Protein AF-A0A928GFN4-F1 (afdb_monomer)

Sequence (982 aa):
MRYLKPFVLGVVLSCSLPLLAKVAYQSANVRFTLIDEGTVRLEYAPDGKFVDNKSFMAVIREYLDVPYTIKDNSKQVVITTAKLKLVYKKGTGPLSADNLTISSTKAISTPFMWKPGTPQKGNLKGTYRTLDGYDGAEYQYANPKHDMPIEDGILATDGWTFIDDSKRLLFDGDKDWEWVTERKSAEGAQDWYFMAYGHDYKSALLSYTKFAGKVPLPPRYAFGYWWSRYWSYSDQDFRNLIAGFRQLDLPLDVLVIDMDWHPISPEAGGGWTGWDWNERLFPDYKKFLKYLDEQGVKATMNLHPADGVRPYEKKYKEFMQRLGKDDGKTYEWLGSDKRYVTALFDTYLHPYMDEGVDFWWLDWQQWEKDRAIKSLDNVFWCNYIWFSDMEHNGQKRPVLYHRWGGLGNHRYQIGFSGDSYITWKSLKFLPYFNATASNVLYGYWSHDIGGHQSLKHGTPVEPQLYTRAMQMGQYLPIIRSHSTKDPSLNKEPWAFDQTTQQRLANVINGRYALVPYIYTMARKTYETGISLCRPLYYDSPEAKEAYEYNEEYMFGDNMLIAPVTDEVDQESGYATVKLWLPAGEWLEYETGEMLHGGKTYERSFTMDEYPVYVKAGSILPYYGKLKNLSGTEQAVTVRVFPGQDKGEFQLYEDNGEDKNYVTEYAVTPLSYVRQDGKLKVTIGSRKGQYKDMPAQRRYSVALPCQKAPLSVTSQGKQLPFTYDGMNLETTIDLGMVNCATGTDIEIEMPQESALTDGLKAQFRHIQTVVHDFKQHEAGMVYTEDFGFLEAAPLRLSYHPEKQDETLSTFREKYQRISQVLIGQMGIADNYKRAVKLLNTKNVLADVDATAFQANGKTGFSIRFFNNKTLAGNAVATAHFEKMDAFWSQNPCDGVTADGWSLIAESEFTAPDTGEFIFHIAGDDGYRLFVDGQQLCADWGDHSETSRIATLKTTKGQKHSIRIEYYDNEYNGNLRLKVMTVK

Foldseek 3Di:
DDDDDDDDPDPPPPPDDDQDQDFPDDDQFWTWGDQELFKIKTWGAPRSDDDQFAFLQFHANGHDDYDWDWDDDPFWIWIHGQFKIWIAGPPPHAFFQVGIWMWTDPNAPQTDIDGPPDDADFFLFAFDFFCACPAQQWRNPDVVIDGHPGHGFQDGQSQKGKDWPQFTWGFPPDPQATATDGDDGDPSITIMMMGGGNLLLLVSLLSSCSGLNAQDQAFLQQLAEEEAEAELAALVNVVVLLVLCVVLLFAAAEYEAEQNQFDQDVVQVNDSADQDGDCVRYVPVLVSLVVCVVLNYAYEYEHDCFQPDALVHPCQVQLCVQLVHDDDGGDGDALNDPSNLVSSCVRGPVVVVVSHHVAYEYEDDDDQAGPPGRSDGPQSSVLSSRQVCCVNPHFWHYEYERTDPDNSSSRRDDYENDAYEQALSNVQNVLLNLQSNLSRLNNHYDYQQSGAYYPDALDARDLLSNLLSLLVLLLGNGHYHYYYPGPRYDNRLVVDDPVSSVSNRCSSQSSQFQSLVSSQLSVVCRNRSRHQWHQQSVVVVVDPQSSVLSSWTHRGDWKIFNGQSDDQDPQLQKGKTKHAFAAAWWQQQQLLAIDGGPDIDIDIDHSSGGGMITGAQDWGKTFDSDNGDAAAATEIETETEHDDQKDKDWRKAENRIGPCSVQAIKIWIWMWGHDDQKIKTWGAAIDGHYPRHDQKYWYKYKYFQWADFPWKDKPRDTFDWFAQLLRRMIITTPGIDRNRGTIMMMTRGDPPGGRNHSVNLQLVLLCVLVVVCVVPDVPFDADPLSVLSNCLSVCCRVCSVCNVVSVVSNVVSVVVVLQRQCVRPNPDPSSVSSCSSSVHPWDWAFDQQQQWADPRDRFKKKFKFQAQPPDDHGQDIDGDNFWWDKFQAAPDPRHHRFHMKMKIKTKGAAQAAAKKKKKKKWAAWKWKDKQNHTQDIDHGGGDIDIDIGMDGDHGGDIIIIMMMDHGHDGMITIHIIMIGTD

Solvent-accessible surface area (backbone atoms only — not comparable to full-atom values): 51450 Å² total; per-residue (Å²): 134,87,86,86,81,83,82,80,81,80,76,84,73,88,72,87,67,87,73,60,57,61,63,75,44,78,59,73,40,38,42,34,32,51,57,42,50,36,29,37,38,43,35,27,20,80,82,46,65,76,84,75,64,35,32,66,37,40,66,41,77,59,36,63,93,61,73,69,48,76,51,77,60,94,58,34,40,36,42,36,35,67,28,31,35,40,41,37,47,57,94,69,76,65,88,31,58,91,36,33,39,41,28,49,32,90,73,28,89,48,74,43,78,44,35,62,89,62,81,83,86,39,61,61,27,16,41,59,51,58,33,61,51,17,53,30,56,36,35,68,88,50,88,77,60,48,70,65,81,61,34,80,27,70,40,27,77,61,12,49,38,79,45,85,50,58,81,52,45,24,40,67,71,47,87,90,64,61,42,86,35,80,68,87,67,56,85,80,38,42,36,32,38,39,39,42,43,18,71,44,50,58,58,44,43,34,56,47,31,63,28,36,44,54,32,68,64,70,38,49,43,65,58,32,43,31,48,39,45,41,51,86,64,30,52,66,51,50,53,51,51,53,48,51,35,56,74,69,71,42,51,42,17,34,42,46,44,31,69,53,54,20,56,72,34,73,91,58,65,57,52,76,38,67,84,47,73,19,50,91,41,32,78,53,54,57,64,46,33,47,48,32,54,77,70,51,30,42,33,29,42,56,42,31,65,71,70,34,50,46,67,85,41,90,59,34,66,59,31,25,58,66,51,70,50,86,76,87,60,66,47,64,54,47,88,85,37,65,56,52,49,51,23,49,36,68,66,45,50,51,57,44,39,79,52,45,42,72,41,46,28,47,61,88,78,88,66,64,51,34,85,86,49,72,87,41,46,39,54,39,48,51,38,48,53,59,28,51,47,33,58,70,76,50,73,45,47,50,51,31,34,28,52,56,43,55,81,41,40,33,57,40,46,33,31,38,40,50,48,20,31,49,45,53,54,24,57,46,37,45,46,35,52,47,20,24,11,24,38,56,45,45,29,48,43,31,48,35,42,48,21,23,39,52,95,50,87,76,50,58,67,55,67,67,61,38,48,39,30,42,54,46,27,47,70,42,62,26,32,28,44,31,30,53,80,45,93,37,60,65,79,56,52,85,74,50,58,72,68,57,23,49,52,49,50,50,31,56,53,52,29,51,16,39,37,52,42,52,52,25,30,39,50,45,15,36,76,39,36,51,37,39,36,23,48,42,33,68,84,35,60,87,44,69,60,34,69,70,51,43,52,32,31,27,46,40,96,49,30,38,38,51,66,67,46,66,72,55,38,84,80,60,49,34,24,77,44,76,48,72,42,68,73,55,50,29,29,32,63,60,33,26,27,63,40,74,32,65,44,75,50,78,48,73,34,40,92,93,47,66,60,37,31,34,38,45,16,38,56,47,45,25,37,61,92,56,60,45,60,80,73,62,65,75,42,38,32,43,31,44,40,50,84,50,53,55,36,68,38,69,46,49,46,50,56,45,43,54,66,53,58,88,79,28,26,30,37,31,45,34,38,38,43,52,56,98,56,29,40,37,40,33,43,39,44,42,43,75,51,36,70,80,64,58,67,51,38,39,36,32,43,30,31,46,32,25,58,57,63,77,44,38,32,39,92,91,37,82,50,72,68,48,45,42,33,61,65,29,25,29,41,34,72,64,49,72,39,46,35,72,70,32,52,56,35,45,31,36,42,51,86,83,32,64,48,41,82,27,56,38,34,54,53,52,29,46,48,52,37,53,52,56,46,60,76,75,41,91,83,76,67,77,42,73,66,50,48,44,56,61,43,42,34,57,46,28,40,76,37,51,93,48,36,69,62,48,52,53,52,42,51,57,50,57,77,41,39,70,59,44,42,35,75,60,53,39,87,50,71,62,32,58,52,38,37,38,55,56,73,52,82,66,49,76,40,78,57,62,51,76,35,22,37,26,98,92,39,60,11,30,39,34,36,29,22,78,30,66,76,67,69,81,74,66,60,37,73,53,76,35,55,60,52,71,49,75,30,86,49,41,86,48,84,77,46,46,58,48,33,18,16,39,42,36,35,25,37,38,36,34,90,51,66,48,53,34,40,41,40,39,35,30,29,26,21,37,36,37,26,50,72,85,41,78,62,42,73,48,80,49,90,48,76,73,47,74,51,68,32,78,46,78,50,47,54,68,45,74,41,45,36,37,37,39,39,23,34,62,72,71,61,40,38,44,33,57,48,46,28,32,74,93

Nearest PDB structures (foldseek):
  7wjc-assembly1_A  TM=8.420E-01  e=6.517E-64  Lactococcus cremoris subsp. cremoris MG1363
  7wj9-assembly1_A  TM=8.429E-01  e=7.237E-64  Lactococcus cremoris subsp. cremoris MG1363
  6qe7-assembly3_C  TM=9.311E-01  e=6.835E-08  Acetivibrio thermocellus
  6qe7-assembly1_A  TM=9.294E-01  e=1.154E-07  Acetivibrio thermocellus
  6qe7-assembly2_B  TM=9.334E-01  e=5.557E-07  Acetivibrio thermocellus

pLDDT: mean 93.22, std 10.52, range [24.97, 98.88]

Mean predicted aligned error: 8.3 Å

Secondary structure (DSSP, 8-state):
----------------------EEEE-SSEEEEESSSSEEEEEE-TTS----SPBSS-----------EEEE-SSEEEEE-SSEEEEEETTSSS--TTTEEEEE-TTSSS--EE-TTPPP--B-----S--TTEETTEETTSSS--B--PPP-S-BTTSEEEEE-TT--EE---SSS--EE-----TT-EEEEEEE-TT-HHHHHHHHHHHH---PPPPGGGGSEEEE-SS---HHHHHHHHHHHHHTT----EEEE-GGGS--SGGGTTSS---S--TTT-TTHHHHHHHHHHTT-EEEEEE-GGG-B-TTSTTHHHHHHHHT---SS-B---TT-HHHHHHHIIIIIHHHHHHT--EEEE---S-SB-SS-TT-BHHHHHHHHHHHHHHHH-SBPP-EEB---STTGGGSPPEE----BSSHHHHHHHHHHHHHHGGGT---EE--BT-SB-SSTTPPPPHHHHHHHHHHHHTSSBEEE---S-TT---SGGGS-HHHHHHHHHHHHHHHHHHHHHHHHHHHHHHH---SEE-GGGT-TT-THHHH-TT-EEETTTEEE----SPPPTTTS-EEEEEEEPSSEEEETTTTEEEE-SEEEEEEE-TT---EEEETT-EEEEE-S-S-S-SS---EEEEE-SS-SEEEEEEEE--SSBGGGGTSEEEEEEEEEEETTEEEEEEPPPEEE-TT--SEEEEEEEEETBPPPSEEEETTEE---EEETTTTEEEEEEEEEETTT-EEEEEEPPTT-B--SSHHHHHHHHHHHHHHHHHH-TT----HHHHHHHHHHHHHHH-GGGHHHHHHHHHHHHHTHHHHHHHHHTTSHHHHHHHHHTT----EEEPPGGGEEETTEESEEEEEESSTT--SS-SEEEEESSSEEEESS-SSTTS-SSSEEEEEEEEEEPSSSEEEEEEEEESSEEEEEETTEEEEEE-SS-S-EEEEEEEEE-TT-EEEEEEEEEE-SS-EEEEEEEEEE-

Structure (mmCIF, N/CA/C/O backbone):
data_AF-A0A928GFN4-F1
#
_entry.id   AF-A0A928GFN4-F1
#
loop_
_atom_site.group_PDB
_atom_site.id
_atom_site.type_symbol
_atom_site.label_atom_id
_atom_site.label_alt_id
_atom_site.label_comp_id
_atom_site.label_asym_id
_atom_site.label_entity_id
_atom_site.label_seq_id
_atom_site.pdbx_PDB_ins_code
_atom_site.Cartn_x
_atom_site.Cartn_y
_atom_site.Cartn_z
_atom_site.occupancy
_atom_site.B_iso_or_equiv
_atom_site.auth_seq_id
_atom_site.auth_comp_id
_atom_site.auth_asym_id
_atom_site.auth_atom_id
_atom_site.pdbx_PDB_model_num
ATOM 1 N N . MET A 1 1 ? -36.824 -23.965 -18.679 1.00 26.52 1 MET A N 1
ATOM 2 C CA . MET A 1 1 ? -36.573 -23.575 -20.084 1.00 26.52 1 MET A CA 1
ATOM 3 C C . MET A 1 1 ? -35.342 -22.670 -20.083 1.00 26.52 1 MET A C 1
ATOM 5 O O . MET A 1 1 ? -35.363 -21.673 -19.384 1.00 26.52 1 MET A O 1
ATOM 9 N N . ARG A 1 2 ? -34.261 -23.145 -20.722 1.00 32.12 2 ARG A N 1
ATOM 10 C CA . ARG A 1 2 ? -32.928 -22.555 -21.005 1.00 32.12 2 ARG A CA 1
ATOM 11 C C . ARG A 1 2 ? -32.550 -21.205 -20.366 1.00 32.12 2 ARG A C 1
ATOM 13 O O . ARG A 1 2 ? -33.110 -20.208 -20.778 1.00 32.12 2 ARG A O 1
ATOM 20 N N . TYR A 1 3 ? -31.492 -21.199 -19.541 1.00 25.14 3 TYR A N 1
ATOM 21 C CA . TYR A 1 3 ? -30.252 -20.411 -19.730 1.00 25.14 3 TYR A CA 1
ATOM 22 C C . TYR A 1 3 ? -29.133 -21.000 -18.838 1.00 25.14 3 TYR A C 1
ATOM 24 O O . TYR A 1 3 ? -29.021 -20.667 -17.665 1.00 25.14 3 TYR A O 1
ATOM 32 N N . LEU A 1 4 ? -28.319 -21.904 -19.397 1.00 25.66 4 LEU A N 1
ATOM 33 C CA . LEU A 1 4 ? -26.996 -22.263 -18.867 1.00 25.66 4 LEU A CA 1
ATOM 34 C C . LEU A 1 4 ? -25.953 -21.400 -19.597 1.00 25.66 4 LEU A C 1
ATOM 36 O O . LEU A 1 4 ? -25.919 -21.412 -20.828 1.00 25.66 4 LEU A O 1
ATOM 40 N N . LYS A 1 5 ? -25.084 -20.703 -18.860 1.00 24.97 5 LYS A N 1
ATOM 41 C CA . LYS A 1 5 ? -23.770 -20.245 -19.346 1.00 24.97 5 LYS A CA 1
ATOM 42 C C . LYS A 1 5 ? -22.707 -21.150 -18.710 1.00 24.97 5 LYS A C 1
ATOM 44 O O . LYS A 1 5 ? -22.736 -21.282 -17.488 1.00 24.97 5 LYS A O 1
ATOM 49 N N . PRO A 1 6 ? -21.785 -21.768 -19.466 1.00 33.97 6 PRO A N 1
ATOM 50 C CA . PRO A 1 6 ? -20.669 -22.481 -18.867 1.00 33.97 6 PRO A CA 1
ATOM 51 C C . PRO A 1 6 ? -19.543 -21.491 -18.540 1.00 33.97 6 PRO A C 1
ATOM 53 O O . PRO A 1 6 ? -19.119 -20.711 -19.392 1.00 33.97 6 PRO A O 1
ATOM 56 N N . PHE A 1 7 ? -19.058 -21.537 -17.300 1.00 27.11 7 PHE A N 1
ATOM 57 C CA . PHE A 1 7 ? -17.740 -21.028 -16.933 1.00 27.11 7 PHE A CA 1
ATOM 58 C C . PHE A 1 7 ? -16.704 -21.942 -17.596 1.00 27.11 7 PHE A C 1
ATOM 60 O O . PHE A 1 7 ? -16.639 -23.135 -17.295 1.00 27.11 7 PHE A O 1
ATOM 67 N N . VAL A 1 8 ? -15.932 -21.409 -18.541 1.00 25.72 8 VAL A N 1
ATOM 68 C CA . VAL A 1 8 ? -14.810 -22.134 -19.141 1.00 25.72 8 VAL A CA 1
ATOM 69 C C . VAL A 1 8 ? -13.655 -22.093 -18.148 1.00 25.72 8 VAL A C 1
ATOM 71 O O . VAL A 1 8 ? -12.994 -21.072 -17.980 1.00 25.72 8 VAL A O 1
ATOM 74 N N . LEU A 1 9 ? -13.440 -23.221 -17.475 1.00 30.73 9 LEU A N 1
ATOM 75 C CA . LEU A 1 9 ? -12.225 -23.522 -16.732 1.00 30.73 9 LEU A CA 1
ATOM 76 C C . LEU A 1 9 ? -11.111 -23.765 -17.766 1.00 30.73 9 LEU A C 1
ATOM 78 O O . LEU A 1 9 ? -11.048 -24.825 -18.389 1.00 30.73 9 LEU A O 1
ATOM 82 N N . GLY A 1 10 ? -10.274 -22.760 -18.012 1.00 25.80 10 GLY A N 1
ATOM 83 C CA . GLY A 1 10 ? -9.096 -22.902 -18.863 1.00 25.80 10 GLY A CA 1
ATOM 84 C C . GLY A 1 10 ? -8.013 -23.701 -18.144 1.00 25.80 10 GLY A C 1
ATOM 85 O O . GLY A 1 10 ? -7.171 -23.125 -17.465 1.00 25.80 10 GLY A O 1
ATOM 86 N N . VAL A 1 11 ? -8.024 -25.026 -18.293 1.00 28.27 11 VAL A N 1
ATOM 87 C CA . VAL A 1 11 ? -6.831 -25.846 -18.060 1.00 28.27 11 VAL A CA 1
ATOM 88 C C . VAL A 1 11 ? -5.870 -25.538 -19.205 1.00 28.27 11 VAL A C 1
ATOM 90 O O . VAL A 1 11 ? -6.097 -25.958 -20.339 1.00 28.27 11 VAL A O 1
ATOM 93 N N . VAL A 1 12 ? -4.815 -24.772 -18.930 1.00 28.91 12 VAL A N 1
ATOM 94 C CA . VAL A 1 12 ? -3.712 -24.576 -19.876 1.00 28.91 12 VAL A CA 1
ATOM 95 C C . VAL A 1 12 ? -2.904 -25.872 -19.911 1.00 28.91 12 VAL A C 1
ATOM 97 O O . VAL A 1 12 ? -1.937 -26.049 -19.179 1.00 28.91 12 VAL A O 1
ATOM 100 N N . LEU A 1 13 ? -3.335 -26.814 -20.750 1.00 28.31 13 LEU A N 1
ATOM 101 C CA . LEU A 1 13 ? -2.437 -27.819 -21.303 1.00 28.31 13 LEU A CA 1
ATOM 102 C C . LEU A 1 13 ? -1.559 -27.102 -22.331 1.00 28.31 13 LEU A C 1
ATOM 104 O O . LEU A 1 13 ? -2.053 -26.596 -23.339 1.00 28.31 13 LEU A O 1
ATOM 108 N N . SER A 1 14 ? -0.259 -27.043 -22.058 1.00 32.59 14 SER A N 1
ATOM 109 C CA . SER A 1 14 ? 0.777 -26.551 -22.962 1.00 32.59 14 SER A CA 1
ATOM 110 C C . SER A 1 14 ? 0.942 -27.492 -24.162 1.00 32.59 14 SER A C 1
ATOM 112 O O . SER A 1 14 ? 1.911 -28.235 -24.281 1.00 32.59 14 SER A O 1
ATOM 114 N N . CYS A 1 15 ? -0.008 -27.453 -25.095 1.00 29.69 15 CYS A N 1
ATOM 115 C CA . CYS A 1 15 ? 0.258 -27.854 -26.470 1.00 29.69 15 CYS A CA 1
ATOM 116 C C . CYS A 1 15 ? 0.873 -26.654 -27.193 1.00 29.69 15 CYS A C 1
ATOM 118 O O . CYS A 1 15 ? 0.186 -25.688 -27.519 1.00 29.69 15 CYS A O 1
ATOM 120 N N . SER A 1 16 ? 2.180 -26.724 -27.425 1.00 37.78 16 SER A N 1
ATOM 121 C CA . SER A 1 16 ? 2.951 -25.812 -28.266 1.00 37.78 16 SER A CA 1
ATOM 122 C C . SER A 1 16 ? 2.498 -25.913 -29.728 1.00 37.78 16 SER A C 1
ATOM 124 O O . SER A 1 16 ? 3.097 -26.600 -30.552 1.00 37.78 16 SER A O 1
ATOM 126 N N . LEU A 1 17 ? 1.412 -25.216 -30.062 1.00 36.91 17 LEU A N 1
ATOM 127 C CA . LEU A 1 17 ? 1.189 -24.750 -31.429 1.00 36.91 17 LEU A CA 1
ATOM 128 C C . LEU A 1 17 ? 2.173 -23.598 -31.694 1.00 36.91 17 LEU A C 1
ATOM 130 O O . LEU A 1 17 ? 2.366 -22.765 -30.806 1.00 36.91 17 LEU A O 1
ATOM 134 N N . PRO A 1 18 ? 2.815 -23.530 -32.872 1.00 33.88 18 PRO A N 1
ATOM 135 C CA . PRO A 1 18 ? 3.774 -22.474 -33.159 1.00 33.88 18 PRO A CA 1
ATOM 136 C C . PRO A 1 18 ? 3.047 -21.122 -33.212 1.00 33.88 18 PRO A C 1
ATOM 138 O O . PRO A 1 18 ? 2.248 -20.873 -34.116 1.00 33.88 18 PRO A O 1
ATOM 141 N N . LEU A 1 19 ? 3.317 -20.263 -32.226 1.00 44.03 19 LEU A N 1
ATOM 142 C CA . LEU A 1 19 ? 2.963 -18.846 -32.238 1.00 44.03 19 LEU A CA 1
ATOM 143 C C . LEU A 1 19 ? 3.789 -18.166 -33.338 1.00 44.03 19 LEU A C 1
ATOM 145 O O . LEU A 1 19 ? 4.959 -17.861 -33.155 1.00 44.03 19 LEU A O 1
ATOM 149 N N . LEU A 1 20 ? 3.201 -17.961 -34.513 1.00 46.72 20 LEU A N 1
ATOM 150 C CA . LEU A 1 20 ? 3.780 -17.095 -35.539 1.00 46.72 20 LEU A CA 1
ATOM 151 C C . LEU A 1 20 ? 3.179 -15.699 -35.376 1.00 46.72 20 LEU A C 1
ATOM 153 O O . LEU A 1 20 ? 1.958 -15.559 -35.354 1.00 46.72 20 LEU A O 1
ATOM 157 N N . ALA A 1 21 ? 4.023 -14.665 -35.295 1.00 56.78 21 ALA A N 1
ATOM 158 C CA . ALA A 1 21 ? 3.579 -13.273 -35.296 1.00 56.78 21 ALA A CA 1
ATOM 159 C C . ALA A 1 21 ? 2.723 -12.999 -36.544 1.00 56.78 21 ALA A C 1
ATOM 161 O O . ALA A 1 21 ? 3.228 -12.949 -37.669 1.00 56.78 21 ALA A O 1
ATOM 162 N N . LYS A 1 22 ? 1.406 -12.852 -36.372 1.00 69.00 22 LYS A N 1
ATOM 163 C CA . LYS A 1 22 ? 0.492 -12.729 -37.509 1.00 69.00 22 LYS A CA 1
ATOM 164 C C . LYS A 1 22 ? 0.347 -11.274 -37.918 1.00 69.00 22 LYS A C 1
ATOM 166 O O . LYS A 1 22 ? -0.546 -10.544 -37.491 1.00 69.00 22 LYS A O 1
ATOM 171 N N . VAL A 1 23 ? 1.274 -10.863 -38.769 1.00 92.00 23 VAL A N 1
ATOM 172 C CA . VAL A 1 23 ? 1.241 -9.593 -39.488 1.00 92.00 23 VAL A CA 1
ATOM 173 C C . VAL A 1 23 ? -0.106 -9.450 -40.207 1.00 92.00 23 VAL A C 1
ATOM 175 O O . VAL A 1 23 ? -0.473 -10.286 -41.031 1.00 92.00 23 VAL A O 1
ATOM 178 N N . ALA A 1 24 ? -0.859 -8.397 -39.886 1.00 94.44 24 ALA A N 1
ATOM 179 C CA . ALA A 1 24 ? -2.182 -8.153 -40.461 1.00 94.44 24 ALA A CA 1
ATOM 180 C C . ALA A 1 24 ? -2.095 -7.553 -41.871 1.00 94.44 24 ALA A C 1
ATOM 182 O O . ALA A 1 24 ? -2.971 -7.775 -42.705 1.00 94.44 24 ALA A O 1
ATOM 183 N N . TYR A 1 25 ? -1.037 -6.789 -42.144 1.00 96.25 25 TYR A N 1
ATOM 184 C CA . TYR A 1 25 ? -0.739 -6.249 -43.466 1.00 96.25 25 TYR A CA 1
ATOM 185 C C . TYR A 1 25 ? 0.762 -6.015 -43.624 1.00 96.25 25 TYR A C 1
ATOM 187 O O . TYR A 1 25 ? 1.403 -5.479 -42.720 1.00 96.25 25 TYR A O 1
ATOM 195 N N . GLN A 1 26 ? 1.304 -6.354 -44.794 1.00 95.25 26 GLN A N 1
ATOM 196 C CA . GLN A 1 26 ? 2.689 -6.066 -45.147 1.00 95.25 26 GLN A CA 1
ATOM 197 C C . GLN A 1 26 ? 2.818 -5.690 -46.621 1.00 95.25 26 GLN A C 1
ATOM 199 O O . GLN A 1 26 ? 2.225 -6.319 -47.497 1.00 95.25 26 GLN A O 1
ATOM 204 N N . SER A 1 27 ? 3.630 -4.672 -46.888 1.00 94.25 27 SER A N 1
ATOM 205 C CA . SER A 1 27 ? 4.166 -4.336 -48.206 1.00 94.25 27 SER A CA 1
ATOM 206 C C . SER A 1 27 ? 5.698 -4.318 -48.151 1.00 94.25 27 SER A C 1
ATOM 208 O O . SER A 1 27 ? 6.290 -4.693 -47.140 1.00 94.25 27 SER A O 1
ATOM 210 N N . ALA A 1 28 ? 6.354 -3.865 -49.224 1.00 93.38 28 ALA A N 1
ATOM 211 C CA . ALA A 1 28 ? 7.811 -3.746 -49.259 1.00 93.38 28 ALA A CA 1
ATOM 212 C C . ALA A 1 28 ? 8.374 -2.863 -48.131 1.00 93.38 28 ALA A C 1
ATOM 214 O O . ALA A 1 28 ? 9.444 -3.158 -47.623 1.00 93.38 28 ALA A O 1
ATOM 215 N N . ASN A 1 29 ? 7.655 -1.810 -47.728 1.00 96.38 29 ASN A N 1
ATOM 216 C CA . ASN A 1 29 ? 8.161 -0.797 -46.799 1.00 96.38 29 ASN A CA 1
ATOM 217 C C . ASN A 1 29 ? 7.287 -0.603 -45.560 1.00 96.38 29 ASN A C 1
ATOM 219 O O . ASN A 1 29 ? 7.662 0.168 -44.691 1.00 96.38 29 ASN A O 1
ATOM 223 N N . VAL A 1 30 ? 6.110 -1.228 -45.478 1.00 97.75 30 VAL A N 1
ATOM 224 C CA . VAL A 1 30 ? 5.148 -1.011 -44.384 1.00 97.75 30 VAL A CA 1
ATOM 225 C C . VAL A 1 30 ? 4.727 -2.345 -43.800 1.00 97.75 30 VAL A C 1
ATOM 227 O O . VAL A 1 30 ? 4.422 -3.266 -44.557 1.00 97.75 30 VAL A O 1
ATOM 230 N N . ARG A 1 31 ? 4.651 -2.432 -42.472 1.00 97.19 31 ARG A N 1
ATOM 231 C CA . ARG A 1 31 ? 4.161 -3.615 -41.760 1.00 97.19 31 ARG A CA 1
ATOM 232 C C . ARG A 1 31 ? 3.256 -3.203 -40.606 1.00 97.19 31 ARG A C 1
ATOM 234 O O . ARG A 1 31 ? 3.615 -2.340 -39.813 1.00 97.19 31 ARG A O 1
ATOM 241 N N . PHE A 1 32 ? 2.073 -3.807 -40.532 1.00 97.94 32 PHE A N 1
ATOM 242 C CA . PHE A 1 32 ? 1.125 -3.627 -39.435 1.00 97.94 32 PHE A CA 1
ATOM 243 C C . PHE A 1 32 ? 0.874 -4.966 -38.755 1.00 97.94 32 PHE A C 1
ATOM 245 O O . PHE A 1 32 ? 0.408 -5.915 -39.392 1.00 97.94 32 PHE A O 1
ATOM 252 N N . THR A 1 33 ? 1.136 -5.021 -37.455 1.00 97.19 33 THR A N 1
ATOM 253 C CA . THR A 1 33 ? 1.001 -6.236 -36.645 1.00 97.19 33 THR A CA 1
ATOM 254 C C . THR A 1 33 ? 0.017 -5.968 -35.518 1.00 97.19 33 THR A C 1
ATOM 256 O O . THR A 1 33 ? 0.200 -5.032 -34.741 1.00 97.19 33 THR A O 1
ATOM 259 N N . LEU A 1 34 ? -1.052 -6.760 -35.442 1.00 96.81 34 LEU A N 1
ATOM 260 C CA . LEU A 1 34 ? -2.021 -6.659 -34.352 1.00 96.81 34 LEU A CA 1
ATOM 261 C C . LEU A 1 34 ? -1.486 -7.412 -33.133 1.00 96.81 34 LEU A C 1
ATOM 263 O O . LEU A 1 34 ? -1.051 -8.553 -33.256 1.00 96.81 34 LEU A O 1
ATOM 267 N N . ILE A 1 35 ? -1.523 -6.758 -31.974 1.00 96.06 35 ILE A N 1
ATOM 268 C CA . ILE A 1 35 ? -1.104 -7.322 -30.681 1.00 96.06 35 ILE A CA 1
ATOM 269 C C . ILE A 1 35 ? -2.340 -7.805 -29.918 1.00 96.06 35 ILE A C 1
ATOM 271 O O . ILE A 1 35 ? -2.347 -8.880 -29.322 1.00 96.06 35 ILE A O 1
ATOM 275 N N . ASP A 1 36 ? -3.409 -7.012 -29.972 1.00 95.69 36 ASP A N 1
ATOM 276 C CA . ASP A 1 36 ? -4.766 -7.395 -29.602 1.00 95.69 36 ASP A CA 1
ATOM 277 C C . ASP A 1 36 ? -5.786 -6.512 -30.333 1.00 95.69 36 ASP A C 1
ATOM 279 O O . ASP A 1 36 ? -5.441 -5.750 -31.237 1.00 95.69 36 ASP A O 1
ATOM 283 N N . GLU A 1 37 ? -7.066 -6.623 -29.976 1.00 95.25 37 GLU A N 1
ATOM 284 C CA . GLU A 1 37 ? -8.129 -5.872 -30.643 1.00 95.25 37 GLU A CA 1
ATOM 285 C C . GLU A 1 37 ? -7.985 -4.349 -30.499 1.00 95.25 37 GLU A C 1
ATOM 287 O O . GLU A 1 37 ? -8.516 -3.620 -31.335 1.00 95.25 37 GLU A O 1
ATOM 292 N N . GLY A 1 38 ? -7.304 -3.854 -29.462 1.00 95.81 38 GLY A N 1
ATOM 293 C CA . GLY A 1 38 ? -7.075 -2.428 -29.223 1.00 95.81 38 GLY A CA 1
ATOM 294 C C . GLY A 1 38 ? -5.674 -1.954 -29.595 1.00 95.81 38 GLY A C 1
ATOM 295 O O . GLY A 1 38 ? -5.457 -0.749 -29.660 1.00 95.81 38 GLY A O 1
ATOM 296 N N . THR A 1 39 ? -4.732 -2.860 -29.852 1.00 97.81 39 THR A N 1
ATOM 297 C CA . THR A 1 39 ? -3.310 -2.521 -29.926 1.00 97.81 39 THR A CA 1
ATOM 298 C C . THR A 1 39 ? -2.685 -2.979 -31.235 1.00 97.81 39 THR A C 1
ATOM 300 O O . THR A 1 39 ? -2.759 -4.151 -31.609 1.00 97.81 39 THR A O 1
ATOM 303 N N . VAL A 1 40 ? -2.017 -2.052 -31.922 1.00 98.06 40 VAL A N 1
ATOM 304 C CA . VAL A 1 40 ? -1.342 -2.299 -33.199 1.00 98.06 40 VAL A CA 1
ATOM 305 C C . VAL A 1 40 ? 0.081 -1.744 -33.180 1.00 98.06 40 VAL A C 1
ATOM 307 O O . VAL A 1 40 ? 0.308 -0.611 -32.754 1.00 98.06 40 VAL A O 1
ATOM 310 N N . ARG A 1 41 ? 1.032 -2.542 -33.672 1.00 98.06 41 ARG A N 1
ATOM 311 C CA . ARG A 1 41 ? 2.384 -2.103 -34.026 1.00 98.06 41 ARG A CA 1
ATOM 312 C C . ARG A 1 41 ? 2.397 -1.646 -35.484 1.00 98.06 41 ARG A C 1
ATOM 314 O O . ARG A 1 41 ? 1.883 -2.350 -36.358 1.00 98.06 41 ARG A O 1
ATOM 321 N N . LEU A 1 42 ? 2.954 -0.468 -35.737 1.00 98.44 42 LEU A N 1
ATOM 322 C CA . LEU A 1 42 ? 2.965 0.213 -37.025 1.00 98.44 42 LEU A CA 1
ATOM 323 C C . LEU A 1 42 ? 4.404 0.481 -37.441 1.00 98.44 42 LEU A C 1
ATOM 325 O O . LEU A 1 42 ? 5.118 1.204 -36.754 1.00 98.44 42 LEU A O 1
ATOM 329 N N . GLU A 1 43 ? 4.821 -0.072 -38.570 1.00 97.88 43 GLU A N 1
ATOM 330 C CA . GLU A 1 43 ? 6.214 -0.003 -38.993 1.00 97.88 43 GLU A CA 1
ATOM 331 C C . GLU A 1 43 ? 6.336 0.537 -40.413 1.00 97.88 43 GLU A C 1
ATOM 333 O O . GLU A 1 43 ? 5.575 0.154 -41.309 1.00 97.88 43 GLU A O 1
ATOM 338 N N . TYR A 1 44 ? 7.337 1.391 -40.616 1.00 98.06 44 TYR A N 1
ATOM 339 C CA . TYR A 1 44 ? 7.804 1.823 -41.925 1.00 98.06 44 TYR A CA 1
ATOM 340 C C . TYR A 1 44 ? 9.321 1.648 -42.019 1.00 98.06 44 TYR A C 1
ATOM 342 O O . TYR A 1 44 ? 10.066 2.193 -41.208 1.00 98.06 44 TYR A O 1
ATOM 350 N N . ALA A 1 45 ? 9.777 0.908 -43.024 1.00 97.00 45 ALA A N 1
ATOM 351 C CA . ALA A 1 45 ? 11.182 0.652 -43.311 1.00 97.00 45 ALA A CA 1
ATOM 352 C C . ALA A 1 45 ? 11.512 1.147 -44.735 1.00 97.00 45 ALA A C 1
ATOM 354 O O . ALA A 1 45 ? 11.084 0.520 -45.709 1.00 97.00 45 ALA A O 1
ATOM 355 N N . PRO A 1 46 ? 12.264 2.254 -44.901 1.00 95.50 46 PRO A N 1
ATOM 356 C CA . PRO A 1 46 ? 12.618 2.807 -46.214 1.00 95.50 46 PRO A CA 1
ATOM 357 C C . PRO A 1 46 ? 13.341 1.822 -47.147 1.00 95.50 46 PRO A C 1
ATOM 359 O O . PRO A 1 46 ? 13.161 1.870 -48.360 1.00 95.50 46 PRO A O 1
ATOM 362 N N . ASP A 1 47 ? 14.133 0.911 -46.587 1.00 95.00 47 ASP A N 1
ATOM 363 C CA . ASP A 1 47 ? 14.906 -0.110 -47.304 1.00 95.00 47 ASP A CA 1
ATOM 364 C C . ASP A 1 47 ? 14.237 -1.499 -47.296 1.00 95.00 47 ASP A C 1
ATOM 366 O O . ASP A 1 47 ? 14.810 -2.470 -47.792 1.00 95.00 47 ASP A O 1
ATOM 370 N N . GLY A 1 48 ? 13.036 -1.596 -46.718 1.00 93.44 48 GLY A N 1
ATOM 371 C CA . GLY A 1 48 ? 12.276 -2.834 -46.556 1.00 93.44 48 GLY A CA 1
ATOM 372 C C . GLY A 1 48 ? 12.814 -3.803 -45.503 1.00 93.44 48 GLY A C 1
ATOM 373 O O . GLY A 1 48 ? 12.350 -4.943 -45.438 1.00 93.44 48 GLY A O 1
ATOM 374 N N . LYS A 1 49 ? 13.769 -3.381 -44.664 1.00 94.38 49 LYS A N 1
ATOM 375 C CA . LYS A 1 49 ? 14.312 -4.196 -43.569 1.00 94.38 49 LYS A CA 1
ATOM 376 C C . LYS A 1 49 ? 13.666 -3.805 -42.242 1.00 94.38 49 LYS A C 1
ATOM 378 O O . LYS A 1 49 ? 14.041 -2.818 -41.614 1.00 94.38 49 LYS A O 1
ATOM 383 N N . PHE A 1 50 ? 12.683 -4.590 -41.814 1.00 94.06 50 PHE A N 1
ATOM 384 C CA . PHE A 1 50 ? 12.022 -4.386 -40.525 1.00 94.06 50 PHE A CA 1
ATOM 385 C C . PHE A 1 50 ? 12.903 -4.832 -39.350 1.00 94.06 50 PHE A C 1
ATOM 387 O O . PHE A 1 50 ? 13.757 -5.707 -39.493 1.00 94.06 50 PHE A O 1
ATOM 394 N N . VAL A 1 51 ? 12.685 -4.227 -38.179 1.00 92.06 51 VAL A N 1
ATOM 395 C CA . VAL A 1 51 ? 13.419 -4.555 -36.948 1.00 92.06 51 VAL A CA 1
ATOM 396 C C . VAL A 1 51 ? 12.594 -5.527 -36.109 1.00 92.06 51 VAL A C 1
ATOM 398 O O . VAL A 1 51 ? 11.583 -5.148 -35.512 1.00 92.06 51 VAL A O 1
ATOM 401 N N . ASP A 1 52 ? 13.047 -6.777 -36.043 1.00 91.44 52 ASP A N 1
ATOM 402 C CA . ASP A 1 52 ? 12.390 -7.841 -35.272 1.00 91.44 52 ASP A CA 1
ATOM 403 C C . ASP A 1 52 ? 13.041 -8.098 -33.905 1.00 91.44 52 ASP A C 1
ATOM 405 O O . ASP A 1 52 ? 12.395 -8.657 -33.021 1.00 91.44 52 ASP A O 1
ATOM 409 N N . ASN A 1 53 ? 14.273 -7.628 -33.682 1.00 93.31 53 ASN A N 1
ATOM 410 C CA . ASN A 1 53 ? 14.934 -7.677 -32.375 1.00 93.31 53 ASN A CA 1
ATOM 411 C C . ASN A 1 53 ? 14.079 -7.023 -31.284 1.00 93.31 53 ASN A C 1
ATOM 413 O O . ASN A 1 53 ? 13.376 -6.037 -31.528 1.00 93.31 53 ASN A O 1
ATOM 417 N N . LYS A 1 54 ? 14.166 -7.529 -30.053 1.00 96.38 54 LYS A N 1
ATOM 418 C CA . LYS A 1 54 ? 13.551 -6.896 -28.879 1.00 96.38 54 LYS A CA 1
ATOM 419 C C . LYS A 1 54 ? 14.117 -5.488 -28.687 1.00 96.38 54 LYS A C 1
ATOM 421 O O . LYS A 1 54 ? 15.318 -5.275 -28.847 1.00 96.38 54 LYS A O 1
ATOM 426 N N . SER A 1 55 ? 13.260 -4.531 -28.347 1.00 97.00 55 SER A N 1
ATOM 427 C CA . SER A 1 55 ? 13.703 -3.215 -27.880 1.00 97.00 55 SER A CA 1
ATOM 428 C C . SER A 1 55 ? 13.682 -3.161 -26.358 1.00 97.00 55 SER A C 1
ATOM 430 O O . SER A 1 55 ? 13.065 -4.002 -25.704 1.00 97.00 55 SER A O 1
ATOM 432 N N . PHE A 1 56 ? 14.326 -2.147 -25.783 1.00 96.56 56 PHE A N 1
ATOM 433 C CA . PHE A 1 56 ? 14.320 -1.921 -24.333 1.00 96.56 56 PHE A CA 1
ATOM 434 C C . PHE A 1 56 ? 12.901 -1.838 -23.752 1.00 96.56 56 PHE A C 1
ATOM 436 O O . PHE A 1 56 ? 12.647 -2.301 -22.640 1.00 96.56 56 PHE A O 1
ATOM 443 N N . MET A 1 57 ? 11.948 -1.322 -24.529 1.00 96.50 57 MET A N 1
ATOM 444 C CA . MET A 1 57 ? 10.544 -1.316 -24.144 1.00 96.50 57 MET A CA 1
ATOM 445 C C . MET A 1 57 ? 9.846 -2.628 -24.527 1.00 96.50 57 MET A C 1
ATOM 447 O O . MET A 1 57 ? 9.263 -3.270 -23.656 1.00 96.50 57 MET A O 1
ATOM 451 N N . ALA A 1 58 ? 9.890 -3.017 -25.807 1.00 96.94 58 ALA A N 1
ATOM 452 C CA . ALA A 1 58 ? 9.114 -4.121 -26.363 1.00 96.94 58 ALA A CA 1
ATOM 453 C C . ALA A 1 58 ? 9.941 -5.414 -26.466 1.00 96.94 58 ALA A C 1
ATOM 455 O O . ALA A 1 58 ? 10.683 -5.626 -27.430 1.00 96.94 58 ALA A O 1
ATOM 456 N N . VAL A 1 59 ? 9.778 -6.287 -25.471 1.00 97.00 59 VAL A N 1
ATOM 457 C CA . VAL A 1 59 ? 10.527 -7.547 -25.316 1.00 97.00 59 VAL A CA 1
ATOM 458 C C . VAL A 1 59 ? 9.766 -8.788 -25.790 1.00 97.00 59 VAL A C 1
ATOM 460 O O . VAL A 1 59 ? 10.368 -9.850 -25.941 1.00 97.00 59 VAL A O 1
ATOM 463 N N . ILE A 1 60 ? 8.466 -8.664 -26.070 1.00 95.81 60 ILE A N 1
ATOM 464 C CA . ILE A 1 60 ? 7.649 -9.723 -26.676 1.00 95.81 60 ILE A CA 1
ATOM 465 C C . ILE A 1 60 ? 7.357 -9.338 -28.129 1.00 95.81 60 ILE A C 1
ATOM 467 O O . ILE A 1 60 ? 6.830 -8.257 -28.407 1.00 95.81 60 ILE A O 1
ATOM 471 N N . ARG A 1 61 ? 7.712 -10.235 -29.054 1.00 92.19 61 ARG A N 1
ATOM 472 C CA . ARG A 1 61 ? 7.575 -10.064 -30.513 1.00 92.19 61 ARG A CA 1
ATOM 473 C C . ARG A 1 61 ? 6.612 -11.066 -31.157 1.00 92.19 61 ARG A C 1
ATOM 475 O O . ARG A 1 61 ? 6.276 -10.923 -32.328 1.00 92.19 61 ARG A O 1
ATOM 482 N N . GLU A 1 62 ? 6.149 -12.040 -30.381 1.00 89.38 62 GLU A N 1
ATOM 483 C CA . GLU A 1 62 ? 5.183 -13.057 -30.787 1.00 89.38 62 GLU A CA 1
ATOM 484 C C . GLU A 1 62 ? 3.863 -12.813 -30.054 1.00 89.38 62 GLU A C 1
ATOM 486 O O . GLU A 1 62 ? 3.834 -12.702 -28.828 1.00 89.38 62 GLU A O 1
ATOM 491 N N . TYR A 1 63 ? 2.770 -12.707 -30.809 1.00 89.81 63 TYR A N 1
ATOM 492 C CA . TYR A 1 63 ? 1.457 -12.331 -30.285 1.00 89.81 63 TYR A CA 1
ATOM 493 C C . TYR A 1 63 ? 0.412 -13.397 -30.612 1.00 89.81 63 TYR A C 1
ATOM 495 O O . TYR A 1 63 ? 0.541 -14.134 -31.589 1.00 89.81 63 TYR A O 1
ATOM 503 N N . LEU A 1 64 ? -0.635 -13.460 -29.788 1.00 87.69 64 LEU A N 1
ATOM 504 C CA . LEU A 1 64 ? -1.788 -14.326 -30.026 1.00 87.69 64 LEU A CA 1
ATOM 505 C C . LEU A 1 64 ? -2.600 -13.851 -31.240 1.00 87.69 64 LEU A C 1
ATOM 507 O O . LEU A 1 64 ? -2.616 -12.665 -31.565 1.00 87.69 64 LEU A O 1
ATOM 511 N N . ASP A 1 65 ? -3.325 -14.777 -31.872 1.00 87.62 65 ASP A N 1
ATOM 512 C CA . ASP A 1 65 ? -4.218 -14.465 -32.991 1.00 87.62 65 ASP A CA 1
ATOM 513 C C . ASP A 1 65 ? -5.325 -13.478 -32.569 1.00 87.62 65 ASP A C 1
ATOM 515 O O . ASP A 1 65 ? -6.032 -13.684 -31.580 1.00 87.62 65 ASP A O 1
ATOM 519 N N . VAL A 1 66 ? -5.500 -12.415 -33.361 1.00 91.81 66 VAL A N 1
ATOM 520 C CA . VAL A 1 66 ? -6.479 -11.343 -33.122 1.00 91.81 66 VAL A CA 1
ATOM 521 C C . VAL A 1 66 ? -7.605 -11.414 -34.160 1.00 91.81 66 VAL A C 1
ATOM 523 O O . VAL A 1 66 ? -7.313 -11.509 -35.354 1.00 91.81 66 VAL A O 1
ATOM 526 N N . PRO A 1 67 ? -8.889 -11.323 -33.772 1.00 93.62 67 PRO A N 1
ATOM 527 C CA . PRO A 1 67 ? -9.987 -11.163 -34.725 1.00 93.62 67 PRO A CA 1
ATOM 528 C C . PRO A 1 67 ? -9.958 -9.792 -35.427 1.00 93.62 67 PRO A C 1
ATOM 530 O O . PRO A 1 67 ? -9.988 -8.742 -34.783 1.00 93.62 67 PRO A O 1
ATOM 533 N N . TYR A 1 68 ? -9.950 -9.781 -36.763 1.00 96.25 68 TYR A N 1
ATOM 534 C CA . TYR A 1 68 ? -10.060 -8.554 -37.562 1.00 96.25 68 TYR A CA 1
ATOM 535 C C . TYR A 1 68 ? -10.659 -8.810 -38.948 1.00 96.25 68 TYR A C 1
ATOM 537 O O . TYR A 1 68 ? -10.717 -9.936 -39.440 1.00 96.25 68 TYR A O 1
ATOM 545 N N . THR A 1 69 ? -11.079 -7.729 -39.604 1.00 97.56 69 THR A N 1
ATOM 546 C CA . THR A 1 69 ? -11.390 -7.707 -41.038 1.00 97.56 69 THR A CA 1
ATOM 547 C C . THR A 1 69 ? -10.412 -6.796 -41.764 1.00 97.56 69 THR A C 1
ATOM 549 O O . THR A 1 69 ? -9.980 -5.777 -41.220 1.00 97.56 69 THR A O 1
ATOM 552 N N . ILE A 1 70 ? -10.069 -7.151 -43.001 1.00 97.19 70 ILE A N 1
ATOM 553 C CA . ILE A 1 70 ? -9.192 -6.356 -43.858 1.00 97.19 70 ILE A CA 1
ATOM 554 C C . ILE A 1 70 ? -9.845 -6.131 -45.222 1.00 97.19 70 ILE A C 1
ATOM 556 O O . ILE A 1 70 ? -10.357 -7.057 -45.849 1.00 97.19 70 ILE A O 1
ATOM 560 N N . LYS A 1 71 ? -9.846 -4.877 -45.680 1.00 97.62 71 LYS A N 1
ATOM 561 C CA . LYS A 1 71 ? -10.179 -4.499 -47.057 1.00 97.62 71 LYS A CA 1
ATOM 562 C C . LYS A 1 71 ? -8.932 -3.928 -47.700 1.00 97.62 71 LYS A C 1
ATOM 564 O O . LYS A 1 71 ? -8.545 -2.801 -47.387 1.00 97.62 71 LYS A O 1
ATOM 569 N N . ASP A 1 72 ? -8.338 -4.705 -48.594 1.00 96.44 72 ASP A N 1
ATOM 570 C CA . ASP A 1 72 ? -7.093 -4.352 -49.253 1.00 96.44 72 ASP A CA 1
ATOM 571 C C . ASP A 1 72 ? -7.292 -4.130 -50.757 1.00 96.44 72 ASP A C 1
ATOM 573 O O . ASP A 1 72 ? -7.786 -5.009 -51.459 1.00 96.44 72 ASP A O 1
ATOM 577 N N . ASN A 1 73 ? -6.952 -2.942 -51.262 1.00 94.38 73 ASN A N 1
ATOM 578 C CA . ASN A 1 73 ? -7.019 -2.625 -52.692 1.00 94.38 73 ASN A CA 1
ATOM 579 C C . ASN A 1 73 ? -5.753 -1.892 -53.166 1.00 94.38 73 ASN A C 1
ATOM 581 O O . ASN A 1 73 ? -4.797 -1.722 -52.411 1.00 94.38 73 ASN A O 1
ATOM 585 N N . SER A 1 74 ? -5.712 -1.467 -54.432 1.00 91.81 74 SER A N 1
ATOM 586 C CA . SER A 1 74 ? -4.524 -0.823 -55.013 1.00 91.81 74 SER A CA 1
ATOM 587 C C . SER A 1 74 ? -4.186 0.547 -54.411 1.00 91.81 74 SER A C 1
ATOM 589 O O . SER A 1 74 ? -3.038 0.969 -54.495 1.00 91.81 74 SER A O 1
ATOM 591 N N . LYS A 1 75 ? -5.153 1.244 -53.798 1.00 94.81 75 LYS A N 1
ATOM 592 C CA . LYS A 1 75 ? -4.987 2.605 -53.260 1.00 94.81 75 LYS A CA 1
ATOM 593 C C . LYS A 1 75 ? -4.810 2.641 -51.744 1.00 94.81 75 LYS A C 1
ATOM 595 O O . LYS A 1 75 ? -4.110 3.510 -51.232 1.00 94.81 75 LYS A O 1
ATOM 600 N N . GLN A 1 76 ? -5.468 1.743 -51.014 1.00 97.12 76 GLN A N 1
ATOM 601 C CA . GLN A 1 76 ? -5.487 1.771 -49.552 1.00 97.12 76 GLN A CA 1
ATOM 602 C C . GLN A 1 76 ? -5.678 0.383 -48.940 1.00 97.12 76 GLN A C 1
ATOM 604 O O . GLN A 1 76 ? -6.247 -0.511 -49.569 1.00 97.12 76 GLN A O 1
ATOM 609 N N . VAL A 1 77 ? -5.280 0.267 -47.677 1.00 97.81 77 VAL A N 1
ATOM 610 C CA . VAL A 1 77 ? -5.634 -0.835 -46.781 1.00 97.81 77 VAL A CA 1
ATOM 611 C C . VAL A 1 77 ? -6.502 -0.300 -45.642 1.00 97.81 77 VAL A C 1
ATOM 613 O O . VAL A 1 77 ? -6.248 0.777 -45.096 1.00 97.81 77 VAL A O 1
ATOM 616 N N . VAL A 1 78 ? -7.555 -1.042 -45.302 1.00 98.50 78 VAL A N 1
ATOM 617 C CA . VAL A 1 78 ? -8.415 -0.765 -44.146 1.00 98.50 78 VAL A CA 1
ATOM 618 C C . VAL A 1 78 ? -8.463 -2.000 -43.265 1.00 98.50 78 VAL A C 1
ATOM 620 O O . VAL A 1 78 ? -8.980 -3.028 -43.698 1.00 98.50 78 VAL A O 1
ATOM 623 N N . ILE A 1 79 ? -7.967 -1.886 -42.037 1.00 98.44 79 ILE A N 1
ATOM 624 C CA . ILE A 1 79 ? -8.022 -2.940 -41.017 1.00 98.44 79 ILE A CA 1
ATOM 625 C C . ILE A 1 79 ? -9.053 -2.519 -39.974 1.00 98.44 79 ILE A C 1
ATOM 627 O O . ILE A 1 79 ? -9.103 -1.357 -39.574 1.00 98.44 79 ILE A O 1
ATOM 631 N N . THR A 1 80 ? -9.931 -3.423 -39.558 1.00 98.31 80 THR A N 1
ATOM 632 C CA . THR A 1 80 ? -10.939 -3.149 -38.525 1.00 98.31 80 THR A CA 1
ATOM 633 C C . THR A 1 80 ? -10.990 -4.300 -37.535 1.00 98.31 80 THR A C 1
ATOM 635 O O . THR A 1 80 ? -11.244 -5.437 -37.929 1.00 98.31 80 THR A O 1
ATOM 638 N N . THR A 1 81 ? -10.759 -3.985 -36.266 1.00 97.31 81 THR A N 1
ATOM 639 C CA . THR A 1 81 ? -10.917 -4.880 -35.114 1.00 97.31 81 THR A CA 1
ATOM 640 C C . THR A 1 81 ? -12.212 -4.533 -34.371 1.00 97.31 81 THR A C 1
ATOM 642 O O . THR A 1 81 ? -12.990 -3.685 -34.819 1.00 97.31 81 THR A O 1
ATOM 645 N N . ALA A 1 82 ? -12.445 -5.147 -33.209 1.00 96.06 82 ALA A N 1
ATOM 646 C CA . ALA A 1 82 ? -13.537 -4.743 -32.333 1.00 96.06 82 ALA A CA 1
ATOM 647 C C . ALA A 1 82 ? -13.392 -3.300 -31.816 1.00 96.06 82 ALA A C 1
ATOM 649 O O . ALA A 1 82 ? -14.410 -2.625 -31.693 1.00 96.06 82 ALA A O 1
ATOM 650 N N . LYS A 1 83 ? -12.171 -2.805 -31.545 1.00 97.06 83 LYS A N 1
ATOM 651 C CA . LYS A 1 83 ? -11.927 -1.501 -30.889 1.00 97.06 83 LYS A CA 1
ATOM 652 C C . LYS A 1 83 ? -11.452 -0.386 -31.827 1.00 97.06 83 LYS A C 1
ATOM 654 O O . LYS A 1 83 ? -11.761 0.779 -31.574 1.00 97.06 83 LYS A O 1
ATOM 659 N N . LEU A 1 84 ? -10.755 -0.702 -32.921 1.00 97.19 84 LEU A N 1
ATOM 660 C CA . LEU A 1 84 ? -10.201 0.311 -33.825 1.00 97.19 84 LEU A CA 1
ATOM 661 C C . LEU A 1 84 ? -10.438 0.019 -35.307 1.00 97.19 84 LEU A C 1
ATOM 663 O O . LEU A 1 84 ? -10.628 -1.117 -35.744 1.00 97.19 84 LEU A O 1
ATOM 667 N N . LYS A 1 85 ? -10.387 1.088 -36.099 1.00 98.44 85 LYS A N 1
ATOM 668 C CA . LYS A 1 85 ? -10.328 1.064 -37.557 1.00 98.44 85 LYS A CA 1
ATOM 669 C C . LYS A 1 85 ? -9.106 1.848 -38.015 1.00 98.44 85 LYS A C 1
ATOM 671 O O . LYS A 1 85 ? -9.038 3.055 -37.805 1.00 98.44 85 LYS A O 1
ATOM 676 N N . LEU A 1 86 ? -8.185 1.164 -38.680 1.00 98.62 86 LEU A N 1
ATOM 677 C CA . LEU A 1 86 ? -6.989 1.729 -39.290 1.00 98.62 86 LEU A CA 1
ATOM 678 C C . LEU A 1 86 ? -7.209 1.891 -40.794 1.00 98.62 86 LEU A C 1
ATOM 680 O O . LEU A 1 86 ? -7.663 0.963 -41.463 1.00 98.62 86 LEU A O 1
ATOM 684 N N . VAL A 1 87 ? -6.869 3.061 -41.329 1.00 98.56 87 VAL A N 1
ATOM 685 C CA . VAL A 1 87 ? -6.875 3.363 -42.765 1.00 98.56 87 VAL A CA 1
ATOM 686 C C . VAL A 1 87 ? -5.492 3.862 -43.164 1.00 98.56 87 VAL A C 1
ATOM 688 O O . VAL A 1 87 ? -5.030 4.867 -42.627 1.00 98.56 87 VAL A O 1
ATOM 691 N N . TYR A 1 88 ? -4.860 3.184 -44.122 1.00 98.44 88 TYR A N 1
ATOM 692 C CA . TYR A 1 88 ? -3.561 3.574 -44.671 1.00 98.44 88 TYR A CA 1
ATOM 693 C C . TYR A 1 88 ? -3.612 3.695 -46.199 1.00 98.44 88 TYR A C 1
ATOM 695 O O . TYR A 1 88 ? -4.078 2.781 -46.886 1.00 98.44 88 TYR A O 1
ATOM 703 N N . LYS A 1 89 ? -3.133 4.821 -46.739 1.00 97.94 89 LYS A N 1
ATOM 704 C CA . LYS A 1 89 ? -2.960 5.041 -48.185 1.00 97.94 89 LYS A CA 1
ATOM 705 C C . LYS A 1 89 ? -1.632 4.435 -48.633 1.00 97.94 89 LYS A C 1
ATOM 707 O O . LYS A 1 89 ? -0.589 4.758 -48.082 1.00 97.94 89 LYS A O 1
ATOM 712 N N . LYS A 1 90 ? -1.660 3.555 -49.633 1.00 95.81 90 LYS A N 1
ATOM 713 C CA . LYS A 1 90 ? -0.470 2.816 -50.079 1.00 95.81 90 LYS A CA 1
ATOM 714 C C . LYS A 1 90 ? 0.455 3.680 -50.934 1.00 95.81 90 LYS A C 1
ATOM 716 O O . LYS A 1 90 ? -0.012 4.501 -51.716 1.00 95.81 90 LYS A O 1
ATOM 721 N N . GLY A 1 91 ? 1.760 3.415 -50.853 1.00 88.12 91 GLY A N 1
ATOM 722 C CA . GLY A 1 91 ? 2.757 3.991 -51.766 1.00 88.12 91 GLY A CA 1
ATOM 723 C C . GLY A 1 91 ? 3.042 5.478 -51.542 1.00 88.12 91 GLY A C 1
ATOM 724 O O . GLY A 1 91 ? 3.550 6.139 -52.439 1.00 88.12 91 GLY A O 1
ATOM 725 N N . THR A 1 92 ? 2.712 6.014 -50.365 1.00 92.25 92 THR A N 1
ATOM 726 C CA . THR A 1 92 ? 2.818 7.448 -50.042 1.00 92.25 92 THR A CA 1
ATOM 727 C C . THR A 1 92 ? 3.966 7.782 -49.081 1.00 92.25 92 THR A C 1
ATOM 729 O O . THR A 1 92 ? 3.900 8.797 -48.394 1.00 92.25 92 THR A O 1
ATOM 732 N N . GLY A 1 93 ? 4.993 6.930 -48.994 1.00 92.44 93 GLY A N 1
ATOM 733 C CA . GLY A 1 93 ? 6.164 7.150 -48.134 1.00 92.44 93 GLY A CA 1
ATOM 734 C C . GLY A 1 93 ? 5.932 6.851 -46.640 1.00 92.44 93 GLY A C 1
ATOM 735 O O . GLY A 1 93 ? 5.056 6.033 -46.328 1.00 92.44 93 GLY A O 1
ATOM 736 N N . PRO A 1 94 ? 6.720 7.484 -45.739 1.00 96.62 94 PRO A N 1
ATOM 737 C CA . PRO A 1 94 ? 6.629 7.303 -44.287 1.00 96.62 94 PRO A CA 1
ATOM 738 C C . PRO A 1 94 ? 5.225 7.561 -43.744 1.00 96.62 94 PRO A C 1
ATOM 740 O O . PRO A 1 94 ? 4.480 8.371 -44.297 1.00 96.62 94 PRO A O 1
ATOM 743 N N . LEU A 1 95 ? 4.865 6.913 -42.637 1.00 98.00 95 LEU A N 1
ATOM 744 C CA . LEU A 1 95 ? 3.578 7.111 -41.972 1.00 98.00 95 LEU A CA 1
ATOM 745 C C . LEU A 1 95 ? 3.447 8.572 -41.516 1.00 98.00 95 LEU A C 1
ATOM 747 O O . LEU A 1 95 ? 4.317 9.104 -40.823 1.00 98.00 95 LEU A O 1
ATOM 751 N N . SER A 1 96 ? 2.359 9.227 -41.918 1.00 97.69 96 SER A N 1
ATOM 752 C CA . SER A 1 96 ? 2.108 10.651 -41.682 1.00 97.69 96 SER A CA 1
ATOM 753 C C . SER A 1 96 ? 0.611 10.949 -41.547 1.00 97.69 96 SER A C 1
ATOM 755 O O . SER A 1 96 ? -0.242 10.100 -41.821 1.00 97.69 96 SER A O 1
ATOM 757 N N . ALA A 1 97 ? 0.271 12.181 -41.154 1.00 97.69 97 ALA A N 1
ATOM 758 C CA . ALA A 1 97 ? -1.119 12.630 -41.054 1.00 97.69 97 ALA A CA 1
ATOM 759 C C . ALA A 1 97 ? -1.897 12.567 -42.384 1.00 97.69 97 ALA A C 1
ATOM 761 O O . ALA A 1 97 ? -3.131 12.489 -42.385 1.00 97.69 97 ALA A O 1
ATOM 762 N N . ASP A 1 98 ? -1.192 12.572 -43.516 1.00 97.62 98 ASP A N 1
ATOM 763 C CA . ASP A 1 98 ? -1.798 12.554 -44.848 1.00 97.62 98 ASP A CA 1
ATOM 764 C C . ASP A 1 98 ? -2.178 11.148 -45.311 1.00 97.62 98 ASP A C 1
ATOM 766 O O . ASP A 1 98 ? -3.059 10.990 -46.172 1.00 97.62 98 ASP A O 1
ATOM 770 N N . ASN A 1 99 ? -1.522 10.125 -44.755 1.00 97.75 99 ASN A N 1
ATOM 771 C CA . ASN A 1 99 ? -1.634 8.754 -45.236 1.00 97.75 99 ASN A CA 1
ATOM 772 C C . ASN A 1 99 ? -2.096 7.731 -44.199 1.00 97.75 99 ASN A C 1
ATOM 774 O O . ASN A 1 99 ? -2.546 6.671 -44.623 1.00 97.75 99 ASN A O 1
ATOM 778 N N . LEU A 1 100 ? -2.067 8.039 -42.901 1.00 98.56 100 LEU A N 1
ATOM 779 C CA . LEU A 1 100 ? -2.506 7.141 -41.839 1.00 98.56 100 LEU A CA 1
ATOM 780 C C . LEU A 1 100 ? -3.594 7.794 -40.982 1.00 98.56 100 LEU A C 1
ATOM 782 O O . LEU A 1 100 ? -3.507 8.956 -40.588 1.00 98.56 100 LEU A O 1
ATOM 786 N N . THR A 1 101 ? -4.642 7.038 -40.670 1.00 98.62 101 THR A N 1
ATOM 787 C CA . THR A 1 101 ? -5.667 7.430 -39.695 1.00 98.62 101 THR A CA 1
ATOM 788 C C . THR A 1 101 ? -6.114 6.208 -38.904 1.00 98.62 101 THR A C 1
ATOM 790 O O . THR A 1 101 ? -6.354 5.152 -39.489 1.00 98.62 101 THR A O 1
ATOM 793 N N . ILE A 1 102 ? -6.261 6.360 -37.589 1.00 98.62 102 ILE A N 1
ATOM 794 C CA . ILE A 1 102 ? -6.842 5.351 -36.700 1.00 98.62 102 ILE A CA 1
ATOM 795 C C . ILE A 1 102 ? -8.034 5.980 -35.988 1.00 98.62 102 ILE A C 1
ATOM 797 O O . ILE A 1 102 ? -7.919 7.057 -35.416 1.00 98.62 102 ILE A O 1
ATOM 801 N N . SER A 1 103 ? -9.190 5.331 -36.023 1.00 98.31 103 SER A N 1
ATOM 802 C CA . SER A 1 103 ? -10.396 5.801 -35.338 1.00 98.31 103 SER A CA 1
ATOM 803 C C . SER A 1 103 ? -10.984 4.711 -34.459 1.00 98.31 103 SER A C 1
ATOM 805 O O . SER A 1 103 ? -10.951 3.537 -34.836 1.00 98.31 103 SER A O 1
ATOM 807 N N . SER A 1 104 ? -11.590 5.101 -33.344 1.00 97.31 104 SER A N 1
ATOM 808 C CA . SER A 1 104 ? -12.402 4.209 -32.516 1.00 97.31 104 SER A CA 1
ATOM 809 C C . SER A 1 104 ? -13.565 3.603 -33.308 1.00 97.31 104 SER A C 1
ATOM 811 O O . SER A 1 104 ? -14.184 4.266 -34.148 1.00 97.31 104 SER A O 1
ATOM 813 N N . THR A 1 105 ? -13.918 2.358 -33.010 1.00 96.44 105 THR A N 1
ATOM 814 C CA . THR A 1 105 ? -15.213 1.788 -33.413 1.00 96.44 105 THR A CA 1
ATOM 815 C C . THR A 1 105 ? -16.309 2.206 -32.423 1.00 96.44 105 THR A C 1
ATOM 817 O O . THR A 1 105 ? -16.055 2.900 -31.444 1.00 96.44 105 THR A O 1
ATOM 820 N N . LYS A 1 106 ? -17.540 1.725 -32.635 1.00 92.75 106 LYS A N 1
ATOM 821 C CA . LYS A 1 106 ? -18.654 1.910 -31.690 1.00 92.75 106 LYS A CA 1
ATOM 822 C C . LYS A 1 106 ? -18.467 1.183 -30.348 1.00 92.75 106 LYS A C 1
ATOM 824 O O . LYS A 1 106 ? -19.264 1.409 -29.449 1.00 92.75 106 LYS A O 1
ATOM 829 N N . ALA A 1 107 ? -17.482 0.286 -30.231 1.00 91.12 107 ALA A N 1
ATOM 830 C CA . ALA A 1 107 ? -17.210 -0.432 -28.984 1.00 91.12 107 ALA A CA 1
ATOM 831 C C . ALA A 1 107 ? -16.476 0.436 -27.950 1.00 91.12 107 ALA A C 1
ATOM 833 O O . ALA A 1 107 ? -16.478 0.107 -26.769 1.00 91.12 107 ALA A O 1
ATOM 834 N N . ILE A 1 108 ? -15.848 1.530 -28.387 1.00 91.56 108 ILE A N 1
ATOM 835 C CA . ILE A 1 108 ? -15.226 2.517 -27.509 1.00 91.56 108 ILE A CA 1
ATOM 836 C C . ILE A 1 108 ? -16.228 3.657 -27.291 1.00 91.56 108 ILE A C 1
ATOM 838 O O . ILE A 1 108 ? -16.689 4.272 -28.253 1.00 91.56 108 ILE A O 1
ATOM 842 N N . SER A 1 109 ? -16.552 3.934 -26.027 1.00 85.06 109 SER A N 1
ATOM 843 C CA . SER A 1 109 ? -17.488 4.991 -25.614 1.00 85.06 109 SER A CA 1
ATOM 844 C C . SER A 1 109 ? -16.961 6.405 -25.866 1.00 85.06 109 SER A C 1
ATOM 846 O O . SER A 1 109 ? -17.759 7.302 -26.125 1.00 85.06 109 SER A O 1
ATOM 848 N N . THR A 1 110 ? -15.640 6.591 -25.835 1.00 89.00 110 THR A N 1
ATOM 849 C CA . THR A 1 110 ? -14.949 7.866 -26.083 1.00 89.00 110 THR A CA 1
ATOM 850 C C . THR A 1 110 ? -14.459 7.914 -27.535 1.00 89.00 110 THR A C 1
ATOM 852 O O . THR A 1 110 ? -13.367 7.417 -27.830 1.00 89.00 110 THR A O 1
ATOM 855 N N . PRO A 1 111 ? -15.255 8.433 -28.491 1.00 93.25 111 PRO A N 1
ATOM 856 C CA . PRO A 1 111 ? -14.883 8.381 -29.892 1.00 93.25 111 PRO A CA 1
ATOM 857 C C . PRO A 1 111 ? -13.666 9.262 -30.174 1.00 93.25 111 PRO A C 1
ATOM 859 O O . PRO A 1 111 ? -13.626 10.428 -29.786 1.00 93.25 111 PRO A O 1
ATOM 862 N N . PHE A 1 112 ? -12.708 8.736 -30.932 1.00 95.62 112 PHE A N 1
ATOM 863 C CA . PHE A 1 112 ? -11.536 9.484 -31.373 1.00 95.62 112 PHE A CA 1
ATOM 864 C C . PHE A 1 112 ? -11.240 9.251 -32.854 1.00 95.62 112 PHE A C 1
ATOM 866 O O . PHE A 1 112 ? -11.573 8.219 -33.448 1.00 95.62 112 PHE A O 1
ATOM 873 N N . MET A 1 113 ? -10.547 10.219 -33.446 1.00 97.00 113 MET A N 1
ATOM 874 C CA . MET A 1 113 ? -9.884 10.082 -34.734 1.00 97.00 113 MET A CA 1
ATOM 875 C C . MET A 1 113 ? -8.460 10.594 -34.581 1.00 97.00 113 MET A C 1
ATOM 877 O O . MET A 1 113 ? -8.237 11.782 -34.368 1.00 97.00 113 MET A O 1
ATOM 881 N N . TRP A 1 114 ? -7.507 9.682 -34.690 1.00 98.19 114 TRP A N 1
ATOM 882 C CA . TRP A 1 114 ? -6.092 9.948 -34.537 1.00 98.19 114 TRP A CA 1
ATOM 883 C C . TRP A 1 114 ? -5.378 9.901 -35.883 1.00 98.19 114 TRP A C 1
ATOM 885 O O . TRP A 1 114 ? -5.650 9.057 -36.744 1.00 98.19 114 TRP A O 1
ATOM 895 N N . LYS A 1 115 ? -4.422 10.809 -36.035 1.00 98.19 115 LYS A N 1
ATOM 896 C CA . LYS A 1 115 ? -3.440 10.853 -37.117 1.00 98.19 115 LYS A CA 1
ATOM 897 C C . LYS A 1 115 ? -2.059 11.135 -36.517 1.00 98.19 115 LYS A C 1
ATOM 899 O O . LYS A 1 115 ? -2.007 11.816 -35.488 1.00 98.19 115 LYS A O 1
ATOM 904 N N . PRO A 1 116 ? -0.951 10.700 -37.142 1.00 98.00 116 PRO A N 1
ATOM 905 C CA . PRO A 1 116 ? 0.388 11.065 -36.682 1.00 98.00 116 PRO A CA 1
ATOM 906 C C . PRO A 1 116 ? 0.521 12.574 -36.423 1.00 98.00 116 PRO A C 1
ATOM 908 O O . PRO A 1 116 ? 0.116 13.381 -37.257 1.00 98.00 116 PRO A O 1
ATOM 911 N N . GLY A 1 117 ? 1.042 12.948 -35.251 1.00 96.00 117 GLY A N 1
ATOM 912 C CA . GLY A 1 117 ? 1.147 14.344 -34.802 1.00 96.00 117 GLY A CA 1
ATOM 913 C C . GLY A 1 117 ? -0.080 14.903 -34.067 1.00 96.00 117 GLY A C 1
ATOM 914 O O . GLY A 1 117 ? -0.043 16.050 -33.630 1.00 96.00 117 GLY A O 1
ATOM 915 N N . THR A 1 118 ? -1.157 14.126 -33.892 1.00 97.06 118 THR A N 1
ATOM 916 C CA . THR A 1 118 ? -2.291 14.539 -33.043 1.00 97.06 118 THR A CA 1
ATOM 917 C C . THR A 1 118 ? -1.832 14.626 -31.580 1.00 97.06 118 THR A C 1
ATOM 919 O O . THR A 1 118 ? -1.371 13.610 -31.056 1.00 97.06 118 THR A O 1
ATOM 922 N N . PRO A 1 119 ? -1.950 15.786 -30.905 1.00 95.25 119 PRO A N 1
ATOM 923 C CA . PRO A 1 119 ? -1.576 15.909 -29.500 1.00 95.25 119 PRO A CA 1
ATOM 924 C C . PRO A 1 119 ? -2.570 15.152 -28.613 1.00 95.25 119 PRO A C 1
ATOM 926 O O . PRO A 1 119 ? -3.782 15.258 -28.809 1.00 95.25 119 PRO A O 1
ATOM 929 N N . GLN A 1 120 ? -2.056 14.424 -27.625 1.00 94.44 120 GLN A N 1
ATOM 930 C CA . GLN A 1 120 ? -2.850 13.831 -26.549 1.00 94.44 120 GLN A CA 1
ATOM 931 C C . GLN A 1 120 ? -3.026 14.891 -25.454 1.00 94.44 120 GLN A C 1
ATOM 933 O O . GLN A 1 120 ? -2.032 15.448 -24.991 1.00 94.44 120 GLN A O 1
ATOM 938 N N . LYS A 1 121 ? -4.263 15.240 -25.085 1.00 94.25 121 LYS A N 1
ATOM 939 C CA . LYS A 1 121 ? -4.522 16.384 -24.184 1.00 94.25 121 LYS A CA 1
ATOM 940 C C . LYS A 1 121 ? -4.816 15.978 -22.744 1.00 94.25 121 LYS A C 1
ATOM 942 O O . LYS A 1 121 ? -4.636 16.789 -21.844 1.00 94.25 121 LYS A O 1
ATOM 947 N N . GLY A 1 122 ? -5.280 14.756 -22.537 1.00 95.81 122 GLY A N 1
ATOM 948 C CA . GLY A 1 122 ? -5.737 14.226 -21.262 1.00 95.81 122 GLY A CA 1
ATOM 949 C C . GLY A 1 122 ? -4.856 13.108 -20.721 1.00 95.81 122 GLY A C 1
ATOM 950 O O . GLY A 1 122 ? -5.387 12.170 -20.134 1.00 95.81 122 GLY A O 1
ATOM 951 N N . ASN A 1 123 ? -3.535 13.161 -20.946 1.00 97.31 123 ASN A N 1
ATOM 952 C CA . ASN A 1 123 ? -2.608 12.181 -20.376 1.00 97.31 123 ASN A CA 1
ATOM 953 C C . ASN A 1 123 ? -2.718 12.173 -18.843 1.00 97.31 123 ASN A C 1
ATOM 955 O O . ASN A 1 123 ? -2.628 13.220 -18.202 1.00 97.31 123 ASN A O 1
ATOM 959 N N . LEU A 1 124 ? -2.891 10.985 -18.264 1.00 97.94 124 LEU A N 1
ATOM 960 C CA . LEU A 1 124 ? -3.098 10.787 -16.826 1.00 97.94 124 LEU A CA 1
ATOM 961 C C . LEU A 1 124 ? -1.789 10.656 -16.036 1.00 97.94 124 LEU A C 1
ATOM 963 O O . LEU A 1 124 ? -1.814 10.308 -14.857 1.00 97.94 124 LEU A O 1
ATOM 967 N N . LYS A 1 125 ? -0.662 10.961 -16.687 1.00 97.62 125 LYS A N 1
ATOM 968 C CA . LYS A 1 125 ? 0.706 10.918 -16.166 1.00 97.62 125 LYS A CA 1
ATOM 969 C C . LYS A 1 125 ? 1.136 9.530 -15.700 1.00 97.62 125 LYS A C 1
ATOM 971 O O . LYS A 1 125 ? 0.352 8.585 -15.682 1.00 97.62 125 LYS A O 1
ATOM 976 N N . GLY A 1 126 ? 2.425 9.384 -15.438 1.00 97.06 126 GLY A N 1
ATOM 977 C CA . GLY A 1 126 ? 3.055 8.178 -14.926 1.00 97.06 126 GLY A CA 1
ATOM 978 C C . GLY A 1 126 ? 3.749 8.479 -13.608 1.00 97.06 126 GLY A C 1
ATOM 979 O O . GLY A 1 126 ? 3.120 8.828 -12.613 1.00 97.06 126 GLY A O 1
ATOM 980 N N . THR A 1 127 ? 5.068 8.360 -13.601 1.00 96.00 127 THR A N 1
ATOM 981 C CA . THR A 1 127 ? 5.895 8.665 -12.434 1.00 96.00 127 THR A CA 1
ATOM 982 C C . THR A 1 127 ? 7.108 9.487 -12.856 1.00 96.00 127 THR A C 1
ATOM 984 O O . THR A 1 127 ? 7.175 9.976 -13.984 1.00 96.00 127 THR A O 1
ATOM 987 N N . TYR A 1 128 ? 8.043 9.687 -11.941 1.00 95.25 128 TYR A N 1
ATOM 988 C CA . TYR A 1 128 ? 9.294 10.369 -12.213 1.00 95.25 128 TYR A CA 1
ATOM 989 C C . TYR A 1 128 ? 10.458 9.577 -11.630 1.00 95.25 128 TYR A C 1
ATOM 991 O O . TYR A 1 128 ? 10.271 8.706 -10.779 1.00 95.25 128 TYR A O 1
ATOM 999 N N . ARG A 1 129 ? 11.674 9.875 -12.097 1.00 93.38 129 ARG A N 1
ATOM 1000 C CA . ARG A 1 129 ? 12.889 9.159 -11.695 1.00 93.38 129 ARG A CA 1
ATOM 1001 C C . ARG A 1 129 ? 13.068 9.104 -10.174 1.00 93.38 129 ARG A C 1
ATOM 1003 O O . ARG A 1 129 ? 13.460 8.057 -9.667 1.00 93.38 129 ARG A O 1
ATOM 1010 N N . THR A 1 130 ? 12.859 10.225 -9.478 1.00 93.50 130 THR A N 1
ATOM 1011 C CA . THR A 1 130 ? 13.125 10.357 -8.037 1.00 93.50 130 THR A CA 1
ATOM 1012 C C . THR A 1 130 ? 12.447 11.586 -7.407 1.00 93.50 130 THR A C 1
ATOM 1014 O O . THR A 1 130 ? 12.123 12.540 -8.113 1.00 93.50 130 THR A O 1
ATOM 1017 N N . LEU A 1 131 ? 12.300 11.580 -6.080 1.00 95.44 131 LEU A N 1
ATOM 1018 C CA . LEU A 1 131 ? 11.868 12.672 -5.198 1.00 95.44 131 LEU A CA 1
ATOM 1019 C C . LEU A 1 131 ? 13.051 13.431 -4.561 1.00 95.44 131 LEU A C 1
ATOM 1021 O O . LEU A 1 131 ? 12.834 14.255 -3.675 1.00 95.44 131 LEU A O 1
ATOM 1025 N N . ASP A 1 132 ? 14.292 13.184 -4.992 1.00 95.31 132 ASP A N 1
ATOM 1026 C CA . ASP A 1 132 ? 15.479 13.883 -4.475 1.00 95.31 132 ASP A CA 1
ATOM 1027 C C . ASP A 1 132 ? 15.311 15.404 -4.534 1.00 95.31 132 ASP A C 1
ATOM 1029 O O . ASP A 1 132 ? 15.125 15.984 -5.607 1.00 95.31 132 ASP A O 1
ATOM 1033 N N . GLY A 1 133 ? 15.416 16.058 -3.378 1.00 94.88 133 GLY A N 1
ATOM 1034 C CA . GLY A 1 133 ? 15.333 17.515 -3.286 1.00 94.88 133 GLY A CA 1
ATOM 1035 C C . GLY A 1 133 ? 13.926 18.093 -3.447 1.00 94.88 133 GLY A C 1
ATOM 1036 O O . GLY A 1 133 ? 13.802 19.309 -3.607 1.00 94.88 133 GLY A O 1
ATOM 1037 N N . TYR A 1 134 ? 12.874 17.270 -3.400 1.00 96.50 134 TYR A N 1
ATOM 1038 C CA . TYR A 1 134 ? 11.482 17.719 -3.472 1.00 96.50 134 TYR A CA 1
ATOM 1039 C C . TYR A 1 134 ? 10.806 17.757 -2.093 1.00 96.50 134 TYR A C 1
ATOM 1041 O O . TYR A 1 134 ? 10.860 16.793 -1.324 1.00 96.50 134 TYR A O 1
ATOM 1049 N N . ASP A 1 135 ? 10.160 18.889 -1.789 1.00 96.94 135 ASP A N 1
ATOM 1050 C CA . ASP A 1 135 ? 9.232 19.067 -0.660 1.00 96.94 135 ASP A CA 1
ATOM 1051 C C . ASP A 1 135 ? 7.804 19.048 -1.223 1.00 96.94 135 ASP A C 1
ATOM 1053 O O . ASP A 1 135 ? 7.354 20.011 -1.853 1.00 96.94 135 ASP A O 1
ATOM 1057 N N . GLY A 1 136 ? 7.114 17.914 -1.088 1.00 95.88 136 GLY A N 1
ATOM 1058 C CA . GLY A 1 136 ? 5.935 17.636 -1.911 1.00 95.88 136 GLY A CA 1
ATOM 1059 C C . GLY A 1 136 ? 6.297 17.595 -3.399 1.00 95.88 136 GLY A C 1
ATOM 1060 O O . GLY A 1 136 ? 7.186 16.853 -3.805 1.00 95.88 136 GLY A O 1
ATOM 1061 N N . ALA A 1 137 ? 5.618 18.403 -4.214 1.00 95.75 137 ALA A N 1
ATOM 1062 C CA . ALA A 1 137 ? 5.891 18.507 -5.648 1.00 95.75 137 ALA A CA 1
ATOM 1063 C C . ALA A 1 137 ? 6.947 19.571 -6.006 1.00 95.75 137 ALA A C 1
ATOM 1065 O O . ALA A 1 137 ? 7.363 19.627 -7.157 1.00 95.75 137 ALA A O 1
ATOM 1066 N N . GLU A 1 138 ? 7.388 20.410 -5.062 1.00 97.00 138 GLU A N 1
ATOM 1067 C CA . GLU A 1 138 ? 8.225 21.585 -5.344 1.00 97.00 138 GLU A CA 1
ATOM 1068 C C . GLU A 1 138 ? 9.722 21.266 -5.189 1.00 97.00 138 GLU A C 1
ATOM 1070 O O . GLU A 1 138 ? 10.176 20.871 -4.109 1.00 97.00 138 GLU A O 1
ATOM 1075 N N . TYR A 1 139 ? 10.515 21.495 -6.240 1.00 96.38 139 TYR A N 1
ATOM 1076 C CA . TYR A 1 139 ? 11.964 21.289 -6.205 1.00 96.38 139 TYR A CA 1
ATOM 1077 C C . TYR A 1 139 ? 12.675 22.398 -5.419 1.00 96.38 139 TYR A C 1
ATOM 1079 O O . TYR A 1 139 ? 12.578 23.582 -5.755 1.00 96.38 139 TYR A O 1
ATOM 1087 N N . GLN A 1 140 ? 13.427 22.023 -4.385 1.00 95.50 140 GLN A N 1
ATOM 1088 C CA . GLN A 1 140 ? 13.992 22.971 -3.421 1.00 95.50 140 GLN A CA 1
ATOM 1089 C C . GLN A 1 140 ? 15.335 23.578 -3.846 1.00 95.50 140 GLN A C 1
ATOM 1091 O O . GLN A 1 140 ? 15.709 24.633 -3.334 1.00 95.50 140 GLN A O 1
ATOM 1096 N N . TYR A 1 141 ? 16.057 22.958 -4.786 1.00 93.00 141 TYR A N 1
ATOM 1097 C CA . TYR A 1 141 ? 17.402 23.403 -5.180 1.00 93.00 141 TYR A CA 1
ATOM 1098 C C . TYR A 1 141 ? 17.438 24.352 -6.393 1.00 93.00 141 TYR A C 1
ATOM 1100 O O . TYR A 1 141 ? 18.519 24.790 -6.787 1.00 93.00 141 TYR A O 1
ATOM 1108 N N . ALA A 1 142 ? 16.291 24.690 -6.993 1.00 92.69 142 ALA A N 1
ATOM 1109 C CA . ALA A 1 142 ? 16.207 25.636 -8.112 1.00 92.69 142 ALA A CA 1
ATOM 1110 C C . ALA A 1 142 ? 15.732 27.032 -7.677 1.00 92.69 142 ALA A C 1
ATOM 1112 O O . ALA A 1 142 ? 14.986 27.187 -6.710 1.00 92.69 142 ALA A O 1
ATOM 1113 N N . ASN A 1 143 ? 16.138 28.060 -8.431 1.00 91.38 143 ASN A N 1
ATOM 1114 C CA . ASN A 1 143 ? 15.634 29.425 -8.285 1.00 91.38 143 ASN A CA 1
ATOM 1115 C C . ASN A 1 143 ? 15.330 30.044 -9.672 1.00 91.38 143 ASN A C 1
ATOM 1117 O O . ASN A 1 143 ? 16.277 30.307 -10.418 1.00 91.38 143 ASN A O 1
ATOM 1121 N N . PRO A 1 144 ? 14.053 30.290 -10.033 1.00 92.19 144 PRO A N 1
ATOM 1122 C CA . PRO A 1 144 ? 12.855 30.012 -9.237 1.00 92.19 144 PRO A CA 1
ATOM 1123 C C . PRO A 1 144 ? 12.635 28.507 -9.041 1.00 92.19 144 PRO A C 1
ATOM 1125 O O . PRO A 1 144 ? 13.079 27.693 -9.853 1.00 92.19 144 PRO A O 1
ATOM 1128 N N . LYS A 1 145 ? 11.946 28.147 -7.956 1.00 93.94 145 LYS A N 1
ATOM 1129 C CA . LYS A 1 145 ? 11.489 26.773 -7.743 1.00 93.94 145 LYS A CA 1
ATOM 1130 C C . LYS A 1 145 ? 10.480 26.386 -8.825 1.00 93.94 145 LYS A C 1
ATOM 1132 O O . LYS A 1 145 ? 9.800 27.249 -9.385 1.00 93.94 145 LYS A O 1
ATOM 1137 N N . HIS A 1 146 ? 10.388 25.097 -9.112 1.00 94.88 146 HIS A N 1
ATOM 1138 C CA . HIS A 1 146 ? 9.445 24.547 -10.079 1.00 94.88 146 HIS A CA 1
ATOM 1139 C C . HIS A 1 146 ? 8.865 23.232 -9.562 1.00 94.88 146 HIS A C 1
ATOM 1141 O O . HIS A 1 146 ? 9.465 22.572 -8.710 1.00 94.88 146 HIS A O 1
ATOM 1147 N N . ASP A 1 147 ? 7.725 22.837 -10.119 1.00 95.38 147 ASP A N 1
ATOM 1148 C CA . ASP A 1 147 ? 7.091 21.569 -9.783 1.00 95.38 147 ASP A CA 1
ATOM 1149 C C . ASP A 1 147 ? 7.801 20.382 -10.444 1.00 95.38 147 ASP A C 1
ATOM 1151 O O . ASP A 1 147 ? 8.541 20.522 -11.428 1.00 95.38 147 ASP A O 1
ATOM 1155 N N . MET A 1 148 ? 7.564 19.195 -9.892 1.00 95.19 148 MET A N 1
ATOM 1156 C CA . MET A 1 148 ? 8.058 17.932 -10.415 1.00 95.19 148 MET A CA 1
ATOM 1157 C C . MET A 1 148 ? 7.525 17.679 -11.832 1.00 95.19 148 MET A C 1
ATOM 1159 O O . MET A 1 148 ? 6.307 17.649 -12.038 1.00 95.19 148 MET A O 1
ATOM 1163 N N . PRO A 1 149 ? 8.403 17.418 -12.814 1.00 94.94 149 PRO A N 1
ATOM 1164 C CA . PRO A 1 149 ? 7.988 17.131 -14.179 1.00 94.94 149 PRO A CA 1
ATOM 1165 C C . PRO A 1 149 ? 7.582 15.656 -14.322 1.00 94.94 149 PRO A C 1
ATOM 1167 O O . PRO A 1 149 ? 8.288 14.874 -14.952 1.00 94.94 149 PRO A O 1
ATOM 1170 N N . ILE A 1 150 ? 6.449 15.263 -13.726 1.00 95.19 150 ILE A N 1
ATOM 1171 C CA . ILE A 1 150 ? 5.936 13.886 -13.837 1.00 95.19 150 ILE A CA 1
ATOM 1172 C C . ILE A 1 150 ? 5.776 13.516 -15.316 1.00 95.19 150 ILE A C 1
ATOM 1174 O O . ILE A 1 150 ? 5.131 14.239 -16.087 1.00 95.19 150 ILE A O 1
ATOM 1178 N N . GLU A 1 151 ? 6.365 12.383 -15.701 1.00 96.00 151 GLU A N 1
ATOM 1179 C CA . GLU A 1 151 ? 6.375 11.907 -17.082 1.00 96.00 151 GLU A CA 1
ATOM 1180 C C . GLU A 1 151 ? 4.970 11.518 -17.546 1.00 96.00 151 GLU A C 1
ATOM 1182 O O . GLU A 1 151 ? 4.078 11.206 -16.751 1.00 96.00 151 GLU A O 1
ATOM 1187 N N . ASP A 1 152 ? 4.765 11.523 -18.860 1.00 96.62 152 ASP A N 1
ATOM 1188 C CA . ASP A 1 152 ? 3.524 11.037 -19.449 1.00 96.62 152 ASP A CA 1
ATOM 1189 C C . ASP A 1 152 ? 3.368 9.525 -19.221 1.00 96.62 152 ASP A C 1
ATOM 1191 O O . ASP A 1 152 ? 4.302 8.740 -19.392 1.00 96.62 152 ASP A O 1
ATOM 1195 N N . GLY A 1 153 ? 2.159 9.117 -18.834 1.00 97.12 153 GLY A N 1
ATOM 1196 C CA . GLY A 1 153 ? 1.798 7.713 -18.657 1.00 97.12 153 GLY A CA 1
ATOM 1197 C C . GLY A 1 153 ? 1.293 7.074 -19.946 1.00 97.12 153 GLY A C 1
ATOM 1198 O O . GLY A 1 153 ? 1.171 7.732 -20.981 1.00 97.12 153 GLY A O 1
ATOM 1199 N N . ILE A 1 154 ? 0.923 5.791 -19.877 1.00 97.88 154 ILE A N 1
ATOM 1200 C CA . ILE A 1 154 ? 0.301 5.092 -21.016 1.00 97.88 154 ILE A CA 1
ATOM 1201 C C . ILE A 1 154 ? -1.232 5.165 -21.017 1.00 97.88 154 ILE A C 1
ATOM 1203 O O . ILE A 1 154 ? -1.869 4.548 -21.873 1.00 97.88 154 ILE A O 1
ATOM 1207 N N . LEU A 1 155 ? -1.824 5.932 -20.097 1.00 98.38 155 LEU A N 1
ATOM 1208 C CA . LEU A 1 155 ? -3.267 6.130 -19.952 1.00 98.38 155 LEU A CA 1
ATOM 1209 C C . LEU A 1 155 ? -3.643 7.599 -20.166 1.00 98.38 155 LEU A C 1
ATOM 1211 O O . LEU A 1 155 ? -2.933 8.501 -19.722 1.00 98.38 155 LEU A O 1
ATOM 1215 N N . ALA A 1 156 ? -4.775 7.837 -20.823 1.00 97.50 156 ALA A N 1
ATOM 1216 C CA . ALA A 1 156 ? -5.288 9.167 -21.113 1.00 97.50 156 ALA A CA 1
ATOM 1217 C C . ALA A 1 156 ? -6.816 9.178 -21.232 1.00 97.50 156 ALA A C 1
ATOM 1219 O O . ALA A 1 156 ? -7.416 8.223 -21.732 1.00 97.50 156 ALA A O 1
ATOM 1220 N N . THR A 1 157 ? -7.451 10.286 -20.848 1.00 97.19 157 THR A N 1
ATOM 1221 C CA . THR A 1 157 ? -8.899 10.496 -21.039 1.00 97.19 157 THR A CA 1
ATOM 1222 C C . THR A 1 157 ? -9.286 10.645 -22.512 1.00 97.19 157 THR A C 1
ATOM 1224 O O . THR A 1 157 ? -10.439 10.427 -22.864 1.00 97.19 157 THR A O 1
ATOM 1227 N N . ASP A 1 158 ? -8.329 10.904 -23.412 1.00 96.00 158 ASP A N 1
ATOM 1228 C CA . ASP A 1 158 ? -8.555 10.859 -24.864 1.00 96.00 158 ASP A CA 1
ATOM 1229 C C . ASP A 1 158 ? -8.921 9.444 -25.367 1.00 96.00 158 ASP A C 1
ATOM 1231 O O . ASP A 1 158 ? -9.447 9.288 -26.471 1.00 96.00 158 ASP A O 1
ATOM 1235 N N . GLY A 1 159 ? -8.630 8.403 -24.578 1.00 96.31 159 GLY A N 1
ATOM 1236 C CA . GLY A 1 159 ? -8.989 7.014 -24.861 1.00 96.31 159 GLY A CA 1
ATOM 1237 C C . GLY A 1 159 ? -8.053 6.260 -25.804 1.00 96.31 159 GLY A C 1
ATOM 1238 O O . GLY A 1 159 ? -8.379 5.164 -26.280 1.00 96.31 159 GLY A O 1
ATOM 1239 N N . TRP A 1 160 ? -6.888 6.830 -26.084 1.00 97.69 160 TRP A N 1
ATOM 1240 C CA . TRP A 1 160 ? -5.844 6.216 -26.889 1.00 97.69 160 TRP A CA 1
ATOM 1241 C C . TRP A 1 160 ? -4.467 6.662 -26.419 1.00 97.69 160 TRP A C 1
ATOM 1243 O O . TRP A 1 160 ? -4.340 7.740 -25.850 1.00 97.69 160 TRP A O 1
ATOM 1253 N N . THR A 1 161 ? -3.438 5.865 -26.710 1.00 98.06 161 THR A N 1
ATOM 1254 C CA . THR A 1 161 ? -2.025 6.190 -26.465 1.00 98.06 161 THR A CA 1
ATOM 1255 C C . THR A 1 161 ? -1.193 5.839 -27.690 1.00 98.06 161 THR A C 1
ATOM 1257 O O . THR A 1 161 ? -1.353 4.769 -28.278 1.00 98.06 161 THR A O 1
ATOM 1260 N N . PHE A 1 162 ? -0.293 6.745 -28.063 1.00 98.19 162 PHE A N 1
ATOM 1261 C CA . PHE A 1 162 ? 0.703 6.547 -29.111 1.00 98.19 162 PHE A CA 1
ATOM 1262 C C . PHE A 1 162 ? 2.097 6.486 -28.483 1.00 98.19 162 PHE A C 1
ATOM 1264 O O . PHE A 1 162 ? 2.440 7.340 -27.670 1.00 98.19 162 PHE A O 1
ATOM 1271 N N . ILE A 1 163 ? 2.900 5.499 -28.876 1.00 98.12 163 ILE A N 1
ATOM 1272 C CA . ILE A 1 163 ? 4.271 5.326 -28.396 1.00 98.12 163 ILE A CA 1
ATOM 1273 C C . ILE A 1 163 ? 5.203 5.177 -29.596 1.00 98.12 163 ILE A C 1
ATOM 1275 O O . ILE A 1 163 ? 5.044 4.262 -30.404 1.00 98.12 163 ILE A O 1
ATOM 1279 N N . ASP A 1 164 ? 6.207 6.047 -29.681 1.00 97.62 164 ASP A N 1
ATOM 1280 C CA . ASP A 1 164 ? 7.273 5.944 -30.675 1.00 97.62 164 ASP A CA 1
ATOM 1281 C C . ASP A 1 164 ? 8.436 5.102 -30.121 1.00 97.62 164 ASP A C 1
ATOM 1283 O O . ASP A 1 164 ? 9.021 5.438 -29.090 1.00 97.62 164 ASP A O 1
ATOM 1287 N N . ASP A 1 165 ? 8.754 3.981 -30.771 1.00 97.06 165 ASP A N 1
ATOM 1288 C CA . ASP A 1 165 ? 9.864 3.075 -30.446 1.00 97.06 165 ASP A CA 1
ATOM 1289 C C . ASP A 1 165 ? 11.032 3.159 -31.442 1.00 97.06 165 ASP A C 1
ATOM 1291 O O . ASP A 1 165 ? 12.045 2.475 -31.283 1.00 97.06 165 ASP A O 1
ATOM 1295 N N . SER A 1 166 ? 10.938 4.045 -32.437 1.00 96.25 166 SER A N 1
ATOM 1296 C CA . SER A 1 166 ? 11.823 4.096 -33.612 1.00 96.25 166 SER A CA 1
ATOM 1297 C C . SER A 1 166 ? 13.285 4.399 -33.288 1.00 96.25 166 SER A C 1
ATOM 1299 O O . SER A 1 166 ? 14.157 4.135 -34.109 1.00 96.25 166 SER A O 1
ATOM 1301 N N . LYS A 1 167 ? 13.567 4.972 -32.111 1.00 94.00 167 LYS A N 1
ATOM 1302 C CA . LYS A 1 167 ? 14.921 5.350 -31.668 1.00 94.00 167 LYS A CA 1
ATOM 1303 C C . LYS A 1 167 ? 15.404 4.583 -30.438 1.00 94.00 167 LYS A C 1
ATOM 1305 O O . LYS A 1 167 ? 16.525 4.819 -29.994 1.00 94.00 167 LYS A O 1
ATOM 1310 N N . ARG A 1 168 ? 14.583 3.696 -29.861 1.00 94.81 168 ARG A N 1
ATOM 1311 C CA . ARG A 1 168 ? 14.993 2.944 -28.668 1.00 94.81 168 ARG A CA 1
ATOM 1312 C C . ARG A 1 168 ? 16.061 1.915 -29.021 1.00 94.81 168 ARG A C 1
ATOM 1314 O O . ARG A 1 168 ? 16.015 1.307 -30.096 1.00 94.81 168 ARG A O 1
ATOM 1321 N N . LEU A 1 169 ? 16.984 1.730 -28.079 1.00 96.81 169 LEU A N 1
ATOM 1322 C CA . LEU A 1 169 ? 18.015 0.700 -28.122 1.00 96.81 169 LEU A CA 1
ATOM 1323 C C . LEU A 1 169 ? 17.398 -0.698 -28.152 1.00 96.81 169 LEU A C 1
ATOM 1325 O O . LEU A 1 169 ? 16.253 -0.914 -27.731 1.00 96.81 169 LEU A O 1
ATOM 1329 N N . LEU A 1 170 ? 18.172 -1.629 -28.695 1.00 97.38 170 LEU A N 1
ATOM 1330 C CA . LEU A 1 170 ? 17.778 -3.012 -28.892 1.00 97.38 170 LEU A CA 1
ATOM 1331 C C . LEU A 1 170 ? 18.581 -3.930 -27.982 1.00 97.38 170 LEU A C 1
ATOM 1333 O O . LEU A 1 170 ? 19.680 -3.591 -27.543 1.00 97.38 170 LEU A O 1
ATOM 1337 N N . PHE A 1 171 ? 18.024 -5.112 -27.765 1.00 97.38 171 PHE A N 1
ATOM 1338 C CA . PHE A 1 171 ? 18.778 -6.263 -27.306 1.00 97.38 171 PHE A CA 1
ATOM 1339 C C . PHE A 1 171 ? 19.375 -6.993 -28.518 1.00 97.38 171 PHE A C 1
ATOM 1341 O O . PHE A 1 171 ? 18.732 -7.129 -29.569 1.00 97.38 171 PHE A O 1
ATOM 1348 N N . ASP A 1 172 ? 20.628 -7.421 -28.395 1.00 95.81 172 ASP A N 1
ATOM 1349 C CA . ASP A 1 172 ? 21.393 -8.061 -29.471 1.00 95.81 172 ASP A CA 1
ATOM 1350 C C . ASP A 1 172 ? 20.965 -9.506 -29.784 1.00 95.81 172 ASP A C 1
ATOM 1352 O O . ASP A 1 172 ? 21.297 -10.018 -30.855 1.00 95.81 172 ASP A O 1
ATOM 1356 N N . GLY A 1 173 ? 20.175 -10.131 -28.905 1.00 93.88 173 GLY A N 1
ATOM 1357 C CA . GLY A 1 173 ? 19.698 -11.505 -29.052 1.00 93.88 173 GLY A CA 1
ATOM 1358 C C . GLY A 1 173 ? 20.726 -12.571 -28.664 1.00 93.88 173 GLY A C 1
ATOM 1359 O O . GLY A 1 173 ? 20.561 -13.730 -29.054 1.00 93.88 173 GLY A O 1
ATOM 1360 N N . ASP A 1 174 ? 21.787 -12.201 -27.936 1.00 93.94 174 ASP A N 1
ATOM 1361 C CA . ASP A 1 174 ? 22.711 -13.161 -27.330 1.00 93.94 174 ASP A CA 1
ATOM 1362 C C . ASP A 1 174 ? 21.931 -14.147 -26.435 1.00 93.94 174 ASP A C 1
ATOM 1364 O O . ASP A 1 174 ? 21.094 -13.756 -25.620 1.00 93.94 174 ASP A O 1
ATOM 1368 N N . LYS A 1 175 ? 22.176 -15.448 -26.633 1.00 90.50 175 LYS A N 1
ATOM 1369 C CA . LYS A 1 175 ? 21.443 -16.529 -25.960 1.00 90.50 175 LYS A CA 1
ATOM 1370 C C . LYS A 1 175 ? 21.870 -16.732 -24.512 1.00 90.50 175 LYS A C 1
ATOM 1372 O O . LYS A 1 175 ? 21.076 -17.274 -23.748 1.00 90.50 175 LYS A O 1
ATOM 1377 N N . ASP A 1 176 ? 23.093 -16.342 -24.166 1.00 90.62 176 ASP A N 1
ATOM 1378 C CA . ASP A 1 176 ? 23.625 -16.504 -22.815 1.00 90.62 176 ASP A CA 1
ATOM 1379 C C . ASP A 1 176 ? 23.176 -15.331 -21.939 1.00 90.62 176 ASP A C 1
ATOM 1381 O O . ASP A 1 176 ? 22.680 -15.516 -20.831 1.00 90.62 176 ASP A O 1
ATOM 1385 N N . TRP A 1 177 ? 23.317 -14.107 -22.456 1.00 95.19 177 TRP A N 1
ATOM 1386 C CA . TRP A 1 177 ? 22.818 -12.898 -21.802 1.00 95.19 177 TRP A CA 1
ATOM 1387 C C . TRP A 1 177 ? 22.680 -11.770 -22.820 1.00 95.19 177 TRP A C 1
ATOM 1389 O O . TRP A 1 177 ? 23.691 -11.245 -23.291 1.00 95.19 177 TRP A O 1
ATOM 1399 N N . GLU A 1 178 ? 21.446 -11.400 -23.166 1.00 95.94 178 GLU A N 1
ATOM 1400 C CA . GLU A 1 178 ? 21.190 -10.317 -24.118 1.00 95.94 178 GLU A CA 1
ATOM 1401 C C . GLU A 1 178 ? 21.881 -9.017 -23.675 1.00 95.94 178 GLU A C 1
ATOM 1403 O O . GLU A 1 178 ? 21.853 -8.641 -22.500 1.00 95.94 178 GLU A O 1
ATOM 1408 N N . TRP A 1 179 ? 22.487 -8.305 -24.620 1.00 97.06 179 TRP A N 1
ATOM 1409 C CA . TRP A 1 179 ? 23.201 -7.063 -24.347 1.00 97.06 179 TRP A CA 1
ATOM 1410 C C . TRP A 1 179 ? 22.686 -5.896 -25.185 1.00 97.06 179 TRP A C 1
ATOM 1412 O O . TRP A 1 179 ? 21.917 -6.064 -26.133 1.00 97.06 179 TRP A O 1
ATOM 1422 N N . VAL A 1 180 ? 23.087 -4.683 -24.808 1.00 97.56 180 VAL A N 1
ATOM 1423 C CA . VAL A 1 180 ? 22.690 -3.457 -25.501 1.00 97.56 180 VAL A CA 1
ATOM 1424 C C . VAL A 1 180 ? 23.305 -3.399 -26.896 1.00 97.56 180 VAL A C 1
ATOM 1426 O O . VAL A 1 180 ? 24.506 -3.593 -27.083 1.00 97.56 180 VAL A O 1
ATOM 1429 N N . THR A 1 181 ? 22.490 -3.043 -27.887 1.00 96.06 181 THR A N 1
ATOM 1430 C CA . THR A 1 181 ? 22.965 -2.693 -29.224 1.00 96.06 181 THR A CA 1
ATOM 1431 C C . THR A 1 181 ? 22.190 -1.513 -29.800 1.00 96.06 181 THR A C 1
ATOM 1433 O O . THR A 1 181 ? 21.001 -1.309 -29.526 1.00 96.06 181 THR A O 1
ATOM 1436 N N . GLU A 1 182 ? 22.870 -0.696 -30.602 1.00 93.31 182 GLU A N 1
ATOM 1437 C CA . GLU A 1 182 ? 22.232 0.423 -31.288 1.00 93.31 182 GLU A CA 1
ATOM 1438 C C . GLU A 1 182 ? 21.304 -0.074 -32.399 1.00 93.31 182 GLU A C 1
ATOM 1440 O O . GLU A 1 182 ? 21.619 -0.997 -33.157 1.00 93.31 182 GLU A O 1
ATOM 1445 N N . ARG A 1 183 ? 20.147 0.579 -32.533 1.00 92.69 183 ARG A N 1
ATOM 1446 C CA . ARG A 1 183 ? 19.184 0.278 -33.591 1.00 92.69 183 ARG A CA 1
ATOM 1447 C C . ARG A 1 183 ? 19.745 0.710 -34.948 1.00 92.69 183 ARG A C 1
ATOM 1449 O O . ARG A 1 183 ? 19.807 1.897 -35.257 1.00 92.69 183 ARG A O 1
ATOM 1456 N N . LYS A 1 184 ? 20.109 -0.262 -35.785 1.00 88.06 184 LYS A N 1
ATOM 1457 C CA . LYS A 1 184 ? 20.544 -0.029 -37.170 1.00 88.06 184 LYS A CA 1
ATOM 1458 C C . LYS A 1 184 ? 19.333 -0.024 -38.100 1.00 88.06 184 LYS A C 1
ATOM 1460 O O . LYS A 1 184 ? 18.891 -1.078 -38.549 1.00 88.06 184 LYS A O 1
ATOM 1465 N N . SER A 1 185 ? 18.799 1.159 -38.385 1.00 89.44 185 SER A N 1
ATOM 1466 C CA . SER A 1 185 ? 17.678 1.345 -39.315 1.00 89.44 185 SER A CA 1
ATOM 1467 C C . SER A 1 185 ? 17.991 2.434 -40.338 1.00 89.44 185 SER A C 1
ATOM 1469 O O . SER A 1 185 ? 18.760 3.352 -40.052 1.00 89.44 185 SER A O 1
ATOM 1471 N N . ALA A 1 186 ? 17.403 2.332 -41.532 1.00 90.62 186 ALA A N 1
ATOM 1472 C CA . ALA A 1 186 ? 17.499 3.387 -42.536 1.00 90.62 186 ALA A CA 1
ATOM 1473 C C . ALA A 1 186 ? 16.899 4.706 -42.010 1.00 90.62 186 ALA A C 1
ATOM 1475 O O . ALA A 1 186 ? 15.957 4.700 -41.214 1.00 90.62 186 ALA A O 1
ATOM 1476 N N . GLU A 1 187 ? 17.434 5.842 -42.462 1.00 91.94 187 GLU A N 1
ATOM 1477 C CA . GLU A 1 187 ? 16.935 7.163 -42.072 1.00 91.94 187 GLU A CA 1
ATOM 1478 C C . GLU A 1 187 ? 15.437 7.306 -42.391 1.00 91.94 187 GLU A C 1
ATOM 1480 O O . GLU A 1 187 ? 14.984 6.979 -43.488 1.00 91.94 187 GLU A O 1
ATOM 1485 N N . GLY A 1 188 ? 14.655 7.775 -41.416 1.00 91.94 188 GLY A N 1
ATOM 1486 C CA . GLY A 1 188 ? 13.199 7.886 -41.541 1.00 91.94 188 GLY A CA 1
ATOM 1487 C C . GLY A 1 188 ? 12.425 6.589 -41.278 1.00 91.94 188 GLY A C 1
ATOM 1488 O O . GLY A 1 188 ? 11.212 6.576 -41.487 1.00 91.94 188 GLY A O 1
ATOM 1489 N N . ALA A 1 189 ? 13.079 5.514 -40.819 1.00 96.62 189 ALA A N 1
ATOM 1490 C CA . ALA A 1 189 ? 12.386 4.330 -40.313 1.00 96.62 189 ALA A CA 1
ATOM 1491 C C . ALA A 1 189 ? 11.502 4.660 -39.098 1.00 96.62 189 ALA A C 1
ATOM 1493 O O . ALA A 1 189 ? 11.860 5.489 -38.259 1.00 96.62 189 ALA A O 1
ATOM 1494 N N . GLN A 1 190 ? 10.349 3.996 -39.012 1.00 97.94 190 GLN A N 1
ATOM 1495 C CA . GLN A 1 190 ? 9.357 4.170 -37.952 1.00 97.94 190 GLN A CA 1
ATOM 1496 C C . GLN A 1 190 ? 8.979 2.810 -37.362 1.00 97.94 190 GLN A C 1
ATOM 1498 O O . GLN A 1 190 ? 8.767 1.850 -38.103 1.00 97.94 190 GLN A O 1
ATOM 1503 N N . ASP A 1 191 ? 8.872 2.746 -36.040 1.00 97.62 191 ASP A N 1
ATOM 1504 C CA . ASP A 1 191 ? 8.423 1.592 -35.262 1.00 97.62 191 ASP A CA 1
ATOM 1505 C C . ASP A 1 191 ? 7.551 2.119 -34.121 1.00 97.62 191 ASP A C 1
ATOM 1507 O O . ASP A 1 191 ? 8.049 2.645 -33.126 1.00 97.62 191 ASP A O 1
ATOM 1511 N N . TRP A 1 192 ? 6.239 2.091 -34.315 1.00 98.38 192 TRP A N 1
ATOM 1512 C CA . TRP A 1 192 ? 5.269 2.738 -33.438 1.00 98.38 192 TRP A CA 1
ATOM 1513 C C . TRP A 1 192 ? 4.297 1.733 -32.842 1.00 98.38 192 TRP A C 1
ATOM 1515 O O . TRP A 1 192 ? 3.977 0.716 -33.452 1.00 98.38 192 TRP A O 1
ATOM 1525 N N . TYR A 1 193 ? 3.747 2.073 -31.683 1.00 98.38 193 TYR A N 1
ATOM 1526 C CA . TYR A 1 193 ? 2.641 1.359 -31.060 1.00 98.38 193 TYR A CA 1
ATOM 1527 C C . TYR A 1 193 ? 1.477 2.316 -30.874 1.00 98.38 193 TYR A C 1
ATOM 1529 O O . TYR A 1 193 ? 1.650 3.454 -30.435 1.00 98.38 193 TYR A O 1
ATOM 1537 N N . PHE A 1 194 ? 0.282 1.843 -31.197 1.00 98.62 194 PHE A N 1
ATOM 1538 C CA . PHE A 1 194 ? -0.952 2.564 -30.944 1.00 98.62 194 PHE A CA 1
ATOM 1539 C C . PHE A 1 194 ? -1.901 1.683 -30.142 1.00 98.62 194 PHE A C 1
ATOM 1541 O O . PHE A 1 194 ? -2.168 0.547 -30.534 1.00 98.62 194 PHE A O 1
ATOM 1548 N N . MET A 1 195 ? -2.410 2.221 -29.039 1.00 98.31 195 MET A N 1
ATOM 1549 C CA . MET A 1 195 ? -3.343 1.562 -28.131 1.00 98.31 195 MET A CA 1
ATOM 1550 C C . MET A 1 195 ? -4.657 2.339 -28.110 1.00 98.31 195 MET A C 1
ATOM 1552 O O . MET A 1 195 ? -4.660 3.532 -27.832 1.00 98.31 195 MET A O 1
ATOM 1556 N N . ALA A 1 196 ? -5.767 1.660 -28.374 1.00 97.81 196 ALA A N 1
ATOM 1557 C CA . ALA A 1 196 ? -7.128 2.179 -28.366 1.00 97.81 196 ALA A CA 1
ATOM 1558 C C . ALA A 1 196 ? -7.940 1.470 -27.278 1.00 97.81 196 ALA A C 1
ATOM 1560 O O . ALA A 1 196 ? -8.211 0.270 -27.378 1.00 97.81 196 ALA A O 1
ATOM 1561 N N . TYR A 1 197 ? -8.340 2.204 -26.243 1.00 96.50 197 TYR A N 1
ATOM 1562 C CA . TYR A 1 197 ? -8.949 1.611 -25.049 1.00 96.50 197 TYR A CA 1
ATOM 1563 C C . TYR A 1 197 ? -10.135 2.402 -24.485 1.00 96.50 197 TYR A C 1
ATOM 1565 O O . TYR A 1 197 ? -10.885 1.853 -23.682 1.00 96.50 197 TYR A O 1
ATOM 1573 N N . GLY A 1 198 ? -10.372 3.642 -24.924 1.00 96.31 198 GLY A N 1
ATOM 1574 C CA . GLY A 1 198 ? -11.404 4.486 -24.322 1.00 96.31 198 GLY A CA 1
ATOM 1575 C C . GLY A 1 198 ? -11.105 4.727 -22.848 1.00 96.31 198 GLY A C 1
ATOM 1576 O O . GLY A 1 198 ? -9.994 5.078 -22.477 1.00 96.31 198 GLY A O 1
ATOM 1577 N N . HIS A 1 199 ? -12.081 4.474 -21.992 1.00 96.38 199 HIS A N 1
ATOM 1578 C CA . HIS A 1 199 ? -11.916 4.570 -20.544 1.00 96.38 199 HIS A CA 1
ATOM 1579 C C . HIS A 1 199 ? -11.644 3.213 -19.865 1.00 96.38 199 HIS A C 1
ATOM 1581 O O . HIS A 1 199 ? -11.603 3.114 -18.642 1.00 96.38 199 HIS A O 1
ATOM 1587 N N . ASP A 1 200 ? -11.415 2.149 -20.645 1.00 96.38 200 ASP A N 1
ATOM 1588 C CA . ASP A 1 200 ? -11.023 0.831 -20.134 1.00 96.38 200 ASP A CA 1
ATOM 1589 C C . ASP A 1 200 ? -9.508 0.779 -19.863 1.00 96.38 200 ASP A C 1
ATOM 1591 O O . ASP A 1 200 ? -8.726 0.106 -20.546 1.00 96.38 200 ASP A O 1
ATOM 1595 N N . TYR A 1 201 ? -9.086 1.557 -18.864 1.00 97.94 201 TYR A N 1
ATOM 1596 C CA . TYR A 1 201 ? -7.683 1.737 -18.490 1.00 97.94 201 TYR A CA 1
ATOM 1597 C C . TYR A 1 201 ? -7.007 0.436 -18.058 1.00 97.94 201 TYR A C 1
ATOM 1599 O O . TYR A 1 201 ? -5.856 0.180 -18.411 1.00 97.94 201 TYR A O 1
ATOM 1607 N N . LYS A 1 202 ? -7.736 -0.435 -17.354 1.00 97.94 202 LYS A N 1
ATOM 1608 C CA . LYS A 1 202 ? -7.230 -1.744 -16.923 1.00 97.94 202 LYS A CA 1
ATOM 1609 C C . LYS A 1 202 ? -6.860 -2.622 -18.118 1.00 97.94 202 LYS A C 1
ATOM 1611 O O . LYS A 1 202 ? -5.786 -3.221 -18.125 1.00 97.94 202 LYS A O 1
ATOM 1616 N N . SER A 1 203 ? -7.694 -2.653 -19.160 1.00 95.44 203 SER A N 1
ATOM 1617 C CA . SER A 1 203 ? -7.349 -3.373 -20.388 1.00 95.44 203 SER A CA 1
ATOM 1618 C C . SER A 1 203 ? -6.163 -2.752 -21.121 1.00 95.44 203 SER A C 1
ATOM 1620 O O . SER A 1 203 ? -5.389 -3.491 -21.726 1.00 95.44 203 SER A O 1
ATOM 1622 N N . ALA A 1 204 ? -5.988 -1.428 -21.083 1.00 97.50 204 ALA A N 1
ATOM 1623 C CA . ALA A 1 204 ? -4.831 -0.768 -21.690 1.00 97.50 204 ALA A CA 1
ATOM 1624 C C . ALA A 1 204 ? -3.517 -1.215 -21.029 1.00 97.50 204 ALA A C 1
ATOM 1626 O O . ALA A 1 204 ? -2.591 -1.629 -21.724 1.00 97.50 204 ALA A O 1
ATOM 1627 N N . LEU A 1 205 ? -3.470 -1.229 -19.694 1.00 98.56 205 LEU A N 1
ATOM 1628 C CA . LEU A 1 205 ? -2.332 -1.746 -18.927 1.00 98.56 205 LEU A CA 1
ATOM 1629 C C . LEU A 1 205 ? -2.019 -3.205 -19.281 1.00 98.56 205 LEU A C 1
ATOM 1631 O O . LEU A 1 205 ? -0.879 -3.530 -19.614 1.00 98.56 205 LEU A O 1
ATOM 1635 N N . LEU A 1 206 ? -3.038 -4.071 -19.309 1.00 97.94 206 LEU A N 1
ATOM 1636 C CA . LEU A 1 206 ? -2.876 -5.463 -19.732 1.00 97.94 206 LEU A CA 1
ATOM 1637 C C . LEU A 1 206 ? -2.338 -5.558 -21.168 1.00 97.94 206 LEU A C 1
ATOM 1639 O O . LEU A 1 206 ? -1.443 -6.354 -21.444 1.00 97.94 206 LEU A O 1
ATOM 1643 N N . SER A 1 207 ? -2.846 -4.735 -22.085 1.00 97.31 207 SER A N 1
ATOM 1644 C CA . SER A 1 207 ? -2.400 -4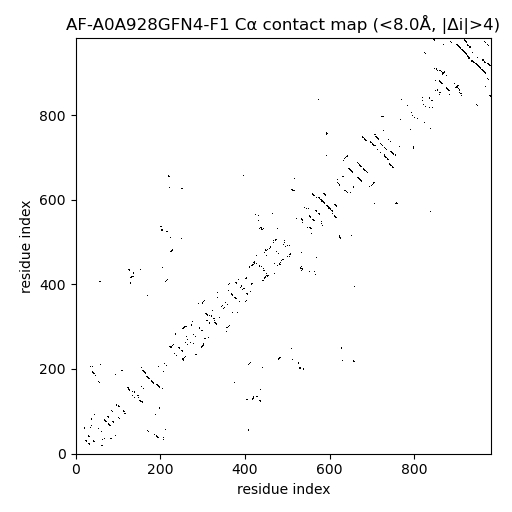.711 -23.486 1.00 97.31 207 SER A CA 1
ATOM 1645 C C . SER A 1 207 ? -0.927 -4.318 -23.605 1.00 97.31 207 SER A C 1
ATOM 1647 O O . SER A 1 207 ? -0.188 -4.928 -24.376 1.00 97.31 207 SER A O 1
ATOM 1649 N N . TYR A 1 208 ? -0.468 -3.368 -22.784 1.00 98.62 208 TYR A N 1
ATOM 1650 C CA . TYR A 1 208 ? 0.940 -2.983 -22.720 1.00 98.62 208 TYR A CA 1
ATOM 1651 C C . TYR A 1 208 ? 1.838 -4.156 -22.303 1.00 98.62 208 TYR A C 1
ATOM 1653 O O . TYR A 1 208 ? 2.869 -4.395 -22.935 1.00 98.62 208 TYR A O 1
ATOM 1661 N N . THR A 1 209 ? 1.413 -4.977 -21.331 1.00 98.12 209 THR A N 1
ATOM 1662 C CA . THR A 1 209 ? 2.199 -6.157 -20.913 1.00 98.12 209 THR A CA 1
ATOM 1663 C C . THR A 1 209 ? 2.406 -7.189 -22.027 1.00 98.12 209 THR A C 1
ATOM 1665 O O . THR A 1 209 ? 3.396 -7.918 -22.003 1.00 98.12 209 THR A O 1
ATOM 1668 N N . LYS A 1 210 ? 1.521 -7.239 -23.036 1.00 97.06 210 LYS A N 1
ATOM 1669 C CA . LYS A 1 210 ? 1.604 -8.208 -24.146 1.00 97.06 210 LYS A CA 1
ATOM 1670 C C . LYS A 1 210 ? 2.771 -7.960 -25.095 1.00 97.06 210 LYS A C 1
ATOM 1672 O O . LYS A 1 210 ? 3.157 -8.882 -25.803 1.00 97.06 210 LYS A O 1
ATOM 1677 N N . PHE A 1 211 ? 3.330 -6.750 -25.122 1.00 97.19 211 PHE A N 1
ATOM 1678 C CA . PHE A 1 211 ? 4.547 -6.454 -25.886 1.00 97.19 211 PHE A CA 1
ATOM 1679 C C . PHE A 1 211 ? 5.702 -5.982 -25.003 1.00 97.19 211 PHE A C 1
ATOM 1681 O O . PHE A 1 211 ? 6.857 -6.272 -25.311 1.00 97.19 211 PHE A O 1
ATOM 1688 N N . ALA A 1 212 ? 5.411 -5.307 -23.889 1.00 98.12 212 ALA A N 1
ATOM 1689 C CA . ALA A 1 212 ? 6.413 -4.771 -22.975 1.00 98.12 212 ALA A CA 1
ATOM 1690 C C . ALA A 1 212 ? 6.761 -5.704 -21.799 1.00 98.12 212 ALA A C 1
ATOM 1692 O O . ALA A 1 212 ? 7.607 -5.357 -20.980 1.00 98.12 212 ALA A O 1
ATOM 1693 N N . GLY A 1 213 ? 6.151 -6.888 -21.704 1.00 97.38 213 GLY A N 1
ATOM 1694 C CA . GLY A 1 213 ? 6.386 -7.850 -20.625 1.00 97.38 213 GLY A CA 1
ATOM 1695 C C . GLY A 1 213 ? 5.575 -7.564 -19.357 1.00 97.38 213 GLY A C 1
ATOM 1696 O O . GLY A 1 213 ? 5.033 -6.475 -19.168 1.00 97.38 213 GLY A O 1
ATOM 1697 N N . LYS A 1 214 ? 5.473 -8.573 -18.489 1.00 97.31 214 LYS A N 1
ATOM 1698 C CA . LYS A 1 214 ? 4.726 -8.510 -17.221 1.00 97.31 214 LYS A CA 1
ATOM 1699 C C . LYS A 1 214 ? 5.521 -7.789 -16.131 1.00 97.31 214 LYS A C 1
ATOM 1701 O O . LYS A 1 214 ? 6.741 -7.715 -16.219 1.00 97.31 214 LYS A O 1
ATOM 1706 N N . VAL A 1 215 ? 4.828 -7.329 -15.091 1.00 97.69 215 VAL A N 1
ATOM 1707 C CA . VAL A 1 215 ? 5.445 -6.919 -13.817 1.00 97.69 215 VAL A CA 1
ATOM 1708 C C . VAL A 1 215 ? 5.766 -8.191 -13.021 1.00 97.69 215 VAL A C 1
ATOM 1710 O O . VAL A 1 215 ? 4.823 -8.910 -12.688 1.00 97.69 215 VAL A O 1
ATOM 1713 N N . PRO A 1 216 ? 7.035 -8.532 -12.737 1.00 96.56 216 PRO A N 1
ATOM 1714 C CA . PRO A 1 216 ? 7.370 -9.719 -11.952 1.00 96.56 216 PRO A CA 1
ATOM 1715 C C . PRO A 1 216 ? 6.790 -9.648 -10.540 1.00 96.56 216 PRO A C 1
ATOM 1717 O O . PRO A 1 216 ? 6.685 -8.568 -9.966 1.00 96.56 216 PRO A O 1
ATOM 1720 N N . LEU A 1 217 ? 6.428 -10.801 -9.972 1.00 97.44 217 LEU A N 1
ATOM 1721 C CA . LEU A 1 217 ? 5.955 -10.893 -8.588 1.00 97.44 217 LEU A CA 1
ATOM 1722 C C . LEU A 1 217 ? 7.154 -10.824 -7.624 1.00 97.44 217 LEU A C 1
ATOM 1724 O O . LEU A 1 217 ? 7.960 -11.761 -7.635 1.00 97.44 217 LEU A O 1
ATOM 1728 N N . PRO A 1 218 ? 7.266 -9.794 -6.758 1.00 97.12 218 PRO A N 1
ATOM 1729 C CA . PRO A 1 218 ? 8.303 -9.765 -5.732 1.00 97.12 218 PRO A CA 1
ATOM 1730 C C . PRO A 1 218 ? 8.184 -10.959 -4.768 1.00 97.12 218 PRO A C 1
ATOM 1732 O O . PRO A 1 218 ? 7.078 -11.478 -4.556 1.00 97.12 218 PRO A O 1
ATOM 1735 N N . PRO A 1 219 ? 9.289 -11.405 -4.148 1.00 97.38 219 PRO A N 1
ATOM 1736 C CA . PRO A 1 219 ? 9.235 -12.408 -3.095 1.00 97.38 219 PRO A CA 1
ATOM 1737 C C . PRO A 1 219 ? 8.443 -11.877 -1.896 1.00 97.38 219 PRO A C 1
ATOM 1739 O O . PRO A 1 219 ? 8.392 -10.674 -1.637 1.00 97.38 219 PRO A O 1
ATOM 1742 N N . ARG A 1 220 ? 7.814 -12.775 -1.136 1.00 97.94 220 ARG A N 1
ATOM 1743 C CA . ARG A 1 220 ? 6.863 -12.401 -0.082 1.00 97.94 220 ARG A CA 1
ATOM 1744 C C . ARG A 1 220 ? 7.488 -11.514 0.999 1.00 97.94 220 ARG A C 1
ATOM 1746 O O . ARG A 1 220 ? 6.815 -10.598 1.464 1.00 97.94 220 ARG A O 1
ATOM 1753 N N . TYR A 1 221 ? 8.761 -11.734 1.345 1.00 97.88 221 TYR A N 1
ATOM 1754 C CA . TYR A 1 221 ? 9.487 -10.922 2.334 1.00 97.88 221 TYR A CA 1
ATOM 1755 C C . TYR A 1 221 ? 9.546 -9.435 1.953 1.00 97.88 221 TYR A C 1
ATOM 1757 O O . TYR A 1 221 ? 9.592 -8.577 2.831 1.00 97.88 221 TYR A O 1
ATOM 1765 N N . ALA A 1 222 ? 9.487 -9.102 0.656 1.00 97.94 222 ALA A N 1
ATOM 1766 C CA . ALA A 1 222 ? 9.520 -7.718 0.199 1.00 97.94 222 ALA A CA 1
ATOM 1767 C C . ALA A 1 222 ? 8.313 -6.913 0.704 1.00 97.94 222 ALA A C 1
ATOM 1769 O O . ALA A 1 222 ? 8.408 -5.703 0.879 1.00 97.94 222 ALA A O 1
ATOM 1770 N N . PHE A 1 223 ? 7.194 -7.580 0.994 1.00 98.50 223 PHE A N 1
ATOM 1771 C CA . PHE A 1 223 ? 6.001 -6.945 1.543 1.00 98.50 223 PHE A CA 1
ATOM 1772 C C . PHE A 1 223 ? 6.026 -6.819 3.073 1.00 98.50 223 PHE A C 1
ATOM 1774 O O . PHE A 1 223 ? 5.086 -6.249 3.629 1.00 98.50 223 PHE A O 1
ATOM 1781 N N . GLY A 1 224 ? 7.065 -7.322 3.743 1.00 98.12 224 GLY A N 1
ATOM 1782 C CA . GLY A 1 224 ? 7.296 -7.151 5.176 1.00 98.12 224 GLY A CA 1
ATOM 1783 C C . GLY A 1 224 ? 7.838 -5.767 5.521 1.00 98.12 224 GLY A C 1
ATOM 1784 O O . GLY A 1 224 ? 7.843 -4.855 4.695 1.00 98.12 224 GLY A O 1
ATOM 1785 N N . TYR A 1 225 ? 8.290 -5.609 6.764 1.00 98.56 225 TYR A N 1
ATOM 1786 C CA . TYR A 1 225 ? 8.916 -4.369 7.222 1.00 98.56 225 TYR A CA 1
ATOM 1787 C C . TYR A 1 225 ? 10.414 -4.367 6.933 1.00 98.56 225 TYR A C 1
ATOM 1789 O O . TYR A 1 225 ? 11.109 -5.346 7.225 1.00 98.56 225 TYR A O 1
ATOM 1797 N N . TRP A 1 226 ? 10.884 -3.258 6.362 1.00 98.31 226 TRP A N 1
ATOM 1798 C CA . TRP A 1 226 ? 12.280 -3.023 6.028 1.00 98.31 226 TRP A CA 1
ATOM 1799 C C . TRP A 1 226 ? 12.843 -1.964 6.971 1.00 98.31 226 TRP A C 1
ATOM 1801 O O . TRP A 1 226 ? 12.292 -0.865 7.079 1.00 98.31 226 TRP A O 1
ATOM 1811 N N . TRP A 1 227 ? 13.966 -2.268 7.612 1.00 98.00 227 TRP A N 1
ATOM 1812 C CA . TRP A 1 227 ? 14.721 -1.274 8.361 1.00 98.00 227 TRP A CA 1
ATOM 1813 C C . TRP A 1 227 ? 15.894 -0.757 7.536 1.00 98.00 227 TRP A C 1
ATOM 1815 O O . TRP A 1 227 ? 16.696 -1.537 7.019 1.00 98.00 227 TRP A O 1
ATOM 1825 N N . SER A 1 228 ? 16.018 0.564 7.449 1.00 96.38 228 SER A N 1
ATOM 1826 C CA . SER A 1 228 ? 17.144 1.244 6.821 1.00 96.38 228 SER A CA 1
ATOM 1827 C C . SER A 1 228 ? 17.435 2.565 7.530 1.00 96.38 228 SER A C 1
ATOM 1829 O O . SER A 1 228 ? 16.545 3.188 8.103 1.00 96.38 228 SER A O 1
ATOM 1831 N N . ARG A 1 229 ? 18.688 3.014 7.460 1.00 95.06 229 ARG A N 1
ATOM 1832 C CA . ARG A 1 229 ? 19.134 4.375 7.787 1.00 95.06 229 ARG A CA 1
ATOM 1833 C C . ARG A 1 229 ? 20.548 4.540 7.244 1.00 95.06 229 ARG A C 1
ATOM 1835 O O . ARG A 1 229 ? 21.362 3.635 7.434 1.00 95.06 229 ARG A O 1
ATOM 1842 N N . TYR A 1 230 ? 20.853 5.687 6.641 1.00 94.12 230 TYR A N 1
ATOM 1843 C CA . TYR A 1 230 ? 22.231 6.012 6.304 1.00 94.12 230 TYR A CA 1
ATOM 1844 C C . TYR A 1 230 ? 22.998 6.319 7.595 1.00 94.12 230 TYR A C 1
ATOM 1846 O O . TYR A 1 230 ? 22.906 7.410 8.161 1.00 94.12 230 TYR A O 1
ATOM 1854 N N . TRP A 1 231 ? 23.716 5.321 8.112 1.00 93.62 231 TRP A N 1
ATOM 1855 C CA . TRP A 1 231 ? 24.439 5.410 9.377 1.00 93.62 231 TRP A CA 1
ATOM 1856 C C . TRP A 1 231 ? 25.630 4.451 9.428 1.00 93.62 231 TRP A C 1
ATOM 1858 O O . TRP A 1 231 ? 25.627 3.407 8.777 1.00 93.62 231 TRP A O 1
ATOM 1868 N N . SER A 1 232 ? 26.617 4.771 10.270 1.00 91.94 232 SER A N 1
ATOM 1869 C CA . SER A 1 232 ? 27.802 3.932 10.497 1.00 91.94 232 SER A CA 1
ATOM 1870 C C . SER A 1 232 ? 27.515 2.804 11.482 1.00 91.94 232 SER A C 1
ATOM 1872 O O . SER A 1 232 ? 28.090 2.760 12.567 1.00 91.94 232 SER A O 1
ATOM 1874 N N . TYR A 1 233 ? 26.593 1.917 11.118 1.00 95.50 233 TYR A N 1
ATOM 1875 C CA . TYR A 1 233 ? 26.274 0.737 11.913 1.00 95.50 233 TYR A CA 1
ATOM 1876 C C . TYR A 1 233 ? 27.393 -0.308 11.840 1.00 95.50 233 TYR A C 1
ATOM 1878 O O . TYR A 1 233 ? 27.865 -0.665 10.761 1.00 95.50 233 TYR A O 1
ATOM 1886 N N . SER A 1 234 ? 27.784 -0.828 13.001 1.00 97.06 234 SER A N 1
ATOM 1887 C CA . SER A 1 234 ? 28.593 -2.042 13.121 1.00 97.06 234 SER A CA 1
ATOM 1888 C C . SER A 1 234 ? 27.729 -3.309 13.131 1.00 97.06 234 SER A C 1
ATOM 1890 O O . SER A 1 234 ? 26.514 -3.247 13.336 1.00 97.06 234 SER A O 1
ATOM 1892 N N . ASP A 1 235 ? 28.367 -4.479 12.995 1.00 97.56 235 ASP A N 1
ATOM 1893 C CA . ASP A 1 235 ? 27.746 -5.791 13.257 1.00 97.56 235 ASP A CA 1
ATOM 1894 C C . ASP A 1 235 ? 26.975 -5.778 14.598 1.00 97.56 235 ASP A C 1
ATOM 1896 O O . ASP A 1 235 ? 25.792 -6.119 14.662 1.00 97.56 235 ASP A O 1
ATOM 1900 N N . GLN A 1 236 ? 27.604 -5.282 15.670 1.00 98.25 236 GLN A N 1
ATOM 1901 C CA . GLN A 1 236 ? 26.981 -5.243 16.994 1.00 98.25 236 GLN A CA 1
ATOM 1902 C C . GLN A 1 236 ? 25.777 -4.294 17.064 1.00 98.25 236 GLN A C 1
ATOM 1904 O O . GLN A 1 236 ? 24.791 -4.621 17.729 1.00 98.25 236 GLN A O 1
ATOM 1909 N N . ASP A 1 237 ? 25.818 -3.148 16.382 1.00 97.75 237 ASP A N 1
ATOM 1910 C CA . ASP A 1 237 ? 24.680 -2.224 16.367 1.00 97.75 237 ASP A CA 1
ATOM 1911 C C . ASP A 1 237 ? 23.465 -2.853 15.684 1.00 97.75 237 ASP A C 1
ATOM 1913 O O . ASP A 1 237 ? 22.349 -2.758 16.198 1.00 97.75 237 ASP A O 1
ATOM 1917 N N . PHE A 1 238 ? 23.671 -3.574 14.579 1.00 98.12 238 PHE A N 1
ATOM 1918 C CA . PHE A 1 238 ? 22.589 -4.297 13.915 1.00 98.12 238 PHE A CA 1
ATOM 1919 C C . PHE A 1 238 ? 22.041 -5.455 14.755 1.00 98.12 238 PHE A C 1
ATOM 1921 O O . PHE A 1 238 ? 20.826 -5.661 14.786 1.00 98.12 238 PHE A O 1
ATOM 1928 N N . ARG A 1 239 ? 22.891 -6.174 15.501 1.00 98.31 239 ARG A N 1
ATOM 1929 C CA . ARG A 1 239 ? 22.425 -7.168 16.487 1.00 98.31 239 ARG A CA 1
ATOM 1930 C C . ARG A 1 239 ? 21.542 -6.528 17.559 1.00 98.31 239 ARG A C 1
ATOM 1932 O O . ARG A 1 239 ? 20.490 -7.076 17.882 1.00 98.31 239 ARG A O 1
ATOM 1939 N N . ASN A 1 240 ? 21.939 -5.368 18.084 1.00 98.38 240 ASN A N 1
ATOM 1940 C CA . ASN A 1 240 ? 21.167 -4.633 19.090 1.00 98.38 240 ASN A CA 1
ATOM 1941 C C . ASN A 1 240 ? 19.827 -4.141 18.527 1.00 98.38 240 ASN A C 1
ATOM 1943 O O . ASN A 1 240 ? 18.795 -4.281 19.180 1.00 98.38 240 ASN A O 1
ATOM 1947 N N . LEU A 1 241 ? 19.830 -3.620 17.299 1.00 98.25 241 LEU A N 1
ATOM 1948 C CA . LEU A 1 241 ? 18.625 -3.209 16.587 1.00 98.25 241 LEU A CA 1
ATOM 1949 C C . LEU A 1 241 ? 17.644 -4.383 16.439 1.00 98.25 241 LEU A C 1
ATOM 1951 O O . LEU A 1 241 ? 16.479 -4.267 16.818 1.00 98.25 241 LEU A O 1
ATOM 1955 N N . ILE A 1 242 ? 18.108 -5.529 15.930 1.00 98.38 242 ILE A N 1
ATOM 1956 C CA . ILE A 1 242 ? 17.265 -6.723 15.774 1.00 98.38 242 ILE A CA 1
ATOM 1957 C C . ILE A 1 242 ? 16.746 -7.186 17.140 1.00 98.38 242 ILE A C 1
ATOM 1959 O O . ILE A 1 242 ? 15.559 -7.487 17.265 1.00 98.38 242 ILE A O 1
ATOM 1963 N N . ALA A 1 243 ? 17.586 -7.181 18.180 1.00 98.31 243 ALA A N 1
ATOM 1964 C CA . ALA A 1 243 ? 17.161 -7.499 19.541 1.00 98.31 243 ALA A CA 1
ATOM 1965 C C . ALA A 1 243 ? 16.047 -6.561 20.043 1.00 98.31 243 ALA A C 1
ATOM 1967 O O . ALA A 1 243 ? 15.097 -7.046 20.654 1.00 98.31 243 ALA A O 1
ATOM 1968 N N . GLY A 1 244 ? 16.101 -5.263 19.724 1.00 98.00 244 GLY A N 1
ATOM 1969 C CA . GLY A 1 244 ? 15.037 -4.300 20.029 1.00 98.00 244 GLY A CA 1
ATOM 1970 C C . GLY A 1 244 ? 13.701 -4.661 19.371 1.00 98.00 244 GLY A C 1
ATOM 1971 O O . GLY A 1 244 ? 12.671 -4.705 20.047 1.00 98.00 244 GLY A O 1
ATOM 1972 N N . PHE A 1 245 ? 13.711 -5.034 18.083 1.00 98.19 245 PHE A N 1
ATOM 1973 C CA . PHE A 1 245 ? 12.508 -5.553 17.415 1.00 98.19 245 PHE A CA 1
ATOM 1974 C C . PHE A 1 245 ? 11.977 -6.813 18.106 1.00 98.19 245 PHE A C 1
ATOM 1976 O O . PHE A 1 245 ? 10.777 -6.925 18.342 1.00 98.19 245 PHE A O 1
ATOM 1983 N N . ARG A 1 246 ? 12.853 -7.751 18.490 1.00 96.81 246 ARG A N 1
ATOM 1984 C CA . ARG A 1 246 ? 12.437 -8.976 19.194 1.00 96.81 246 ARG A CA 1
ATOM 1985 C C . ARG A 1 246 ? 11.887 -8.695 20.594 1.00 96.81 246 ARG A C 1
ATOM 1987 O O . ARG A 1 246 ? 10.919 -9.339 20.984 1.00 96.81 246 ARG A O 1
ATOM 1994 N N . GLN A 1 247 ? 12.447 -7.733 21.325 1.00 96.94 247 GLN A N 1
ATOM 1995 C CA . GLN A 1 247 ? 11.978 -7.349 22.660 1.00 96.94 247 GLN A CA 1
ATOM 1996 C C . GLN A 1 247 ? 10.568 -6.751 22.626 1.00 96.94 247 GLN A C 1
ATOM 1998 O O . GLN A 1 247 ? 9.769 -7.014 23.522 1.00 96.94 247 GLN A O 1
ATOM 2003 N N . LEU A 1 248 ? 10.251 -5.983 21.582 1.00 96.19 248 LEU A N 1
ATOM 2004 C CA . LEU A 1 248 ? 8.911 -5.438 21.353 1.00 96.19 248 LEU A CA 1
ATOM 2005 C C . LEU A 1 248 ? 7.968 -6.426 20.640 1.00 96.19 248 LEU A C 1
ATOM 2007 O O . LEU A 1 248 ? 6.835 -6.068 20.319 1.00 96.19 248 LEU A O 1
ATOM 2011 N N . ASP A 1 249 ? 8.427 -7.659 20.390 1.00 96.44 249 ASP A N 1
ATOM 2012 C CA . ASP A 1 249 ? 7.719 -8.690 19.627 1.00 96.44 249 ASP A CA 1
ATOM 2013 C C . ASP A 1 249 ? 7.199 -8.138 18.287 1.00 96.44 249 ASP A C 1
ATOM 2015 O O . ASP A 1 249 ? 6.018 -8.243 17.944 1.00 96.44 249 ASP A O 1
ATOM 2019 N N . LEU A 1 250 ? 8.104 -7.463 17.571 1.00 97.81 250 LEU A N 1
ATOM 2020 C CA . LEU A 1 250 ? 7.887 -6.870 16.261 1.00 97.81 250 LEU A CA 1
ATOM 2021 C C . LEU A 1 250 ? 8.585 -7.688 15.172 1.00 97.81 250 LEU A C 1
ATOM 2023 O O . LEU A 1 250 ? 9.741 -8.111 15.339 1.00 97.81 250 LEU A O 1
ATOM 2027 N N . PRO A 1 251 ? 7.916 -7.884 14.029 1.00 98.12 251 PRO A N 1
ATOM 2028 C CA . PRO A 1 251 ? 8.527 -8.557 12.906 1.00 98.12 251 PRO A CA 1
ATOM 2029 C C . PRO A 1 251 ? 9.469 -7.653 12.100 1.00 98.12 251 PRO A C 1
ATOM 2031 O O . PRO A 1 251 ? 9.305 -6.434 12.042 1.00 98.12 251 PRO A O 1
ATOM 2034 N N . LEU A 1 252 ? 10.444 -8.279 11.441 1.00 98.62 252 LEU A N 1
ATOM 2035 C CA . LEU A 1 252 ? 11.412 -7.631 10.552 1.00 98.62 252 LEU A CA 1
ATOM 2036 C C . LEU A 1 252 ? 11.814 -8.628 9.458 1.00 98.62 252 LEU A C 1
ATOM 2038 O O . LEU A 1 252 ? 12.231 -9.735 9.800 1.00 98.62 252 LEU A O 1
ATOM 2042 N N . ASP A 1 253 ? 11.710 -8.231 8.187 1.00 98.56 253 ASP A N 1
ATOM 2043 C CA . ASP A 1 253 ? 12.058 -9.080 7.037 1.00 98.56 253 ASP A CA 1
ATOM 2044 C C . ASP A 1 253 ? 13.333 -8.626 6.334 1.00 98.56 253 ASP A C 1
ATOM 2046 O O . ASP A 1 253 ? 14.081 -9.477 5.868 1.00 98.56 253 ASP A O 1
ATOM 2050 N N . VAL A 1 254 ? 13.594 -7.319 6.237 1.00 98.56 254 VAL A N 1
ATOM 2051 C CA . VAL A 1 254 ? 14.728 -6.794 5.461 1.00 98.56 254 VAL A CA 1
ATOM 2052 C C . VAL A 1 254 ? 15.539 -5.806 6.282 1.00 98.56 254 VAL A C 1
ATOM 2054 O O . VAL A 1 254 ? 14.994 -4.865 6.863 1.00 98.56 254 VAL A O 1
ATOM 2057 N N . LEU A 1 255 ? 16.855 -5.995 6.268 1.00 98.19 255 LEU A N 1
ATOM 2058 C CA . LEU A 1 255 ? 17.832 -5.043 6.762 1.00 98.19 255 LEU A CA 1
ATOM 2059 C C . LEU A 1 255 ? 18.610 -4.456 5.582 1.00 98.19 255 LEU A C 1
ATOM 2061 O O . LEU A 1 255 ? 19.312 -5.164 4.859 1.00 98.19 255 LEU A O 1
ATOM 2065 N N . VAL A 1 256 ? 18.479 -3.146 5.398 1.00 97.25 256 VAL A N 1
ATOM 2066 C CA . VAL A 1 256 ? 19.197 -2.399 4.366 1.00 97.25 256 VAL A CA 1
ATOM 2067 C C . VAL A 1 256 ? 20.451 -1.794 4.982 1.00 97.25 256 VAL A C 1
ATOM 2069 O O . VAL A 1 256 ? 20.365 -0.899 5.826 1.00 97.25 256 VAL A O 1
ATOM 2072 N N . ILE A 1 257 ? 21.608 -2.283 4.547 1.00 96.12 257 ILE A N 1
ATOM 2073 C CA . ILE A 1 257 ? 22.919 -1.840 5.009 1.00 96.12 257 ILE A CA 1
ATOM 2074 C C . ILE A 1 257 ? 23.426 -0.768 4.046 1.00 96.12 257 ILE A C 1
ATOM 2076 O O . ILE A 1 257 ? 23.670 -1.030 2.867 1.00 96.12 257 ILE A O 1
ATOM 2080 N N . ASP A 1 258 ? 23.553 0.450 4.553 1.00 93.94 258 ASP A N 1
ATOM 2081 C CA . ASP A 1 258 ? 23.981 1.603 3.765 1.00 93.94 258 ASP A CA 1
ATOM 2082 C C . ASP A 1 258 ? 25.516 1.697 3.628 1.00 93.94 258 ASP A C 1
ATOM 2084 O O . ASP A 1 258 ? 26.241 0.845 4.143 1.00 93.94 258 ASP A O 1
ATOM 2088 N N . MET A 1 259 ? 25.998 2.744 2.954 1.00 90.88 259 MET A N 1
ATOM 2089 C CA . MET A 1 259 ? 27.372 3.031 2.504 1.00 90.88 259 MET A CA 1
ATOM 2090 C C . MET A 1 259 ? 28.530 2.498 3.360 1.00 90.88 259 MET A C 1
ATOM 2092 O O . MET A 1 259 ? 29.549 2.062 2.836 1.00 90.88 259 MET A O 1
ATOM 2096 N N . ASP A 1 260 ? 28.415 2.554 4.687 1.00 90.31 260 ASP A N 1
ATOM 2097 C CA . ASP A 1 260 ? 29.520 2.258 5.602 1.00 90.31 260 ASP A CA 1
ATOM 2098 C C . ASP A 1 260 ? 29.895 0.757 5.662 1.00 90.31 260 ASP A C 1
ATOM 2100 O O . ASP A 1 260 ? 30.890 0.392 6.305 1.00 90.31 260 ASP A O 1
ATOM 2104 N N . TRP A 1 261 ? 29.146 -0.118 4.972 1.00 93.44 261 TRP A N 1
ATOM 2105 C CA . TRP A 1 261 ? 29.510 -1.527 4.789 1.00 93.44 261 TRP A CA 1
ATOM 2106 C C . TRP A 1 261 ? 30.849 -1.716 4.080 1.00 93.44 261 TRP A C 1
ATOM 2108 O O . TRP A 1 261 ? 31.527 -2.706 4.359 1.00 93.44 261 TRP A O 1
ATOM 2118 N N . HIS A 1 262 ? 31.252 -0.771 3.224 1.00 92.94 262 HIS A N 1
ATOM 2119 C CA . HIS A 1 262 ? 32.584 -0.706 2.629 1.00 92.94 262 HIS A CA 1
ATOM 2120 C C . HIS A 1 262 ? 33.404 0.439 3.248 1.00 92.94 262 HIS A C 1
ATOM 2122 O O . HIS A 1 262 ? 32.853 1.368 3.844 1.00 92.94 262 HIS A O 1
ATOM 2128 N N . PRO A 1 263 ? 34.747 0.400 3.185 1.00 88.75 263 PRO A N 1
ATOM 2129 C CA . PRO A 1 263 ? 35.565 1.489 3.695 1.00 88.75 263 PRO A CA 1
ATOM 2130 C C . PRO A 1 263 ? 35.263 2.813 2.982 1.00 88.75 263 PRO A C 1
ATOM 2132 O O . PRO A 1 263 ? 35.405 2.922 1.767 1.00 88.75 263 PRO A O 1
ATOM 2135 N N . ILE A 1 264 ? 34.926 3.838 3.766 1.00 80.19 264 ILE A N 1
ATOM 2136 C CA . ILE A 1 264 ? 34.861 5.236 3.330 1.00 80.19 264 ILE A CA 1
ATOM 2137 C C . ILE A 1 264 ? 36.023 5.966 4.010 1.00 80.19 264 ILE A C 1
ATOM 2139 O O . ILE A 1 264 ? 35.910 6.448 5.137 1.00 80.19 264 ILE A O 1
ATOM 2143 N N . SER A 1 265 ? 37.202 5.960 3.387 1.00 68.19 265 SER A N 1
ATOM 2144 C CA . SER A 1 265 ? 38.381 6.681 3.890 1.00 68.19 265 SER A CA 1
ATOM 2145 C C . SER A 1 265 ? 39.103 7.402 2.754 1.00 68.19 265 SER A C 1
ATOM 2147 O O . SER A 1 265 ? 39.006 6.950 1.612 1.00 68.19 265 SER A O 1
ATOM 2149 N N . PRO A 1 266 ? 39.841 8.495 3.023 1.00 66.06 266 PRO A N 1
ATOM 2150 C CA . PRO A 1 266 ? 40.636 9.180 2.002 1.00 66.06 266 PRO A CA 1
ATOM 2151 C C . PRO A 1 266 ? 41.583 8.240 1.238 1.00 66.06 266 PRO A C 1
ATOM 2153 O O . PRO A 1 266 ? 41.744 8.371 0.028 1.00 66.06 266 PRO A O 1
ATOM 2156 N N . GLU A 1 267 ? 42.159 7.251 1.925 1.00 59.91 267 GLU A N 1
ATOM 2157 C CA . GLU A 1 267 ? 43.063 6.236 1.364 1.00 59.91 267 GLU A CA 1
ATOM 2158 C C . GLU A 1 267 ? 42.328 5.221 0.471 1.00 59.91 267 GLU A C 1
ATOM 2160 O O . GLU A 1 267 ? 42.908 4.715 -0.487 1.00 59.91 267 GLU A O 1
ATOM 2165 N N . ALA A 1 268 ? 41.041 4.984 0.739 1.00 59.56 268 ALA A N 1
ATOM 2166 C CA . ALA A 1 268 ? 40.105 4.265 -0.127 1.00 59.56 268 ALA A CA 1
ATOM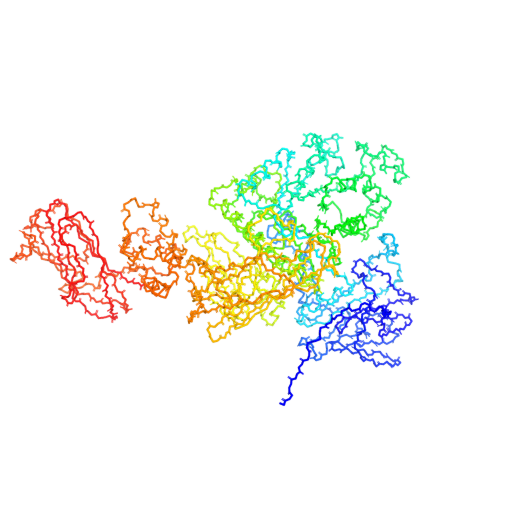 2167 C C . ALA A 1 268 ? 39.390 5.212 -1.119 1.00 59.56 268 ALA A C 1
ATOM 2169 O O . ALA A 1 268 ? 38.303 4.923 -1.609 1.00 59.56 268 ALA A O 1
ATOM 2170 N N . GLY A 1 269 ? 39.957 6.389 -1.404 1.00 59.56 269 GLY A N 1
ATOM 2171 C CA . GLY A 1 269 ? 39.417 7.356 -2.365 1.00 59.56 269 GLY A CA 1
ATOM 2172 C C . GLY A 1 269 ? 38.169 8.124 -1.910 1.00 59.56 269 GLY A C 1
ATOM 2173 O O . GLY A 1 269 ? 37.542 8.772 -2.743 1.00 59.56 269 GLY A O 1
ATOM 2174 N N . GLY A 1 270 ? 37.808 8.059 -0.622 1.00 60.75 270 GLY A N 1
ATOM 2175 C CA . GLY A 1 270 ? 36.855 8.942 0.072 1.00 60.75 270 GLY A CA 1
ATOM 2176 C C . GLY A 1 270 ? 35.444 9.034 -0.519 1.00 60.75 270 GLY A C 1
ATOM 2177 O O . GLY A 1 270 ? 34.744 10.000 -0.229 1.00 60.75 270 GLY A O 1
ATOM 2178 N N . GLY A 1 271 ? 35.062 8.091 -1.383 1.00 74.94 271 GLY A N 1
ATOM 2179 C CA . GLY A 1 271 ? 33.924 8.222 -2.295 1.00 74.94 271 GLY A CA 1
ATOM 2180 C C . GLY A 1 271 ? 32.779 7.245 -2.033 1.00 74.94 271 GLY A C 1
ATOM 2181 O O . GLY A 1 271 ? 32.774 6.517 -1.045 1.00 74.94 271 GLY A O 1
ATOM 2182 N N . TRP A 1 272 ? 31.822 7.241 -2.963 1.00 85.88 272 TRP A N 1
ATOM 2183 C CA . TRP A 1 272 ? 30.591 6.445 -2.909 1.00 85.88 272 TRP A CA 1
ATOM 2184 C C . TRP A 1 272 ? 30.784 4.981 -3.338 1.00 85.88 272 TRP A C 1
ATOM 2186 O O . TRP A 1 272 ? 29.976 4.126 -3.008 1.00 85.88 272 TRP A O 1
ATOM 2196 N N . THR A 1 273 ? 31.835 4.678 -4.101 1.00 90.81 273 THR A N 1
ATOM 2197 C CA . THR A 1 273 ? 32.085 3.326 -4.617 1.00 90.81 273 THR A CA 1
ATOM 2198 C C . THR A 1 273 ? 33.109 2.582 -3.765 1.00 90.81 273 THR A C 1
ATOM 2200 O O . THR A 1 273 ? 34.225 3.075 -3.576 1.00 90.81 273 THR A O 1
ATOM 2203 N N . GLY A 1 274 ? 32.766 1.366 -3.342 1.00 91.00 274 GLY A N 1
ATOM 2204 C CA . GLY A 1 274 ? 33.686 0.400 -2.746 1.00 91.00 274 GLY A CA 1
ATOM 2205 C C . GLY A 1 274 ? 33.198 -1.033 -2.947 1.00 91.00 274 GLY A C 1
ATOM 2206 O O . GLY A 1 274 ? 31.998 -1.262 -3.107 1.00 91.00 274 GLY A O 1
ATOM 2207 N N . TRP A 1 275 ? 34.133 -1.986 -2.972 1.00 93.81 275 TRP A N 1
ATOM 2208 C CA . TRP A 1 275 ? 33.833 -3.396 -3.257 1.00 93.81 275 TRP A CA 1
ATOM 2209 C C . TRP A 1 275 ? 34.277 -4.360 -2.153 1.00 93.81 275 TRP A C 1
ATOM 2211 O O . TRP A 1 275 ? 33.804 -5.496 -2.112 1.00 93.81 275 TRP A O 1
ATOM 2221 N N . ASP A 1 276 ? 35.146 -3.925 -1.243 1.00 93.31 276 ASP A N 1
ATOM 2222 C CA . ASP A 1 276 ? 35.548 -4.679 -0.057 1.00 93.31 276 ASP A CA 1
ATOM 2223 C C . ASP A 1 276 ? 34.710 -4.333 1.183 1.00 93.31 276 ASP A C 1
ATOM 2225 O O . ASP A 1 276 ? 34.377 -3.176 1.426 1.00 93.31 276 ASP A O 1
ATOM 2229 N N . TRP A 1 277 ? 34.462 -5.323 2.044 1.00 94.31 277 TRP A N 1
ATOM 2230 C CA . TRP A 1 277 ? 33.835 -5.098 3.350 1.00 94.31 277 TRP A CA 1
ATOM 2231 C C . TRP A 1 277 ? 34.725 -4.293 4.310 1.00 94.31 277 TRP A C 1
ATOM 2233 O O . TRP A 1 277 ? 35.937 -4.506 4.427 1.00 94.31 277 TRP A O 1
ATOM 2243 N N . ASN A 1 278 ? 34.097 -3.401 5.073 1.00 93.81 278 ASN A N 1
ATOM 2244 C CA . ASN A 1 278 ? 34.715 -2.603 6.121 1.00 93.81 278 ASN A CA 1
ATOM 2245 C C . ASN A 1 278 ? 34.920 -3.433 7.393 1.00 93.81 278 ASN A C 1
ATOM 2247 O O . ASN A 1 278 ? 34.094 -3.429 8.305 1.00 93.81 278 ASN A O 1
ATOM 2251 N N . GLU A 1 279 ? 36.069 -4.099 7.488 1.00 94.00 279 GLU A N 1
ATOM 2252 C CA . GLU A 1 279 ? 36.422 -4.982 8.613 1.00 94.00 279 GLU A CA 1
ATOM 2253 C C . GLU A 1 279 ? 36.491 -4.272 9.982 1.00 94.00 279 GLU A C 1
ATOM 2255 O O . GLU A 1 279 ? 36.503 -4.932 11.018 1.00 94.00 279 GLU A O 1
ATOM 2260 N N . ARG A 1 280 ? 36.490 -2.930 10.023 1.00 93.06 280 ARG A N 1
ATOM 2261 C CA . ARG A 1 280 ? 36.393 -2.167 11.283 1.00 93.06 280 ARG A CA 1
ATOM 2262 C C . ARG A 1 280 ? 34.988 -2.207 11.887 1.00 93.06 280 ARG A C 1
ATOM 2264 O O . ARG A 1 280 ? 34.859 -2.175 13.105 1.00 93.06 280 ARG A O 1
ATOM 2271 N N . LEU A 1 281 ? 33.959 -2.241 11.040 1.00 95.44 281 LEU A N 1
ATOM 2272 C CA . LEU A 1 281 ? 32.549 -2.305 11.440 1.00 95.44 281 LEU A CA 1
ATOM 2273 C C . LEU A 1 281 ? 32.015 -3.745 11.394 1.00 95.44 281 LEU A C 1
ATOM 2275 O O . LEU A 1 281 ? 31.190 -4.123 12.226 1.00 95.44 281 LEU A O 1
ATOM 2279 N N . PHE A 1 282 ? 32.533 -4.552 10.464 1.00 97.50 282 PHE A N 1
ATOM 2280 C CA . PHE A 1 282 ? 32.164 -5.949 10.233 1.00 97.50 282 PHE A CA 1
ATOM 2281 C C . PHE A 1 282 ? 33.410 -6.840 10.295 1.00 97.50 282 PHE A C 1
ATOM 2283 O O . PHE A 1 282 ? 33.916 -7.260 9.253 1.00 97.50 282 PHE A O 1
ATOM 2290 N N . PRO A 1 283 ? 33.934 -7.142 11.497 1.00 97.19 283 PRO A N 1
ATOM 2291 C CA . PRO A 1 283 ? 35.178 -7.905 11.647 1.00 97.19 283 PRO A CA 1
ATOM 2292 C C . PRO A 1 283 ? 35.112 -9.307 11.022 1.00 97.19 283 PRO A C 1
ATOM 2294 O O . PRO A 1 283 ? 36.139 -9.864 10.646 1.00 97.19 283 PRO A O 1
ATOM 2297 N N . ASP A 1 284 ? 33.909 -9.874 10.901 1.00 97.81 284 ASP A N 1
ATOM 2298 C CA . ASP A 1 284 ? 33.633 -11.106 10.162 1.00 97.81 284 ASP A CA 1
ATOM 2299 C C . ASP A 1 284 ? 32.233 -11.009 9.536 1.00 97.81 284 ASP A C 1
ATOM 2301 O O . ASP A 1 284 ? 31.236 -11.454 10.112 1.00 97.81 284 ASP A O 1
ATOM 2305 N N . TYR A 1 285 ? 32.142 -10.374 8.363 1.00 97.25 285 TYR A N 1
ATOM 2306 C CA . TYR A 1 285 ? 30.855 -10.153 7.696 1.00 97.25 285 TYR A CA 1
ATOM 2307 C C . TYR A 1 285 ? 30.118 -11.461 7.375 1.00 97.25 285 TYR A C 1
ATOM 2309 O O . TYR A 1 285 ? 28.894 -11.481 7.375 1.00 97.25 285 TYR A O 1
ATOM 2317 N N . LYS A 1 286 ? 30.829 -12.579 7.175 1.00 98.12 286 LYS A N 1
ATOM 2318 C CA . LYS A 1 286 ? 30.206 -13.885 6.910 1.00 98.12 286 LYS A CA 1
ATOM 2319 C C . LYS A 1 286 ? 29.444 -14.390 8.128 1.00 98.12 286 LYS A C 1
ATOM 2321 O O . LYS A 1 286 ? 28.323 -14.877 8.002 1.00 98.12 286 LYS A O 1
ATOM 2326 N N . LYS A 1 287 ? 30.015 -14.243 9.331 1.00 98.38 287 LYS A N 1
ATOM 2327 C CA . LYS A 1 287 ? 29.288 -14.533 10.580 1.00 98.38 287 LYS A CA 1
ATOM 2328 C C . LYS A 1 287 ? 28.121 -13.579 10.808 1.00 98.38 287 LYS A C 1
ATOM 2330 O O . LYS A 1 287 ? 27.121 -13.992 11.392 1.00 98.38 287 LYS A O 1
ATOM 2335 N N . PHE A 1 288 ? 28.242 -12.327 10.379 1.00 98.44 288 PHE A N 1
ATOM 2336 C CA . PHE A 1 288 ? 27.143 -11.368 10.439 1.00 98.44 288 PHE A CA 1
ATOM 2337 C C . PHE A 1 288 ? 25.991 -11.753 9.496 1.00 98.44 288 PHE A C 1
ATOM 2339 O O . PHE A 1 288 ? 24.868 -11.900 9.967 1.00 98.44 288 PHE A O 1
ATOM 2346 N N . LEU A 1 289 ? 26.261 -12.017 8.214 1.00 98.50 289 LEU A N 1
ATOM 2347 C CA . LEU A 1 289 ? 25.250 -12.459 7.243 1.00 98.50 289 LEU A CA 1
ATOM 2348 C C . LEU A 1 289 ? 24.583 -13.769 7.678 1.00 98.50 289 LEU A C 1
ATOM 2350 O O . LEU A 1 289 ? 23.359 -13.870 7.678 1.00 98.50 289 LEU A O 1
ATOM 2354 N N . LYS A 1 290 ? 25.367 -14.739 8.166 1.00 98.44 290 LYS A N 1
ATOM 2355 C CA . LYS A 1 290 ? 24.821 -15.971 8.748 1.00 98.44 290 LYS A CA 1
ATOM 2356 C C . LYS A 1 290 ? 23.902 -15.695 9.943 1.00 98.44 290 LYS A C 1
ATOM 2358 O O . LYS A 1 290 ? 22.867 -16.336 10.078 1.00 98.44 290 LYS A O 1
ATOM 2363 N N . TYR A 1 291 ? 24.263 -14.751 10.812 1.00 98.44 291 TYR A N 1
ATOM 2364 C CA . TYR A 1 291 ? 23.392 -14.355 11.915 1.00 98.44 291 TYR A CA 1
ATOM 2365 C C . TYR A 1 291 ? 22.073 -13.753 11.412 1.00 98.44 291 TYR A C 1
ATOM 2367 O O . TYR A 1 291 ? 21.028 -14.075 11.970 1.00 98.44 291 TYR A O 1
ATOM 2375 N N . LEU A 1 292 ? 22.092 -12.917 10.367 1.00 98.25 292 LEU A N 1
ATOM 2376 C CA . LEU A 1 292 ? 20.863 -12.377 9.775 1.00 98.25 292 LEU A CA 1
ATOM 2377 C C . LEU A 1 292 ? 19.952 -13.495 9.247 1.00 98.25 292 LEU A C 1
ATOM 2379 O O . LEU A 1 292 ? 18.764 -13.503 9.575 1.00 98.25 292 LEU A O 1
ATOM 2383 N N . ASP A 1 293 ? 20.515 -14.481 8.542 1.00 97.00 293 ASP A N 1
ATOM 2384 C CA . ASP A 1 293 ? 19.785 -15.670 8.077 1.00 97.00 293 ASP A CA 1
ATOM 2385 C C . ASP A 1 293 ? 19.176 -16.468 9.248 1.00 97.00 293 ASP A C 1
ATOM 2387 O O . ASP A 1 293 ? 17.981 -16.765 9.245 1.00 97.00 293 ASP A O 1
ATOM 2391 N N . GLU A 1 294 ? 19.937 -16.705 10.325 1.00 97.19 294 GLU A N 1
ATOM 2392 C CA . GLU A 1 294 ? 19.441 -17.354 11.553 1.00 97.19 294 GLU A CA 1
ATOM 2393 C C . GLU A 1 294 ? 18.319 -16.554 12.245 1.00 97.19 294 GLU A C 1
ATOM 2395 O O . GLU A 1 294 ? 17.449 -17.132 12.902 1.00 97.19 294 GLU A O 1
ATOM 2400 N N . GLN A 1 295 ? 18.315 -15.223 12.107 1.00 97.12 295 GLN A N 1
ATOM 2401 C CA . GLN A 1 295 ? 17.227 -14.355 12.574 1.00 97.12 295 GLN A CA 1
ATOM 2402 C C . GLN A 1 295 ? 16.053 -14.264 11.585 1.00 97.12 295 GLN A C 1
ATOM 2404 O O . GLN A 1 295 ? 15.031 -13.645 11.918 1.00 97.12 295 GLN A O 1
ATOM 2409 N N . GLY A 1 296 ? 16.184 -14.871 10.402 1.00 96.56 296 GLY A N 1
ATOM 2410 C CA . GLY A 1 296 ? 15.237 -14.803 9.296 1.00 96.56 296 GLY A CA 1
ATOM 2411 C C . GLY A 1 296 ? 15.069 -13.387 8.749 1.00 96.56 296 GLY A C 1
ATOM 2412 O O . GLY A 1 296 ? 13.939 -12.974 8.496 1.00 96.56 296 GLY A O 1
ATOM 2413 N N . VAL A 1 297 ? 16.169 -12.637 8.644 1.00 98.38 297 VAL A N 1
ATOM 2414 C CA . VAL A 1 297 ? 16.228 -11.264 8.126 1.00 98.38 297 VAL A CA 1
ATOM 2415 C C . VAL A 1 297 ? 17.089 -11.252 6.867 1.00 98.38 297 VAL A C 1
ATOM 2417 O O . VAL A 1 297 ? 18.223 -11.719 6.883 1.00 98.38 297 VAL A O 1
ATOM 2420 N N . LYS A 1 298 ? 16.551 -10.700 5.783 1.00 98.12 298 LYS A N 1
ATOM 2421 C CA . LYS A 1 298 ? 17.219 -10.576 4.488 1.00 98.12 298 LYS A CA 1
ATOM 2422 C C . LYS A 1 298 ? 18.180 -9.397 4.478 1.00 98.12 298 LYS A C 1
ATOM 2424 O O . LYS A 1 298 ? 17.865 -8.344 5.038 1.00 98.12 298 LYS A O 1
ATOM 2429 N N . ALA A 1 299 ? 19.312 -9.552 3.804 1.00 97.69 299 ALA A N 1
ATOM 2430 C CA . ALA A 1 299 ? 20.340 -8.524 3.708 1.00 97.69 299 ALA A CA 1
ATOM 2431 C C . ALA A 1 299 ? 20.390 -7.906 2.307 1.00 97.69 299 ALA A C 1
ATOM 2433 O O . ALA A 1 299 ? 20.460 -8.616 1.304 1.00 97.69 299 ALA A O 1
ATOM 2434 N N . THR A 1 300 ? 20.419 -6.576 2.243 1.00 97.31 300 THR A N 1
ATOM 2435 C CA . THR A 1 300 ? 20.753 -5.833 1.020 1.00 97.31 300 THR A CA 1
ATOM 2436 C C . THR A 1 300 ? 21.760 -4.741 1.326 1.00 97.31 300 THR A C 1
ATOM 2438 O O . THR A 1 300 ? 21.768 -4.183 2.425 1.00 97.31 300 THR A O 1
ATOM 2441 N N . MET A 1 301 ? 22.587 -4.414 0.337 1.00 95.50 301 MET A N 1
ATOM 2442 C CA . MET A 1 301 ? 23.657 -3.427 0.463 1.00 95.50 301 MET A CA 1
ATOM 2443 C C . MET A 1 301 ? 23.450 -2.283 -0.523 1.00 95.50 301 MET A C 1
ATOM 2445 O O . MET A 1 301 ? 23.073 -2.537 -1.671 1.00 95.50 301 MET A O 1
ATOM 2449 N N . ASN A 1 302 ? 23.697 -1.050 -0.079 1.00 95.06 302 ASN A N 1
ATOM 2450 C CA . ASN A 1 302 ? 23.743 0.114 -0.960 1.00 95.06 302 ASN A CA 1
ATOM 2451 C C . ASN A 1 302 ? 24.993 0.058 -1.858 1.00 95.06 302 ASN A C 1
ATOM 2453 O O . ASN A 1 302 ? 26.109 -0.106 -1.366 1.00 95.06 302 ASN A O 1
ATOM 2457 N N . LEU A 1 303 ? 24.805 0.190 -3.168 1.00 94.81 303 LEU A N 1
ATOM 2458 C CA . LEU A 1 303 ? 25.853 0.193 -4.178 1.00 94.81 303 LEU A CA 1
ATOM 2459 C C . LEU A 1 303 ? 25.797 1.466 -5.028 1.00 94.81 303 LEU A C 1
ATOM 2461 O O . LEU A 1 303 ? 24.792 1.764 -5.685 1.00 94.81 303 LEU A O 1
ATOM 2465 N N . HIS A 1 304 ? 26.954 2.113 -5.163 1.00 93.56 304 HIS A N 1
ATOM 2466 C CA . HIS A 1 304 ? 27.206 3.136 -6.174 1.00 93.56 304 HIS A CA 1
ATOM 2467 C C . HIS A 1 304 ? 28.361 2.699 -7.079 1.00 93.56 304 HIS A C 1
ATOM 2469 O O . HIS A 1 304 ? 29.517 2.931 -6.742 1.00 93.56 304 HIS A O 1
ATOM 2475 N N . PRO A 1 305 ? 28.104 2.102 -8.252 1.00 93.50 305 PRO A N 1
ATOM 2476 C CA . PRO A 1 305 ? 29.171 1.572 -9.104 1.00 93.50 305 PRO A CA 1
ATOM 2477 C C . PRO A 1 305 ? 29.985 2.636 -9.865 1.00 93.50 305 PRO A C 1
ATOM 2479 O O . PRO A 1 305 ? 30.953 2.296 -10.540 1.00 93.50 305 PRO A O 1
ATOM 2482 N N . ALA A 1 306 ? 29.593 3.912 -9.794 1.00 92.50 306 ALA A N 1
ATOM 2483 C CA . ALA A 1 306 ? 30.028 4.969 -10.707 1.00 92.50 306 ALA A CA 1
ATOM 2484 C C . ALA A 1 306 ? 31.555 5.162 -10.812 1.00 92.50 306 ALA A C 1
ATOM 2486 O O . ALA A 1 306 ? 32.062 5.338 -11.922 1.00 92.50 306 ALA A O 1
ATOM 2487 N N . ASP A 1 307 ? 32.307 5.082 -9.710 1.00 91.06 307 ASP A N 1
ATOM 2488 C CA . ASP A 1 307 ? 33.761 5.311 -9.747 1.00 91.06 307 ASP A CA 1
ATOM 2489 C C . ASP A 1 307 ? 34.562 4.085 -10.230 1.00 91.06 307 ASP A C 1
ATOM 2491 O O . ASP A 1 307 ? 35.791 4.145 -10.341 1.00 91.06 307 ASP A O 1
ATOM 2495 N N . GLY A 1 308 ? 33.883 2.982 -10.556 1.00 93.06 308 GLY A N 1
ATOM 2496 C CA . GLY A 1 308 ? 34.486 1.754 -11.059 1.00 93.06 308 GLY A CA 1
ATOM 2497 C C . GLY A 1 308 ? 35.259 0.967 -9.998 1.00 93.06 308 GLY A C 1
ATOM 2498 O O . GLY A 1 308 ? 34.901 0.969 -8.822 1.00 93.06 308 GLY A O 1
ATOM 2499 N N . VAL A 1 309 ? 36.312 0.254 -10.408 1.00 94.12 309 VAL A N 1
ATOM 2500 C CA . VAL A 1 309 ? 37.114 -0.602 -9.513 1.00 94.12 309 VAL A CA 1
ATOM 2501 C C . VAL A 1 309 ? 38.527 -0.038 -9.395 1.00 94.12 309 VAL A C 1
ATOM 2503 O O . VAL A 1 309 ? 39.163 0.300 -10.401 1.00 94.12 309 VAL A O 1
ATOM 2506 N N . ARG A 1 310 ? 39.023 0.093 -8.161 1.00 91.50 310 ARG A N 1
ATOM 2507 C CA . ARG A 1 310 ? 40.269 0.806 -7.850 1.00 91.50 310 ARG A CA 1
ATOM 2508 C C . ARG A 1 310 ? 41.386 -0.147 -7.399 1.00 91.50 310 ARG A C 1
ATOM 2510 O O . ARG A 1 310 ? 41.092 -1.176 -6.795 1.00 91.50 310 ARG A O 1
ATOM 2517 N N . PRO A 1 311 ? 42.674 0.202 -7.606 1.00 91.88 311 PRO A N 1
ATOM 2518 C CA . PRO A 1 311 ? 43.796 -0.686 -7.286 1.00 91.88 311 PRO A CA 1
ATOM 2519 C C . PRO A 1 311 ? 43.966 -1.088 -5.819 1.00 91.88 311 PRO A C 1
ATOM 2521 O O . PRO A 1 311 ? 44.676 -2.054 -5.553 1.00 91.88 311 PRO A O 1
ATOM 2524 N N . TYR A 1 312 ? 43.373 -0.348 -4.879 1.00 88.06 312 TYR A N 1
ATOM 2525 C CA . TYR A 1 312 ? 43.457 -0.678 -3.455 1.00 88.06 312 TYR A CA 1
ATOM 2526 C C . TYR A 1 312 ? 42.504 -1.813 -3.047 1.00 88.06 312 TYR A C 1
ATOM 2528 O O . TYR A 1 312 ? 42.688 -2.371 -1.968 1.00 88.06 312 TYR A O 1
ATOM 2536 N N . GLU A 1 313 ? 41.497 -2.139 -3.868 1.00 92.12 313 GLU A N 1
ATOM 2537 C CA . GLU A 1 313 ? 40.540 -3.209 -3.570 1.00 92.12 313 GLU A CA 1
ATOM 2538 C C . GLU A 1 313 ? 41.281 -4.557 -3.538 1.00 92.12 313 GLU A C 1
ATOM 2540 O O . GLU A 1 313 ? 42.070 -4.875 -4.437 1.00 92.12 313 GLU A O 1
ATOM 2545 N N . LYS A 1 314 ? 41.014 -5.389 -2.529 1.00 93.31 314 LYS A N 1
ATOM 2546 C CA . LYS A 1 314 ? 41.737 -6.640 -2.243 1.00 93.31 314 LYS A CA 1
ATOM 2547 C C . LYS A 1 314 ? 41.771 -7.580 -3.447 1.00 93.31 314 LYS A C 1
ATOM 2549 O O . LYS A 1 314 ? 42.788 -8.229 -3.692 1.00 93.31 314 LYS A O 1
ATOM 2554 N N . LYS A 1 315 ? 40.680 -7.634 -4.219 1.00 95.81 315 LYS A N 1
ATOM 2555 C CA . LYS A 1 315 ? 40.551 -8.478 -5.421 1.00 95.81 315 LYS A CA 1
ATOM 2556 C C . LYS A 1 315 ? 40.803 -7.753 -6.750 1.00 95.81 315 LYS A C 1
ATOM 2558 O O . LYS A 1 315 ? 40.529 -8.319 -7.806 1.00 95.81 315 LYS A O 1
ATOM 2563 N N . TYR A 1 316 ? 41.384 -6.548 -6.748 1.00 95.69 316 TYR A N 1
ATOM 2564 C CA . TYR A 1 316 ? 41.574 -5.766 -7.978 1.00 95.69 316 TYR A CA 1
ATOM 2565 C C . TYR A 1 316 ? 42.344 -6.522 -9.072 1.00 95.69 316 TYR A C 1
ATOM 2567 O O . TYR A 1 316 ? 41.974 -6.498 -10.245 1.00 95.69 316 TYR A O 1
ATOM 2575 N N . LYS A 1 317 ? 43.407 -7.242 -8.693 1.00 96.50 317 LYS A N 1
ATOM 2576 C CA . LYS A 1 317 ? 44.203 -8.032 -9.645 1.00 96.50 317 LYS A CA 1
ATOM 2577 C C . LYS A 1 317 ? 43.396 -9.153 -10.294 1.00 96.50 317 LYS A C 1
ATOM 2579 O O . LYS A 1 317 ? 43.557 -9.395 -11.485 1.00 96.50 317 LYS A O 1
ATOM 2584 N N . GLU A 1 318 ? 42.530 -9.816 -9.529 1.00 97.50 318 GLU A N 1
ATOM 2585 C CA . GLU A 1 318 ? 41.635 -10.851 -10.054 1.00 97.50 318 GLU A CA 1
ATOM 2586 C C . GLU A 1 318 ? 40.631 -10.242 -11.040 1.00 97.50 318 GLU A C 1
ATOM 2588 O O . GLU A 1 318 ? 40.483 -10.736 -12.159 1.00 97.50 318 GLU A O 1
ATOM 2593 N N . PHE A 1 319 ? 40.017 -9.117 -10.664 1.00 97.81 319 PHE A N 1
ATOM 2594 C CA . PHE A 1 319 ? 39.107 -8.367 -11.525 1.00 97.81 319 PHE A CA 1
ATOM 2595 C C . PHE A 1 319 ? 39.765 -7.997 -12.868 1.00 97.81 319 PHE A C 1
ATOM 2597 O O . PHE A 1 319 ? 39.212 -8.279 -13.933 1.00 97.81 319 PHE A O 1
ATOM 2604 N N . MET A 1 320 ? 40.986 -7.451 -12.841 1.00 97.38 320 MET A N 1
ATOM 2605 C CA . MET A 1 320 ? 41.716 -7.068 -14.056 1.00 97.38 320 MET A CA 1
ATOM 2606 C C . MET A 1 320 ? 42.131 -8.265 -14.918 1.00 97.38 320 MET A C 1
ATOM 2608 O O . MET A 1 320 ? 42.075 -8.185 -16.149 1.00 97.38 320 MET A O 1
ATOM 2612 N N . GLN A 1 321 ? 42.467 -9.401 -14.299 1.00 96.56 321 GLN A N 1
ATOM 2613 C CA . GLN A 1 321 ? 42.726 -10.654 -15.016 1.00 96.56 321 GLN A CA 1
ATOM 2614 C C . GLN A 1 321 ? 41.478 -11.148 -15.758 1.00 96.56 321 GLN A C 1
ATOM 2616 O O . GLN A 1 321 ? 41.569 -11.465 -16.947 1.00 96.56 321 GLN A O 1
ATOM 2621 N N . ARG A 1 322 ? 40.302 -11.150 -15.112 1.00 96.56 322 ARG A N 1
ATOM 2622 C CA . ARG A 1 322 ? 39.022 -11.505 -15.761 1.00 96.56 322 ARG A CA 1
ATOM 2623 C C . ARG A 1 322 ? 38.686 -10.540 -16.900 1.00 96.56 322 ARG A C 1
ATOM 2625 O O . ARG A 1 322 ? 38.344 -10.959 -18.014 1.00 96.56 322 ARG A O 1
ATOM 2632 N N . LEU A 1 323 ? 38.886 -9.244 -16.662 1.00 95.31 323 LEU A N 1
ATOM 2633 C CA . LEU A 1 323 ? 38.702 -8.193 -17.660 1.00 95.31 323 LEU A CA 1
ATOM 2634 C C . LEU A 1 323 ? 39.694 -8.294 -18.835 1.00 95.31 323 LEU A C 1
ATOM 2636 O O . LEU A 1 323 ? 39.409 -7.814 -19.933 1.00 95.31 323 LEU A O 1
ATOM 2640 N N . GLY A 1 324 ? 40.838 -8.958 -18.639 1.00 95.50 324 GLY A N 1
ATOM 2641 C CA . GLY A 1 324 ? 41.896 -9.098 -19.641 1.00 95.50 324 GLY A CA 1
ATOM 2642 C C . GLY A 1 324 ? 42.594 -7.775 -19.943 1.00 95.50 324 GLY A C 1
ATOM 2643 O O . GLY A 1 324 ? 42.835 -7.460 -21.111 1.00 95.50 324 GLY A O 1
ATOM 2644 N N . LYS A 1 325 ? 42.850 -6.976 -18.904 1.00 93.69 325 LYS A N 1
ATOM 2645 C CA . LYS A 1 325 ? 43.499 -5.660 -18.978 1.00 93.69 325 LYS A CA 1
ATOM 2646 C C . LYS A 1 325 ? 44.641 -5.586 -17.963 1.00 93.69 325 LYS A C 1
ATOM 2648 O O . LYS A 1 325 ? 44.626 -6.301 -16.965 1.00 93.69 325 LYS A O 1
ATOM 2653 N N . ASP A 1 326 ? 45.602 -4.703 -18.212 1.00 91.06 326 ASP A N 1
ATOM 2654 C CA . ASP A 1 326 ? 46.722 -4.469 -17.295 1.00 91.06 326 ASP A CA 1
ATOM 2655 C C . ASP A 1 326 ? 46.255 -3.786 -16.001 1.00 91.06 326 ASP A C 1
ATOM 2657 O O . ASP A 1 326 ? 45.396 -2.900 -16.040 1.00 91.06 326 ASP A O 1
ATOM 2661 N N . ASP A 1 327 ? 46.832 -4.180 -14.863 1.00 88.69 327 ASP A N 1
ATOM 2662 C CA . ASP A 1 327 ? 46.543 -3.586 -13.555 1.00 88.69 327 ASP A CA 1
ATOM 2663 C C . ASP A 1 327 ? 47.306 -2.256 -13.322 1.00 88.69 327 ASP A C 1
ATOM 2665 O O . ASP A 1 327 ? 48.037 -1.761 -14.181 1.00 88.69 327 ASP A O 1
ATOM 2669 N N . GLY A 1 328 ? 47.085 -1.613 -12.167 1.00 85.44 328 GLY A N 1
ATOM 2670 C CA . GLY A 1 328 ? 47.876 -0.453 -11.719 1.00 85.44 328 GLY A CA 1
ATOM 2671 C C . GLY A 1 328 ? 47.205 0.927 -11.784 1.00 85.44 328 GLY A C 1
ATOM 2672 O O . GLY A 1 328 ? 47.757 1.887 -11.252 1.00 85.44 328 GLY A O 1
ATOM 2673 N N . LYS A 1 329 ? 46.004 1.056 -12.360 1.00 90.31 329 LYS A N 1
ATOM 2674 C CA . LYS A 1 329 ? 45.181 2.288 -12.313 1.00 90.31 329 LYS A CA 1
ATOM 2675 C C . LYS A 1 329 ? 43.706 1.953 -12.156 1.00 90.31 329 LYS A C 1
ATOM 2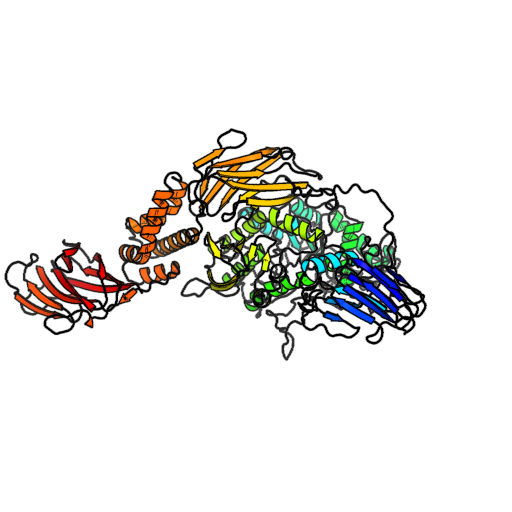677 O O . LYS A 1 329 ? 43.341 0.840 -12.485 1.00 90.31 329 LYS A O 1
ATOM 2682 N N . THR A 1 330 ? 42.861 2.882 -11.719 1.00 91.56 330 THR A N 1
ATOM 2683 C CA . THR A 1 330 ? 41.400 2.678 -11.666 1.00 91.56 330 THR A CA 1
ATOM 2684 C C . THR A 1 330 ? 40.826 2.330 -13.039 1.00 91.56 330 THR A C 1
ATOM 2686 O O . THR A 1 330 ? 41.173 2.976 -14.032 1.00 91.56 330 THR A O 1
ATOM 2689 N N . TYR A 1 331 ? 39.928 1.343 -13.086 1.00 92.88 331 TYR A N 1
ATOM 2690 C CA . TYR A 1 331 ? 39.092 1.082 -14.255 1.00 92.88 331 TYR A CA 1
ATOM 2691 C C . TYR A 1 331 ? 37.682 1.605 -13.983 1.00 92.88 331 TYR A C 1
ATOM 2693 O O . TYR A 1 331 ? 36.941 1.041 -13.176 1.00 92.88 331 TYR A O 1
ATOM 2701 N N . GLU A 1 332 ? 37.349 2.720 -14.627 1.00 93.12 332 GLU A N 1
ATOM 2702 C CA . GLU A 1 332 ? 36.090 3.441 -14.437 1.00 93.12 332 GLU A CA 1
ATOM 2703 C C . GLU A 1 332 ? 34.881 2.622 -14.908 1.00 93.12 332 GLU A C 1
ATOM 2705 O O . GLU A 1 332 ? 35.004 1.755 -15.775 1.00 93.12 332 GLU A O 1
ATOM 2710 N N . TRP A 1 333 ? 33.702 2.933 -14.366 1.00 94.25 333 TRP A N 1
ATOM 2711 C CA . TRP A 1 333 ? 32.456 2.288 -14.769 1.00 94.25 333 TRP A CA 1
ATOM 2712 C C . TRP A 1 333 ? 32.199 2.399 -16.275 1.00 94.25 333 TRP A C 1
ATOM 2714 O O . TRP A 1 333 ? 32.161 3.500 -16.840 1.00 94.25 333 TRP A O 1
ATOM 2724 N N . LEU A 1 334 ? 31.940 1.251 -16.902 1.00 95.69 334 LEU A N 1
ATOM 2725 C CA . LEU A 1 334 ? 31.468 1.154 -18.276 1.00 95.69 334 LEU A CA 1
ATOM 2726 C C . LEU A 1 334 ? 30.380 0.081 -18.371 1.00 95.69 334 LEU A C 1
ATOM 2728 O O . LEU A 1 334 ? 30.650 -1.082 -18.665 1.00 95.69 334 LEU A O 1
ATOM 2732 N N . GLY A 1 335 ? 29.137 0.488 -18.112 1.00 95.69 335 GLY A N 1
ATOM 2733 C CA . GLY A 1 335 ? 27.990 -0.416 -18.071 1.00 95.69 335 GLY A CA 1
ATOM 2734 C C . GLY A 1 335 ? 27.658 -1.043 -19.423 1.00 95.69 335 GLY A C 1
ATOM 2735 O O . GLY A 1 335 ? 27.035 -2.093 -19.453 1.00 95.69 335 GLY A O 1
ATOM 2736 N N . SER A 1 336 ? 28.076 -0.443 -20.541 1.00 96.94 336 SER A N 1
ATOM 2737 C CA . SER A 1 336 ? 27.918 -1.021 -21.884 1.00 96.94 336 SER A CA 1
ATOM 2738 C C . SER A 1 336 ? 28.971 -2.075 -22.257 1.00 96.94 336 SER A C 1
ATOM 2740 O O . SER A 1 336 ? 28.828 -2.720 -23.295 1.00 96.94 336 SER A O 1
ATOM 2742 N N . ASP A 1 337 ? 30.007 -2.302 -21.443 1.00 96.81 337 ASP A N 1
ATOM 2743 C CA . ASP A 1 337 ? 31.001 -3.357 -21.675 1.00 96.81 337 ASP A CA 1
ATOM 2744 C C . ASP A 1 337 ? 30.608 -4.628 -20.907 1.00 96.81 337 ASP A C 1
ATOM 2746 O O . ASP A 1 337 ? 30.800 -4.742 -19.695 1.00 96.81 337 ASP A O 1
ATOM 2750 N N . LYS A 1 338 ? 30.067 -5.614 -21.635 1.00 96.00 338 LYS A N 1
ATOM 2751 C CA . LYS A 1 338 ? 29.618 -6.897 -21.071 1.00 96.00 338 LYS A CA 1
ATOM 2752 C C . LYS A 1 338 ? 30.727 -7.615 -20.300 1.00 96.00 338 LYS A C 1
ATOM 2754 O O . LYS A 1 338 ? 30.456 -8.235 -19.272 1.00 96.00 338 LYS A O 1
ATOM 2759 N N . ARG A 1 339 ? 31.982 -7.522 -20.757 1.00 96.19 339 ARG A N 1
ATOM 2760 C CA . ARG A 1 339 ? 33.116 -8.181 -20.094 1.00 96.19 339 ARG A CA 1
ATOM 2761 C C . ARG A 1 339 ? 33.482 -7.476 -18.793 1.00 96.19 339 ARG A C 1
ATOM 2763 O O . ARG A 1 339 ? 33.791 -8.156 -17.820 1.00 96.19 339 ARG A O 1
ATOM 2770 N N . TYR A 1 340 ? 33.422 -6.145 -18.772 1.00 97.19 340 TYR A N 1
ATOM 2771 C CA . TYR A 1 340 ? 33.586 -5.355 -17.549 1.00 97.19 340 TYR A CA 1
ATOM 2772 C C . TYR A 1 340 ? 32.549 -5.733 -16.493 1.00 97.19 340 TYR A C 1
ATOM 2774 O O . TYR A 1 340 ? 32.920 -6.072 -15.370 1.00 97.19 340 TYR A O 1
ATOM 2782 N N . VAL A 1 341 ? 31.270 -5.743 -16.871 1.00 97.56 341 VAL A N 1
ATOM 2783 C CA . VAL A 1 341 ? 30.177 -6.082 -15.954 1.00 97.56 341 VAL A CA 1
ATOM 2784 C C . VAL A 1 341 ? 30.311 -7.522 -15.455 1.00 97.56 341 VAL A C 1
ATOM 2786 O O . VAL A 1 341 ? 30.305 -7.741 -14.250 1.00 97.56 341 VAL A O 1
ATOM 2789 N N . THR A 1 342 ? 30.544 -8.491 -16.342 1.00 97.00 342 THR A N 1
ATOM 2790 C CA . THR A 1 342 ? 30.736 -9.897 -15.937 1.00 97.00 342 THR A CA 1
ATOM 2791 C C . THR A 1 342 ? 31.917 -10.046 -14.970 1.00 97.00 342 THR A C 1
ATOM 2793 O O . THR A 1 342 ? 31.791 -10.679 -13.927 1.00 97.00 342 THR A O 1
ATOM 2796 N N . ALA A 1 343 ? 33.056 -9.401 -15.256 1.00 98.00 343 ALA A N 1
ATOM 2797 C CA . ALA A 1 343 ? 34.218 -9.446 -14.369 1.00 98.00 343 ALA A CA 1
ATOM 2798 C C . ALA A 1 343 ? 33.922 -8.847 -12.984 1.00 98.00 343 ALA A C 1
ATOM 2800 O O . ALA A 1 343 ? 34.409 -9.372 -11.981 1.00 98.00 343 ALA A O 1
ATOM 2801 N N . LEU A 1 344 ? 33.131 -7.772 -12.913 1.00 97.81 344 LEU A N 1
ATOM 2802 C CA . LEU A 1 344 ? 32.737 -7.144 -11.652 1.00 97.81 344 LEU A CA 1
ATOM 2803 C C . LEU A 1 344 ? 31.870 -8.090 -10.809 1.00 97.81 344 LEU A C 1
ATOM 2805 O O . LEU A 1 344 ? 32.161 -8.303 -9.630 1.00 97.81 344 LEU A O 1
ATOM 2809 N N . PHE A 1 345 ? 30.840 -8.671 -11.426 1.00 97.62 345 PHE A N 1
ATOM 2810 C CA . PHE A 1 345 ? 29.904 -9.573 -10.761 1.00 97.62 345 PHE A CA 1
ATOM 2811 C C . PHE A 1 345 ? 30.604 -10.831 -10.240 1.00 97.62 345 PHE A C 1
ATOM 2813 O O . PHE A 1 345 ? 30.553 -11.090 -9.038 1.00 97.62 345 PHE A O 1
ATOM 2820 N N . ASP A 1 346 ? 31.358 -11.525 -11.095 1.00 97.62 346 ASP A N 1
ATOM 2821 C CA . ASP A 1 346 ? 32.073 -12.749 -10.725 1.00 97.62 346 ASP A CA 1
ATOM 2822 C C . ASP A 1 346 ? 33.112 -12.530 -9.612 1.00 97.62 346 ASP A C 1
ATOM 2824 O O . ASP A 1 346 ? 33.376 -13.426 -8.808 1.00 97.62 346 ASP A O 1
ATOM 2828 N N . THR A 1 347 ? 33.770 -11.365 -9.587 1.00 98.19 347 THR A N 1
ATOM 2829 C CA . THR A 1 347 ? 34.846 -11.108 -8.613 1.00 98.19 347 THR A CA 1
ATOM 2830 C C . THR A 1 347 ? 34.288 -10.746 -7.236 1.00 98.19 347 THR A C 1
ATOM 2832 O O . THR A 1 347 ? 34.836 -11.175 -6.210 1.00 98.19 347 THR A O 1
ATOM 2835 N N . TYR A 1 348 ? 33.220 -9.943 -7.207 1.00 97.06 348 TYR A N 1
ATOM 2836 C CA . TYR A 1 348 ? 32.729 -9.303 -5.987 1.00 97.06 348 TYR A CA 1
ATOM 2837 C C . TYR A 1 348 ? 31.299 -9.710 -5.631 1.00 97.06 348 TYR A C 1
ATOM 2839 O O . TYR A 1 348 ? 31.075 -10.218 -4.537 1.00 97.06 348 TYR A O 1
ATOM 2847 N N . LEU A 1 349 ? 30.337 -9.518 -6.536 1.00 97.12 349 LEU A N 1
ATOM 2848 C CA . LEU A 1 349 ? 28.916 -9.601 -6.189 1.00 97.12 349 LEU A CA 1
ATOM 2849 C C . LEU A 1 349 ? 28.406 -11.036 -6.031 1.00 97.12 349 LEU A C 1
ATOM 2851 O O . LEU A 1 349 ? 27.757 -11.319 -5.026 1.00 97.12 349 LEU A O 1
ATOM 2855 N N . HIS A 1 350 ? 28.714 -11.952 -6.957 1.00 97.31 350 HIS A N 1
ATOM 2856 C CA . HIS A 1 350 ? 28.282 -13.352 -6.828 1.00 97.31 350 HIS A CA 1
ATOM 2857 C C . HIS A 1 350 ? 28.829 -14.010 -5.553 1.00 97.31 350 HIS A C 1
ATOM 2859 O O . HIS A 1 350 ? 28.020 -14.573 -4.818 1.00 97.31 350 HIS A O 1
ATOM 2865 N N . PRO A 1 351 ? 30.125 -13.861 -5.192 1.00 97.00 351 PRO A N 1
ATOM 2866 C CA . PRO A 1 351 ? 30.619 -14.363 -3.911 1.00 97.00 351 PRO A CA 1
ATOM 2867 C C . PRO A 1 351 ? 29.846 -13.835 -2.697 1.00 97.00 351 PRO A C 1
ATOM 2869 O O . PRO A 1 351 ? 29.549 -14.603 -1.788 1.00 97.00 351 PRO A O 1
ATOM 2872 N N . TYR A 1 352 ? 29.484 -12.549 -2.672 1.00 97.25 352 TYR A N 1
ATOM 2873 C CA . TYR A 1 352 ? 28.715 -11.989 -1.556 1.00 97.25 352 TYR A CA 1
ATOM 2874 C C . TYR A 1 352 ? 27.279 -12.513 -1.508 1.00 97.25 352 TYR A C 1
ATOM 2876 O O . TYR A 1 352 ? 26.742 -12.710 -0.417 1.00 97.25 352 TYR A O 1
ATOM 2884 N N . MET A 1 353 ? 26.667 -12.789 -2.661 1.00 96.50 353 MET A N 1
ATOM 2885 C CA . MET A 1 353 ? 25.358 -13.442 -2.708 1.00 96.50 353 MET A CA 1
ATOM 2886 C C . MET A 1 353 ? 25.422 -14.891 -2.213 1.00 96.50 353 MET A C 1
ATOM 2888 O O . MET A 1 353 ? 24.587 -15.291 -1.403 1.00 96.50 353 MET A O 1
ATOM 2892 N N . ASP A 1 354 ? 26.448 -15.647 -2.614 1.00 96.00 354 ASP A N 1
ATOM 2893 C CA . ASP A 1 354 ? 26.693 -17.013 -2.126 1.00 96.00 354 ASP A CA 1
ATOM 2894 C C . ASP A 1 354 ? 26.921 -17.060 -0.603 1.00 96.00 354 ASP A C 1
ATOM 2896 O O . ASP A 1 354 ? 26.653 -18.068 0.053 1.00 96.00 354 ASP A O 1
ATOM 2900 N N . GLU A 1 355 ? 27.415 -15.962 -0.028 1.00 96.06 355 GLU A N 1
ATOM 2901 C CA . GLU A 1 355 ? 27.725 -15.824 1.396 1.00 96.06 355 GLU A CA 1
ATOM 2902 C C . GLU A 1 355 ? 26.574 -15.248 2.238 1.00 96.06 355 GLU A C 1
ATOM 2904 O O . GLU A 1 355 ? 26.665 -15.276 3.469 1.00 96.06 355 GLU A O 1
ATOM 2909 N N . GLY A 1 356 ? 25.487 -14.779 1.610 1.00 96.00 356 GLY A N 1
ATOM 2910 C CA . GLY A 1 356 ? 24.247 -14.403 2.301 1.00 96.00 356 GLY A CA 1
ATOM 2911 C C . GLY A 1 356 ? 23.682 -13.011 1.999 1.00 96.00 356 GLY A C 1
ATOM 2912 O O . GLY A 1 356 ? 22.748 -12.599 2.680 1.00 96.00 356 GLY A O 1
ATOM 2913 N N . VAL A 1 357 ? 24.207 -12.268 1.018 1.00 97.50 357 VAL A N 1
ATOM 2914 C CA . VAL A 1 357 ? 23.509 -11.079 0.492 1.00 97.50 357 VAL A CA 1
ATOM 2915 C C . VAL A 1 357 ? 22.338 -11.535 -0.383 1.00 97.50 357 VAL A C 1
ATOM 2917 O O . VAL A 1 357 ? 22.528 -12.265 -1.352 1.00 97.50 357 VAL A O 1
ATOM 2920 N N . ASP A 1 358 ? 21.115 -11.112 -0.066 1.00 96.75 358 ASP A N 1
ATOM 2921 C CA . ASP A 1 358 ? 19.921 -11.596 -0.769 1.00 96.75 358 ASP A CA 1
ATOM 2922 C C . ASP A 1 358 ? 19.636 -10.825 -2.060 1.00 96.75 358 ASP A C 1
ATOM 2924 O O . ASP A 1 358 ? 19.167 -11.411 -3.036 1.00 96.75 358 ASP A O 1
ATOM 2928 N N . PHE A 1 359 ? 19.881 -9.513 -2.058 1.00 97.00 359 PHE A N 1
ATOM 2929 C CA . PHE A 1 359 ? 19.668 -8.639 -3.210 1.00 97.00 359 PHE A CA 1
ATOM 2930 C C . PHE A 1 359 ? 20.434 -7.313 -3.075 1.00 97.00 359 PHE A C 1
ATOM 2932 O O . PHE A 1 359 ? 21.138 -7.089 -2.090 1.00 97.00 359 PHE A O 1
ATOM 2939 N N . TRP A 1 360 ? 20.303 -6.432 -4.073 1.00 96.94 360 TRP A N 1
ATOM 2940 C CA . TRP A 1 360 ? 21.077 -5.192 -4.163 1.00 96.94 360 TRP A CA 1
ATOM 2941 C C . TRP A 1 360 ? 20.202 -3.937 -4.152 1.00 96.94 360 TRP A C 1
ATOM 2943 O O . TRP A 1 360 ? 19.207 -3.846 -4.879 1.00 96.94 360 TRP A O 1
ATOM 2953 N N . TRP A 1 361 ? 20.633 -2.937 -3.376 1.00 97.06 361 TRP A N 1
ATOM 2954 C CA . TRP A 1 361 ? 20.168 -1.562 -3.490 1.00 97.06 361 TRP A CA 1
ATOM 2955 C C . TRP A 1 361 ? 21.159 -0.809 -4.360 1.00 97.06 361 TRP A C 1
ATOM 2957 O O . TRP A 1 361 ? 22.278 -0.537 -3.949 1.00 97.06 361 TRP A O 1
ATOM 2967 N N . LEU A 1 362 ? 20.756 -0.471 -5.574 1.00 94.81 362 LEU A N 1
ATOM 2968 C CA . LEU A 1 362 ? 21.522 0.448 -6.393 1.00 94.81 362 LEU A CA 1
ATOM 2969 C C . LEU A 1 362 ? 21.060 1.879 -6.075 1.00 94.81 362 LEU A C 1
ATOM 2971 O O . LEU A 1 362 ? 19.861 2.134 -5.941 1.00 94.81 362 LEU A O 1
ATOM 2975 N N . ASP A 1 363 ? 21.975 2.843 -6.066 1.00 91.62 363 ASP A N 1
ATOM 2976 C CA . ASP A 1 363 ? 21.595 4.254 -5.959 1.00 91.62 363 ASP A CA 1
ATOM 2977 C C . ASP A 1 363 ? 22.334 5.122 -6.987 1.00 91.62 363 ASP A C 1
ATOM 2979 O O . ASP A 1 363 ? 23.320 5.815 -6.734 1.00 91.62 363 ASP A O 1
ATOM 2983 N N . TRP A 1 364 ? 21.878 5.034 -8.237 1.00 92.44 364 TRP A N 1
ATOM 2984 C CA . TRP A 1 364 ? 22.528 5.729 -9.348 1.00 92.44 364 TRP A CA 1
ATOM 2985 C C . TRP A 1 364 ? 22.012 7.163 -9.508 1.00 92.44 364 TRP A C 1
ATOM 2987 O O . TRP A 1 364 ? 20.879 7.393 -9.953 1.00 92.44 364 TRP A O 1
ATOM 2997 N N . GLN A 1 365 ? 22.890 8.134 -9.260 1.00 85.94 365 GLN A N 1
ATOM 2998 C CA . GLN A 1 365 ? 22.590 9.570 -9.350 1.00 85.94 365 GLN A CA 1
ATOM 2999 C C . GLN A 1 365 ? 23.642 10.388 -10.120 1.00 85.94 365 GLN A C 1
ATOM 3001 O O . GLN A 1 365 ? 23.435 11.568 -10.377 1.00 85.94 365 GLN A O 1
ATOM 3006 N N . GLN A 1 366 ? 24.741 9.769 -10.559 1.00 90.38 366 GLN A N 1
ATOM 3007 C CA . GLN A 1 366 ? 25.935 10.495 -11.002 1.00 90.38 366 GLN A CA 1
ATOM 3008 C C . GLN A 1 366 ? 25.802 11.105 -12.406 1.00 90.38 366 GLN A C 1
ATOM 3010 O O . GLN A 1 366 ? 26.042 12.297 -12.586 1.00 90.38 366 GLN A O 1
ATOM 3015 N N . TRP A 1 367 ? 25.422 10.318 -13.417 1.00 92.94 367 TRP A N 1
ATOM 3016 C CA . TRP A 1 367 ? 25.196 10.829 -14.776 1.00 92.94 367 TRP A CA 1
ATOM 3017 C C . TRP A 1 367 ? 24.196 9.977 -15.560 1.00 92.94 367 TRP A C 1
ATOM 3019 O O . TRP A 1 367 ? 24.082 8.768 -15.362 1.00 92.94 367 TRP A O 1
ATOM 3029 N N . GLU A 1 368 ? 23.461 10.611 -16.473 1.00 93.12 368 GLU A N 1
ATOM 3030 C CA . GLU A 1 368 ? 22.339 9.979 -17.174 1.00 93.12 368 GLU A CA 1
ATOM 3031 C C . GLU A 1 368 ? 22.787 8.928 -18.200 1.00 93.12 368 GLU A C 1
ATOM 3033 O O . GLU A 1 368 ? 22.204 7.852 -18.252 1.00 93.12 368 GLU A O 1
ATOM 3038 N N . LYS A 1 369 ? 23.830 9.205 -18.997 1.00 96.12 369 LYS A N 1
ATOM 3039 C CA . LYS A 1 369 ? 24.183 8.380 -20.169 1.00 96.12 369 LYS A CA 1
ATOM 3040 C C . LYS A 1 369 ? 25.481 7.597 -20.021 1.00 96.12 369 LYS A C 1
ATOM 3042 O O . LYS A 1 369 ? 26.446 8.095 -19.446 1.00 96.12 369 LYS A O 1
ATOM 3047 N N . ASP A 1 370 ? 25.529 6.386 -20.563 1.00 96.06 370 ASP A N 1
ATOM 3048 C CA . ASP A 1 370 ? 26.749 5.578 -20.605 1.00 96.06 370 ASP A CA 1
ATOM 3049 C C . ASP A 1 370 ? 27.891 6.303 -21.346 1.00 96.06 370 ASP A C 1
ATOM 3051 O O . ASP A 1 370 ? 27.693 7.154 -22.226 1.00 96.06 370 ASP A O 1
ATOM 3055 N N . ARG A 1 371 ? 29.134 5.985 -20.967 1.00 93.88 371 ARG A N 1
ATOM 3056 C CA . ARG A 1 371 ? 30.317 6.668 -21.497 1.00 93.88 371 ARG A CA 1
ATOM 3057 C C . ARG A 1 371 ? 30.630 6.279 -22.941 1.00 93.88 371 ARG A C 1
ATOM 3059 O O . ARG A 1 371 ? 31.085 7.162 -23.672 1.00 93.88 371 ARG A O 1
ATOM 3066 N N . ALA A 1 372 ? 30.380 5.041 -23.362 1.00 95.06 372 ALA A N 1
ATOM 3067 C CA . ALA A 1 372 ? 30.617 4.600 -24.736 1.00 95.06 372 ALA A CA 1
ATOM 3068 C C . ALA A 1 372 ? 29.365 4.741 -25.612 1.00 95.06 372 ALA A C 1
ATOM 3070 O O . ALA A 1 372 ? 29.459 5.286 -26.710 1.00 95.06 372 ALA A O 1
ATOM 3071 N N . ILE A 1 373 ? 28.193 4.331 -25.119 1.00 95.50 373 ILE A N 1
ATOM 3072 C CA . ILE A 1 373 ? 26.927 4.427 -25.861 1.00 95.50 373 ILE A CA 1
ATOM 3073 C C . ILE A 1 373 ? 26.127 5.625 -25.339 1.00 95.50 373 ILE A C 1
ATOM 3075 O O . ILE A 1 373 ? 25.388 5.529 -24.367 1.00 95.50 373 ILE A O 1
ATOM 3079 N N . LYS A 1 374 ? 26.244 6.785 -25.997 1.00 94.19 374 LYS A N 1
ATOM 3080 C CA . LYS A 1 374 ? 25.665 8.058 -25.507 1.00 94.19 374 LYS A CA 1
ATOM 3081 C C . LYS A 1 374 ? 24.133 8.097 -25.443 1.00 94.19 374 LYS A C 1
ATOM 3083 O O . LYS A 1 374 ? 23.574 8.985 -24.807 1.00 94.19 374 LYS A O 1
ATOM 3088 N N . SER A 1 375 ? 23.457 7.167 -26.108 1.00 94.31 375 SER A N 1
ATOM 3089 C CA . SER A 1 375 ? 22.000 7.001 -26.081 1.00 94.31 375 SER A CA 1
ATOM 3090 C C . SER A 1 375 ? 21.515 6.060 -24.969 1.00 94.31 375 SER A C 1
ATOM 30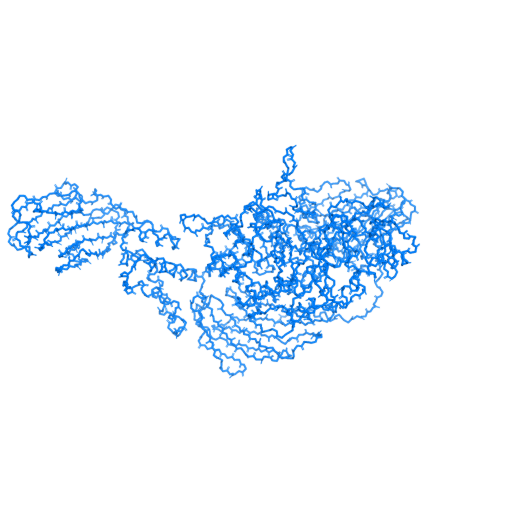92 O O . SER A 1 375 ? 20.313 6.008 -24.709 1.00 94.31 375 SER A O 1
ATOM 3094 N N . LEU A 1 376 ? 22.421 5.333 -24.306 1.00 96.94 376 LEU A N 1
ATOM 3095 C CA . LEU A 1 376 ? 22.099 4.367 -23.260 1.00 96.94 376 LEU A CA 1
ATOM 3096 C C . LEU A 1 376 ? 21.927 5.067 -21.919 1.00 96.94 376 LEU A C 1
ATOM 3098 O O . LEU A 1 376 ? 22.858 5.687 -21.414 1.00 96.94 376 LEU A O 1
ATOM 3102 N N . ASP A 1 377 ? 20.734 4.955 -21.350 1.00 96.12 377 ASP A N 1
ATOM 3103 C CA . ASP A 1 377 ? 20.423 5.477 -20.027 1.00 96.12 377 ASP A CA 1
ATOM 3104 C C . ASP A 1 377 ? 20.954 4.551 -18.923 1.00 96.12 377 ASP A C 1
ATOM 3106 O O . ASP A 1 377 ? 20.614 3.368 -18.896 1.00 96.12 377 ASP A O 1
ATOM 3110 N N . ASN A 1 378 ? 21.775 5.075 -18.010 1.00 96.44 378 ASN A N 1
ATOM 3111 C CA . ASN A 1 378 ? 22.377 4.277 -16.942 1.00 96.44 378 ASN A CA 1
ATOM 3112 C C . ASN A 1 378 ? 21.347 3.778 -15.931 1.00 96.44 378 ASN A C 1
ATOM 3114 O O . ASN A 1 378 ? 21.532 2.693 -15.397 1.00 96.44 378 ASN A O 1
ATOM 3118 N N . VAL A 1 379 ? 20.272 4.524 -15.656 1.00 95.88 379 VAL A N 1
ATOM 3119 C CA . VAL A 1 379 ? 19.254 4.064 -14.701 1.00 95.88 379 VAL A CA 1
ATOM 3120 C C . VAL A 1 379 ? 18.524 2.871 -15.290 1.00 95.88 379 VAL A C 1
ATOM 3122 O O . VAL A 1 379 ? 18.472 1.811 -14.669 1.00 95.88 379 VAL A O 1
ATOM 3125 N N . PHE A 1 380 ? 18.044 3.002 -16.529 1.00 96.56 380 PHE A N 1
ATOM 3126 C CA . PHE A 1 380 ? 17.419 1.878 -17.217 1.00 96.56 380 PHE A CA 1
ATOM 3127 C C . PHE A 1 380 ? 18.364 0.671 -17.295 1.00 96.56 380 PHE A C 1
ATOM 3129 O O . PHE A 1 380 ? 17.956 -0.461 -17.023 1.00 96.56 380 PHE A O 1
ATOM 3136 N N . TRP A 1 381 ? 19.617 0.908 -17.687 1.00 97.44 381 TRP A N 1
ATOM 3137 C CA . TRP A 1 381 ? 20.568 -0.157 -17.979 1.00 97.44 381 TRP A CA 1
ATOM 3138 C C . TRP A 1 381 ? 21.082 -0.873 -16.736 1.00 97.44 381 TRP A C 1
ATOM 3140 O O . TRP A 1 381 ? 21.128 -2.099 -16.731 1.00 97.44 381 TRP A O 1
ATOM 3150 N N . CYS A 1 382 ? 21.390 -0.147 -15.660 1.00 97.31 382 CYS A N 1
ATOM 3151 C CA . CYS A 1 382 ? 21.730 -0.759 -14.377 1.00 97.31 382 CYS A CA 1
ATOM 3152 C C . CYS A 1 382 ? 20.576 -1.629 -13.863 1.00 97.31 382 CYS A C 1
ATOM 3154 O O . CYS A 1 382 ? 20.817 -2.737 -13.388 1.00 97.31 382 CYS A O 1
ATOM 3156 N N . ASN A 1 383 ? 19.325 -1.192 -14.049 1.00 97.62 383 ASN A N 1
ATOM 3157 C CA . ASN A 1 383 ? 18.173 -1.995 -13.644 1.00 97.62 383 ASN A CA 1
ATOM 3158 C C . ASN A 1 383 ? 18.084 -3.312 -14.392 1.00 97.62 383 ASN A C 1
ATOM 3160 O O . ASN A 1 383 ? 17.875 -4.356 -13.780 1.00 97.62 383 ASN A O 1
ATOM 3164 N N . TYR A 1 384 ? 18.312 -3.271 -15.702 1.00 98.00 384 TYR A N 1
ATOM 3165 C CA . TYR A 1 384 ? 18.408 -4.482 -16.496 1.00 98.00 384 TYR A CA 1
ATOM 3166 C C . TYR A 1 384 ? 19.566 -5.376 -16.037 1.00 98.00 384 TYR A C 1
ATOM 3168 O O . TYR A 1 384 ? 19.334 -6.553 -15.776 1.00 98.00 384 TYR A O 1
ATOM 3176 N N . ILE A 1 385 ? 20.785 -4.834 -15.917 1.00 97.81 385 ILE A N 1
ATOM 3177 C CA . ILE A 1 385 ? 21.993 -5.607 -15.593 1.00 97.81 385 ILE A CA 1
ATOM 3178 C C . ILE A 1 385 ? 21.808 -6.390 -14.293 1.00 97.81 385 ILE A C 1
ATOM 3180 O O . ILE A 1 385 ? 21.910 -7.611 -14.304 1.00 97.81 385 ILE A O 1
ATOM 3184 N N . TRP A 1 386 ? 21.512 -5.709 -13.182 1.00 97.62 386 TRP A N 1
ATOM 3185 C CA . TRP A 1 386 ? 21.449 -6.378 -11.880 1.00 97.62 386 TRP A CA 1
ATOM 3186 C C . TRP A 1 386 ? 20.271 -7.341 -11.790 1.00 97.62 386 TRP A C 1
ATOM 3188 O O . TRP A 1 386 ? 20.415 -8.443 -11.264 1.00 97.62 386 TRP A O 1
ATOM 3198 N N . PHE A 1 387 ? 19.106 -6.950 -12.308 1.00 97.69 387 PHE A N 1
ATOM 3199 C CA . PHE A 1 387 ? 17.927 -7.805 -12.240 1.00 97.69 387 PHE A CA 1
ATOM 3200 C C . PHE A 1 387 ? 18.096 -9.074 -13.086 1.00 97.69 387 PHE A C 1
ATOM 3202 O O . PHE A 1 387 ? 17.828 -10.170 -12.595 1.00 97.69 387 PHE A O 1
ATOM 3209 N N . SER A 1 388 ? 18.562 -8.937 -14.333 1.00 96.94 388 SER A N 1
ATOM 3210 C CA . SER A 1 388 ? 18.764 -10.083 -15.232 1.00 96.94 388 SER A CA 1
ATOM 3211 C C . SER A 1 388 ? 19.925 -10.977 -14.794 1.00 96.94 388 SER A C 1
ATOM 3213 O O . SER A 1 388 ? 19.812 -12.192 -14.912 1.00 96.94 388 SER A O 1
ATOM 3215 N N . ASP A 1 389 ? 20.986 -10.426 -14.195 1.00 96.75 389 ASP A N 1
ATOM 3216 C CA . ASP A 1 389 ? 22.048 -11.238 -13.591 1.00 96.75 389 ASP A CA 1
ATOM 3217 C C . ASP A 1 389 ? 21.499 -12.148 -12.478 1.00 96.75 389 ASP A C 1
ATOM 3219 O O . ASP A 1 389 ? 21.689 -13.364 -12.523 1.00 96.75 389 ASP A O 1
ATOM 3223 N N . MET A 1 390 ? 20.726 -11.597 -11.533 1.00 95.88 390 MET A N 1
ATOM 3224 C CA . MET A 1 390 ? 20.076 -12.397 -10.487 1.00 95.88 390 MET A CA 1
ATOM 3225 C C . MET A 1 390 ? 19.074 -13.405 -11.075 1.00 95.88 390 MET A C 1
ATOM 3227 O O . MET A 1 390 ? 18.941 -14.532 -10.579 1.00 95.88 390 MET A O 1
ATOM 3231 N N . GLU A 1 391 ? 18.374 -13.038 -12.152 1.00 94.06 391 GLU A N 1
ATOM 3232 C CA . GLU A 1 391 ? 17.477 -13.933 -12.889 1.00 94.06 391 GLU A CA 1
ATOM 3233 C C . GLU A 1 391 ? 18.221 -15.093 -13.570 1.00 94.06 391 GLU A C 1
ATOM 3235 O O . GLU A 1 391 ? 17.688 -16.201 -13.622 1.00 94.06 391 GLU A O 1
ATOM 3240 N N . HIS A 1 392 ? 19.454 -14.894 -14.020 1.00 92.31 392 HIS A N 1
ATOM 3241 C CA . HIS A 1 392 ? 20.232 -15.931 -14.695 1.00 92.31 392 HIS A CA 1
ATOM 3242 C C . HIS A 1 392 ? 21.016 -16.807 -13.711 1.00 92.31 392 HIS A C 1
ATOM 3244 O O . HIS A 1 392 ? 20.988 -18.031 -13.820 1.00 92.31 392 HIS A O 1
ATOM 3250 N N . ASN A 1 393 ? 21.668 -16.192 -12.723 1.00 92.38 393 ASN A N 1
ATOM 3251 C CA . ASN A 1 393 ? 22.644 -16.859 -11.860 1.00 92.38 393 ASN A CA 1
ATOM 3252 C C . ASN A 1 393 ? 22.056 -17.355 -10.523 1.00 92.38 393 ASN A C 1
ATOM 3254 O O . ASN A 1 393 ? 22.585 -18.284 -9.918 1.00 92.38 393 ASN A O 1
ATOM 3258 N N . GLY A 1 394 ? 20.933 -16.792 -10.059 1.00 89.88 394 GLY A N 1
ATOM 3259 C CA . GLY A 1 394 ? 20.300 -17.177 -8.789 1.00 89.88 394 GLY A CA 1
ATOM 3260 C C . GLY A 1 394 ? 19.280 -18.325 -8.885 1.00 89.88 394 GLY A C 1
ATOM 3261 O O . GLY A 1 394 ? 18.850 -18.721 -9.965 1.00 89.88 394 GLY A O 1
ATOM 3262 N N . GLN A 1 395 ? 18.796 -18.814 -7.738 1.00 87.56 395 GLN A N 1
ATOM 3263 C CA . GLN A 1 395 ? 17.649 -19.750 -7.648 1.00 87.56 395 GLN A CA 1
ATOM 3264 C C . GLN A 1 395 ? 16.369 -19.092 -7.089 1.00 87.56 395 GLN A C 1
ATOM 3266 O O . GLN A 1 395 ? 15.272 -19.646 -7.184 1.00 87.56 395 GLN A O 1
ATOM 3271 N N . LYS A 1 396 ? 16.506 -17.891 -6.519 1.00 93.06 396 LYS A N 1
ATOM 3272 C CA . LYS A 1 396 ? 15.435 -17.080 -5.921 1.00 93.06 396 LYS A CA 1
ATOM 3273 C C . LYS A 1 396 ? 14.947 -16.016 -6.903 1.00 93.06 396 LYS A C 1
ATOM 3275 O O . LYS A 1 396 ? 15.698 -15.627 -7.794 1.00 93.06 396 LYS A O 1
ATOM 3280 N N . ARG A 1 397 ? 13.713 -15.526 -6.761 1.00 94.31 397 ARG A N 1
ATOM 3281 C CA . ARG A 1 397 ? 13.199 -14.419 -7.587 1.00 94.31 397 ARG A CA 1
ATOM 3282 C C . ARG A 1 397 ? 14.122 -13.206 -7.444 1.00 94.31 397 ARG A C 1
ATOM 3284 O O . ARG A 1 397 ? 14.440 -12.846 -6.311 1.00 94.31 397 ARG A O 1
ATOM 3291 N N . PRO A 1 398 ? 14.530 -12.576 -8.555 1.00 95.00 398 PRO A N 1
ATOM 3292 C CA . PRO A 1 398 ? 15.316 -11.353 -8.498 1.00 95.00 398 PRO A CA 1
ATOM 3293 C C . PRO A 1 398 ? 14.521 -10.240 -7.806 1.00 95.00 398 PRO A C 1
ATOM 3295 O O . PRO A 1 398 ? 13.324 -10.062 -8.044 1.00 95.00 398 PRO A O 1
ATOM 3298 N N . VAL A 1 399 ? 15.211 -9.478 -6.962 1.00 95.75 399 VAL A N 1
ATOM 3299 C CA . VAL A 1 399 ? 14.727 -8.212 -6.410 1.00 95.75 399 VAL A CA 1
ATOM 3300 C C . VAL A 1 399 ? 15.794 -7.187 -6.685 1.00 95.75 399 VAL A C 1
ATOM 3302 O O . VAL A 1 399 ? 16.941 -7.380 -6.311 1.00 95.75 399 VAL A O 1
ATOM 3305 N N . LEU A 1 400 ? 15.424 -6.087 -7.315 1.00 95.62 400 LEU A N 1
ATOM 3306 C CA . LEU A 1 400 ? 16.281 -4.917 -7.354 1.00 95.62 400 LEU A CA 1
ATOM 3307 C C . LEU A 1 400 ? 15.659 -3.843 -6.478 1.00 95.62 400 LEU A C 1
ATOM 3309 O O . LEU A 1 400 ? 14.446 -3.787 -6.345 1.00 95.62 400 LEU A O 1
ATOM 3313 N N . TYR A 1 401 ? 16.465 -2.987 -5.875 1.00 95.50 401 TYR A N 1
ATOM 3314 C CA . TYR A 1 401 ? 15.967 -1.771 -5.259 1.00 95.50 401 TYR A CA 1
ATOM 3315 C C . TYR A 1 401 ? 16.682 -0.588 -5.919 1.00 95.50 401 TYR A C 1
ATOM 3317 O O . TYR A 1 401 ? 17.881 -0.420 -5.730 1.00 95.50 401 TYR A O 1
ATOM 3325 N N . HIS A 1 402 ? 15.990 0.154 -6.796 1.00 95.81 402 HIS A N 1
ATOM 3326 C CA . HIS A 1 402 ? 16.558 1.258 -7.600 1.00 95.81 402 HIS A CA 1
ATOM 3327 C C . HIS A 1 402 ? 15.475 2.232 -8.088 1.00 95.81 402 HIS A C 1
ATOM 3329 O O . HIS A 1 402 ? 14.326 2.140 -7.699 1.00 95.81 402 HIS A O 1
ATOM 3335 N N . ARG A 1 403 ? 15.802 3.190 -8.949 1.00 95.12 403 ARG A N 1
ATOM 3336 C CA . ARG A 1 403 ? 14.949 4.292 -9.400 1.00 95.12 403 ARG A CA 1
ATOM 3337 C C . ARG A 1 403 ? 14.237 3.975 -10.719 1.00 95.12 403 ARG A C 1
ATOM 3339 O O . ARG A 1 403 ? 14.619 3.064 -11.448 1.00 95.12 403 ARG A O 1
ATOM 3346 N N . TRP A 1 404 ? 13.211 4.762 -11.051 1.00 95.25 404 TRP A N 1
ATOM 3347 C CA . TRP A 1 404 ? 12.475 4.628 -12.314 1.00 95.25 404 TRP A CA 1
ATOM 3348 C C . TRP A 1 404 ? 13.356 4.985 -13.522 1.00 95.25 404 TRP A C 1
ATOM 3350 O O . TRP A 1 404 ? 13.864 6.102 -13.612 1.00 95.25 404 TRP A O 1
ATOM 3360 N N . GLY A 1 405 ? 13.512 4.036 -14.454 1.00 94.38 405 GLY A N 1
ATOM 3361 C CA . GLY A 1 405 ? 14.307 4.188 -15.682 1.00 94.38 405 GLY A CA 1
ATOM 3362 C C . GLY A 1 405 ? 13.505 4.436 -16.966 1.00 94.38 405 GLY A C 1
ATOM 3363 O O . GLY A 1 405 ? 14.075 4.379 -18.053 1.00 94.38 405 GLY A O 1
ATOM 3364 N N . GLY A 1 406 ? 12.190 4.655 -16.879 1.00 95.62 406 GLY A N 1
ATOM 3365 C CA . GLY A 1 406 ? 11.318 4.836 -18.044 1.00 95.62 406 GLY A CA 1
ATOM 3366 C C . GLY A 1 406 ? 10.585 3.566 -18.501 1.00 95.62 406 GLY A C 1
ATOM 3367 O O . GLY A 1 406 ? 10.712 2.479 -17.935 1.00 95.62 406 GLY A O 1
ATOM 3368 N N . LEU A 1 407 ? 9.786 3.700 -19.563 1.00 97.38 407 LEU A N 1
ATOM 3369 C CA . LEU A 1 407 ? 8.939 2.626 -20.098 1.00 97.38 407 LEU A CA 1
ATOM 3370 C C . LEU A 1 407 ? 9.718 1.330 -20.406 1.00 97.38 407 LEU A C 1
ATOM 3372 O O . LEU A 1 407 ? 10.713 1.341 -21.130 1.00 97.38 407 LEU A O 1
ATOM 3376 N N . GLY A 1 408 ? 9.218 0.203 -19.888 1.00 96.75 408 GLY A N 1
ATOM 3377 C CA . GLY A 1 408 ? 9.871 -1.113 -19.914 1.00 96.75 408 GLY A CA 1
ATOM 3378 C C . GLY A 1 408 ? 10.552 -1.494 -18.594 1.00 96.75 408 GLY A C 1
ATOM 3379 O O . GLY A 1 408 ? 10.798 -2.672 -18.349 1.00 96.75 408 GLY A O 1
ATOM 3380 N N . ASN A 1 409 ? 10.819 -0.523 -17.718 1.00 95.88 409 ASN A N 1
ATOM 3381 C CA . ASN A 1 409 ? 11.523 -0.749 -16.457 1.00 95.88 409 ASN A CA 1
ATOM 3382 C C . ASN A 1 409 ? 10.627 -1.315 -15.335 1.00 95.88 409 ASN A C 1
ATOM 3384 O O . ASN A 1 409 ? 11.129 -1.806 -14.331 1.00 95.88 409 ASN A O 1
ATOM 3388 N N . HIS A 1 410 ? 9.303 -1.378 -15.541 1.00 97.44 410 HIS A N 1
ATOM 3389 C CA . HIS A 1 410 ? 8.365 -2.129 -14.685 1.00 97.44 410 HIS A CA 1
ATOM 3390 C C . HIS A 1 410 ? 8.704 -3.619 -14.557 1.00 97.44 410 HIS A C 1
ATOM 3392 O O . HIS A 1 410 ? 8.170 -4.303 -13.689 1.00 97.44 410 HIS A O 1
ATOM 3398 N N . ARG A 1 411 ? 9.600 -4.128 -15.408 1.00 97.31 411 ARG A N 1
ATOM 3399 C CA . ARG A 1 411 ? 10.141 -5.482 -15.313 1.00 97.31 411 ARG A CA 1
ATOM 3400 C C . ARG A 1 411 ? 11.222 -5.651 -14.242 1.00 97.31 411 ARG A C 1
ATOM 3402 O O . ARG A 1 411 ? 11.554 -6.786 -13.944 1.00 97.31 411 ARG A O 1
ATOM 3409 N N . TYR A 1 412 ? 11.764 -4.571 -13.676 1.00 96.88 412 TYR A N 1
ATOM 3410 C CA . TYR A 1 412 ? 12.947 -4.608 -12.803 1.00 96.88 412 TYR A CA 1
ATOM 3411 C C . TYR A 1 412 ? 12.704 -3.887 -11.464 1.00 96.88 412 TYR A C 1
ATOM 3413 O O . TYR A 1 412 ? 13.538 -3.120 -10.993 1.00 96.88 412 TYR A O 1
ATOM 3421 N N . GLN A 1 413 ? 11.520 -4.084 -10.876 1.00 91.38 413 GLN A N 1
ATOM 3422 C CA . GLN A 1 413 ? 11.123 -3.470 -9.600 1.00 91.38 413 GLN A CA 1
ATOM 3423 C C . GLN A 1 413 ? 11.833 -4.134 -8.412 1.00 91.38 413 GLN A C 1
ATOM 3425 O O . GLN A 1 413 ? 12.285 -5.278 -8.509 1.00 91.38 413 GLN A O 1
ATOM 3430 N N . ILE A 1 414 ? 11.981 -3.484 -7.259 1.00 96.12 414 ILE A N 1
ATOM 3431 C CA . ILE A 1 414 ? 11.269 -2.395 -6.560 1.00 96.12 414 ILE A CA 1
ATOM 3432 C C . ILE A 1 414 ? 11.881 -0.995 -6.775 1.00 96.12 414 ILE A C 1
ATOM 3434 O O . ILE A 1 414 ? 13.094 -0.826 -6.875 1.00 96.12 414 ILE A O 1
ATOM 3438 N N . GLY A 1 415 ? 11.023 0.031 -6.770 1.00 95.06 415 GLY A N 1
ATOM 3439 C CA . GLY A 1 415 ? 11.393 1.445 -6.836 1.00 95.06 415 GLY A CA 1
ATOM 3440 C C . GLY A 1 415 ? 11.869 2.059 -5.508 1.00 95.06 415 GLY A C 1
ATOM 3441 O O . GLY A 1 415 ? 11.178 1.927 -4.507 1.00 95.06 415 GLY A O 1
ATOM 3442 N N . PHE A 1 416 ? 12.970 2.811 -5.506 1.00 94.06 416 PHE A N 1
ATOM 3443 C CA . PHE A 1 416 ? 13.434 3.741 -4.473 1.00 94.06 416 PHE A CA 1
ATOM 3444 C C . PHE A 1 416 ? 13.059 5.160 -4.872 1.00 94.06 416 PHE A C 1
ATOM 3446 O O . PHE A 1 416 ? 13.601 5.693 -5.842 1.00 94.06 416 PHE A O 1
ATOM 3453 N N . SER A 1 417 ? 12.134 5.778 -4.139 1.00 92.75 417 SER A N 1
ATOM 3454 C CA . SER A 1 417 ? 11.649 7.103 -4.522 1.00 92.75 417 SER A CA 1
ATOM 3455 C C . SER A 1 417 ? 12.615 8.242 -4.215 1.00 92.75 417 SER A C 1
ATOM 3457 O O . SER A 1 417 ? 12.287 9.355 -4.583 1.00 92.75 417 SER A O 1
ATOM 3459 N N . GLY A 1 418 ? 13.741 8.019 -3.538 1.00 92.81 418 GLY A N 1
ATOM 3460 C CA . GLY A 1 418 ? 14.739 9.060 -3.292 1.00 92.81 418 GLY A CA 1
ATOM 3461 C C . GLY A 1 418 ? 14.514 9.970 -2.086 1.00 92.81 418 GLY A C 1
ATOM 3462 O O . GLY A 1 418 ? 13.643 9.742 -1.236 1.00 92.81 418 GLY A O 1
ATOM 3463 N N . ASP A 1 419 ? 15.303 11.043 -2.065 1.00 95.00 419 ASP A N 1
ATOM 3464 C CA . ASP A 1 419 ? 15.629 11.836 -0.875 1.00 95.00 419 ASP A CA 1
ATOM 3465 C C . ASP A 1 419 ? 14.616 12.964 -0.602 1.00 95.00 419 ASP A C 1
ATOM 3467 O O . ASP A 1 419 ? 14.935 14.161 -0.634 1.00 95.00 419 ASP A O 1
ATOM 3471 N N . SER A 1 420 ? 13.370 12.568 -0.338 1.00 94.94 420 SER A N 1
ATOM 3472 C CA . SER A 1 420 ? 12.259 13.478 -0.011 1.00 94.94 420 SER A CA 1
ATOM 3473 C C . SER A 1 420 ? 12.422 14.191 1.342 1.00 94.94 420 SER A C 1
ATOM 3475 O O . SER A 1 420 ? 13.045 13.673 2.273 1.00 94.94 420 SER A O 1
ATOM 3477 N N . TYR A 1 421 ? 11.814 15.372 1.493 1.00 97.31 421 TYR A N 1
ATOM 3478 C CA . TYR A 1 421 ? 11.829 16.091 2.773 1.00 97.31 421 TYR A CA 1
ATOM 3479 C C . TYR A 1 421 ? 10.820 15.545 3.795 1.00 97.31 421 TYR A C 1
ATOM 3481 O O . TYR A 1 421 ? 9.712 15.140 3.440 1.00 97.31 421 TYR A O 1
ATOM 3489 N N . ILE A 1 422 ? 11.184 15.605 5.080 1.00 97.19 422 ILE A N 1
ATOM 3490 C CA . ILE A 1 422 ? 10.325 15.279 6.232 1.00 97.19 422 ILE A CA 1
ATOM 3491 C C . ILE A 1 422 ? 9.322 16.423 6.461 1.00 97.19 422 ILE A C 1
ATOM 3493 O O . ILE A 1 422 ? 9.572 17.333 7.252 1.00 97.19 422 ILE A O 1
ATOM 3497 N N . THR A 1 423 ? 8.205 16.415 5.728 1.00 97.50 423 THR A N 1
ATOM 3498 C CA . THR A 1 423 ? 7.150 17.441 5.812 1.00 97.50 423 THR A CA 1
ATOM 3499 C C . THR A 1 423 ? 5.760 16.859 5.535 1.00 97.50 423 THR A C 1
ATOM 3501 O O . THR A 1 423 ? 5.609 15.837 4.859 1.00 97.50 423 THR A O 1
ATOM 3504 N N . TRP A 1 424 ? 4.720 17.556 6.000 1.00 97.69 424 TRP A N 1
ATOM 3505 C CA . TRP A 1 424 ? 3.327 17.248 5.656 1.00 97.69 424 TRP A CA 1
ATOM 3506 C C . TRP A 1 424 ? 3.044 17.384 4.154 1.00 97.69 424 TRP A C 1
ATOM 3508 O O . TRP A 1 424 ? 2.283 16.596 3.601 1.00 97.69 424 TRP A O 1
ATOM 3518 N N . LYS A 1 425 ? 3.716 18.314 3.457 1.00 97.12 425 LYS A N 1
ATOM 3519 C CA . LYS A 1 425 ? 3.600 18.465 1.995 1.00 97.12 425 LYS A CA 1
ATOM 3520 C C . LYS A 1 425 ? 4.093 17.228 1.249 1.00 97.12 425 LYS A C 1
ATOM 3522 O O . LYS A 1 425 ? 3.423 16.776 0.324 1.00 97.12 425 LYS A O 1
ATOM 3527 N N . SER A 1 426 ? 5.234 16.669 1.657 1.00 97.38 426 SER A N 1
ATOM 3528 C CA . SER A 1 426 ? 5.726 15.403 1.111 1.00 97.38 426 SER A CA 1
ATOM 3529 C C . SER A 1 426 ? 4.737 14.281 1.391 1.00 97.38 426 SER A C 1
ATOM 3531 O O . SER A 1 426 ? 4.337 13.591 0.458 1.00 97.38 426 SER A O 1
ATOM 3533 N N . LEU A 1 427 ? 4.270 14.145 2.639 1.00 97.56 427 LEU A N 1
ATOM 3534 C CA . LEU A 1 427 ? 3.297 13.113 3.009 1.00 97.56 427 LEU A CA 1
ATOM 3535 C C . LEU A 1 427 ? 2.014 13.189 2.161 1.00 97.56 427 LEU A C 1
ATOM 3537 O O . LEU A 1 427 ? 1.549 12.162 1.676 1.00 97.56 427 LEU A O 1
ATOM 3541 N N . LYS A 1 428 ? 1.500 14.400 1.923 1.00 97.38 428 LYS A N 1
ATOM 3542 C CA . LYS A 1 428 ? 0.325 14.684 1.086 1.00 97.38 428 LYS A CA 1
ATOM 3543 C C . LYS A 1 428 ? 0.518 14.362 -0.398 1.00 97.38 428 LYS A C 1
ATOM 3545 O O . LYS A 1 428 ? -0.427 13.968 -1.070 1.00 97.38 428 LYS A O 1
ATOM 3550 N N . PHE A 1 429 ? 1.737 14.490 -0.918 1.00 97.31 429 PHE A N 1
ATOM 3551 C CA . PHE A 1 429 ? 2.041 14.231 -2.330 1.00 97.31 429 PHE A CA 1
ATOM 3552 C C . PHE A 1 429 ? 2.220 12.738 -2.662 1.00 97.31 429 PHE A C 1
ATOM 3554 O O . PHE A 1 429 ? 1.945 12.311 -3.787 1.00 97.31 429 PHE A O 1
ATOM 3561 N N . LEU A 1 430 ? 2.669 11.929 -1.695 1.00 96.62 430 LEU A N 1
ATOM 3562 C CA . LEU A 1 430 ? 2.987 10.511 -1.906 1.00 96.62 430 LEU A CA 1
ATOM 3563 C C . LEU A 1 430 ? 1.828 9.660 -2.470 1.00 96.62 430 LEU A C 1
ATOM 3565 O O . LEU A 1 430 ? 2.103 8.854 -3.364 1.00 96.62 430 LEU A O 1
ATOM 3569 N N . PRO A 1 431 ? 0.559 9.812 -2.032 1.00 96.81 431 PRO A N 1
ATOM 3570 C CA . PRO A 1 431 ? -0.562 9.063 -2.601 1.00 96.81 431 PRO A CA 1
ATOM 3571 C C . PRO A 1 431 ? -0.707 9.273 -4.110 1.00 96.81 431 PRO A C 1
ATOM 3573 O O . PRO A 1 431 ? -0.782 8.294 -4.854 1.00 96.81 431 PRO A O 1
ATOM 3576 N N . TYR A 1 432 ? -0.645 10.528 -4.566 1.00 97.06 432 TYR A N 1
ATOM 3577 C CA . TYR A 1 432 ? -0.705 10.873 -5.984 1.00 97.06 432 TYR A CA 1
ATOM 3578 C C . TYR A 1 432 ? 0.480 10.274 -6.750 1.00 97.06 432 TYR A C 1
ATOM 3580 O O . TYR A 1 432 ? 0.268 9.545 -7.718 1.00 97.06 432 TYR A O 1
ATOM 3588 N N . PHE A 1 433 ? 1.713 10.500 -6.278 1.00 97.00 433 PHE A N 1
ATOM 3589 C CA . PHE A 1 433 ? 2.934 10.012 -6.932 1.00 97.00 433 PHE A CA 1
ATOM 3590 C C . PHE A 1 433 ? 2.956 8.482 -7.092 1.00 97.00 433 PHE A C 1
ATOM 3592 O O . PHE A 1 433 ? 3.328 7.959 -8.147 1.00 97.00 433 PHE A O 1
ATOM 3599 N N . ASN A 1 434 ? 2.545 7.753 -6.052 1.00 95.81 434 ASN A N 1
ATOM 3600 C CA . ASN A 1 434 ? 2.504 6.296 -6.073 1.00 95.81 434 ASN A CA 1
ATOM 3601 C C . ASN A 1 434 ? 1.345 5.769 -6.937 1.00 95.81 434 ASN A C 1
ATOM 3603 O O . ASN A 1 434 ? 1.532 4.838 -7.720 1.00 95.81 434 ASN A O 1
ATOM 3607 N N . ALA A 1 435 ? 0.154 6.370 -6.840 1.00 96.38 435 ALA A N 1
ATOM 3608 C CA . ALA A 1 435 ? -1.001 5.942 -7.621 1.00 96.38 435 ALA A CA 1
ATOM 3609 C C . ALA A 1 435 ? -0.789 6.170 -9.127 1.00 96.38 435 ALA A C 1
ATOM 3611 O O . ALA A 1 435 ? -1.088 5.275 -9.919 1.00 96.38 435 ALA A O 1
ATOM 3612 N N . THR A 1 436 ? -0.227 7.307 -9.550 1.00 96.50 436 THR A N 1
ATOM 3613 C CA . THR A 1 436 ? 0.031 7.559 -10.977 1.00 96.50 436 THR A CA 1
ATOM 3614 C C . THR A 1 436 ? 1.142 6.678 -11.545 1.00 96.50 436 THR A C 1
ATOM 3616 O O . THR A 1 436 ? 1.103 6.350 -12.730 1.00 96.50 436 THR A O 1
ATOM 3619 N N . ALA A 1 437 ? 2.080 6.185 -10.728 1.00 97.69 437 ALA A N 1
ATOM 3620 C CA . ALA A 1 437 ? 3.086 5.219 -11.180 1.00 97.69 437 ALA A CA 1
ATOM 3621 C C . ALA A 1 437 ? 2.476 3.910 -11.714 1.00 97.69 437 ALA A C 1
ATOM 3623 O O . ALA A 1 437 ? 3.031 3.266 -12.610 1.00 97.69 437 ALA A O 1
ATOM 3624 N N . SER A 1 438 ? 1.279 3.549 -11.248 1.00 97.69 438 SER A N 1
ATOM 3625 C CA . SER A 1 438 ? 0.519 2.411 -11.771 1.00 97.69 438 SER A CA 1
ATOM 3626 C C . SER A 1 438 ? 0.083 2.593 -13.228 1.00 97.69 438 SER A C 1
ATOM 3628 O O . SER A 1 438 ? -0.064 1.602 -13.942 1.00 97.69 438 SER A O 1
ATOM 3630 N N . ASN A 1 439 ? 0.001 3.834 -13.724 1.00 98.56 439 ASN A N 1
ATOM 3631 C CA . ASN A 1 439 ? -0.280 4.130 -15.133 1.00 98.56 439 ASN A CA 1
ATOM 3632 C C . ASN A 1 439 ? 0.873 3.782 -16.072 1.00 98.56 439 ASN A C 1
ATOM 3634 O O . ASN A 1 439 ? 0.724 3.942 -17.278 1.00 98.56 439 ASN A O 1
ATOM 3638 N N . VAL A 1 440 ? 2.018 3.359 -15.539 1.00 98.12 440 VAL A N 1
ATOM 3639 C CA . VAL A 1 440 ? 3.168 2.835 -16.290 1.00 98.12 440 VAL A CA 1
ATOM 3640 C C . VAL A 1 440 ? 3.636 1.493 -15.726 1.00 98.12 440 VAL A C 1
ATOM 3642 O O . VAL A 1 440 ? 4.778 1.094 -15.937 1.00 98.12 440 VAL A O 1
ATOM 3645 N N . LEU A 1 441 ? 2.746 0.788 -15.013 1.00 98.38 441 LEU A N 1
ATOM 3646 C CA . LEU A 1 441 ? 2.996 -0.504 -14.365 1.00 98.38 441 LEU A CA 1
ATOM 3647 C C . LEU A 1 441 ? 4.090 -0.495 -13.284 1.00 98.38 441 LEU A C 1
ATOM 3649 O O . LEU A 1 441 ? 4.480 -1.557 -12.806 1.00 98.38 441 LEU A O 1
ATOM 3653 N N . TYR A 1 442 ? 4.581 0.673 -12.864 1.00 97.12 442 TYR A N 1
ATOM 3654 C CA . TYR A 1 442 ? 5.653 0.788 -11.877 1.00 97.12 442 TYR A CA 1
ATOM 3655 C C . TYR A 1 442 ? 5.083 0.916 -10.458 1.00 97.12 442 TYR A C 1
ATOM 3657 O O . TYR A 1 442 ? 5.350 1.870 -9.736 1.00 97.12 442 TYR A O 1
ATOM 3665 N N . GLY A 1 443 ? 4.253 -0.053 -10.063 1.00 94.44 443 GLY A N 1
ATOM 3666 C CA . GLY A 1 443 ? 3.427 0.031 -8.854 1.00 94.44 443 GLY A CA 1
ATOM 3667 C C . GLY A 1 443 ? 4.134 -0.277 -7.531 1.00 94.44 443 GLY A C 1
ATOM 3668 O O . GLY A 1 443 ? 3.588 0.051 -6.484 1.00 94.44 443 GLY A O 1
ATOM 3669 N N . TYR A 1 444 ? 5.308 -0.920 -7.533 1.00 97.25 444 TYR A N 1
ATOM 3670 C CA . TYR A 1 444 ? 6.058 -1.222 -6.306 1.00 97.25 444 TYR A CA 1
ATOM 3671 C C . TYR A 1 444 ? 7.082 -0.134 -5.954 1.00 97.25 444 TYR A C 1
ATOM 3673 O O . TYR A 1 444 ? 8.277 -0.318 -6.179 1.00 97.25 444 TYR A O 1
ATOM 3681 N N . TRP A 1 445 ? 6.630 0.978 -5.371 1.00 96.06 445 TRP A N 1
ATOM 3682 C CA . TRP A 1 445 ? 7.517 1.956 -4.732 1.00 96.06 445 TRP A CA 1
ATOM 3683 C C . TRP A 1 445 ? 7.763 1.631 -3.254 1.00 96.06 445 TRP A C 1
ATOM 3685 O O . TRP A 1 445 ? 6.842 1.312 -2.501 1.00 96.06 445 TRP A O 1
ATOM 3695 N N . SER A 1 446 ? 9.017 1.780 -2.835 1.00 95.94 446 SER A N 1
ATOM 3696 C CA . SER A 1 446 ? 9.427 2.002 -1.456 1.00 95.94 446 SER A CA 1
ATOM 3697 C C . SER A 1 446 ? 9.813 3.468 -1.301 1.00 95.94 446 SER A C 1
ATOM 3699 O O . SER A 1 446 ? 10.791 3.949 -1.877 1.00 95.94 446 SER A O 1
ATOM 3701 N N . HIS A 1 447 ? 9.049 4.159 -0.466 1.00 96.25 447 HIS A N 1
ATOM 3702 C CA . HIS A 1 447 ? 9.374 5.501 -0.003 1.00 96.25 447 HIS A CA 1
ATOM 3703 C C . HIS A 1 447 ? 10.244 5.438 1.253 1.00 96.25 447 HIS A C 1
ATOM 3705 O O . HIS A 1 447 ? 10.257 4.425 1.956 1.00 96.25 447 HIS A O 1
ATOM 3711 N N . ASP A 1 448 ? 10.956 6.522 1.547 1.00 96.69 448 ASP A N 1
ATOM 3712 C CA . ASP A 1 448 ? 11.463 6.786 2.892 1.00 96.69 448 ASP A CA 1
ATOM 3713 C C . ASP A 1 448 ? 10.267 7.126 3.776 1.00 96.69 448 ASP A C 1
ATOM 3715 O O . ASP A 1 448 ? 9.767 8.252 3.746 1.00 96.69 448 ASP A O 1
ATOM 3719 N N . ILE A 1 449 ? 9.748 6.162 4.538 1.00 96.31 449 ILE A N 1
ATOM 3720 C CA . ILE A 1 449 ? 8.581 6.436 5.376 1.00 96.31 449 ILE A CA 1
ATOM 3721 C C . ILE A 1 449 ? 8.953 7.481 6.434 1.00 96.31 449 ILE A C 1
ATOM 3723 O O . ILE A 1 449 ? 9.919 7.336 7.192 1.00 96.31 449 ILE A O 1
ATOM 3727 N N . GLY A 1 450 ? 8.198 8.579 6.431 1.00 93.94 450 GLY A N 1
ATOM 3728 C CA . GLY A 1 450 ? 8.477 9.770 7.227 1.00 93.94 450 GLY A CA 1
ATOM 3729 C C . GLY A 1 450 ? 9.566 10.679 6.658 1.00 93.94 450 GLY A C 1
ATOM 3730 O O . GLY A 1 450 ? 10.065 11.489 7.421 1.00 93.94 450 GLY A O 1
ATOM 3731 N N . GLY A 1 451 ? 9.956 10.533 5.386 1.00 95.44 451 GLY A N 1
ATOM 3732 C CA . GLY A 1 451 ? 10.915 11.381 4.661 1.00 95.44 451 GLY A CA 1
ATOM 3733 C C . GLY A 1 451 ? 12.394 11.055 4.915 1.00 95.44 451 GLY A C 1
ATOM 3734 O O . GLY A 1 451 ? 12.740 10.445 5.926 1.00 95.44 451 GLY A O 1
ATOM 3735 N N . HIS A 1 452 ? 13.268 11.478 4.001 1.00 96.81 452 HIS A N 1
ATOM 3736 C CA . HIS A 1 452 ? 14.712 11.221 4.045 1.00 96.81 452 HIS A CA 1
ATOM 3737 C C . HIS A 1 452 ? 15.467 12.217 4.929 1.00 96.81 452 HIS A C 1
ATOM 3739 O O . HIS A 1 452 ? 16.308 11.837 5.747 1.00 96.81 452 HIS A O 1
ATOM 3745 N N . GLN A 1 453 ? 15.176 13.507 4.746 1.00 96.56 453 GLN A N 1
ATOM 3746 C CA . GLN A 1 453 ? 15.951 14.613 5.310 1.00 96.56 453 GLN A CA 1
ATOM 3747 C C . GLN A 1 453 ? 15.064 15.753 5.818 1.00 96.56 453 GLN A C 1
ATOM 3749 O O . GLN A 1 453 ? 14.040 16.094 5.225 1.00 96.56 453 GLN A O 1
ATOM 3754 N N . SER A 1 454 ? 15.475 16.383 6.914 1.00 95.50 454 SER A N 1
ATOM 3755 C CA . SER A 1 454 ? 14.822 17.589 7.428 1.00 95.50 454 SER A CA 1
ATOM 3756 C C . SER A 1 454 ? 15.165 18.808 6.567 1.00 95.50 454 SER A C 1
ATOM 3758 O O . SER A 1 454 ? 16.283 18.930 6.072 1.00 95.50 454 SER A O 1
ATOM 3760 N N . LEU A 1 455 ? 14.242 19.773 6.456 1.00 93.00 455 LEU A N 1
ATOM 3761 C CA . LEU A 1 455 ? 14.517 21.072 5.810 1.00 93.00 455 LEU A CA 1
ATOM 3762 C C . LEU A 1 455 ? 15.693 21.811 6.470 1.00 93.00 455 LEU A C 1
ATOM 3764 O O . LEU A 1 455 ? 16.427 22.554 5.821 1.00 93.00 455 LEU A O 1
ATOM 3768 N N . LYS A 1 456 ? 15.868 21.597 7.777 1.00 94.69 456 LYS A N 1
ATOM 3769 C CA . LYS A 1 456 ? 16.986 22.097 8.569 1.00 94.69 456 LYS A CA 1
ATOM 3770 C C . LYS A 1 456 ? 17.665 20.927 9.275 1.00 94.69 456 LYS A C 1
ATOM 3772 O O . LYS A 1 456 ? 17.021 20.231 10.060 1.00 94.69 456 LYS A O 1
ATOM 3777 N N . HIS A 1 457 ? 18.959 20.748 9.023 1.00 94.06 457 HIS A N 1
ATOM 3778 C CA . HIS A 1 457 ? 19.780 19.726 9.678 1.00 94.06 457 HIS A CA 1
ATOM 3779 C C . HIS A 1 457 ? 19.706 19.828 11.210 1.00 94.06 457 HIS A C 1
ATOM 3781 O O . HIS A 1 457 ? 19.669 20.935 11.760 1.00 94.06 457 HIS A O 1
ATOM 3787 N N . GLY A 1 458 ? 19.682 18.681 11.890 1.00 94.81 458 GLY A N 1
ATOM 3788 C CA . GLY A 1 458 ? 19.545 18.586 13.343 1.00 94.81 458 GLY A CA 1
ATOM 3789 C C . GLY A 1 458 ? 18.113 18.750 13.865 1.00 94.81 458 GLY A C 1
ATOM 3790 O O . GLY A 1 458 ? 17.930 18.856 15.076 1.00 94.81 458 GLY A O 1
ATOM 3791 N N . THR A 1 459 ? 17.106 18.804 12.985 1.00 96.69 459 THR A N 1
ATOM 3792 C CA . THR A 1 459 ? 15.690 18.820 13.389 1.00 96.69 459 THR A CA 1
ATOM 3793 C C . THR A 1 459 ? 15.214 17.386 13.634 1.00 96.69 459 THR A C 1
ATOM 3795 O O . THR A 1 459 ? 15.204 16.614 12.670 1.00 96.69 459 THR A O 1
ATOM 3798 N N . PRO A 1 460 ? 14.799 17.032 14.869 1.00 95.12 460 PRO A N 1
ATOM 3799 C CA . PRO A 1 460 ? 14.327 15.689 15.190 1.00 95.12 460 PRO A CA 1
ATOM 3800 C C . PRO A 1 460 ? 13.070 15.287 14.419 1.00 95.12 460 PRO A C 1
ATOM 3802 O O . PRO A 1 460 ? 12.305 16.138 13.963 1.00 95.12 460 PRO A O 1
ATOM 3805 N N . VAL A 1 461 ? 12.833 13.977 14.334 1.00 95.31 461 VAL A N 1
ATOM 3806 C CA . VAL A 1 461 ? 11.594 13.419 13.778 1.00 95.31 461 VAL A CA 1
ATOM 3807 C C . VAL A 1 461 ? 10.406 13.849 14.637 1.00 95.31 461 VAL A C 1
ATOM 3809 O O . VAL A 1 461 ? 10.362 13.561 15.832 1.00 95.31 461 VAL A O 1
ATOM 3812 N N . GLU A 1 462 ? 9.432 14.519 14.024 1.00 95.75 462 GLU A N 1
ATOM 3813 C CA . GLU A 1 462 ? 8.191 14.902 14.697 1.00 95.75 462 GLU A CA 1
ATOM 3814 C C . GLU A 1 462 ? 7.266 13.665 14.839 1.00 95.75 462 GLU A C 1
ATOM 3816 O O . GLU A 1 462 ? 6.987 12.994 13.834 1.00 95.75 462 GLU A O 1
ATOM 3821 N N . PRO A 1 463 ? 6.824 13.308 16.065 1.00 96.44 463 PRO A N 1
ATOM 3822 C CA . PRO A 1 463 ? 6.070 12.077 16.315 1.00 96.44 463 PRO A CA 1
ATOM 3823 C C . PRO A 1 463 ? 4.739 11.935 15.564 1.00 96.44 463 PRO A C 1
ATOM 3825 O O . PRO A 1 463 ? 4.421 10.822 15.129 1.00 96.44 463 PRO A O 1
ATOM 3828 N N . GLN A 1 464 ? 3.944 13.002 15.402 1.00 96.62 464 GLN A N 1
ATOM 3829 C CA . GLN A 1 464 ? 2.648 12.909 14.714 1.00 96.62 464 GLN A CA 1
ATOM 3830 C C . GLN A 1 464 ? 2.830 12.611 13.226 1.00 96.62 464 GLN A C 1
ATOM 3832 O O . GLN A 1 464 ? 2.234 11.661 12.712 1.00 96.62 464 GLN A O 1
ATOM 3837 N N . LEU A 1 465 ? 3.695 13.367 12.552 1.00 97.88 465 LEU A N 1
ATOM 3838 C CA . LEU A 1 465 ? 4.040 13.202 11.147 1.00 97.88 465 LEU A CA 1
ATOM 3839 C C . LEU A 1 465 ? 4.594 11.805 10.901 1.00 97.88 465 LEU A C 1
ATOM 3841 O O . LEU A 1 465 ? 4.150 11.123 9.975 1.00 97.88 465 LEU A O 1
ATOM 3845 N N . TYR A 1 466 ? 5.522 11.337 11.741 1.00 98.31 466 TYR A N 1
ATOM 3846 C CA . TYR A 1 466 ? 6.081 9.997 11.581 1.00 98.31 466 TYR A CA 1
ATOM 3847 C C . TYR A 1 466 ? 5.035 8.903 11.801 1.00 98.31 466 TYR A C 1
ATOM 3849 O O . TYR A 1 466 ? 4.976 7.949 11.025 1.00 98.31 466 TYR A O 1
ATOM 3857 N N . THR A 1 467 ? 4.152 9.067 12.790 1.00 98.38 467 THR A N 1
ATOM 3858 C CA . THR A 1 467 ? 3.034 8.141 13.011 1.00 98.38 467 THR A CA 1
ATOM 3859 C C . THR A 1 467 ? 2.101 8.097 11.800 1.00 98.38 467 THR A C 1
ATOM 3861 O O . THR A 1 467 ? 1.782 7.005 11.329 1.00 98.38 467 THR A O 1
ATOM 3864 N N . ARG A 1 468 ? 1.700 9.251 11.242 1.00 98.31 468 ARG A N 1
ATOM 3865 C CA . ARG A 1 468 ? 0.849 9.313 10.039 1.00 98.31 468 ARG A CA 1
ATOM 3866 C C . ARG A 1 468 ? 1.530 8.711 8.814 1.00 98.31 468 ARG A C 1
ATOM 3868 O O . ARG A 1 468 ? 0.899 7.957 8.071 1.00 98.31 468 ARG A O 1
ATOM 3875 N N . ALA A 1 469 ? 2.822 8.968 8.633 1.00 98.25 469 ALA A N 1
ATOM 3876 C CA . ALA A 1 469 ? 3.598 8.369 7.555 1.00 98.25 469 ALA A CA 1
ATOM 3877 C C . ALA A 1 469 ? 3.688 6.841 7.694 1.00 98.25 469 ALA A C 1
ATOM 3879 O O . ALA A 1 469 ? 3.540 6.124 6.706 1.00 98.25 469 ALA A O 1
ATOM 3880 N N . MET A 1 470 ? 3.873 6.330 8.913 1.00 98.50 470 MET A N 1
ATOM 3881 C CA . MET A 1 470 ? 3.897 4.894 9.199 1.00 98.50 470 MET A CA 1
ATOM 3882 C C . MET A 1 470 ? 2.529 4.243 8.969 1.00 98.50 470 MET A C 1
ATOM 3884 O O . MET A 1 470 ? 2.461 3.215 8.294 1.00 98.50 470 MET A O 1
ATOM 3888 N N . GLN A 1 471 ? 1.438 4.862 9.430 1.00 98.50 471 GLN A N 1
ATOM 3889 C CA . GLN A 1 471 ? 0.073 4.406 9.139 1.00 98.50 471 GLN A CA 1
ATOM 3890 C C . GLN A 1 471 ? -0.197 4.338 7.628 1.00 98.50 471 GLN A C 1
ATOM 3892 O O . GLN A 1 471 ? -0.738 3.343 7.152 1.00 98.50 471 GLN A O 1
ATOM 3897 N N . MET A 1 472 ? 0.256 5.330 6.853 1.00 98.31 472 MET A N 1
ATOM 3898 C CA . MET A 1 472 ? 0.200 5.263 5.390 1.00 98.31 472 MET A CA 1
ATOM 3899 C C . MET A 1 472 ? 1.061 4.126 4.833 1.00 98.31 472 MET A C 1
ATOM 3901 O O . MET A 1 472 ? 0.611 3.388 3.961 1.00 98.31 472 MET A O 1
ATOM 3905 N N . GLY A 1 473 ? 2.271 3.939 5.368 1.00 97.94 473 GLY A N 1
ATOM 3906 C CA . GLY A 1 473 ? 3.189 2.860 5.003 1.00 97.94 473 GLY A CA 1
ATOM 3907 C C . GLY A 1 473 ? 2.562 1.466 5.082 1.00 97.94 473 GLY A C 1
ATOM 3908 O O . GLY A 1 473 ? 2.822 0.635 4.213 1.00 97.94 473 GLY A O 1
ATOM 3909 N N . GLN A 1 474 ? 1.673 1.214 6.051 1.00 98.12 474 GLN A N 1
ATOM 3910 C CA . GLN A 1 474 ? 0.924 -0.049 6.146 1.00 98.12 474 GLN A CA 1
ATOM 3911 C C . GLN A 1 474 ? 0.154 -0.374 4.854 1.00 98.12 474 GLN A C 1
ATOM 3913 O O . GLN A 1 474 ? 0.093 -1.543 4.454 1.00 98.12 474 GLN A O 1
ATOM 3918 N N . TYR A 1 475 ? -0.367 0.659 4.186 1.00 98.38 475 TYR A N 1
ATOM 3919 C CA . TYR A 1 475 ? -1.189 0.591 2.977 1.00 98.38 475 TYR A CA 1
ATOM 3920 C C . TYR A 1 475 ? -0.459 1.065 1.707 1.00 98.38 475 TYR A C 1
ATOM 3922 O O . TYR A 1 475 ? -1.081 1.282 0.668 1.00 98.38 475 TYR A O 1
ATOM 3930 N N . LEU A 1 476 ? 0.871 1.166 1.751 1.00 97.44 476 LEU A N 1
ATOM 3931 C CA . LEU A 1 476 ? 1.716 1.350 0.570 1.00 97.44 476 LEU A CA 1
ATOM 3932 C C . LEU A 1 476 ? 2.246 0.007 0.041 1.00 97.44 476 LEU A C 1
ATOM 3934 O O . LEU A 1 476 ? 2.150 -1.014 0.728 1.00 97.44 476 LEU A O 1
ATOM 3938 N N . PRO A 1 477 ? 2.811 -0.051 -1.179 1.00 95.75 477 PRO A N 1
ATOM 3939 C CA . PRO A 1 477 ? 3.327 -1.297 -1.735 1.00 95.75 477 PRO A CA 1
ATOM 3940 C C . PRO A 1 477 ? 4.451 -1.895 -0.886 1.00 95.75 477 PRO A C 1
ATOM 3942 O O . PRO A 1 477 ? 4.401 -3.088 -0.591 1.00 95.75 477 PRO A O 1
ATOM 3945 N N . ILE A 1 478 ? 5.402 -1.070 -0.434 1.00 97.62 478 ILE A N 1
ATOM 3946 C CA . ILE A 1 478 ? 6.539 -1.450 0.416 1.00 97.62 478 ILE A CA 1
ATOM 3947 C C . ILE A 1 478 ? 6.628 -0.479 1.599 1.00 97.62 478 ILE A C 1
ATOM 3949 O O . ILE A 1 478 ? 6.470 0.729 1.419 1.00 97.62 478 ILE A O 1
ATOM 3953 N N . ILE A 1 479 ? 6.891 -0.997 2.803 1.00 97.81 479 ILE A N 1
ATOM 3954 C CA . ILE A 1 479 ? 7.057 -0.195 4.022 1.00 97.81 479 ILE A CA 1
ATOM 3955 C C . ILE A 1 479 ? 8.504 -0.272 4.510 1.00 97.81 479 ILE A C 1
ATOM 3957 O O . ILE A 1 479 ? 8.988 -1.325 4.930 1.00 97.81 479 ILE A O 1
ATOM 3961 N N . ARG A 1 480 ? 9.191 0.870 4.460 1.00 97.56 480 ARG A N 1
ATOM 3962 C CA . ARG A 1 480 ? 10.594 0.988 4.852 1.00 97.56 480 ARG A CA 1
ATOM 3963 C C . ARG A 1 480 ? 10.851 2.288 5.596 1.00 97.56 480 ARG A C 1
ATOM 3965 O O . ARG A 1 480 ? 10.590 3.364 5.062 1.00 97.56 480 ARG A O 1
ATOM 3972 N N . SER A 1 481 ? 11.411 2.198 6.797 1.00 96.69 481 SER A N 1
ATOM 3973 C CA . SER A 1 481 ? 12.017 3.365 7.440 1.00 96.69 481 SER A CA 1
ATOM 3974 C C . SER A 1 481 ? 13.388 3.630 6.821 1.00 96.69 481 SER A C 1
ATOM 3976 O O . SER A 1 481 ? 14.132 2.691 6.549 1.00 96.69 481 SER A O 1
ATOM 3978 N N . HIS A 1 482 ? 13.709 4.899 6.574 1.00 96.69 482 HIS A N 1
ATOM 3979 C CA . HIS A 1 482 ? 15.027 5.349 6.120 1.00 96.69 482 HIS A CA 1
ATOM 3980 C C . HIS A 1 482 ? 15.213 6.835 6.384 1.00 96.69 482 HIS A C 1
ATOM 3982 O O . HIS A 1 482 ? 14.224 7.557 6.491 1.00 96.69 482 HIS A O 1
ATOM 3988 N N . SER A 1 483 ? 16.456 7.281 6.513 1.00 96.31 483 SER A N 1
ATOM 3989 C CA . SER A 1 483 ? 16.806 8.695 6.591 1.00 96.31 483 SER A CA 1
ATOM 3990 C C . SER A 1 483 ? 18.289 8.900 6.317 1.00 96.31 483 SER A C 1
ATOM 3992 O O . SER A 1 483 ? 19.090 7.971 6.463 1.00 96.31 483 SER A O 1
ATOM 3994 N N . THR A 1 484 ? 18.645 10.145 6.016 1.00 95.19 484 THR A N 1
ATOM 3995 C CA . THR A 1 484 ? 20.030 10.593 5.877 1.00 95.19 484 THR A CA 1
ATOM 3996 C C . THR A 1 484 ? 20.830 10.472 7.182 1.00 95.19 484 THR A C 1
ATOM 3998 O O . THR A 1 484 ? 20.279 10.255 8.271 1.00 95.19 484 THR A O 1
ATOM 4001 N N . LYS A 1 485 ? 22.150 10.664 7.078 1.00 93.19 485 LYS A N 1
ATOM 4002 C CA . LYS A 1 485 ? 23.113 10.607 8.185 1.00 93.19 485 LYS A CA 1
ATOM 4003 C C . LYS A 1 485 ? 23.037 11.857 9.063 1.00 93.19 485 LYS A C 1
ATOM 4005 O O . LYS A 1 485 ? 23.891 12.738 9.015 1.00 93.19 485 LYS A O 1
ATOM 4010 N N . ASP A 1 486 ? 21.992 11.916 9.881 1.00 95.12 486 ASP A N 1
ATOM 4011 C CA . ASP A 1 486 ? 21.736 12.966 10.870 1.00 95.12 486 ASP A CA 1
ATOM 4012 C C . ASP A 1 486 ? 21.433 12.319 12.241 1.00 95.12 486 ASP A C 1
ATOM 4014 O O . ASP A 1 486 ? 20.547 11.458 12.330 1.00 95.12 486 ASP A O 1
ATOM 4018 N N . PRO A 1 487 ? 22.153 12.685 13.323 1.00 94.25 487 PRO A N 1
ATOM 4019 C CA . PRO A 1 487 ? 21.944 12.106 14.655 1.00 94.25 487 PRO A CA 1
ATOM 4020 C C . PRO A 1 487 ? 20.557 12.395 15.249 1.00 94.25 487 PRO A C 1
ATOM 4022 O O . PRO A 1 487 ? 20.116 11.661 16.134 1.00 94.25 487 PRO A O 1
ATOM 4025 N N . SER A 1 488 ? 19.861 13.435 14.780 1.00 95.50 488 SER A N 1
ATOM 4026 C CA . SER A 1 488 ? 18.511 13.788 15.238 1.00 95.50 488 SER A CA 1
ATOM 4027 C C . SER A 1 488 ? 17.409 12.912 14.624 1.00 95.50 488 SER A C 1
ATOM 4029 O O . SER A 1 488 ? 16.301 12.855 15.159 1.00 95.50 488 SER A O 1
ATOM 4031 N N . LEU A 1 489 ? 17.711 12.180 13.545 1.00 96.25 489 LEU A N 1
ATOM 4032 C CA . LEU A 1 489 ? 16.743 11.376 12.795 1.00 96.25 489 LEU A CA 1
ATOM 4033 C C . LEU A 1 489 ? 16.692 9.917 13.267 1.00 96.25 489 LEU A C 1
ATOM 4035 O O . LEU A 1 489 ? 17.032 8.995 12.529 1.00 96.25 489 LEU A O 1
ATOM 4039 N N . ASN A 1 490 ? 16.275 9.706 14.516 1.00 94.62 490 ASN A N 1
ATOM 4040 C CA . ASN A 1 490 ? 16.037 8.365 15.059 1.00 94.62 490 ASN A CA 1
ATOM 4041 C C . ASN A 1 490 ? 14.598 7.932 14.746 1.00 94.62 490 ASN A C 1
ATOM 4043 O O . ASN A 1 490 ? 13.653 8.686 14.971 1.00 94.62 490 ASN A O 1
ATOM 4047 N N . LYS A 1 491 ? 14.444 6.732 14.183 1.00 96.12 491 LYS A N 1
ATOM 4048 C CA . LYS A 1 491 ? 13.173 6.210 13.639 1.00 96.12 491 LYS A CA 1
ATOM 4049 C C . LYS A 1 491 ? 12.760 4.880 14.270 1.00 96.12 491 LYS A C 1
ATOM 4051 O O . LYS A 1 491 ? 11.729 4.307 13.910 1.00 96.12 491 LYS A O 1
ATOM 4056 N N . GLU A 1 492 ? 13.583 4.374 15.183 1.00 96.44 492 GLU A N 1
ATOM 4057 C CA . GLU A 1 492 ? 13.381 3.133 15.905 1.00 96.44 492 GLU A CA 1
ATOM 4058 C C . GLU A 1 492 ? 12.128 3.292 16.776 1.00 96.44 492 GLU A C 1
ATOM 4060 O O . GLU A 1 492 ? 11.975 4.341 17.404 1.00 96.44 492 GLU A O 1
ATOM 4065 N N . PRO A 1 493 ? 11.233 2.293 16.883 1.00 97.00 493 PRO A N 1
ATOM 4066 C CA . PRO A 1 493 ? 10.028 2.446 17.698 1.00 97.00 493 PRO A CA 1
ATOM 4067 C C . PRO A 1 493 ? 10.311 2.857 19.152 1.00 97.00 493 PRO A C 1
ATOM 4069 O O . PRO A 1 493 ? 9.572 3.658 19.713 1.00 97.00 493 PRO A O 1
ATOM 4072 N N . TRP A 1 494 ? 11.408 2.363 19.735 1.00 96.81 494 TRP A N 1
ATOM 4073 C CA . TRP A 1 494 ? 11.844 2.670 21.105 1.00 96.81 494 TRP A CA 1
ATOM 4074 C C . TRP A 1 494 ? 12.580 4.010 21.260 1.00 96.81 494 TRP A C 1
ATOM 4076 O O . TRP A 1 494 ? 13.039 4.329 22.355 1.00 96.81 494 TRP A O 1
ATOM 4086 N N . ALA A 1 495 ? 12.722 4.796 20.189 1.00 96.06 495 ALA A N 1
ATOM 4087 C CA . ALA A 1 495 ? 13.223 6.168 20.272 1.00 96.06 495 ALA A CA 1
ATOM 4088 C C . ALA A 1 495 ? 12.131 7.173 20.693 1.00 96.06 495 ALA A C 1
ATOM 4090 O O . ALA A 1 495 ? 12.444 8.328 20.982 1.00 96.06 495 ALA A O 1
ATOM 4091 N N . PHE A 1 496 ? 10.864 6.746 20.723 1.00 97.31 496 PHE A N 1
ATOM 4092 C CA . PHE A 1 496 ? 9.703 7.587 21.013 1.00 97.31 496 PHE A CA 1
ATOM 4093 C C . PHE A 1 496 ? 9.089 7.276 22.386 1.00 97.31 496 PHE A C 1
ATOM 4095 O O . PHE A 1 496 ? 9.446 6.298 23.044 1.00 97.31 496 PHE A O 1
ATOM 4102 N N . ASP A 1 497 ? 8.138 8.110 22.818 1.00 96.94 497 ASP A N 1
ATOM 4103 C CA . ASP A 1 497 ? 7.322 7.834 24.002 1.00 96.94 497 ASP A CA 1
ATOM 4104 C C . ASP A 1 497 ? 6.508 6.531 23.849 1.00 96.94 497 ASP A C 1
ATOM 4106 O O . ASP A 1 497 ? 6.293 6.030 22.743 1.00 96.94 497 ASP A O 1
ATOM 4110 N N . GLN A 1 498 ? 6.023 5.981 24.966 1.00 95.81 498 GLN A N 1
ATOM 4111 C CA . GLN A 1 498 ? 5.323 4.692 24.984 1.00 95.81 498 GLN A CA 1
ATOM 4112 C C . GLN A 1 498 ? 4.067 4.665 24.092 1.00 95.81 498 GLN A C 1
ATOM 4114 O O . GLN A 1 498 ? 3.773 3.634 23.483 1.00 95.81 498 GLN A O 1
ATOM 4119 N N . THR A 1 499 ? 3.338 5.778 23.992 1.00 93.81 499 THR A N 1
ATOM 4120 C CA . THR A 1 499 ? 2.120 5.882 23.179 1.00 93.81 499 THR A CA 1
ATOM 4121 C C . THR A 1 499 ? 2.471 5.825 21.695 1.00 93.81 499 THR A C 1
ATOM 4123 O O . THR A 1 499 ? 1.911 5.022 20.947 1.00 93.81 499 THR A O 1
ATOM 4126 N N . THR A 1 500 ? 3.450 6.620 21.268 1.00 97.12 500 THR A N 1
ATOM 4127 C CA . THR A 1 500 ? 3.965 6.615 19.897 1.00 97.12 500 THR A CA 1
ATOM 4128 C C . THR A 1 500 ? 4.587 5.259 19.553 1.00 97.12 500 THR A C 1
ATOM 4130 O O . THR A 1 500 ? 4.262 4.685 18.514 1.00 97.12 500 THR A O 1
ATOM 4133 N N . GLN A 1 501 ? 5.388 4.672 20.448 1.00 98.00 501 GLN A N 1
ATOM 4134 C CA . GLN A 1 501 ? 5.954 3.330 20.276 1.00 98.00 501 GLN A CA 1
ATOM 4135 C C . GLN A 1 501 ? 4.858 2.281 20.030 1.00 98.00 501 GLN A C 1
ATOM 4137 O O . GLN A 1 501 ? 4.986 1.455 19.123 1.00 98.00 501 GLN A O 1
ATOM 4142 N N . GLN A 1 502 ? 3.766 2.312 20.802 1.00 97.31 502 GLN A N 1
ATOM 4143 C CA . GLN A 1 502 ? 2.654 1.375 20.632 1.00 97.31 502 GLN A CA 1
ATOM 4144 C C . GLN A 1 502 ? 1.933 1.571 19.291 1.00 97.31 502 GLN A C 1
ATOM 4146 O O . GLN A 1 502 ? 1.582 0.589 18.636 1.00 97.31 502 GLN A O 1
ATOM 4151 N N . ARG A 1 503 ? 1.750 2.817 18.838 1.00 97.44 503 ARG A N 1
ATOM 4152 C CA . ARG A 1 503 ? 1.168 3.113 17.517 1.00 97.44 503 ARG A CA 1
ATOM 4153 C C . ARG A 1 503 ? 2.025 2.543 16.391 1.00 97.44 503 ARG A C 1
ATOM 4155 O O . ARG A 1 503 ? 1.506 1.853 15.515 1.00 97.44 503 ARG A O 1
ATOM 4162 N N . LEU A 1 504 ? 3.340 2.748 16.453 1.00 98.31 504 LEU A N 1
ATOM 4163 C CA . LEU A 1 504 ? 4.290 2.185 15.489 1.00 98.31 504 LEU A CA 1
ATOM 4164 C C . LEU A 1 504 ? 4.269 0.648 15.502 1.00 98.31 504 LEU A C 1
ATOM 4166 O O . LEU A 1 504 ? 4.245 0.016 14.444 1.00 98.31 504 LEU A O 1
ATOM 4170 N N . ALA A 1 505 ? 4.202 0.038 16.687 1.00 98.00 505 ALA A N 1
ATOM 4171 C CA . ALA A 1 505 ? 4.068 -1.408 16.844 1.00 98.00 505 ALA A CA 1
ATOM 4172 C C . ALA A 1 505 ? 2.779 -1.957 16.205 1.00 98.00 505 ALA A C 1
ATOM 4174 O O . ALA A 1 505 ? 2.811 -3.001 15.545 1.00 98.00 505 ALA A O 1
ATOM 4175 N N . ASN A 1 506 ? 1.654 -1.257 16.370 1.00 97.25 506 ASN A N 1
ATOM 4176 C CA . ASN A 1 506 ? 0.369 -1.640 15.783 1.00 97.25 506 ASN A CA 1
ATOM 4177 C C . ASN A 1 506 ? 0.412 -1.587 14.251 1.00 97.25 506 ASN A C 1
ATOM 4179 O O . ASN A 1 506 ? -0.042 -2.526 13.601 1.00 97.25 506 ASN A O 1
ATOM 4183 N N . VAL A 1 507 ? 1.014 -0.539 13.681 1.00 98.31 507 VAL A N 1
ATOM 4184 C CA . VAL A 1 507 ? 1.212 -0.394 12.230 1.00 98.31 507 VAL A CA 1
ATOM 4185 C C . VAL A 1 507 ? 2.047 -1.548 11.672 1.00 98.31 507 VAL A C 1
ATOM 4187 O O . VAL A 1 507 ? 1.637 -2.202 10.710 1.00 98.31 507 VAL A O 1
ATOM 4190 N N . ILE A 1 508 ? 3.204 -1.831 12.283 1.00 98.50 508 ILE A N 1
ATOM 4191 C CA . ILE A 1 508 ? 4.106 -2.891 11.813 1.00 98.50 508 ILE A CA 1
ATOM 4192 C C . ILE A 1 508 ? 3.396 -4.248 11.880 1.00 98.50 508 ILE A C 1
ATOM 4194 O O . ILE A 1 508 ? 3.378 -4.970 10.891 1.00 98.50 508 ILE A O 1
ATOM 4198 N N . ASN A 1 509 ? 2.738 -4.596 12.988 1.00 98.38 509 ASN A N 1
ATOM 4199 C CA . ASN A 1 509 ? 1.999 -5.861 13.069 1.00 98.38 509 ASN A CA 1
ATOM 4200 C C . ASN A 1 509 ? 0.807 -5.913 12.095 1.00 98.38 509 ASN A C 1
ATOM 4202 O O . ASN A 1 509 ? 0.579 -6.938 11.449 1.00 98.38 509 ASN A O 1
ATOM 4206 N N . GLY A 1 510 ? 0.076 -4.805 11.944 1.00 97.94 510 GLY A N 1
ATOM 4207 C CA . GLY A 1 510 ? -1.053 -4.684 11.024 1.00 97.94 510 GLY A CA 1
ATOM 4208 C C . GLY A 1 510 ? -0.652 -4.889 9.564 1.00 97.94 510 GLY A C 1
ATOM 4209 O O . GLY A 1 510 ? -1.390 -5.523 8.805 1.00 97.94 510 GLY A O 1
ATOM 4210 N N . ARG A 1 511 ? 0.551 -4.442 9.179 1.00 98.44 511 ARG A N 1
ATOM 4211 C CA . ARG A 1 511 ? 1.127 -4.732 7.863 1.00 98.44 511 ARG A CA 1
ATOM 4212 C C . ARG A 1 511 ? 1.252 -6.233 7.623 1.00 98.44 511 ARG A C 1
ATOM 4214 O O . ARG A 1 511 ? 0.789 -6.715 6.594 1.00 98.44 511 ARG A O 1
ATOM 4221 N N . TYR A 1 512 ? 1.863 -6.963 8.553 1.00 98.69 512 TYR A N 1
ATOM 4222 C CA . TYR A 1 512 ? 2.106 -8.403 8.409 1.00 98.69 512 TYR A CA 1
ATOM 4223 C C . TYR A 1 512 ? 0.809 -9.192 8.380 1.00 98.69 512 TYR A C 1
ATOM 4225 O O . TYR A 1 512 ? 0.666 -10.120 7.583 1.00 98.69 512 TYR A O 1
ATOM 4233 N N . ALA A 1 513 ? -0.156 -8.772 9.197 1.00 98.38 513 ALA A N 1
ATOM 4234 C CA . ALA A 1 513 ? -1.482 -9.350 9.193 1.00 98.38 513 ALA A CA 1
ATOM 4235 C C . ALA A 1 513 ? -2.132 -9.229 7.800 1.00 98.38 513 ALA A C 1
ATOM 4237 O O . ALA A 1 513 ? -2.750 -10.183 7.356 1.00 98.38 513 ALA A O 1
ATOM 4238 N N . LEU A 1 514 ? -1.928 -8.133 7.060 1.00 98.44 514 LEU A N 1
ATOM 4239 C CA . LEU A 1 514 ? -2.487 -7.920 5.713 1.00 98.44 514 LEU A CA 1
ATOM 4240 C C . LEU A 1 514 ? -1.743 -8.624 4.564 1.00 98.44 514 LEU A C 1
ATOM 4242 O O . LEU A 1 514 ? -2.240 -8.636 3.433 1.00 98.44 514 LEU A O 1
ATOM 4246 N N . VAL A 1 515 ? -0.572 -9.225 4.801 1.00 98.75 515 VAL A N 1
ATOM 4247 C CA . VAL A 1 515 ? 0.250 -9.786 3.714 1.00 98.75 515 VAL A CA 1
ATOM 4248 C C . VAL A 1 515 ? -0.446 -10.842 2.845 1.00 98.75 515 VAL A C 1
ATOM 4250 O O . VAL A 1 515 ? -0.233 -10.778 1.637 1.00 98.75 515 VAL A O 1
ATOM 4253 N N . PRO A 1 516 ? -1.293 -11.776 3.324 1.00 98.69 516 PRO A N 1
ATOM 4254 C CA . PRO A 1 516 ? -1.918 -12.737 2.411 1.00 98.69 516 PRO A CA 1
ATOM 4255 C C . PRO A 1 516 ? -2.869 -12.058 1.408 1.00 98.69 516 PRO A C 1
ATOM 4257 O O . PRO A 1 516 ? -2.973 -12.504 0.262 1.00 98.69 516 PRO A O 1
ATOM 4260 N N . TYR A 1 517 ? -3.495 -10.933 1.778 1.00 98.88 517 TYR A N 1
ATOM 4261 C CA . TYR A 1 517 ? -4.237 -10.089 0.837 1.00 98.88 517 TYR A CA 1
ATOM 4262 C C . TYR A 1 517 ? -3.293 -9.372 -0.136 1.00 98.88 517 TYR A C 1
ATOM 4264 O O . TYR A 1 517 ? -3.466 -9.476 -1.351 1.00 98.88 517 TYR A O 1
ATOM 4272 N N . ILE A 1 518 ? -2.262 -8.696 0.383 1.00 98.88 518 ILE A N 1
ATOM 4273 C CA . ILE A 1 518 ? -1.276 -7.951 -0.420 1.00 98.88 518 ILE A CA 1
ATOM 4274 C C . ILE A 1 518 ? -0.605 -8.863 -1.449 1.00 98.88 518 ILE A C 1
ATOM 4276 O O . ILE A 1 518 ? -0.486 -8.500 -2.616 1.00 98.88 518 ILE A O 1
ATOM 4280 N N . TYR A 1 519 ? -0.214 -10.065 -1.037 1.00 98.75 519 TYR A N 1
ATOM 4281 C CA . TYR A 1 519 ? 0.475 -11.036 -1.877 1.00 98.75 519 TYR A CA 1
ATOM 4282 C C . TYR A 1 519 ? -0.437 -11.610 -2.964 1.00 98.75 519 TYR A C 1
ATOM 4284 O O . TYR A 1 519 ? -0.019 -11.772 -4.110 1.00 98.75 519 TYR A O 1
ATOM 4292 N N . THR A 1 520 ? -1.719 -11.811 -2.647 1.00 98.88 520 THR A N 1
ATOM 4293 C CA . THR A 1 520 ? -2.734 -12.156 -3.651 1.00 98.88 520 THR A CA 1
ATOM 4294 C C . THR A 1 520 ? -2.911 -11.033 -4.673 1.00 98.88 520 THR A C 1
ATOM 4296 O O . THR A 1 520 ? -2.947 -11.281 -5.879 1.00 98.88 520 THR A O 1
ATOM 4299 N N . MET A 1 521 ? -2.968 -9.779 -4.221 1.00 98.81 521 MET A N 1
ATOM 4300 C CA . MET A 1 521 ? -3.043 -8.628 -5.123 1.00 98.81 521 MET A CA 1
ATOM 4301 C C . MET A 1 521 ? -1.763 -8.470 -5.953 1.00 98.81 521 MET A C 1
ATOM 4303 O O . MET A 1 521 ? -1.841 -8.114 -7.123 1.00 98.81 521 MET A O 1
ATOM 4307 N N . ALA A 1 522 ? -0.594 -8.807 -5.407 1.00 98.50 522 ALA A N 1
ATOM 4308 C CA . ALA A 1 522 ? 0.658 -8.811 -6.152 1.00 98.50 522 ALA A CA 1
ATOM 4309 C C . ALA A 1 522 ? 0.675 -9.884 -7.255 1.00 98.50 522 ALA A C 1
ATOM 4311 O O . ALA A 1 522 ? 1.116 -9.609 -8.373 1.00 98.50 522 ALA A O 1
ATOM 4312 N N . ARG A 1 523 ? 0.115 -11.077 -7.000 1.00 98.19 523 ARG A N 1
ATOM 4313 C CA . ARG A 1 523 ? -0.116 -12.068 -8.062 1.00 98.19 523 ARG A CA 1
ATOM 4314 C C . ARG A 1 523 ? -1.029 -11.511 -9.153 1.00 98.19 523 ARG A C 1
ATOM 4316 O O . ARG A 1 523 ? -0.741 -11.682 -10.338 1.00 98.19 523 ARG A O 1
ATOM 4323 N N . LYS A 1 524 ? -2.097 -10.808 -8.773 1.00 98.19 524 LYS A N 1
ATOM 4324 C CA . LYS A 1 524 ? -2.980 -10.142 -9.736 1.00 98.19 524 LYS A CA 1
ATOM 4325 C C . LYS A 1 524 ? -2.229 -9.095 -10.566 1.00 98.19 524 LYS A C 1
ATOM 4327 O O . LYS A 1 524 ? -2.457 -9.034 -11.776 1.00 98.19 524 LYS A O 1
ATOM 4332 N N . THR A 1 525 ? -1.312 -8.324 -9.976 1.00 98.50 525 THR A N 1
ATOM 4333 C CA . THR A 1 525 ? -0.435 -7.405 -10.724 1.00 98.50 525 THR A CA 1
ATOM 4334 C C . THR A 1 525 ? 0.364 -8.155 -11.788 1.00 98.50 525 THR A C 1
ATOM 4336 O O . THR A 1 525 ? 0.364 -7.744 -12.945 1.00 98.50 525 THR A O 1
ATOM 4339 N N . TYR A 1 526 ? 0.980 -9.289 -11.440 1.00 98.00 526 TYR A N 1
ATOM 4340 C CA . TYR A 1 526 ? 1.723 -10.114 -12.399 1.00 98.00 526 TYR A CA 1
ATOM 4341 C C . TYR A 1 526 ? 0.848 -10.610 -13.563 1.00 98.00 526 TYR A C 1
ATOM 4343 O O . TYR A 1 526 ? 1.277 -10.623 -14.719 1.00 98.00 526 TYR A O 1
ATOM 4351 N N . GLU A 1 527 ? -0.391 -11.014 -13.283 1.00 97.69 527 GLU A N 1
ATOM 4352 C CA . GLU A 1 527 ? -1.302 -11.557 -14.297 1.00 97.69 527 GLU A CA 1
ATOM 4353 C C . GLU A 1 527 ? -1.950 -10.487 -15.179 1.00 97.69 527 GLU A C 1
ATOM 4355 O O . GLU A 1 527 ? -2.202 -10.740 -16.358 1.00 97.69 527 GLU A O 1
ATOM 4360 N N . THR A 1 528 ? -2.236 -9.311 -14.617 1.00 97.69 528 THR A N 1
ATOM 4361 C CA . THR A 1 528 ? -3.122 -8.314 -15.244 1.00 97.69 528 THR A CA 1
ATOM 4362 C C . THR A 1 528 ? -2.472 -6.956 -15.503 1.00 97.69 528 THR A C 1
ATOM 4364 O O . THR A 1 528 ? -3.028 -6.153 -16.247 1.00 97.69 528 THR A O 1
ATOM 4367 N N . GLY A 1 529 ? -1.325 -6.671 -14.883 1.00 97.75 529 GLY A N 1
ATOM 4368 C CA . GLY A 1 529 ? -0.709 -5.342 -14.847 1.00 97.75 529 GLY A CA 1
ATOM 4369 C C . GLY A 1 529 ? -1.384 -4.356 -13.884 1.00 97.75 529 GLY A C 1
ATOM 4370 O O . GLY A 1 529 ? -0.946 -3.218 -13.767 1.00 97.75 529 GLY A O 1
ATOM 4371 N N . ILE A 1 530 ? -2.450 -4.748 -13.181 1.00 98.25 530 ILE A N 1
ATOM 4372 C CA . ILE A 1 530 ? -3.165 -3.848 -12.270 1.00 98.25 530 ILE A CA 1
ATOM 4373 C C . ILE A 1 530 ? -2.462 -3.837 -10.914 1.00 98.25 530 ILE A C 1
ATOM 4375 O O . ILE A 1 530 ? -2.538 -4.816 -10.175 1.00 98.25 530 ILE A O 1
ATOM 4379 N N . SER A 1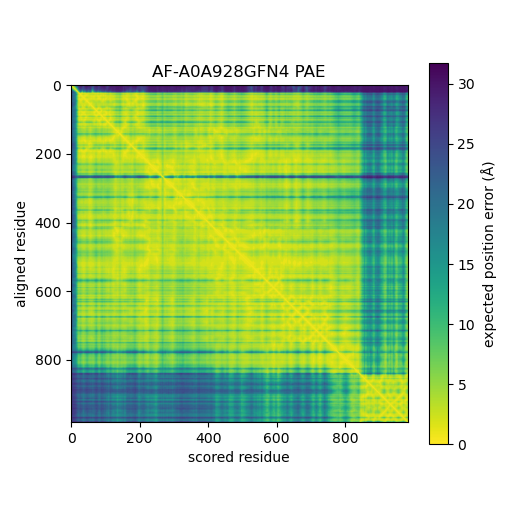 531 ? -1.830 -2.717 -10.575 1.00 97.69 531 SER A N 1
ATOM 4380 C CA . SER A 1 531 ? -1.132 -2.531 -9.302 1.00 97.69 531 SER A CA 1
ATOM 4381 C C . SER A 1 531 ? -2.039 -2.615 -8.069 1.00 97.69 531 SER A C 1
ATOM 4383 O O . SER A 1 531 ? -3.242 -2.320 -8.111 1.00 97.69 531 SER A O 1
ATOM 4385 N N . LEU A 1 532 ? -1.405 -2.936 -6.937 1.00 97.06 532 LEU A N 1
ATOM 4386 C CA . LEU A 1 532 ? -1.996 -2.893 -5.600 1.00 97.06 532 LEU A CA 1
ATOM 4387 C C . LEU A 1 532 ? -2.516 -1.488 -5.267 1.00 97.06 532 LEU A C 1
ATOM 4389 O O . LEU A 1 532 ? -3.712 -1.338 -5.054 1.00 97.06 532 LEU A O 1
ATOM 4393 N N . CYS A 1 533 ? -1.648 -0.475 -5.259 1.00 97.69 533 CYS A N 1
ATOM 4394 C CA . CYS A 1 533 ? -2.039 0.921 -5.064 1.00 97.69 533 CYS A CA 1
ATOM 4395 C C . CYS A 1 533 ? -2.351 1.552 -6.419 1.00 97.69 533 CYS A C 1
ATOM 4397 O O . CYS A 1 533 ? -1.492 1.565 -7.303 1.00 97.69 533 CYS A O 1
ATOM 4399 N N . ARG A 1 534 ? -3.569 2.056 -6.614 1.00 97.94 534 ARG A N 1
ATOM 4400 C CA . ARG A 1 534 ? -3.971 2.597 -7.916 1.00 97.94 534 ARG A CA 1
ATOM 4401 C C . ARG A 1 534 ? -5.023 3.703 -7.819 1.00 97.94 534 ARG A C 1
ATOM 4403 O O . ARG A 1 534 ? -5.798 3.715 -6.861 1.00 97.94 534 ARG A O 1
ATOM 4410 N N . PRO A 1 535 ? -5.100 4.583 -8.828 1.00 98.38 535 PRO A N 1
ATOM 4411 C CA . PRO A 1 535 ? -6.045 5.691 -8.843 1.00 98.38 535 PRO A CA 1
ATOM 4412 C C . PRO A 1 535 ? -7.501 5.220 -8.933 1.00 98.38 535 PRO A C 1
ATOM 4414 O O . PRO A 1 535 ? -7.798 4.174 -9.520 1.00 98.38 535 PRO A O 1
ATOM 4417 N N . LEU A 1 536 ? -8.425 6.030 -8.412 1.00 98.38 536 LEU A N 1
ATOM 4418 C CA . LEU A 1 536 ? -9.855 5.699 -8.372 1.00 98.38 536 LEU A CA 1
ATOM 4419 C C . LEU A 1 536 ? -10.493 5.624 -9.769 1.00 98.38 536 LEU A C 1
ATOM 4421 O O . LEU A 1 536 ? -11.409 4.828 -9.999 1.00 98.38 536 LEU A O 1
ATOM 4425 N N . TYR A 1 537 ? -9.975 6.381 -10.742 1.00 98.00 537 TYR A N 1
ATOM 4426 C CA . TYR A 1 537 ? -10.496 6.386 -12.113 1.00 98.00 537 TYR A CA 1
ATOM 4427 C C . TYR A 1 537 ? -10.323 5.050 -12.852 1.00 98.00 537 TYR A C 1
ATOM 4429 O O . TYR A 1 537 ? -10.923 4.855 -13.902 1.00 98.00 537 TYR A O 1
ATOM 4437 N N . TYR A 1 538 ? -9.569 4.085 -12.313 1.00 97.81 538 TYR A N 1
ATOM 4438 C CA . TYR A 1 538 ? -9.515 2.729 -12.880 1.00 97.81 538 TYR A CA 1
ATOM 4439 C C . TYR A 1 538 ? -10.848 1.990 -12.743 1.00 97.81 538 TYR A C 1
ATOM 4441 O O . TYR A 1 538 ? -11.155 1.110 -13.546 1.00 97.81 538 TYR A O 1
ATOM 4449 N N . ASP A 1 539 ? -11.595 2.297 -11.685 1.00 96.69 539 ASP A N 1
ATOM 4450 C CA . ASP A 1 539 ? -12.864 1.663 -11.332 1.00 96.69 539 ASP A CA 1
ATOM 4451 C C . ASP A 1 539 ? -14.057 2.608 -11.545 1.00 96.69 539 ASP A C 1
ATOM 4453 O O . ASP A 1 539 ? -15.201 2.162 -11.606 1.00 96.69 539 ASP A O 1
ATOM 4457 N N . SER A 1 540 ? -13.818 3.916 -11.670 1.00 97.31 540 SER A N 1
ATOM 4458 C CA . SER A 1 540 ? -14.858 4.931 -11.880 1.00 97.31 540 SER A CA 1
ATOM 4459 C C . SER A 1 540 ? -14.438 5.998 -12.898 1.00 97.31 540 SER A C 1
ATOM 4461 O O . SER A 1 540 ? -14.413 7.180 -12.568 1.00 97.31 540 SER A O 1
ATOM 4463 N N . PRO A 1 541 ? -14.113 5.617 -14.147 1.00 96.88 541 PRO A N 1
ATOM 4464 C CA . PRO A 1 541 ? -13.542 6.548 -15.117 1.00 96.88 541 PRO A CA 1
ATOM 4465 C C . PRO A 1 541 ? -14.520 7.621 -15.619 1.00 96.88 541 PRO A C 1
ATOM 4467 O O . PRO A 1 541 ? -14.083 8.609 -16.200 1.00 96.88 541 PRO A O 1
ATOM 4470 N N . GLU A 1 542 ? -15.826 7.442 -15.412 1.00 96.12 542 GLU A N 1
ATOM 4471 C CA . GLU A 1 542 ? -16.854 8.424 -15.791 1.00 96.12 542 GLU A CA 1
ATOM 4472 C C . GLU A 1 542 ? -17.175 9.420 -14.663 1.00 96.12 542 GLU A C 1
ATOM 4474 O O . GLU A 1 542 ? -17.885 10.398 -14.888 1.00 96.12 542 GLU A O 1
ATOM 4479 N N . ALA A 1 543 ? -16.680 9.176 -13.444 1.00 97.06 543 ALA A N 1
ATOM 4480 C CA . ALA A 1 543 ? -16.852 10.086 -12.319 1.00 97.06 543 ALA A CA 1
ATOM 4481 C C . ALA A 1 543 ? -15.713 11.108 -12.318 1.00 97.06 543 ALA A C 1
ATOM 4483 O O . ALA A 1 543 ? -14.540 10.738 -12.276 1.00 97.06 543 ALA A O 1
ATOM 4484 N N . LYS A 1 544 ? -16.050 12.399 -12.348 1.00 97.06 544 LYS A N 1
ATOM 4485 C CA . LYS A 1 544 ? -15.062 13.488 -12.346 1.00 97.06 544 LYS A CA 1
ATOM 4486 C C . LYS A 1 544 ? -14.235 13.472 -11.059 1.00 97.06 544 LYS A C 1
ATOM 4488 O O . LYS A 1 544 ? -13.023 13.662 -11.094 1.00 97.06 544 LYS A O 1
ATOM 4493 N N . GLU A 1 545 ? -14.890 13.173 -9.946 1.00 98.19 545 GLU A N 1
ATOM 4494 C CA . GLU A 1 545 ? -14.321 13.116 -8.606 1.00 98.19 545 GLU A CA 1
ATOM 4495 C C . GLU A 1 545 ? -13.172 12.104 -8.515 1.00 98.19 545 GLU A C 1
ATOM 4497 O O . GLU A 1 545 ? -12.184 12.364 -7.836 1.00 98.19 545 GLU A O 1
ATOM 4502 N N . ALA A 1 546 ? -13.228 11.008 -9.282 1.00 97.81 546 ALA A N 1
ATOM 4503 C CA . ALA A 1 546 ? -12.171 9.998 -9.328 1.00 97.81 546 ALA A CA 1
ATOM 4504 C C . ALA A 1 546 ? -10.824 10.534 -9.856 1.00 97.81 546 ALA A C 1
ATOM 4506 O O . ALA A 1 546 ? -9.791 9.893 -9.651 1.00 97.81 546 ALA A O 1
ATOM 4507 N N . TYR A 1 547 ? -10.838 11.677 -10.552 1.00 97.38 547 TYR A N 1
ATOM 4508 C CA . TYR A 1 547 ? -9.651 12.389 -11.036 1.00 97.38 547 TYR A CA 1
ATOM 4509 C C . TYR A 1 547 ? -9.281 13.590 -10.152 1.00 97.38 547 TYR A C 1
ATOM 4511 O O . TYR A 1 547 ? -8.122 13.996 -10.147 1.00 97.38 547 TYR A O 1
ATOM 4519 N N . GLU A 1 548 ? -10.248 14.170 -9.433 1.00 97.00 548 GLU A N 1
ATOM 4520 C CA . GLU A 1 548 ? -10.042 15.337 -8.561 1.00 97.00 548 GLU A CA 1
ATOM 4521 C C . GLU A 1 548 ? -9.489 14.946 -7.186 1.00 97.00 548 GLU A C 1
ATOM 4523 O O . GLU A 1 548 ? -8.624 15.640 -6.658 1.00 97.00 548 GLU A O 1
ATOM 4528 N N . TYR A 1 549 ? -9.942 13.820 -6.629 1.00 96.75 549 TYR A N 1
ATOM 4529 C CA . TYR A 1 549 ? -9.480 13.281 -5.348 1.00 96.75 549 TYR A CA 1
ATOM 4530 C C . TYR A 1 549 ? -8.247 12.395 -5.551 1.00 96.75 549 TYR A C 1
ATOM 4532 O O . TYR A 1 549 ? -8.275 11.173 -5.416 1.00 96.75 549 TYR A O 1
ATOM 4540 N N . ASN A 1 550 ? -7.148 13.036 -5.943 1.00 94.06 550 ASN A N 1
ATOM 4541 C CA . ASN A 1 550 ? -5.893 12.383 -6.316 1.00 94.06 550 ASN A CA 1
ATOM 4542 C C . ASN A 1 550 ? -4.987 12.019 -5.122 1.00 94.06 550 ASN A C 1
ATOM 4544 O O . ASN A 1 550 ? -3.946 11.389 -5.313 1.00 94.06 550 ASN A O 1
ATOM 4548 N N . GLU A 1 551 ? -5.396 12.387 -3.908 1.00 95.31 551 GLU A N 1
ATOM 4549 C CA . GLU A 1 551 ? -4.745 12.028 -2.644 1.00 95.31 551 GLU A CA 1
ATOM 4550 C C . GLU A 1 551 ? -5.302 10.718 -2.051 1.00 95.31 551 GLU A C 1
ATOM 4552 O O . GLU A 1 551 ? -4.814 10.234 -1.034 1.00 95.31 551 GLU A O 1
ATOM 4557 N N . GLU A 1 552 ? -6.284 10.101 -2.714 1.00 97.00 552 GLU A N 1
ATOM 4558 C CA . GLU A 1 552 ? -6.887 8.820 -2.345 1.00 97.00 552 GLU A CA 1
ATOM 4559 C C . GLU A 1 552 ? -6.557 7.738 -3.373 1.00 97.00 552 GLU A C 1
ATOM 4561 O O . GLU A 1 552 ? -6.356 8.003 -4.562 1.00 97.00 552 GLU A O 1
ATOM 4566 N N . TYR A 1 553 ? -6.534 6.480 -2.938 1.00 98.56 553 TYR A N 1
ATOM 4567 C CA . TYR A 1 553 ? -6.267 5.362 -3.839 1.00 98.56 553 TYR A CA 1
ATOM 4568 C C . TYR A 1 553 ? -6.972 4.081 -3.411 1.00 98.56 553 TYR A C 1
ATOM 4570 O O . TYR A 1 553 ? -7.243 3.830 -2.236 1.00 98.56 553 TYR A O 1
ATOM 4578 N N . MET A 1 554 ? -7.220 3.219 -4.396 1.00 98.75 554 MET A N 1
ATOM 4579 C CA . MET A 1 554 ? -7.583 1.832 -4.143 1.00 98.75 554 MET A CA 1
ATOM 4580 C C . MET A 1 554 ? -6.341 1.062 -3.686 1.00 98.75 554 MET A C 1
ATOM 4582 O O . MET A 1 554 ? -5.298 1.132 -4.339 1.00 98.75 554 MET A O 1
ATOM 4586 N N . PHE A 1 555 ? -6.473 0.292 -2.607 1.00 98.75 555 PHE A N 1
ATOM 4587 C CA . PHE A 1 555 ? -5.491 -0.670 -2.115 1.00 98.75 555 PHE A CA 1
ATOM 4588 C C . PHE A 1 555 ? -5.990 -2.097 -2.370 1.00 98.75 555 PHE A C 1
ATOM 4590 O O . PHE A 1 555 ? -6.736 -2.702 -1.593 1.00 98.75 555 PHE A O 1
ATOM 4597 N N . GLY A 1 556 ? -5.600 -2.633 -3.522 1.00 98.00 556 GLY A N 1
ATOM 4598 C CA . GLY A 1 556 ? -6.175 -3.837 -4.104 1.00 98.00 556 GLY A CA 1
ATOM 4599 C C . GLY A 1 556 ? -7.632 -3.613 -4.510 1.00 98.00 556 GLY A C 1
ATOM 4600 O O . GLY A 1 556 ? -8.040 -2.500 -4.830 1.00 98.00 556 GLY A O 1
ATOM 4601 N N . ASP A 1 557 ? -8.428 -4.675 -4.559 1.00 97.62 557 ASP A N 1
ATOM 4602 C CA . ASP A 1 557 ? -9.807 -4.598 -5.057 1.00 97.62 557 ASP A CA 1
ATOM 4603 C C . ASP A 1 557 ? -10.831 -4.155 -4.011 1.00 97.62 557 ASP A C 1
ATOM 4605 O O . ASP A 1 557 ? -11.919 -3.696 -4.379 1.00 97.62 557 ASP A O 1
ATOM 4609 N N . ASN A 1 558 ? -10.491 -4.292 -2.730 1.00 98.50 558 ASN A N 1
ATOM 4610 C CA . ASN A 1 558 ? -11.458 -4.299 -1.636 1.00 98.50 558 ASN A CA 1
ATOM 4611 C C . ASN A 1 558 ? -11.345 -3.110 -0.679 1.00 98.50 558 ASN A C 1
ATOM 4613 O O . ASN A 1 558 ? -12.269 -2.907 0.104 1.00 98.50 558 ASN A O 1
ATOM 4617 N N . MET A 1 559 ? -10.257 -2.338 -0.726 1.00 98.81 559 MET A N 1
ATOM 4618 C CA . MET A 1 559 ? -10.017 -1.225 0.196 1.00 98.81 559 MET A CA 1
ATOM 4619 C C . MET A 1 559 ? -9.755 0.076 -0.560 1.00 98.81 559 MET A C 1
ATOM 4621 O O . MET A 1 559 ? -9.032 0.068 -1.553 1.00 98.81 559 MET A O 1
ATOM 4625 N N . LEU A 1 560 ? -10.314 1.178 -0.070 1.00 98.81 560 LEU A N 1
ATOM 4626 C CA . LEU A 1 560 ? -9.951 2.546 -0.433 1.00 98.81 560 LEU A CA 1
ATOM 4627 C C . LEU A 1 560 ? -9.277 3.198 0.773 1.00 98.81 560 LEU A C 1
ATOM 4629 O O . LEU A 1 560 ? -9.738 3.041 1.905 1.00 98.81 560 LEU A O 1
ATOM 4633 N N . ILE A 1 561 ? -8.183 3.908 0.519 1.00 98.69 561 ILE A N 1
ATOM 4634 C CA . ILE A 1 561 ? -7.378 4.587 1.533 1.00 98.69 561 ILE A CA 1
ATOM 4635 C C . ILE A 1 561 ? -7.408 6.085 1.242 1.00 98.69 561 ILE A C 1
ATOM 4637 O O . ILE A 1 561 ? -7.128 6.489 0.112 1.00 98.69 561 ILE A O 1
ATOM 4641 N N . ALA A 1 562 ? -7.715 6.889 2.261 1.00 97.88 562 ALA A N 1
ATOM 4642 C CA . ALA A 1 562 ? -7.737 8.351 2.173 1.00 97.88 562 ALA A CA 1
ATOM 4643 C C . ALA A 1 562 ? -6.805 8.963 3.233 1.00 97.88 562 ALA A C 1
ATOM 4645 O O . ALA A 1 562 ? -7.292 9.421 4.259 1.00 97.88 562 ALA A O 1
ATOM 4646 N N . PRO A 1 563 ? -5.473 8.903 3.054 1.00 97.19 563 PRO A N 1
ATOM 4647 C CA . PRO A 1 563 ? -4.484 9.207 4.088 1.00 97.19 563 PRO A CA 1
ATOM 4648 C C . PRO A 1 563 ? -4.720 10.504 4.873 1.00 97.19 563 PRO A C 1
ATOM 4650 O O . PRO A 1 563 ? -5.012 11.547 4.299 1.00 97.19 563 PRO A O 1
ATOM 4653 N N . VAL A 1 564 ? -4.497 10.464 6.192 1.00 97.62 564 VAL A N 1
ATOM 4654 C CA . VAL A 1 564 ? -4.400 11.686 7.006 1.00 97.62 564 VAL A CA 1
ATOM 4655 C C . VAL A 1 564 ? -3.023 12.308 6.792 1.00 97.62 564 VAL A C 1
ATOM 4657 O O . VAL A 1 564 ? -2.014 11.733 7.208 1.00 97.62 564 VAL A O 1
ATOM 4660 N N . THR A 1 565 ? -2.981 13.475 6.154 1.00 95.88 565 THR A N 1
ATOM 4661 C CA . THR A 1 565 ? -1.735 14.163 5.774 1.00 95.88 565 THR A CA 1
ATOM 4662 C C . THR A 1 565 ? -1.612 15.558 6.380 1.00 95.88 565 THR A C 1
ATOM 4664 O O . THR A 1 565 ? -0.905 16.402 5.837 1.00 95.88 565 THR A O 1
ATOM 4667 N N . ASP A 1 566 ? -2.290 15.785 7.499 1.00 94.19 566 ASP A N 1
ATOM 4668 C CA . ASP A 1 566 ? -2.261 17.023 8.270 1.00 94.19 566 ASP A CA 1
ATOM 4669 C C . ASP A 1 566 ? -2.173 16.693 9.773 1.00 94.19 566 ASP A C 1
ATOM 4671 O O . ASP A 1 566 ? -2.499 15.578 10.204 1.00 94.19 566 ASP A O 1
ATOM 4675 N N . GLU A 1 567 ? -1.718 17.666 10.565 1.00 94.00 567 GLU A N 1
ATOM 4676 C CA . GLU A 1 567 ? -1.637 17.557 12.027 1.00 94.00 567 GLU A CA 1
ATOM 4677 C C . GLU A 1 567 ? -3.022 17.356 12.643 1.00 94.00 567 GLU A C 1
ATOM 4679 O O . GLU A 1 567 ? -4.031 17.837 12.114 1.00 94.00 567 GLU A O 1
ATOM 4684 N N . VAL A 1 568 ? -3.080 16.676 13.794 1.00 92.25 568 VAL A N 1
ATOM 4685 C CA . VAL A 1 568 ? -4.297 16.771 14.601 1.00 92.25 568 VAL A CA 1
ATOM 4686 C C . VAL A 1 568 ? -4.373 18.172 15.191 1.00 92.25 568 VAL A C 1
ATOM 4688 O O . VAL A 1 568 ? -3.381 18.717 15.678 1.00 92.25 568 VAL A O 1
ATOM 4691 N N . ASP A 1 569 ? -5.559 18.763 15.155 1.00 88.38 569 ASP A N 1
ATOM 4692 C CA . ASP A 1 569 ? -5.796 20.032 15.821 1.00 88.38 569 ASP A CA 1
ATOM 4693 C C . ASP A 1 569 ? -5.569 19.852 17.330 1.00 88.38 569 ASP A C 1
ATOM 4695 O O . ASP A 1 569 ? -6.153 18.968 17.957 1.00 88.38 569 ASP A O 1
ATOM 4699 N N . GLN A 1 570 ? -4.686 20.669 17.914 1.00 83.94 570 GLN A N 1
ATOM 4700 C CA . GLN A 1 570 ? -4.302 20.551 19.326 1.00 83.94 570 GLN A CA 1
ATOM 4701 C C . GLN A 1 570 ? -5.481 20.786 20.258 1.00 83.94 570 GLN A C 1
ATOM 4703 O O . GLN A 1 570 ? -5.500 20.279 21.381 1.00 83.94 570 GLN A O 1
ATOM 4708 N N . GLU A 1 571 ? -6.454 21.580 19.803 1.00 74.56 571 GLU A N 1
ATOM 4709 C CA . GLU A 1 571 ? -7.689 21.721 20.527 1.00 74.56 571 GLU A CA 1
ATOM 4710 C C . GLU A 1 571 ? -8.443 20.389 20.411 1.00 74.56 571 GLU A C 1
ATOM 4712 O O . GLU A 1 571 ? -8.373 19.588 21.335 1.00 74.56 571 GLU A O 1
ATOM 4717 N N . SER A 1 572 ? -9.134 20.096 19.322 1.00 77.81 572 SER A N 1
ATOM 4718 C CA . SER A 1 572 ? -10.029 18.938 19.201 1.00 77.81 572 SER A CA 1
ATOM 4719 C C . SER A 1 572 ? -9.387 17.557 19.404 1.00 77.81 572 SER A C 1
ATOM 4721 O O . SER A 1 572 ? -10.065 16.653 19.885 1.00 77.81 572 SER A O 1
ATOM 4723 N N . GLY A 1 573 ? -8.107 17.379 19.078 1.00 86.12 573 GLY A N 1
ATOM 4724 C CA . GLY A 1 573 ? -7.427 16.079 19.041 1.00 86.12 573 GLY A CA 1
ATOM 4725 C C . GLY A 1 573 ? -7.678 15.283 17.753 1.00 86.12 573 GLY A C 1
ATOM 4726 O O . GLY A 1 573 ? -7.318 14.106 17.680 1.00 86.12 573 GLY A O 1
ATOM 4727 N N . TYR A 1 574 ? -8.282 15.913 16.739 1.00 90.19 574 TYR A N 1
ATOM 4728 C CA . TYR A 1 574 ? -8.668 15.286 15.477 1.00 90.19 574 TYR A CA 1
ATOM 4729 C C . TYR A 1 574 ? -8.007 15.963 14.275 1.00 90.19 574 TYR A C 1
ATOM 4731 O O . TYR A 1 574 ? -7.825 17.177 14.242 1.00 90.19 574 TYR A O 1
ATOM 4739 N N . ALA A 1 575 ? -7.709 15.172 13.248 1.00 94.25 575 ALA A N 1
ATOM 4740 C CA . ALA A 1 575 ? -7.400 15.657 11.906 1.00 94.25 575 ALA A CA 1
ATOM 4741 C C . ALA A 1 575 ? -8.606 15.402 10.995 1.00 94.25 575 ALA A C 1
ATOM 4743 O O . ALA A 1 575 ? -9.226 14.340 11.076 1.00 94.25 575 ALA A O 1
ATOM 4744 N N . THR A 1 576 ? -8.942 16.363 10.134 1.00 93.94 576 THR A N 1
ATOM 4745 C CA . THR A 1 576 ? -10.102 16.263 9.236 1.00 93.94 576 THR A CA 1
ATOM 4746 C C . THR A 1 576 ? -9.664 15.931 7.816 1.00 93.94 576 THR A C 1
ATOM 4748 O O . THR A 1 576 ? -8.822 16.619 7.248 1.00 93.94 576 THR A O 1
ATOM 4751 N N . VAL A 1 577 ? -10.271 14.903 7.229 1.00 95.81 577 VAL A N 1
ATOM 4752 C CA . VAL A 1 577 ? -10.029 14.443 5.861 1.00 95.81 577 VAL A CA 1
ATOM 4753 C C . VAL A 1 577 ? -11.291 14.648 5.035 1.00 95.81 577 VAL A C 1
ATOM 4755 O O . VAL A 1 577 ? -12.379 14.198 5.403 1.00 95.81 577 VAL A O 1
ATOM 4758 N N . LYS A 1 578 ? -11.135 15.319 3.894 1.00 96.81 578 LYS A N 1
ATOM 4759 C CA . LYS A 1 578 ? -12.159 15.386 2.851 1.00 96.81 578 LYS A CA 1
ATOM 4760 C C . LYS A 1 578 ? -11.892 14.281 1.855 1.00 96.81 578 LYS A C 1
ATOM 4762 O O . LYS A 1 578 ? -10.769 14.178 1.377 1.00 96.81 578 LYS A O 1
ATOM 4767 N N . LEU A 1 579 ? -12.919 13.508 1.533 1.00 97.69 579 LEU A N 1
ATOM 4768 C CA . LEU A 1 579 ? -12.767 12.397 0.610 1.00 97.69 579 LEU A CA 1
ATOM 4769 C C . LEU A 1 579 ? -13.973 12.173 -0.297 1.00 97.69 579 LEU A C 1
ATOM 4771 O O . LEU A 1 579 ? -15.065 12.682 -0.025 1.00 97.69 579 LEU A O 1
ATOM 4775 N N . TRP A 1 580 ? -13.792 11.367 -1.339 1.00 98.44 580 TRP A N 1
ATOM 4776 C CA . TRP A 1 580 ? -14.865 10.884 -2.200 1.00 98.44 580 TRP A CA 1
ATOM 4777 C C . TRP A 1 580 ? -14.908 9.358 -2.254 1.00 98.44 580 TRP A C 1
ATOM 4779 O O . TRP A 1 580 ? -13.967 8.697 -2.678 1.00 98.44 580 TRP A O 1
ATOM 4789 N N . LEU A 1 581 ? -16.060 8.785 -1.900 1.00 98.56 581 LEU A N 1
ATOM 4790 C CA . LEU A 1 581 ? -16.271 7.347 -2.024 1.00 98.56 581 LEU A CA 1
ATOM 4791 C C . LEU A 1 581 ? -16.925 7.029 -3.377 1.00 98.56 581 LEU A C 1
ATOM 4793 O O . LEU A 1 581 ? -18.008 7.555 -3.650 1.00 98.56 581 LEU A O 1
ATOM 4797 N N . PRO A 1 582 ? -16.348 6.137 -4.207 1.00 98.25 582 PRO A N 1
ATOM 4798 C CA . PRO A 1 582 ? -16.983 5.661 -5.435 1.00 98.25 582 PRO A CA 1
ATOM 4799 C C . PRO A 1 582 ? -18.326 4.981 -5.167 1.00 98.25 582 PRO A C 1
ATOM 4801 O O . PRO A 1 582 ? -18.552 4.467 -4.075 1.00 98.25 582 PRO A O 1
ATOM 4804 N N . ALA A 1 583 ? -19.215 4.927 -6.163 1.00 97.62 583 ALA A N 1
ATOM 4805 C CA . ALA A 1 583 ? -20.529 4.292 -6.019 1.00 97.62 583 ALA A CA 1
ATOM 4806 C C . ALA A 1 583 ? -20.437 2.862 -5.441 1.00 97.62 583 ALA A C 1
ATOM 4808 O O . ALA A 1 583 ? -19.609 2.057 -5.869 1.00 97.62 583 ALA A O 1
ATOM 4809 N N . GLY A 1 584 ? -21.302 2.555 -4.473 1.00 96.88 584 GLY A N 1
ATOM 4810 C CA . GLY A 1 584 ? -21.288 1.302 -3.715 1.00 96.88 584 GLY A CA 1
ATOM 4811 C C . GLY A 1 584 ? -21.488 1.541 -2.221 1.00 96.88 584 GLY A C 1
ATOM 4812 O O . GLY A 1 584 ? -21.797 2.654 -1.800 1.00 96.88 584 GLY A O 1
ATOM 4813 N N . GLU A 1 585 ? -21.309 0.496 -1.423 1.00 98.00 585 GLU A N 1
ATOM 4814 C CA . GLU A 1 585 ? -21.342 0.569 0.039 1.00 98.00 585 GLU A CA 1
ATOM 4815 C C . GLU A 1 585 ? -19.951 0.286 0.603 1.00 98.00 585 GLU A C 1
ATOM 4817 O O . GLU A 1 585 ? -19.255 -0.635 0.158 1.00 98.00 585 GLU A O 1
ATOM 4822 N N . TRP A 1 586 ? -19.549 1.092 1.578 1.00 98.56 586 TRP A N 1
ATOM 4823 C CA . TRP A 1 586 ? -18.205 1.114 2.131 1.00 98.56 586 TRP A CA 1
ATOM 4824 C C . TRP A 1 586 ? -18.273 1.150 3.648 1.00 98.56 586 TRP A C 1
ATOM 4826 O O . TRP A 1 586 ? -18.788 2.099 4.226 1.00 98.56 586 TRP A O 1
ATOM 4836 N N . LEU A 1 587 ? -17.717 0.138 4.297 1.00 98.44 587 LEU A N 1
ATOM 4837 C CA . LEU A 1 587 ? -17.522 0.150 5.735 1.00 98.44 587 LEU A CA 1
ATOM 4838 C C . LEU A 1 587 ? -16.265 0.964 6.053 1.00 98.44 587 LEU A C 1
ATOM 4840 O O . LEU A 1 587 ? -15.164 0.548 5.684 1.00 98.44 587 LEU A O 1
ATOM 4844 N N . GLU A 1 588 ? -16.396 2.085 6.755 1.00 98.06 588 GLU A N 1
ATOM 4845 C CA . GLU A 1 588 ? -15.237 2.747 7.351 1.00 98.06 588 GLU A CA 1
ATOM 4846 C C . GLU A 1 588 ? -14.748 1.889 8.523 1.00 98.06 588 GLU A C 1
ATOM 4848 O O . GLU A 1 588 ? -15.382 1.812 9.573 1.00 98.06 588 GLU A O 1
ATOM 4853 N N . TYR A 1 589 ? -13.629 1.193 8.331 1.00 95.44 589 TYR A N 1
ATOM 4854 C CA . TYR A 1 589 ? -13.179 0.133 9.232 1.00 95.44 589 TYR A CA 1
ATOM 4855 C C . TYR A 1 589 ? -12.921 0.623 10.660 1.00 95.44 589 TYR A C 1
ATOM 4857 O O . TYR A 1 589 ? -13.112 -0.128 11.621 1.00 95.44 589 TYR A O 1
ATOM 4865 N N . GLU A 1 590 ? -12.493 1.875 10.810 1.00 92.31 590 GLU A N 1
ATOM 4866 C CA . GLU A 1 590 ? -12.190 2.446 12.115 1.00 92.31 590 GLU A CA 1
ATOM 4867 C C . GLU A 1 590 ? -13.441 2.666 12.952 1.00 92.31 590 GLU A C 1
ATOM 4869 O O . GLU A 1 590 ? -13.537 2.108 14.044 1.00 92.31 590 GLU A O 1
ATOM 4874 N N . THR A 1 591 ? -14.417 3.414 12.439 1.00 93.19 591 THR A N 1
ATOM 4875 C CA . THR A 1 591 ? -15.662 3.673 13.173 1.00 93.19 591 THR A CA 1
ATOM 4876 C C . THR A 1 591 ? -16.627 2.497 13.141 1.00 93.19 591 THR A C 1
ATOM 4878 O O . THR A 1 591 ? -17.490 2.388 14.011 1.00 93.19 591 THR A O 1
ATOM 4881 N N . GLY A 1 592 ? -16.481 1.611 12.155 1.00 95.50 592 GLY A N 1
ATOM 4882 C CA . GLY A 1 592 ? -17.449 0.572 11.841 1.00 95.50 592 GLY A CA 1
ATOM 4883 C C . GLY A 1 592 ? -18.690 1.111 11.132 1.00 95.50 592 GLY A C 1
ATOM 4884 O O . GLY A 1 592 ? -19.656 0.378 11.010 1.00 95.50 592 GLY A O 1
ATOM 4885 N N . GLU A 1 593 ? -18.725 2.363 10.678 1.00 97.00 593 GLU A N 1
ATOM 4886 C CA . GLU A 1 593 ? -19.901 2.930 10.008 1.00 97.00 593 GLU A CA 1
ATOM 4887 C C . GLU A 1 593 ? -20.014 2.465 8.544 1.00 97.00 593 GLU A C 1
ATOM 4889 O O . GLU A 1 593 ? -19.029 2.478 7.805 1.00 97.00 593 GLU A O 1
ATOM 4894 N N . MET A 1 594 ? -21.216 2.075 8.100 1.00 98.00 594 MET A N 1
ATOM 4895 C CA . MET A 1 594 ? -21.495 1.823 6.681 1.00 98.00 594 MET A CA 1
ATOM 4896 C C . MET A 1 594 ? -21.853 3.129 5.968 1.00 98.00 594 MET A C 1
ATOM 4898 O O . MET A 1 594 ? -22.824 3.802 6.308 1.00 98.00 594 MET A O 1
ATOM 4902 N N . LEU A 1 595 ? -21.090 3.457 4.932 1.00 98.19 595 LEU A N 1
ATOM 4903 C CA . LEU A 1 595 ? -21.216 4.663 4.128 1.00 98.19 595 LEU A CA 1
ATOM 4904 C C . LEU A 1 595 ? -21.666 4.323 2.706 1.00 98.19 595 LEU A C 1
ATOM 4906 O O . LEU A 1 595 ? -21.211 3.355 2.096 1.00 98.19 595 LEU A O 1
ATOM 4910 N N . HIS A 1 596 ? -22.537 5.160 2.148 1.00 97.94 596 HIS A N 1
ATOM 4911 C CA . HIS A 1 596 ? -22.972 5.056 0.758 1.00 97.94 596 HIS A CA 1
ATOM 4912 C C . HIS A 1 596 ? -22.105 5.945 -0.131 1.00 97.94 596 HIS A C 1
ATOM 4914 O O . HIS A 1 596 ? -22.020 7.155 0.080 1.00 97.94 596 HIS A O 1
ATOM 4920 N N . GLY A 1 597 ? -21.481 5.347 -1.136 1.00 97.75 597 GLY A N 1
ATOM 4921 C CA . GLY A 1 597 ? -20.644 6.045 -2.097 1.00 97.75 597 GLY A CA 1
ATOM 4922 C C . GLY A 1 597 ? -21.420 6.787 -3.187 1.00 97.75 597 GLY A C 1
ATOM 4923 O O . GLY A 1 597 ? -22.645 6.890 -3.164 1.00 97.75 597 GLY A O 1
ATOM 4924 N N . GLY A 1 598 ? -20.683 7.314 -4.162 1.00 97.19 598 GLY A N 1
ATOM 4925 C CA . GLY A 1 598 ? -21.173 8.264 -5.162 1.00 97.19 598 GLY A CA 1
ATOM 4926 C C . GLY A 1 598 ? -21.263 9.697 -4.631 1.00 97.19 598 GLY A C 1
ATOM 4927 O O . GLY A 1 598 ? -21.953 10.520 -5.227 1.00 97.19 598 GLY A O 1
ATOM 4928 N N . LYS A 1 599 ? -20.607 9.995 -3.502 1.00 97.31 599 LYS A N 1
ATOM 4929 C CA . LYS A 1 599 ? -20.631 11.314 -2.861 1.00 97.31 599 LYS A CA 1
ATOM 4930 C C . LYS A 1 599 ? -19.374 11.575 -2.038 1.00 97.31 599 LYS A C 1
ATOM 4932 O O . LYS A 1 599 ? -18.595 10.667 -1.745 1.00 97.31 599 LYS A O 1
ATOM 4937 N N . THR A 1 600 ? -19.207 12.836 -1.670 1.00 98.19 600 THR A N 1
ATOM 4938 C CA . THR A 1 600 ? -18.096 13.322 -0.859 1.00 98.19 600 THR A CA 1
ATOM 4939 C C . THR A 1 600 ? -18.443 13.313 0.627 1.00 98.19 600 THR A C 1
ATOM 4941 O O . THR A 1 600 ? -19.609 13.409 1.018 1.00 98.19 600 THR A O 1
ATOM 4944 N N . TYR A 1 601 ? -17.410 13.194 1.452 1.00 97.50 601 TYR A N 1
ATOM 4945 C CA . TYR A 1 601 ? -17.488 13.177 2.903 1.00 97.50 601 TYR A CA 1
ATOM 4946 C C . TYR A 1 601 ? -16.416 14.079 3.510 1.00 97.50 601 TYR A C 1
ATOM 4948 O O . TYR A 1 601 ? -15.356 14.297 2.925 1.00 97.50 601 TYR A O 1
ATOM 4956 N N . GLU A 1 602 ? -16.695 14.563 4.715 1.00 96.31 602 GLU A N 1
ATOM 4957 C CA . GLU A 1 602 ? -15.711 15.148 5.620 1.00 96.31 602 GLU A CA 1
ATOM 4958 C C . GLU A 1 602 ? -15.720 14.302 6.896 1.00 96.31 602 GLU A C 1
ATOM 4960 O O . GLU A 1 602 ? -16.784 14.065 7.476 1.00 96.31 602 GLU A O 1
ATOM 4965 N N . ARG A 1 603 ? -14.558 13.764 7.269 1.00 94.69 603 ARG A N 1
ATOM 4966 C CA . ARG A 1 603 ? -14.393 12.789 8.355 1.00 94.69 603 ARG A CA 1
ATOM 4967 C C . ARG A 1 603 ? -13.249 13.211 9.259 1.00 94.69 603 ARG A C 1
ATOM 4969 O O . ARG A 1 603 ? -12.292 13.813 8.786 1.00 94.69 603 ARG A O 1
ATOM 4976 N N . SER A 1 604 ? -13.328 12.876 10.539 1.00 92.25 604 SER A N 1
ATOM 4977 C CA . SER A 1 604 ? -12.342 13.290 11.539 1.00 92.25 604 SER A CA 1
ATOM 4978 C C . SER A 1 604 ? -11.731 12.074 12.221 1.00 92.25 604 SER A C 1
ATOM 4980 O O . SER A 1 604 ? -12.460 11.165 12.611 1.00 92.25 604 SER A O 1
ATOM 4982 N N . PHE A 1 605 ? -10.409 12.078 12.391 1.00 93.25 605 PHE A N 1
ATOM 4983 C CA . PHE A 1 605 ? -9.654 10.943 12.923 1.00 93.25 605 PHE A CA 1
ATOM 4984 C C . PHE A 1 605 ? -8.681 11.378 14.016 1.00 93.25 605 PHE A C 1
ATOM 4986 O O . PHE A 1 605 ? -7.908 12.323 13.833 1.00 93.25 605 PHE A O 1
ATOM 4993 N N . THR A 1 606 ? -8.678 10.653 15.133 1.00 92.00 606 THR A N 1
ATOM 4994 C CA . THR A 1 606 ? -7.634 10.771 16.165 1.00 92.00 606 THR A CA 1
ATOM 4995 C C . THR A 1 606 ? -6.301 10.201 15.668 1.00 92.00 606 THR A C 1
ATOM 4997 O O . THR A 1 606 ? -6.228 9.606 14.588 1.00 92.00 606 THR A O 1
ATOM 5000 N N . MET A 1 607 ? -5.219 10.334 16.446 1.00 92.75 607 MET A N 1
ATOM 5001 C CA . MET A 1 607 ? -3.936 9.711 16.082 1.00 92.75 607 MET A CA 1
ATOM 5002 C C . MET A 1 607 ? -3.953 8.178 16.060 1.00 92.75 607 MET A C 1
ATOM 5004 O O . MET A 1 607 ? -3.097 7.579 15.410 1.00 92.75 607 MET A O 1
ATOM 5008 N N . ASP A 1 608 ? -4.909 7.544 16.734 1.00 91.00 608 ASP A N 1
ATOM 5009 C CA . ASP A 1 608 ? -5.042 6.084 16.781 1.00 91.00 608 ASP A CA 1
ATOM 5010 C C . ASP A 1 608 ? -5.930 5.528 15.656 1.00 91.00 608 ASP A C 1
ATOM 5012 O O . ASP A 1 608 ? -6.035 4.315 15.492 1.00 91.00 608 ASP A O 1
ATOM 5016 N N . GLU A 1 609 ? -6.534 6.408 14.855 1.00 92.31 609 GLU A N 1
ATOM 5017 C CA . GLU A 1 609 ? -7.458 6.056 13.780 1.00 92.31 609 GLU A CA 1
ATOM 5018 C C . GLU A 1 609 ? -6.862 6.397 12.417 1.00 92.31 609 GLU A C 1
ATOM 5020 O O . GLU A 1 609 ? -6.237 7.448 12.239 1.00 92.31 609 GLU A O 1
ATOM 5025 N N . TYR A 1 610 ? -7.080 5.516 11.438 1.00 96.12 610 TYR A N 1
ATOM 5026 C CA . TYR A 1 610 ? -6.646 5.726 10.064 1.00 96.12 610 TYR A CA 1
ATOM 5027 C C . TYR A 1 610 ? -7.766 5.417 9.048 1.00 96.12 610 TYR A C 1
ATOM 5029 O O . TYR A 1 610 ? -8.345 4.334 9.088 1.00 96.12 610 TYR A O 1
ATOM 5037 N N . PRO A 1 611 ? -8.083 6.336 8.122 1.00 97.00 611 PRO A N 1
ATOM 5038 C CA . PRO A 1 611 ? -9.181 6.216 7.157 1.00 97.00 611 PRO A CA 1
ATOM 5039 C C . PRO A 1 611 ? -8.980 5.067 6.161 1.00 97.00 611 PRO A C 1
ATOM 5041 O O . PRO A 1 611 ? -8.300 5.198 5.139 1.00 97.00 611 PRO A O 1
ATOM 5044 N N . VAL A 1 612 ? -9.630 3.942 6.457 1.00 98.38 612 VAL A N 1
ATOM 5045 C CA . VAL A 1 612 ? -9.680 2.744 5.614 1.00 98.38 612 VAL A CA 1
ATOM 5046 C C . VAL A 1 612 ? -11.134 2.390 5.354 1.00 98.38 612 VAL A C 1
ATOM 5048 O O . VAL A 1 612 ? -11.894 2.118 6.284 1.00 98.38 612 VAL A O 1
ATOM 5051 N N . TYR A 1 613 ? -11.510 2.341 4.082 1.00 98.81 613 TYR A N 1
ATOM 5052 C CA . TYR A 1 613 ? -12.868 2.038 3.649 1.00 98.81 613 TYR A CA 1
ATOM 5053 C C . TYR A 1 613 ? -12.879 0.686 2.946 1.00 98.81 613 TYR A C 1
ATOM 5055 O O . TYR A 1 613 ? -12.306 0.522 1.869 1.00 98.81 613 TYR A O 1
ATOM 5063 N N . VAL A 1 614 ? -13.521 -0.304 3.559 1.00 98.75 614 VAL A N 1
ATOM 5064 C CA . VAL A 1 614 ? -13.626 -1.668 3.035 1.00 98.75 614 VAL A CA 1
ATOM 5065 C C . VAL A 1 614 ? -14.938 -1.799 2.273 1.00 98.75 614 VAL A C 1
ATOM 5067 O O . VAL A 1 614 ? -16.001 -1.510 2.818 1.00 98.75 614 VAL A O 1
ATOM 5070 N N . LYS A 1 615 ? -14.901 -2.270 1.023 1.00 98.62 615 LYS A N 1
ATOM 5071 C CA . LYS A 1 615 ? -16.128 -2.544 0.258 1.00 98.62 615 LYS A CA 1
ATOM 5072 C C . LYS A 1 615 ? -17.018 -3.522 1.021 1.00 98.62 615 LYS A C 1
ATOM 5074 O O . LYS A 1 615 ? -16.535 -4.572 1.463 1.00 98.62 615 LYS A O 1
ATOM 5079 N N . ALA A 1 616 ? -18.305 -3.201 1.127 1.00 98.12 616 ALA A N 1
ATOM 5080 C CA . ALA A 1 616 ? -19.297 -4.051 1.770 1.00 98.12 616 ALA A CA 1
ATOM 5081 C C . ALA A 1 616 ? -19.230 -5.489 1.234 1.00 98.12 616 ALA A C 1
ATOM 5083 O O . ALA A 1 616 ? -19.103 -5.726 0.031 1.00 98.12 616 ALA A O 1
ATOM 5084 N N . GLY A 1 617 ? -19.284 -6.459 2.144 1.00 97.19 617 GLY A N 1
ATOM 5085 C CA . GLY A 1 617 ? -19.257 -7.875 1.807 1.00 97.19 617 GLY A CA 1
ATOM 5086 C C . GLY A 1 617 ? -17.900 -8.445 1.390 1.00 97.19 617 GLY A C 1
ATOM 5087 O O . GLY A 1 617 ? -17.860 -9.579 0.909 1.00 97.19 617 GLY A O 1
ATOM 5088 N N . SER A 1 618 ? -16.801 -7.705 1.555 1.00 98.62 618 SER A N 1
ATOM 5089 C CA . SER A 1 618 ? -15.457 -8.209 1.250 1.00 98.62 618 SER A CA 1
ATOM 5090 C C . SER A 1 618 ? -15.065 -9.409 2.120 1.00 98.62 618 SER A C 1
ATOM 5092 O O . SER A 1 618 ? -15.442 -9.509 3.289 1.00 98.62 618 SER A O 1
ATOM 5094 N N . ILE A 1 619 ? -14.247 -10.297 1.551 1.00 98.75 619 ILE A N 1
ATOM 5095 C CA . ILE A 1 619 ? -13.503 -11.321 2.289 1.00 98.75 619 ILE A CA 1
ATOM 5096 C C . ILE A 1 619 ? -12.033 -10.936 2.234 1.00 98.75 619 ILE A C 1
ATOM 5098 O O . ILE A 1 619 ? -11.477 -10.816 1.144 1.00 98.75 619 ILE A O 1
ATOM 5102 N N . LEU A 1 620 ? -11.407 -10.764 3.393 1.00 98.75 620 LEU A N 1
ATOM 5103 C CA . LEU A 1 620 ? -9.993 -10.419 3.484 1.00 98.75 620 LEU A CA 1
ATOM 5104 C C . LEU A 1 620 ? -9.258 -11.486 4.309 1.00 98.75 620 LEU A C 1
ATOM 5106 O O . LEU A 1 620 ? -9.621 -11.709 5.469 1.00 98.75 620 LEU A O 1
ATOM 5110 N N . PRO A 1 621 ? -8.248 -12.172 3.748 1.00 98.69 621 PRO A N 1
ATOM 5111 C CA . PRO A 1 621 ? -7.394 -13.061 4.520 1.00 98.69 621 PRO A CA 1
ATOM 5112 C C . PRO A 1 621 ? -6.380 -12.246 5.327 1.00 98.69 621 PRO A C 1
ATOM 5114 O O . PRO A 1 621 ? -5.819 -11.272 4.825 1.00 98.69 621 PRO A O 1
ATOM 5117 N N . TYR A 1 622 ? -6.119 -12.684 6.556 1.00 98.62 622 TYR A N 1
ATOM 5118 C CA . TYR A 1 622 ? -5.113 -12.113 7.442 1.00 98.62 622 TYR A CA 1
ATOM 5119 C C . TYR A 1 622 ? -4.196 -13.197 8.003 1.00 98.62 622 TYR A C 1
ATOM 5121 O O . TYR A 1 622 ? -4.645 -14.311 8.265 1.00 98.62 622 TYR A O 1
ATOM 5129 N N . TYR A 1 623 ? -2.928 -12.872 8.236 1.00 98.06 623 TYR A N 1
ATOM 5130 C CA . TYR A 1 623 ? -2.075 -13.657 9.125 1.00 98.06 623 TYR A CA 1
ATOM 5131 C C . TYR A 1 623 ? -2.292 -13.265 10.588 1.00 98.06 623 TYR A C 1
ATOM 5133 O O . TYR A 1 623 ? -2.771 -12.174 10.900 1.00 98.06 623 TYR A O 1
ATOM 5141 N N . GLY A 1 624 ? -1.916 -14.174 11.489 1.00 91.38 624 GLY A N 1
ATOM 5142 C CA . GLY A 1 624 ? -1.715 -13.849 12.900 1.00 91.38 624 GLY A CA 1
ATOM 5143 C C . GLY A 1 624 ? -0.419 -13.066 13.132 1.00 91.38 624 GLY A C 1
ATOM 5144 O O . GLY A 1 624 ? 0.209 -12.565 12.201 1.00 91.38 624 GLY A O 1
ATOM 5145 N N . LYS A 1 625 ? 0.012 -12.991 14.393 1.00 91.62 625 LYS A N 1
ATOM 5146 C CA . LYS A 1 625 ? 1.303 -12.392 14.738 1.00 91.62 625 LYS A CA 1
ATOM 5147 C C . LYS A 1 625 ? 2.451 -13.246 14.193 1.00 91.62 625 LYS A C 1
ATOM 5149 O O . LYS A 1 625 ? 2.449 -14.465 14.359 1.00 91.62 625 LYS A O 1
ATOM 5154 N N . LEU A 1 626 ? 3.422 -12.603 13.549 1.00 95.50 626 LEU A N 1
ATOM 5155 C CA . LEU A 1 626 ? 4.570 -13.245 12.907 1.00 95.50 626 LEU A CA 1
ATOM 5156 C C . LEU A 1 626 ? 5.875 -12.596 13.377 1.00 95.50 626 LEU A C 1
ATOM 5158 O O . LEU A 1 626 ? 5.860 -11.489 13.903 1.00 95.50 626 LEU A O 1
ATOM 5162 N N . LYS A 1 627 ? 7.003 -13.279 13.152 1.00 94.62 627 LYS A N 1
ATOM 5163 C CA . LYS A 1 627 ? 8.357 -12.717 13.333 1.00 94.62 627 LYS A CA 1
ATOM 5164 C C . LYS A 1 627 ? 8.964 -12.185 12.028 1.00 94.62 627 LYS A C 1
ATOM 5166 O O . LYS A 1 627 ? 9.794 -11.281 12.065 1.00 94.62 627 LYS A O 1
ATOM 5171 N N . ASN A 1 628 ? 8.570 -12.775 10.903 1.00 96.75 628 ASN A N 1
ATOM 5172 C CA . ASN A 1 628 ? 8.920 -12.420 9.527 1.00 96.75 628 ASN A CA 1
ATOM 5173 C C . ASN A 1 628 ? 7.932 -13.141 8.578 1.00 96.75 628 ASN A C 1
ATOM 5175 O O . ASN A 1 628 ? 7.040 -13.860 9.047 1.00 96.75 628 ASN A O 1
ATOM 5179 N N . LEU A 1 629 ? 8.084 -12.982 7.263 1.00 97.25 629 LEU A N 1
ATOM 5180 C CA . LEU A 1 629 ? 7.222 -13.607 6.251 1.00 97.25 629 LEU A CA 1
ATOM 5181 C C . LEU A 1 629 ? 7.799 -14.893 5.635 1.00 97.25 629 LEU A C 1
ATOM 5183 O O . LEU A 1 629 ? 7.291 -15.371 4.611 1.00 97.25 629 LEU A O 1
ATOM 5187 N N . SER A 1 630 ? 8.841 -15.472 6.232 1.00 92.12 630 SER A N 1
ATOM 5188 C CA . SER A 1 630 ? 9.418 -16.750 5.792 1.00 92.12 630 SER A CA 1
ATOM 5189 C C . SER A 1 630 ? 8.523 -17.945 6.165 1.00 92.12 630 SER A C 1
ATOM 5191 O O . SER A 1 630 ? 7.796 -17.895 7.155 1.00 92.12 630 SER A O 1
ATOM 5193 N N . GLY A 1 631 ? 8.564 -19.025 5.371 1.00 90.94 631 GLY A N 1
ATOM 5194 C CA . GLY A 1 631 ? 7.793 -20.265 5.593 1.00 90.94 631 GLY A CA 1
ATOM 5195 C C . GLY A 1 631 ? 6.408 -20.290 4.928 1.00 90.94 631 GLY A C 1
ATOM 5196 O O . GLY A 1 631 ? 5.961 -19.286 4.394 1.00 90.94 631 GLY A O 1
ATOM 5197 N N . THR A 1 632 ? 5.709 -21.422 4.934 1.00 93.50 632 THR A N 1
ATOM 5198 C CA . THR A 1 632 ? 4.458 -21.626 4.161 1.00 93.50 632 THR A CA 1
ATOM 5199 C C . THR A 1 632 ? 3.260 -22.030 5.026 1.00 93.50 632 THR A C 1
ATOM 5201 O O . THR A 1 632 ? 2.169 -22.279 4.507 1.00 93.50 632 THR A O 1
ATOM 5204 N N . GLU A 1 633 ? 3.446 -22.111 6.344 1.00 93.81 633 GLU A N 1
ATOM 5205 C CA . GLU A 1 633 ? 2.500 -22.711 7.294 1.00 93.81 633 GLU A CA 1
ATOM 5206 C C . GLU A 1 633 ? 1.733 -21.684 8.139 1.00 93.81 633 GLU A C 1
ATOM 5208 O O . GLU A 1 633 ? 1.038 -22.058 9.084 1.00 93.81 633 GLU A O 1
ATOM 5213 N N . GLN A 1 634 ? 1.851 -20.388 7.827 1.00 95.69 634 GLN A N 1
ATOM 5214 C CA . GLN A 1 634 ? 1.233 -19.331 8.627 1.00 95.69 634 GLN A CA 1
ATOM 5215 C C . GLN A 1 634 ? -0.279 -19.548 8.740 1.00 95.69 634 GLN A C 1
ATOM 5217 O O . GLN A 1 634 ? -0.971 -19.820 7.752 1.00 95.69 634 GLN A O 1
ATOM 5222 N N . ALA A 1 635 ? -0.791 -19.406 9.963 1.00 97.31 635 ALA A N 1
ATOM 5223 C CA . ALA A 1 635 ? -2.221 -19.463 10.222 1.00 97.31 635 ALA A CA 1
ATOM 5224 C C . ALA A 1 635 ? -2.940 -18.328 9.484 1.00 97.31 635 ALA A C 1
ATOM 5226 O O . ALA A 1 635 ? -2.440 -17.201 9.445 1.00 97.31 635 ALA A O 1
ATOM 5227 N N . VAL A 1 636 ? -4.114 -18.625 8.924 1.00 98.38 636 VAL A N 1
ATOM 5228 C CA . VAL A 1 636 ? -4.905 -17.658 8.154 1.00 98.38 636 VAL A CA 1
ATOM 5229 C C . VAL A 1 636 ? -6.254 -17.423 8.819 1.00 98.38 636 VAL A C 1
ATOM 5231 O O . VAL A 1 636 ? -7.047 -18.345 8.996 1.00 98.38 636 VAL A O 1
ATOM 5234 N N . THR A 1 637 ? -6.543 -16.164 9.119 1.00 98.69 637 THR A N 1
ATOM 5235 C CA . THR A 1 637 ? -7.866 -15.699 9.528 1.00 98.69 637 THR A CA 1
ATOM 5236 C C . THR A 1 637 ? -8.613 -15.176 8.308 1.00 98.69 637 THR A C 1
ATOM 5238 O O . THR A 1 637 ? -8.170 -14.237 7.653 1.00 98.69 637 THR A O 1
ATOM 5241 N N . VAL A 1 638 ? -9.764 -15.763 7.997 1.00 98.75 638 VAL A N 1
ATOM 5242 C CA . VAL A 1 638 ? -10.667 -15.305 6.939 1.00 98.75 638 VAL A CA 1
ATOM 5243 C C . VAL A 1 638 ? -11.653 -14.309 7.545 1.00 98.75 638 VAL A C 1
ATOM 5245 O O . VAL A 1 638 ? -12.574 -14.706 8.258 1.00 98.75 638 VAL A O 1
ATOM 5248 N N . ARG A 1 639 ? -11.463 -13.011 7.291 1.00 98.69 639 ARG A N 1
ATOM 5249 C CA . ARG A 1 639 ? -12.376 -11.964 7.770 1.00 98.69 639 ARG A CA 1
ATOM 5250 C C . ARG A 1 639 ? -13.501 -11.731 6.768 1.00 98.69 639 ARG A C 1
ATOM 5252 O O . ARG A 1 639 ? -13.225 -11.404 5.616 1.00 98.69 639 ARG A O 1
ATOM 5259 N N . VAL A 1 640 ? -14.750 -11.876 7.207 1.00 98.62 640 VAL A N 1
ATOM 5260 C CA . VAL A 1 640 ? -15.952 -11.706 6.376 1.00 98.62 640 VAL A CA 1
ATOM 5261 C C . VAL A 1 640 ? -16.713 -10.457 6.812 1.00 98.62 640 VAL A C 1
ATOM 5263 O O . VAL A 1 640 ? -17.359 -10.440 7.861 1.00 98.62 640 VAL A O 1
ATOM 5266 N N . PHE A 1 641 ? -16.652 -9.415 5.987 1.00 98.06 641 PHE A N 1
ATOM 5267 C CA . PHE A 1 641 ? -17.266 -8.120 6.271 1.00 98.06 641 PHE A CA 1
ATOM 5268 C C . PHE A 1 641 ? -18.786 -8.128 5.999 1.00 98.06 641 PHE A C 1
ATOM 5270 O O . PHE A 1 641 ? -19.270 -8.910 5.170 1.00 98.06 641 PHE A O 1
ATOM 5277 N N . PRO A 1 642 ? -19.574 -7.294 6.704 1.00 96.25 642 PRO A N 1
ATOM 5278 C CA . PRO A 1 642 ? -21.021 -7.202 6.512 1.00 96.25 642 PRO A CA 1
ATOM 5279 C C . PRO A 1 642 ? -21.393 -6.444 5.227 1.00 96.25 642 PRO A C 1
ATOM 5281 O O . PRO A 1 642 ? -20.550 -5.812 4.591 1.00 96.25 642 PRO A O 1
ATOM 5284 N N . GLY A 1 643 ? -22.681 -6.489 4.871 1.00 94.00 643 GLY A N 1
ATOM 5285 C CA . GLY A 1 643 ? -23.297 -5.603 3.873 1.00 94.00 643 GLY A CA 1
ATOM 5286 C C . GLY A 1 643 ? -23.679 -6.244 2.536 1.00 94.00 643 GLY A C 1
ATOM 5287 O O . GLY A 1 643 ? -24.370 -5.607 1.760 1.00 94.00 643 GLY A O 1
ATOM 5288 N N . GLN A 1 644 ? -23.290 -7.491 2.253 1.00 95.75 644 GLN A N 1
ATOM 5289 C CA . GLN A 1 644 ? -23.756 -8.221 1.064 1.00 95.75 644 GLN A CA 1
ATOM 5290 C C . GLN A 1 644 ? -24.164 -9.654 1.417 1.00 95.75 644 GLN A C 1
ATOM 5292 O O . GLN A 1 644 ? -23.671 -10.228 2.392 1.00 95.75 644 GLN A O 1
ATOM 5297 N N . ASP A 1 645 ? -25.036 -10.239 0.592 1.00 96.25 645 ASP A N 1
ATOM 5298 C CA . ASP A 1 645 ? -25.554 -11.599 0.791 1.00 96.25 645 ASP A CA 1
ATOM 5299 C C . ASP A 1 645 ? -24.584 -12.690 0.335 1.00 96.25 645 ASP A C 1
ATOM 5301 O O . ASP A 1 645 ? -24.728 -13.853 0.698 1.00 96.25 645 ASP A O 1
ATOM 5305 N N . LYS A 1 646 ? -23.585 -12.345 -0.476 1.00 97.88 646 LYS A N 1
ATOM 5306 C CA . LYS A 1 646 ? -22.552 -13.277 -0.925 1.00 97.88 646 LYS A CA 1
ATOM 5307 C C . LYS A 1 646 ? -21.259 -12.545 -1.238 1.00 97.88 646 LYS A C 1
ATOM 5309 O O . LYS A 1 646 ? -21.283 -11.395 -1.672 1.00 97.88 646 LYS A O 1
ATOM 5314 N N . GLY A 1 647 ? -20.146 -13.250 -1.103 1.00 97.94 647 GLY A N 1
ATOM 5315 C CA . GLY A 1 647 ? -18.830 -12.747 -1.477 1.00 97.94 647 GLY A CA 1
ATOM 5316 C C . GLY A 1 647 ? -17.869 -13.880 -1.802 1.00 97.94 647 GLY A C 1
ATOM 5317 O O . GLY A 1 647 ? -18.090 -15.028 -1.412 1.00 97.94 647 GLY A O 1
ATOM 5318 N N . GLU A 1 648 ? -16.806 -13.545 -2.526 1.00 98.38 648 GLU A N 1
ATOM 5319 C CA . GLU A 1 648 ? -15.761 -14.480 -2.934 1.00 98.38 648 GLU A CA 1
ATOM 5320 C C . GLU A 1 648 ? -14.381 -13.817 -2.922 1.00 98.38 648 GLU A C 1
ATOM 5322 O O . GLU A 1 648 ? -14.248 -12.612 -3.135 1.00 98.38 648 GLU A O 1
ATOM 5327 N N . PHE A 1 649 ? -13.350 -14.620 -2.673 1.00 98.75 649 PHE A N 1
ATOM 5328 C CA . PHE A 1 649 ? -11.949 -14.227 -2.745 1.00 98.75 649 PHE A CA 1
ATOM 5329 C C . PHE A 1 649 ? -11.090 -15.441 -3.108 1.00 98.75 649 PHE A C 1
ATOM 5331 O O . PHE A 1 649 ? -11.364 -16.554 -2.669 1.00 98.75 649 PHE A O 1
ATOM 5338 N N . GLN A 1 650 ? -10.040 -15.247 -3.902 1.00 98.44 650 GLN A N 1
ATOM 5339 C CA . GLN A 1 650 ? -9.131 -16.319 -4.316 1.00 98.44 650 GLN A CA 1
ATOM 5340 C C . GLN A 1 650 ? -7.786 -16.133 -3.619 1.00 98.44 650 GLN A C 1
ATOM 5342 O O . GLN A 1 650 ? -6.971 -15.338 -4.073 1.00 98.44 650 GLN A O 1
ATOM 5347 N N . LEU A 1 651 ? -7.550 -16.837 -2.508 1.00 98.75 651 LEU A N 1
ATOM 5348 C CA . LEU A 1 651 ? -6.290 -16.729 -1.770 1.00 98.75 651 LEU A CA 1
ATOM 5349 C C . LEU A 1 651 ? -5.165 -17.402 -2.559 1.00 98.75 651 LEU A C 1
ATOM 5351 O O . LEU A 1 651 ? -5.178 -18.623 -2.706 1.00 98.75 651 LEU A O 1
ATOM 5355 N N . TYR A 1 652 ? -4.210 -16.609 -3.040 1.00 98.69 652 TYR A N 1
ATOM 5356 C CA . TYR A 1 652 ? -3.020 -17.089 -3.740 1.00 98.69 652 TYR A CA 1
ATOM 5357 C C . TYR A 1 652 ? -1.895 -17.429 -2.766 1.00 98.69 652 TYR A C 1
ATOM 5359 O O . TYR A 1 652 ? -1.607 -16.667 -1.841 1.00 98.69 652 TYR A O 1
ATOM 5367 N N . GLU A 1 653 ? -1.214 -18.539 -3.035 1.00 98.12 653 GLU A N 1
ATOM 5368 C CA . GLU A 1 653 ? -0.075 -19.015 -2.263 1.00 98.12 653 GLU A CA 1
ATOM 5369 C C . GLU A 1 653 ? 0.979 -19.646 -3.174 1.00 98.12 653 GLU A C 1
ATOM 5371 O O . GLU A 1 653 ? 0.652 -20.355 -4.123 1.00 98.12 653 GLU A O 1
ATOM 5376 N N . ASP A 1 654 ? 2.249 -19.447 -2.850 1.00 97.94 654 ASP A N 1
ATOM 5377 C CA . ASP A 1 654 ? 3.377 -20.154 -3.451 1.00 97.94 654 ASP A CA 1
ATOM 5378 C C . ASP A 1 654 ? 4.473 -20.364 -2.382 1.00 97.94 654 ASP A C 1
ATOM 5380 O O . ASP A 1 654 ? 4.247 -20.124 -1.187 1.00 97.94 654 ASP A O 1
ATOM 5384 N N . ASN A 1 655 ? 5.660 -20.822 -2.787 1.00 96.31 655 ASN A N 1
ATOM 5385 C CA . ASN A 1 655 ? 6.785 -21.033 -1.871 1.00 96.31 655 ASN A CA 1
ATOM 5386 C C . ASN A 1 655 ? 7.268 -19.732 -1.187 1.00 96.31 655 ASN A C 1
ATOM 5388 O O . ASN A 1 655 ? 7.783 -19.766 -0.071 1.00 96.31 655 ASN A O 1
ATOM 5392 N N . GLY A 1 656 ? 7.049 -18.577 -1.818 1.00 96.19 656 GLY A N 1
ATOM 5393 C CA . GLY A 1 656 ? 7.325 -17.238 -1.306 1.00 96.19 656 GLY A CA 1
ATOM 5394 C C . GLY A 1 656 ? 8.573 -16.574 -1.890 1.00 96.19 656 GLY A C 1
ATOM 5395 O O . GLY A 1 656 ? 8.643 -15.347 -1.879 1.00 96.19 656 GLY A O 1
ATOM 5396 N N . GLU A 1 657 ? 9.546 -17.336 -2.402 1.00 94.44 657 GLU A N 1
ATOM 5397 C CA . GLU A 1 657 ? 10.861 -16.792 -2.799 1.00 94.44 657 GLU A CA 1
ATOM 5398 C C . GLU A 1 657 ? 11.449 -17.411 -4.084 1.00 94.44 657 GLU A C 1
ATOM 5400 O O . GLU A 1 657 ? 12.279 -16.780 -4.731 1.00 94.44 657 GLU A O 1
ATOM 5405 N N . ASP A 1 658 ? 11.024 -18.606 -4.504 1.00 93.31 658 ASP A N 1
ATOM 5406 C CA . ASP A 1 658 ? 11.585 -19.331 -5.660 1.00 93.31 658 ASP A CA 1
ATOM 5407 C C . ASP A 1 658 ? 11.160 -18.793 -7.039 1.00 93.31 658 ASP A C 1
ATOM 5409 O O . ASP A 1 658 ? 10.137 -18.139 -7.191 1.00 93.31 658 ASP A O 1
ATOM 5413 N N . LYS A 1 659 ? 11.892 -19.096 -8.113 1.00 92.38 659 LYS A N 1
ATOM 5414 C CA . LYS A 1 659 ? 11.526 -18.615 -9.465 1.00 92.38 659 LYS A CA 1
ATOM 5415 C C . LYS A 1 659 ? 10.313 -19.322 -10.095 1.00 92.38 659 LYS A C 1
ATOM 5417 O O . LYS A 1 659 ? 9.819 -18.876 -11.128 1.00 92.38 659 LYS A O 1
ATOM 5422 N N . ASN A 1 660 ? 9.794 -20.384 -9.477 1.00 94.50 660 ASN A N 1
ATOM 5423 C CA . ASN A 1 660 ? 8.808 -21.278 -10.095 1.00 94.50 660 ASN A CA 1
ATOM 5424 C C . ASN A 1 660 ? 7.353 -20.785 -10.018 1.00 94.50 660 ASN A C 1
ATOM 5426 O O . ASN A 1 660 ? 6.469 -21.393 -10.620 1.00 94.50 660 ASN A O 1
ATOM 5430 N N . TYR A 1 661 ? 7.094 -19.666 -9.342 1.00 94.88 661 TYR A N 1
ATOM 5431 C CA . TYR A 1 661 ? 5.761 -19.089 -9.088 1.00 94.88 661 TYR A CA 1
ATOM 5432 C C . TYR A 1 661 ? 4.863 -18.878 -10.307 1.00 94.88 661 TYR A C 1
ATOM 5434 O O . TYR A 1 661 ? 3.646 -18.713 -10.190 1.00 94.88 661 TYR A O 1
ATOM 5442 N N . VAL A 1 662 ? 5.450 -18.843 -11.501 1.00 93.69 662 VAL A N 1
ATOM 5443 C CA . VAL A 1 662 ? 4.698 -18.755 -12.751 1.00 93.69 662 VAL A CA 1
ATOM 5444 C C . VAL A 1 662 ? 3.784 -19.973 -12.915 1.00 93.69 662 VAL A C 1
ATOM 5446 O O . VAL A 1 662 ? 2.639 -19.810 -13.339 1.00 93.69 662 VAL A O 1
ATOM 5449 N N . THR A 1 663 ? 4.259 -21.164 -12.539 1.00 96.00 663 THR A N 1
ATOM 5450 C CA . THR A 1 663 ? 3.567 -22.452 -12.722 1.00 96.00 663 THR A CA 1
ATOM 5451 C C . THR A 1 663 ? 3.354 -23.237 -11.427 1.00 96.00 663 THR A C 1
ATOM 5453 O O . THR A 1 663 ? 2.436 -24.050 -11.364 1.00 96.00 663 THR A O 1
ATOM 5456 N N . GLU A 1 664 ? 4.174 -23.008 -10.402 1.00 97.50 664 GLU A N 1
ATOM 5457 C CA . GLU A 1 664 ? 4.107 -23.673 -9.098 1.00 97.50 664 GLU A CA 1
ATOM 5458 C C . GLU A 1 664 ? 3.495 -22.733 -8.061 1.00 97.50 664 GLU A C 1
ATOM 5460 O O . GLU A 1 664 ? 4.174 -21.939 -7.413 1.00 97.50 664 GLU A O 1
ATOM 5465 N N . TYR A 1 665 ? 2.177 -22.810 -7.927 1.00 98.50 665 TYR A N 1
ATOM 5466 C CA . TYR A 1 665 ? 1.405 -22.069 -6.941 1.00 98.50 665 TYR A CA 1
ATOM 5467 C C . TYR A 1 665 ? 0.112 -22.818 -6.632 1.00 98.50 665 TYR A C 1
ATOM 5469 O O . TYR A 1 665 ? -0.270 -23.772 -7.321 1.00 98.50 665 TYR A O 1
ATOM 5477 N N . ALA A 1 666 ? -0.580 -22.374 -5.592 1.00 98.44 666 ALA A N 1
ATOM 5478 C CA . ALA A 1 666 ? -1.895 -22.860 -5.246 1.00 98.44 666 ALA A CA 1
ATOM 5479 C C . ALA A 1 666 ? -2.868 -21.715 -4.950 1.00 98.44 666 ALA A C 1
ATOM 5481 O O . ALA A 1 666 ? -2.479 -20.620 -4.552 1.00 98.44 666 ALA A O 1
ATOM 5482 N N . VAL A 1 667 ? -4.154 -21.981 -5.159 1.00 98.69 667 VAL A N 1
ATOM 5483 C CA . VAL A 1 667 ? -5.246 -21.043 -4.907 1.00 98.69 667 VAL A CA 1
ATOM 5484 C C . VAL A 1 667 ? -6.298 -21.714 -4.038 1.00 98.69 667 VAL A C 1
ATOM 5486 O O . VAL A 1 667 ? -6.755 -22.819 -4.347 1.00 98.69 667 VAL A O 1
ATOM 5489 N N . THR A 1 668 ? -6.695 -21.039 -2.964 1.00 98.81 668 THR A N 1
ATOM 5490 C CA . THR A 1 668 ? -7.775 -21.466 -2.071 1.00 98.81 668 THR A CA 1
ATOM 5491 C C . THR A 1 668 ? -8.985 -20.549 -2.258 1.00 98.81 668 THR A C 1
ATOM 5493 O O . THR A 1 668 ? -8.920 -19.381 -1.865 1.00 98.81 668 THR A O 1
ATOM 5496 N N . PRO A 1 669 ? -10.093 -21.038 -2.845 1.00 98.75 669 PRO A N 1
ATOM 5497 C CA . PRO A 1 669 ? -11.321 -20.260 -2.952 1.00 98.75 669 PRO A CA 1
ATOM 5498 C C . PRO A 1 669 ? -11.925 -20.029 -1.567 1.00 98.75 669 PRO A C 1
ATOM 5500 O O . PRO A 1 669 ? -12.195 -20.980 -0.839 1.00 98.75 669 PRO A O 1
ATOM 5503 N N . LEU A 1 670 ? -12.164 -18.775 -1.212 1.00 98.88 670 LEU A N 1
ATOM 5504 C CA . LEU A 1 670 ? -12.886 -18.359 -0.017 1.00 98.88 670 LEU A CA 1
ATOM 5505 C C . LEU A 1 670 ? -14.220 -17.774 -0.464 1.00 98.88 670 LEU A C 1
ATOM 5507 O O . LEU A 1 670 ? -14.260 -16.976 -1.399 1.00 98.88 670 LEU A O 1
ATOM 5511 N N . SER A 1 671 ? -15.316 -18.157 0.176 1.00 98.81 671 SER A N 1
ATOM 5512 C CA . SER A 1 671 ? -16.628 -17.590 -0.146 1.00 98.81 671 SER A CA 1
ATOM 5513 C C . SER A 1 671 ? -17.550 -17.573 1.059 1.00 98.81 671 SER A C 1
ATOM 5515 O O . SER A 1 671 ? -17.287 -18.237 2.063 1.00 98.81 671 SER A O 1
ATOM 5517 N N . TYR A 1 672 ? -18.636 -16.814 0.961 1.00 98.75 672 TYR A N 1
ATOM 5518 C CA . TYR A 1 672 ? -19.753 -16.949 1.882 1.00 98.75 672 TYR A CA 1
ATOM 5519 C C . TYR A 1 672 ? -21.093 -16.699 1.194 1.00 98.75 672 TYR A C 1
ATOM 5521 O O . TYR A 1 672 ? -21.160 -16.047 0.148 1.00 98.75 672 TYR A O 1
ATOM 5529 N N . VAL A 1 673 ? -22.159 -17.186 1.826 1.00 98.44 673 VAL A N 1
ATOM 5530 C CA . VAL A 1 673 ? -23.554 -16.889 1.491 1.00 98.44 673 VAL A CA 1
ATOM 5531 C C . VAL A 1 673 ? -24.328 -16.604 2.778 1.00 98.44 673 VAL A C 1
ATOM 5533 O O . VAL A 1 673 ? -24.173 -17.322 3.765 1.00 98.44 673 VAL A O 1
ATOM 5536 N N . ARG A 1 674 ? -25.165 -15.567 2.769 1.00 96.56 674 ARG A N 1
ATOM 5537 C CA . ARG A 1 674 ? -26.118 -15.218 3.824 1.00 96.56 674 ARG A CA 1
ATOM 5538 C C . ARG A 1 674 ? -27.522 -15.502 3.322 1.00 96.56 674 ARG A C 1
ATOM 5540 O O . ARG A 1 674 ? -27.910 -15.021 2.263 1.00 96.56 674 ARG A O 1
ATOM 5547 N N . GLN A 1 675 ? -28.273 -16.295 4.071 1.00 94.19 675 GLN A N 1
ATOM 5548 C CA . GLN A 1 675 ? -29.652 -16.619 3.740 1.00 94.19 675 GLN A CA 1
ATOM 5549 C C . GLN A 1 675 ? -30.401 -17.056 5.002 1.00 94.19 675 GLN A C 1
ATOM 5551 O O . GLN A 1 675 ? -29.870 -17.833 5.791 1.00 94.19 675 GLN A O 1
ATOM 5556 N N . ASP A 1 676 ? -31.633 -16.573 5.184 1.00 90.19 676 ASP A N 1
ATOM 5557 C CA . ASP A 1 676 ? -32.557 -17.020 6.239 1.00 90.19 676 ASP A CA 1
ATOM 5558 C C . ASP A 1 676 ? -31.941 -16.996 7.659 1.00 90.19 676 ASP A C 1
ATOM 5560 O O . ASP A 1 676 ? -32.090 -17.934 8.439 1.00 90.19 676 ASP A O 1
ATOM 5564 N N . GLY A 1 677 ? -31.195 -15.929 7.986 1.00 89.94 677 GLY A N 1
ATOM 5565 C CA . GLY A 1 677 ? -30.517 -15.770 9.285 1.00 89.94 677 GLY A CA 1
ATOM 5566 C C . GLY A 1 677 ? -29.254 -16.625 9.461 1.00 89.94 677 GLY A C 1
ATOM 5567 O O . GLY A 1 677 ? -28.656 -16.631 10.534 1.00 89.94 677 GLY A O 1
ATOM 5568 N N . LYS A 1 678 ? -28.816 -17.333 8.416 1.00 95.56 678 LYS A N 1
ATOM 5569 C CA . LYS A 1 678 ? -27.598 -18.148 8.418 1.00 95.56 678 LYS A CA 1
ATOM 5570 C C . LYS A 1 678 ? -26.526 -17.520 7.544 1.00 95.56 678 LYS A C 1
ATOM 5572 O O . LYS A 1 678 ? -26.799 -17.085 6.428 1.00 95.56 678 LYS A O 1
ATOM 5577 N N . LEU A 1 679 ? -25.296 -17.512 8.039 1.00 97.81 679 LEU A N 1
ATOM 5578 C CA . LEU A 1 679 ? -24.088 -17.208 7.286 1.00 97.81 679 LEU A CA 1
ATOM 5579 C C . LEU A 1 679 ? -23.318 -18.517 7.091 1.00 97.81 679 LEU A C 1
ATOM 5581 O O . LEU A 1 679 ? -22.824 -19.107 8.048 1.00 97.81 679 LEU A O 1
ATOM 5585 N N . LYS A 1 680 ? -23.197 -18.965 5.845 1.00 98.12 680 LYS A N 1
ATOM 5586 C CA . LYS A 1 680 ? -22.327 -20.079 5.478 1.00 98.12 680 LYS A CA 1
ATOM 5587 C C . LYS A 1 680 ? -21.021 -19.525 4.931 1.00 98.12 680 LYS A C 1
ATOM 5589 O O . LYS A 1 680 ? -21.042 -18.887 3.884 1.00 98.12 680 LYS A O 1
ATOM 5594 N N . VAL A 1 681 ? -19.908 -19.772 5.614 1.00 98.75 681 VAL A N 1
ATOM 5595 C CA . VAL A 1 681 ? -18.554 -19.454 5.135 1.00 98.75 681 VAL A CA 1
ATOM 5596 C C . VAL A 1 681 ? -17.900 -20.733 4.628 1.00 98.75 681 VAL A C 1
ATOM 5598 O O . VAL A 1 681 ? -18.001 -21.781 5.260 1.00 98.75 681 VAL A O 1
ATOM 5601 N N . THR A 1 682 ? -17.201 -20.647 3.505 1.00 98.75 682 THR A N 1
ATOM 5602 C CA . THR A 1 682 ? -16.561 -21.790 2.856 1.00 98.75 682 THR A CA 1
ATOM 5603 C C . THR A 1 682 ? -15.094 -21.484 2.606 1.00 98.75 682 THR A C 1
ATOM 5605 O O . THR A 1 682 ? -14.754 -20.552 1.873 1.00 98.75 682 THR A O 1
ATOM 5608 N N . ILE A 1 683 ? -14.229 -22.313 3.187 1.00 98.75 683 ILE A N 1
ATOM 5609 C CA . ILE A 1 683 ? -12.815 -22.417 2.828 1.00 98.75 683 ILE A CA 1
ATOM 5610 C C . ILE A 1 683 ? -12.725 -23.597 1.867 1.00 98.75 683 ILE A C 1
ATOM 5612 O O . ILE A 1 683 ? -12.793 -24.752 2.282 1.00 98.75 683 ILE A O 1
ATOM 5616 N N . GLY A 1 684 ? -12.662 -23.315 0.571 1.00 98.50 684 GLY A N 1
ATOM 5617 C CA . GLY A 1 684 ? -12.724 -24.324 -0.478 1.00 98.50 684 GLY A CA 1
ATOM 5618 C C . GLY A 1 684 ? -11.485 -25.217 -0.541 1.00 98.50 684 GLY A C 1
ATOM 5619 O O . GLY A 1 684 ? -10.438 -24.931 0.034 1.00 98.50 684 GLY A O 1
ATOM 5620 N N . SER A 1 685 ? -11.590 -26.307 -1.302 1.00 98.31 685 SER A N 1
ATOM 5621 C CA . SER A 1 685 ? -10.441 -27.161 -1.615 1.00 98.31 685 SER A CA 1
ATOM 5622 C C . SER A 1 685 ? -9.372 -26.368 -2.373 1.00 98.31 685 SER A C 1
ATOM 5624 O O . SER A 1 685 ? -9.654 -25.856 -3.464 1.00 98.31 685 SER A O 1
ATOM 5626 N N . ARG A 1 686 ? -8.151 -26.325 -1.843 1.00 98.44 686 ARG A N 1
ATOM 5627 C CA . ARG A 1 686 ? -7.004 -25.680 -2.480 1.00 98.44 686 ARG A CA 1
ATOM 5628 C C . ARG A 1 686 ? -6.641 -26.386 -3.788 1.00 98.44 686 ARG A C 1
ATOM 5630 O O . ARG A 1 686 ? -6.633 -27.617 -3.862 1.00 98.44 686 ARG A O 1
ATOM 5637 N N . LYS A 1 687 ? -6.371 -25.606 -4.836 1.00 98.38 687 LYS A N 1
ATOM 5638 C CA . LYS A 1 687 ? -6.037 -26.078 -6.190 1.00 98.38 687 LYS A CA 1
ATOM 5639 C C . LYS A 1 687 ? -4.633 -25.647 -6.572 1.00 98.38 687 LYS A C 1
ATOM 5641 O O . LYS A 1 687 ? -4.290 -24.499 -6.343 1.00 98.38 687 LYS A O 1
ATOM 5646 N N . GLY A 1 688 ? -3.870 -26.533 -7.204 1.00 98.00 688 GLY A N 1
ATOM 5647 C CA . GLY A 1 688 ? -2.467 -26.290 -7.540 1.00 98.00 688 GLY A CA 1
ATOM 5648 C C . GLY A 1 688 ? -1.511 -26.874 -6.502 1.00 98.00 688 GLY A C 1
ATOM 5649 O O . GLY A 1 688 ? -1.933 -27.543 -5.557 1.00 98.00 688 GLY A O 1
ATOM 5650 N N . GLN A 1 689 ? -0.220 -26.669 -6.728 1.00 97.81 689 GLN A N 1
ATOM 5651 C CA . GLN A 1 689 ? 0.857 -27.220 -5.918 1.00 97.81 689 GLN A CA 1
ATOM 5652 C C . GLN A 1 689 ? 2.106 -26.355 -6.043 1.00 97.81 689 GLN A C 1
ATOM 5654 O O . GLN A 1 689 ? 2.365 -25.777 -7.097 1.00 97.81 689 GLN A O 1
ATOM 5659 N N . TYR A 1 690 ? 2.886 -26.307 -4.972 1.00 97.44 690 TYR A N 1
ATOM 5660 C CA . TYR A 1 690 ? 4.187 -25.655 -4.935 1.00 97.44 690 TYR A CA 1
ATOM 5661 C C . TYR A 1 690 ? 5.080 -26.352 -3.904 1.00 97.44 690 TYR A C 1
ATOM 5663 O O . TYR A 1 690 ? 4.602 -27.136 -3.073 1.00 97.44 690 TYR A O 1
ATOM 5671 N N . LYS A 1 691 ? 6.384 -26.085 -3.969 1.00 95.38 691 LYS A N 1
ATOM 5672 C CA . LYS A 1 691 ? 7.372 -26.646 -3.046 1.00 95.38 691 LYS A CA 1
ATOM 5673 C C . LYS A 1 691 ? 7.077 -26.250 -1.591 1.00 95.38 691 LYS A C 1
ATOM 5675 O O . LYS A 1 691 ? 6.832 -25.083 -1.302 1.00 95.38 691 LYS A O 1
ATOM 5680 N N . ASP A 1 692 ? 7.146 -27.215 -0.674 1.00 95.81 692 ASP A N 1
ATOM 5681 C CA . ASP A 1 692 ? 6.889 -27.027 0.765 1.00 95.81 692 ASP A CA 1
ATOM 5682 C C . ASP A 1 692 ? 5.446 -26.576 1.089 1.00 95.81 692 ASP A C 1
ATOM 5684 O O . ASP A 1 692 ? 5.180 -25.966 2.124 1.00 95.81 692 ASP A O 1
ATOM 5688 N N . MET A 1 693 ? 4.481 -26.868 0.209 1.00 97.19 693 MET A N 1
ATOM 5689 C CA . MET A 1 693 ? 3.062 -26.597 0.451 1.00 97.19 693 MET A CA 1
ATOM 5690 C C . MET A 1 693 ? 2.507 -27.497 1.577 1.00 97.19 693 MET A C 1
ATOM 5692 O O . MET A 1 693 ? 2.493 -28.722 1.423 1.00 97.19 693 MET A O 1
ATOM 5696 N N . PRO A 1 694 ? 1.962 -26.943 2.679 1.00 97.00 694 PRO A N 1
ATOM 5697 C CA . PRO A 1 694 ? 1.540 -27.755 3.819 1.00 97.00 694 PRO A CA 1
ATOM 5698 C C . PRO A 1 694 ? 0.208 -28.454 3.553 1.00 97.00 694 PRO A C 1
ATOM 5700 O O . PRO A 1 694 ? -0.752 -27.809 3.145 1.00 97.00 694 PRO A O 1
ATOM 5703 N N . ALA A 1 695 ? 0.089 -29.757 3.817 1.00 97.81 695 ALA A N 1
ATOM 5704 C CA . ALA A 1 695 ? -1.155 -30.503 3.570 1.00 97.81 695 ALA A CA 1
ATOM 5705 C C . ALA A 1 695 ? -2.347 -30.024 4.429 1.00 97.81 695 ALA A C 1
ATOM 5707 O O . ALA A 1 695 ? -3.505 -30.139 4.017 1.00 97.81 695 ALA A O 1
ATOM 5708 N N . GLN A 1 696 ? -2.063 -29.477 5.612 1.00 98.12 696 GLN A N 1
ATOM 5709 C CA . GLN A 1 696 ? -3.039 -28.900 6.532 1.00 98.12 696 GLN A CA 1
ATOM 5710 C C . GLN A 1 696 ? -2.603 -27.502 6.959 1.00 98.12 696 GLN A C 1
ATOM 5712 O O . GLN A 1 696 ? -1.412 -27.203 6.984 1.00 98.12 696 GLN A O 1
ATOM 5717 N N . ARG A 1 697 ? -3.560 -26.654 7.332 1.00 97.00 697 ARG A N 1
ATOM 5718 C CA . ARG A 1 697 ? -3.279 -25.313 7.849 1.00 97.00 697 ARG A CA 1
ATOM 5719 C C . ARG A 1 697 ? -4.243 -24.935 8.955 1.00 97.00 697 ARG A C 1
ATOM 5721 O O . ARG A 1 697 ? -5.421 -25.283 8.890 1.00 97.00 697 ARG A O 1
ATOM 5728 N N . ARG A 1 698 ? -3.753 -24.170 9.934 1.00 97.56 698 ARG A N 1
ATOM 5729 C CA . ARG A 1 698 ? -4.621 -23.552 10.932 1.00 97.56 698 ARG A CA 1
ATOM 5730 C C . ARG A 1 698 ? -5.422 -22.408 10.313 1.00 97.56 698 ARG A C 1
ATOM 5732 O O . ARG A 1 698 ? -4.827 -21.451 9.817 1.00 97.56 698 ARG A O 1
ATOM 5739 N N . TYR A 1 699 ? -6.746 -22.498 10.378 1.00 98.00 699 TYR A N 1
ATOM 5740 C CA . TYR A 1 699 ? -7.641 -21.428 9.944 1.00 98.00 699 TYR A CA 1
ATOM 5741 C C . TYR A 1 699 ? -8.508 -20.915 11.087 1.00 98.00 699 TYR A C 1
ATOM 5743 O O . TYR A 1 699 ? -8.919 -21.680 11.957 1.00 98.00 699 TYR A O 1
ATOM 5751 N N . SER A 1 700 ? -8.858 -19.637 11.000 1.00 98.38 700 SER A N 1
ATOM 5752 C CA . SER A 1 700 ? -9.940 -19.030 11.772 1.00 98.38 700 SER A CA 1
ATOM 5753 C C . SER A 1 700 ? -10.863 -18.241 10.845 1.00 98.38 700 SER A C 1
ATOM 5755 O O . SER A 1 700 ? -10.452 -17.820 9.763 1.00 98.38 700 SER A O 1
ATOM 5757 N N . VAL A 1 701 ? -12.102 -18.007 11.263 1.00 98.75 701 VAL A N 1
ATOM 5758 C CA . VAL A 1 701 ? -13.031 -17.067 10.616 1.00 98.75 701 VAL A CA 1
ATOM 5759 C C . VAL A 1 701 ? -13.293 -15.922 11.581 1.00 98.75 701 VAL A C 1
ATOM 5761 O O . VAL A 1 701 ? -13.542 -16.177 12.758 1.00 98.75 701 VAL A O 1
ATOM 5764 N N . ALA A 1 702 ? -13.255 -14.680 11.096 1.00 98.56 702 ALA A N 1
ATOM 5765 C CA . ALA A 1 702 ? -13.659 -13.528 11.894 1.00 98.56 702 ALA A CA 1
ATOM 5766 C C . ALA A 1 702 ? -14.781 -12.725 11.232 1.00 98.56 702 ALA A C 1
ATOM 5768 O O . ALA A 1 702 ? -14.831 -12.599 10.006 1.00 98.56 702 ALA A O 1
ATOM 5769 N N . LEU A 1 703 ? -15.671 -12.179 12.058 1.00 98.44 703 LEU A N 1
ATOM 5770 C CA . LEU A 1 703 ? -16.850 -11.423 11.635 1.00 98.44 703 LEU A CA 1
ATOM 5771 C C . LEU A 1 703 ? -16.781 -10.002 12.213 1.00 98.44 703 LEU A C 1
ATOM 5773 O O . LEU A 1 703 ? -17.374 -9.757 13.263 1.00 98.44 703 LEU A O 1
ATOM 5777 N N . PRO A 1 704 ? -16.034 -9.075 11.584 1.00 97.50 704 PRO A N 1
ATOM 5778 C CA . PRO A 1 704 ? -15.950 -7.693 12.047 1.00 97.50 704 PRO A CA 1
ATOM 5779 C C . PRO A 1 704 ? -17.298 -6.975 11.923 1.00 97.50 704 PRO A C 1
ATOM 5781 O O . PRO A 1 704 ? -18.054 -7.228 10.976 1.00 97.50 704 PRO A O 1
ATOM 5784 N N . CYS A 1 705 ? -17.555 -6.043 12.847 1.00 97.62 705 CYS A N 1
ATOM 5785 C CA . CYS A 1 705 ? -18.738 -5.173 12.887 1.00 97.62 705 CYS A CA 1
ATOM 5786 C C . CYS A 1 705 ? -20.058 -5.954 12.792 1.00 97.62 705 CYS A C 1
ATOM 5788 O O . CYS A 1 705 ? -20.985 -5.571 12.073 1.00 97.62 705 CYS A O 1
ATOM 5790 N N . GLN A 1 706 ? -20.128 -7.094 13.478 1.00 97.19 706 GLN A N 1
ATOM 5791 C CA . GLN A 1 706 ? -21.292 -7.972 13.495 1.00 97.19 706 GLN A CA 1
ATOM 5792 C C . GLN A 1 706 ? -21.558 -8.457 14.918 1.00 97.19 706 GLN A C 1
ATOM 5794 O O . GLN A 1 706 ? -20.626 -8.702 15.674 1.00 97.19 706 GLN A O 1
ATOM 5799 N N . LYS A 1 707 ? -22.837 -8.628 15.258 1.00 97.31 707 LYS A N 1
ATOM 5800 C CA . LYS A 1 707 ? -23.304 -9.272 16.486 1.00 97.31 707 LYS A CA 1
ATOM 5801 C C . LYS A 1 707 ? -22.670 -10.655 16.660 1.00 97.31 707 LYS A C 1
ATOM 5803 O O . LYS A 1 707 ? -22.398 -11.349 15.676 1.00 97.31 707 LYS A O 1
ATOM 5808 N N . ALA A 1 708 ? -22.503 -11.070 17.911 1.00 97.81 708 ALA A N 1
ATOM 5809 C CA . ALA A 1 708 ? -22.056 -12.416 18.237 1.00 97.81 708 ALA A CA 1
ATOM 5810 C C . ALA A 1 708 ? -23.051 -13.455 17.677 1.00 97.81 708 ALA A C 1
ATOM 5812 O O . ALA A 1 708 ? -24.268 -13.243 17.781 1.00 97.81 708 ALA A O 1
ATOM 5813 N N . PRO A 1 709 ? -22.572 -14.563 17.085 1.00 97.75 709 PRO A N 1
ATOM 5814 C CA . PRO A 1 709 ? -23.443 -15.596 16.539 1.00 97.75 709 PRO A CA 1
ATOM 5815 C C . PRO A 1 709 ? -24.203 -16.337 17.647 1.00 97.75 709 PRO A C 1
ATOM 5817 O O . PRO A 1 709 ? -23.742 -16.444 18.781 1.00 97.75 709 PRO A O 1
ATOM 5820 N N . LEU A 1 710 ? -25.368 -16.885 17.299 1.00 96.88 710 LEU A N 1
ATOM 5821 C CA . LEU A 1 710 ? -26.179 -17.726 18.185 1.00 96.88 710 LEU A CA 1
ATOM 5822 C C . LEU A 1 710 ? -25.585 -19.132 18.309 1.00 96.88 710 LEU A C 1
ATOM 5824 O O . LEU A 1 710 ? -25.554 -19.720 19.388 1.00 96.88 710 LEU A O 1
ATOM 5828 N N . SER A 1 711 ? -25.109 -19.678 17.192 1.00 97.06 711 SER A N 1
ATOM 5829 C CA . SER A 1 711 ? -24.465 -20.983 17.137 1.00 97.06 711 SER A CA 1
ATOM 5830 C C . SER A 1 711 ? -23.486 -21.035 15.962 1.00 97.06 711 SER A C 1
ATOM 5832 O O . SER A 1 711 ? -23.636 -20.324 14.966 1.00 97.06 711 SER A O 1
ATOM 5834 N N . VAL A 1 712 ? -22.450 -21.863 16.092 1.00 98.31 712 VAL A N 1
ATOM 5835 C CA . VAL A 1 712 ? -21.458 -22.091 15.042 1.00 98.31 712 VAL A CA 1
ATOM 5836 C C . VAL A 1 712 ? -21.240 -23.585 14.928 1.00 98.31 712 VAL A C 1
ATOM 5838 O O . VAL A 1 712 ? -20.920 -24.247 15.917 1.00 98.31 712 VAL A O 1
ATOM 5841 N N . THR A 1 713 ? -21.373 -24.117 13.719 1.00 97.56 713 THR A N 1
ATOM 5842 C CA . THR A 1 713 ? -21.073 -25.516 13.437 1.00 97.56 713 THR A CA 1
ATOM 5843 C C . THR A 1 713 ? -20.144 -25.658 12.241 1.00 97.56 713 THR A C 1
ATOM 5845 O O . THR A 1 713 ? -20.129 -24.842 11.322 1.00 97.56 713 THR A O 1
ATOM 5848 N N . SER A 1 714 ? -19.340 -26.714 12.253 1.00 95.81 714 SER A N 1
ATOM 5849 C CA . SER A 1 714 ? -18.520 -27.131 11.119 1.00 95.81 714 SER A CA 1
ATOM 5850 C C . SER A 1 714 ? -18.538 -28.649 11.055 1.00 95.81 714 SER A C 1
ATOM 5852 O O . SER A 1 714 ? -18.326 -29.321 12.067 1.00 95.81 714 SER A O 1
ATOM 5854 N N . GLN A 1 715 ? -18.850 -29.203 9.881 1.00 88.25 715 GLN A N 1
ATOM 5855 C CA . GLN A 1 715 ? -18.934 -30.656 9.664 1.00 88.25 715 GLN A CA 1
ATOM 5856 C C . GLN A 1 715 ? -19.834 -31.376 10.695 1.00 88.25 715 GLN A C 1
ATOM 5858 O O . GLN A 1 715 ? -19.516 -32.467 11.170 1.00 88.25 715 GLN A O 1
ATOM 5863 N N . GLY A 1 716 ? -20.946 -30.740 11.084 1.00 86.62 716 GLY A N 1
ATOM 5864 C CA . GLY A 1 716 ? -21.901 -31.270 12.065 1.00 86.62 716 GLY A CA 1
ATOM 5865 C C . GLY A 1 716 ? -21.453 -31.200 13.532 1.00 86.62 716 GLY A C 1
ATOM 5866 O O . GLY A 1 716 ? -22.150 -31.727 14.395 1.00 86.62 716 GLY A O 1
ATOM 5867 N N . LYS A 1 717 ? -20.312 -30.566 13.840 1.00 93.62 717 LYS A N 1
ATOM 5868 C CA . LYS A 1 717 ? -19.829 -30.343 15.212 1.00 93.62 717 LYS A CA 1
ATOM 5869 C C . LYS A 1 717 ? -19.999 -28.885 15.617 1.00 93.62 717 LYS A C 1
ATOM 5871 O O . LYS A 1 717 ? -19.656 -27.998 14.841 1.00 93.62 717 LYS A O 1
ATOM 5876 N N . GLN A 1 718 ? -20.458 -28.651 16.844 1.00 96.88 718 GLN A N 1
ATOM 5877 C CA . GLN A 1 718 ? -20.484 -27.317 17.442 1.00 96.88 718 GLN A CA 1
ATOM 5878 C C . GLN A 1 718 ? -19.053 -26.810 17.663 1.00 96.88 718 GLN A C 1
ATOM 5880 O O . GLN A 1 718 ? -18.213 -27.548 18.184 1.00 96.88 718 GLN A O 1
ATOM 5885 N N . LEU A 1 719 ? -18.792 -25.556 17.300 1.00 96.88 719 LEU A N 1
ATOM 5886 C CA . LEU A 1 719 ? -17.529 -24.872 17.556 1.00 96.88 719 LEU A CA 1
ATOM 5887 C C . LEU A 1 719 ? -17.726 -23.729 18.560 1.00 96.88 719 LEU A C 1
ATOM 5889 O O . LEU A 1 719 ? -18.748 -23.040 18.506 1.00 96.88 719 LEU A O 1
ATOM 5893 N N . PRO A 1 720 ? -16.764 -23.506 19.471 1.00 95.62 720 PRO A N 1
ATOM 5894 C CA . PRO A 1 720 ? -16.752 -22.304 20.287 1.00 95.62 720 PRO A CA 1
ATOM 5895 C C . PRO A 1 720 ? -16.363 -21.085 19.440 1.00 95.62 720 PRO A C 1
ATOM 5897 O O . PRO A 1 720 ? -15.691 -21.201 18.413 1.00 95.62 720 PRO A O 1
ATOM 5900 N N . PHE A 1 721 ? -16.739 -19.906 19.919 1.00 97.12 721 PHE A N 1
ATOM 5901 C CA . PHE A 1 721 ? -16.276 -18.628 19.394 1.00 97.12 721 PHE A CA 1
ATOM 5902 C C . PHE A 1 721 ? -15.927 -17.691 20.551 1.00 97.12 721 PHE A C 1
ATOM 5904 O O . PHE A 1 721 ? -16.397 -17.876 21.675 1.00 97.12 721 PHE A O 1
ATOM 5911 N N . THR A 1 722 ? -15.111 -16.681 20.273 1.00 97.81 722 THR A N 1
ATOM 5912 C CA . THR A 1 722 ? -14.876 -15.547 21.173 1.00 97.81 722 THR A CA 1
ATOM 5913 C C . THR A 1 722 ? -15.456 -14.280 20.561 1.00 97.81 722 THR A C 1
ATOM 5915 O O . THR A 1 722 ? -15.538 -14.165 19.336 1.00 97.81 722 THR A O 1
ATOM 5918 N N . TYR A 1 723 ? -15.855 -13.330 21.405 1.00 98.19 723 TYR A N 1
ATOM 5919 C CA . TYR A 1 723 ? -16.364 -12.033 20.971 1.00 98.19 723 TYR A CA 1
ATOM 5920 C C . TYR A 1 723 ? -15.529 -10.909 21.580 1.00 98.19 723 TYR A C 1
ATOM 5922 O O . TYR A 1 723 ? -15.401 -10.819 22.799 1.00 98.19 723 TYR A O 1
ATOM 5930 N N . ASP A 1 724 ? -14.945 -10.069 20.729 1.00 97.81 724 ASP A N 1
ATOM 5931 C CA . ASP A 1 724 ? -14.303 -8.822 21.131 1.00 97.81 724 ASP A CA 1
ATOM 5932 C C . ASP A 1 724 ? -15.336 -7.699 21.038 1.00 97.81 724 ASP A C 1
ATOM 5934 O O . ASP A 1 724 ? -15.631 -7.194 19.954 1.00 97.81 724 ASP A O 1
ATOM 5938 N N . GLY A 1 725 ? -15.897 -7.308 22.182 1.00 97.25 725 GLY A N 1
ATOM 5939 C CA . GLY A 1 725 ? -16.887 -6.242 22.253 1.00 97.25 725 GLY A CA 1
ATOM 5940 C C . GLY A 1 725 ? -16.338 -4.848 21.953 1.00 97.25 725 GLY A C 1
ATOM 5941 O O . GLY A 1 725 ? -17.126 -3.984 21.583 1.00 97.25 725 GLY A O 1
ATOM 5942 N N . MET A 1 726 ? -15.023 -4.614 22.050 1.00 95.50 726 MET A N 1
ATOM 5943 C CA . MET A 1 726 ? -14.419 -3.329 21.671 1.00 95.50 726 MET A CA 1
ATOM 5944 C C . MET A 1 726 ? -14.375 -3.175 20.151 1.00 95.50 726 MET A C 1
ATOM 5946 O O . MET A 1 726 ? -14.719 -2.121 19.622 1.00 95.50 726 MET A O 1
ATOM 5950 N N . ASN A 1 727 ? -13.984 -4.236 19.443 1.00 94.44 727 ASN A N 1
ATOM 5951 C CA . ASN A 1 727 ? -13.907 -4.238 17.979 1.00 94.44 727 ASN A CA 1
ATOM 5952 C C . ASN A 1 727 ? -15.182 -4.742 17.287 1.00 94.44 727 ASN A C 1
ATOM 5954 O O . ASN A 1 727 ? -15.252 -4.704 16.057 1.00 94.44 727 ASN A O 1
ATOM 5958 N N . LEU A 1 728 ? -16.178 -5.190 18.061 1.00 97.56 728 LEU A N 1
ATOM 5959 C CA . LEU A 1 728 ? -17.411 -5.817 17.576 1.00 97.56 728 LEU A CA 1
ATOM 5960 C C . LEU A 1 728 ? -17.107 -6.970 16.607 1.00 97.56 728 LEU A C 1
ATOM 5962 O O . LEU A 1 728 ? -17.644 -7.031 15.500 1.00 97.56 728 LEU A O 1
ATOM 5966 N N . GLU A 1 729 ? -16.174 -7.840 16.997 1.00 97.81 729 GLU A N 1
ATOM 5967 C CA . GLU A 1 729 ? -15.641 -8.898 16.139 1.00 97.81 729 GLU A CA 1
ATOM 5968 C C . GLU A 1 729 ? -15.758 -10.268 16.811 1.00 97.81 729 GLU A C 1
ATOM 5970 O O . GLU A 1 729 ? -15.243 -10.503 17.904 1.00 97.81 729 GLU A O 1
ATOM 5975 N N . THR A 1 730 ? -16.403 -11.205 16.118 1.00 98.38 730 THR A N 1
ATOM 5976 C CA . THR A 1 730 ? -16.361 -12.626 16.491 1.00 98.38 730 THR A CA 1
ATOM 5977 C C . THR A 1 730 ? -15.111 -13.275 15.911 1.00 98.38 730 THR A C 1
ATOM 5979 O O . THR A 1 730 ? -14.809 -13.028 14.747 1.00 98.38 730 THR A O 1
ATOM 5982 N N . THR A 1 731 ? -14.446 -14.164 16.655 1.00 98.31 731 THR A N 1
ATOM 5983 C CA . THR A 1 731 ? -13.421 -15.083 16.126 1.00 98.31 731 THR A CA 1
ATOM 5984 C C . THR A 1 731 ? -13.816 -16.540 16.368 1.00 98.31 731 THR A C 1
ATOM 5986 O O . THR A 1 731 ? -14.133 -16.935 17.489 1.00 98.31 731 THR A O 1
ATOM 5989 N N . ILE A 1 732 ? -13.772 -17.348 15.309 1.00 98.44 732 ILE A N 1
ATOM 5990 C CA . ILE A 1 732 ? -14.059 -18.786 15.306 1.00 98.44 732 ILE A CA 1
ATOM 5991 C C . ILE A 1 732 ? -12.777 -19.511 14.898 1.00 98.44 732 ILE A C 1
ATOM 5993 O O . ILE A 1 732 ? -12.337 -19.384 13.756 1.00 98.44 732 ILE A O 1
ATOM 5997 N N . ASP A 1 733 ? -12.183 -20.275 15.809 1.00 96.88 733 ASP A N 1
ATOM 5998 C CA . ASP A 1 733 ? -10.989 -21.077 15.527 1.00 96.88 733 ASP A CA 1
ATOM 5999 C C . ASP A 1 733 ? -11.388 -22.450 14.976 1.00 96.88 733 ASP A C 1
ATOM 6001 O O . ASP A 1 733 ? -12.115 -23.207 15.622 1.00 96.88 733 ASP A O 1
ATOM 6005 N N . LEU A 1 734 ? -10.917 -22.774 13.772 1.00 96.94 734 LEU A N 1
ATOM 6006 C CA . LEU A 1 734 ? -11.205 -24.047 13.107 1.00 96.94 734 LEU A CA 1
ATOM 6007 C C . LEU A 1 734 ? -10.128 -25.101 13.389 1.00 96.94 734 LEU A C 1
ATOM 6009 O O . LEU A 1 734 ? -10.292 -26.264 13.017 1.00 96.94 734 LEU A O 1
ATOM 6013 N N . GLY A 1 735 ? -9.017 -24.718 14.025 1.00 95.50 735 GLY A N 1
ATOM 6014 C CA . GLY A 1 735 ? -7.843 -25.568 14.151 1.00 95.50 735 GLY A CA 1
ATOM 6015 C C . GLY A 1 735 ? -7.252 -25.923 12.783 1.00 95.50 735 GLY A C 1
ATOM 6016 O O . GLY A 1 735 ? -7.317 -25.139 11.837 1.00 95.50 735 GLY A O 1
ATOM 6017 N N . MET A 1 736 ? -6.638 -27.105 12.684 1.00 97.06 736 MET A N 1
ATOM 6018 C CA . MET A 1 736 ? -6.044 -27.597 11.436 1.00 97.06 736 MET A CA 1
ATOM 6019 C C . MET A 1 736 ? -7.119 -28.080 10.456 1.00 97.06 736 MET A C 1
ATOM 6021 O O . MET A 1 736 ? -7.808 -29.067 10.712 1.00 97.06 736 MET A O 1
ATOM 6025 N N . VAL A 1 737 ? -7.201 -27.435 9.295 1.00 97.12 737 VAL A N 1
ATOM 6026 C CA . VAL A 1 737 ? -8.072 -27.819 8.178 1.00 97.12 737 VAL A CA 1
ATOM 6027 C C . VAL A 1 737 ? -7.248 -28.550 7.121 1.00 97.12 737 VAL A C 1
ATOM 6029 O O . VAL A 1 737 ? -6.142 -28.128 6.785 1.00 97.12 737 VAL A O 1
ATOM 6032 N N . ASN A 1 738 ? -7.787 -29.641 6.570 1.00 97.75 738 ASN A N 1
ATOM 6033 C CA . ASN A 1 738 ? -7.201 -30.311 5.409 1.00 97.75 738 ASN A CA 1
ATOM 6034 C C . ASN A 1 738 ? -7.410 -29.456 4.153 1.00 97.75 738 ASN A C 1
ATOM 6036 O O . ASN A 1 738 ? -8.533 -29.320 3.665 1.00 97.75 738 ASN A O 1
ATOM 6040 N N . CYS A 1 739 ? -6.323 -28.914 3.605 1.00 97.75 739 CYS A N 1
ATOM 6041 C CA . CYS A 1 739 ? -6.395 -27.983 2.485 1.00 97.75 739 CYS A CA 1
ATOM 6042 C C . CYS A 1 739 ? -6.893 -28.642 1.187 1.00 97.75 739 CYS A C 1
ATOM 6044 O O . CYS A 1 739 ? -7.410 -27.945 0.320 1.00 97.75 739 CYS A O 1
ATOM 6046 N N . ALA A 1 740 ? -6.781 -29.966 1.034 1.00 97.44 740 ALA A N 1
ATOM 6047 C CA . ALA A 1 740 ? -7.252 -30.667 -0.164 1.00 97.44 740 ALA A CA 1
ATOM 6048 C C . ALA A 1 740 ? -8.784 -30.782 -0.226 1.00 97.44 740 ALA A C 1
ATOM 6050 O O . ALA A 1 740 ? -9.353 -30.833 -1.317 1.00 97.44 740 ALA A O 1
ATOM 6051 N N . THR A 1 741 ? -9.456 -30.814 0.927 1.00 97.31 741 THR A N 1
ATOM 6052 C CA . THR A 1 741 ? -10.922 -30.919 1.013 1.00 97.31 741 THR A CA 1
ATOM 6053 C C . THR A 1 741 ? -11.587 -29.600 1.384 1.00 97.31 741 THR A C 1
ATOM 6055 O O . THR A 1 741 ? -12.731 -29.382 0.996 1.00 97.31 741 THR A O 1
ATOM 6058 N N . GLY A 1 742 ? -10.883 -28.714 2.094 1.00 97.12 742 GLY A N 1
ATOM 6059 C CA . GLY A 1 742 ? -11.473 -27.500 2.649 1.00 97.12 742 GLY A CA 1
ATOM 6060 C C . GLY A 1 742 ? -12.438 -27.796 3.803 1.00 97.12 742 GLY A C 1
ATOM 6061 O O . GLY A 1 742 ? -12.444 -28.900 4.357 1.00 97.12 742 GLY A O 1
ATOM 6062 N N . THR A 1 743 ? -13.248 -26.803 4.174 1.00 97.88 743 THR A N 1
ATOM 6063 C CA . THR A 1 743 ? -14.324 -26.942 5.162 1.00 97.88 743 THR A CA 1
ATOM 6064 C C . THR A 1 743 ? -15.410 -25.879 4.985 1.00 97.88 743 THR A C 1
ATOM 6066 O O . THR A 1 743 ? -15.131 -24.747 4.590 1.00 97.88 743 THR A O 1
ATOM 6069 N N . ASP A 1 744 ? -16.640 -26.249 5.339 1.00 97.94 744 ASP A N 1
ATOM 6070 C CA . ASP A 1 744 ? -17.778 -25.340 5.471 1.00 97.94 744 ASP A CA 1
ATOM 6071 C C . ASP A 1 744 ? -18.023 -25.013 6.946 1.00 97.94 744 ASP A C 1
ATOM 6073 O O . ASP A 1 744 ? -17.907 -25.886 7.809 1.00 97.94 744 ASP A O 1
ATOM 6077 N N . ILE A 1 745 ? -18.383 -23.761 7.210 1.00 98.38 745 ILE A N 1
ATOM 6078 C CA . ILE A 1 745 ? -18.746 -23.237 8.521 1.00 98.38 745 ILE A CA 1
ATOM 6079 C C . ILE A 1 745 ? -20.160 -22.677 8.405 1.00 98.38 745 ILE A C 1
ATOM 6081 O O . ILE A 1 745 ? -20.405 -21.768 7.612 1.00 98.38 745 ILE A O 1
ATOM 6085 N N . GLU A 1 746 ? -21.088 -23.215 9.187 1.00 98.19 746 GLU A N 1
ATOM 6086 C CA . GLU A 1 746 ? -22.465 -22.736 9.272 1.00 98.19 746 GLU A CA 1
ATOM 6087 C C . GLU A 1 746 ? -22.637 -21.937 10.562 1.00 98.19 746 GLU A C 1
ATOM 6089 O O . GLU A 1 746 ? -22.407 -22.444 11.661 1.00 98.19 746 GLU A O 1
ATOM 6094 N N . ILE A 1 747 ? -23.016 -20.672 10.414 1.00 98.38 747 ILE A N 1
ATOM 6095 C CA . ILE A 1 747 ? -23.098 -19.695 11.495 1.00 98.38 747 ILE A CA 1
ATOM 6096 C C . ILE A 1 747 ? -24.540 -19.202 11.564 1.00 98.38 747 ILE A C 1
ATOM 6098 O O . ILE A 1 747 ? -25.039 -18.595 10.614 1.00 98.38 747 ILE A O 1
ATOM 6102 N N . GLU A 1 748 ? -25.222 -19.455 12.675 1.00 97.81 748 GLU A N 1
ATOM 6103 C CA . GLU A 1 748 ? -26.544 -18.883 12.925 1.00 97.81 748 GLU A CA 1
ATOM 6104 C C . GLU A 1 748 ? -26.372 -17.487 13.511 1.00 97.81 748 GLU A C 1
ATOM 6106 O O . GLU A 1 748 ? -25.782 -17.313 14.577 1.00 97.81 748 GLU A O 1
ATOM 6111 N N . MET A 1 749 ? -26.869 -16.481 12.798 1.00 96.75 749 MET A N 1
ATOM 6112 C CA . MET A 1 749 ? -26.743 -15.083 13.186 1.00 96.75 749 MET A CA 1
ATOM 6113 C C . MET A 1 749 ? -28.055 -14.594 13.813 1.00 96.75 749 MET A C 1
ATOM 6115 O O . MET A 1 749 ? -29.135 -14.986 13.362 1.00 96.75 749 MET A O 1
ATOM 6119 N N . PRO A 1 750 ? -28.001 -13.710 14.823 1.00 95.44 750 PRO A N 1
ATOM 6120 C CA . PRO A 1 750 ? -29.194 -13.007 15.283 1.00 95.44 750 PRO A CA 1
ATOM 6121 C C . PRO A 1 750 ? -29.777 -12.128 14.166 1.00 95.44 750 PRO A C 1
ATOM 6123 O O . PRO A 1 750 ? -29.089 -11.774 13.204 1.00 95.44 750 PRO A O 1
ATOM 6126 N N . GLN A 1 751 ? -31.046 -11.735 14.299 1.00 89.12 751 GLN A N 1
ATOM 6127 C CA . GLN A 1 751 ? -31.631 -10.742 13.395 1.00 89.12 751 GLN A CA 1
ATOM 6128 C C . GLN A 1 751 ? -30.863 -9.416 13.477 1.00 89.12 751 GLN A C 1
ATOM 6130 O O . GLN A 1 751 ? -30.350 -9.041 14.538 1.00 89.12 751 GLN A O 1
ATOM 6135 N N . GLU A 1 752 ? -30.788 -8.721 12.337 1.00 89.19 752 GLU A N 1
ATOM 6136 C CA . GLU A 1 752 ? -30.071 -7.445 12.205 1.00 89.19 752 GLU A CA 1
ATOM 6137 C C . GLU A 1 752 ? -28.634 -7.548 12.739 1.00 89.19 752 GLU A C 1
ATOM 6139 O O . GLU A 1 752 ? -28.191 -6.792 13.602 1.00 89.19 752 GLU A O 1
ATOM 6144 N N . SER A 1 753 ? -27.902 -8.559 12.263 1.00 93.19 753 SER A N 1
ATOM 6145 C CA . SER A 1 753 ? -26.587 -8.895 12.806 1.00 93.19 753 SER A CA 1
ATOM 6146 C C . SER A 1 753 ? -25.490 -7.883 12.486 1.00 93.19 753 SER A C 1
ATOM 6148 O O . SER A 1 753 ? -24.424 -7.971 13.077 1.00 93.19 753 SER A O 1
ATOM 6150 N N . ALA A 1 754 ? -25.680 -6.977 11.528 1.00 95.44 754 ALA A N 1
ATOM 6151 C CA . ALA A 1 754 ? -24.680 -5.969 11.188 1.00 95.44 754 ALA A CA 1
ATOM 6152 C C . ALA A 1 754 ? -24.694 -4.831 12.224 1.00 95.44 754 ALA A C 1
ATOM 6154 O O . ALA A 1 754 ? -25.746 -4.274 12.524 1.00 95.44 754 ALA A O 1
ATOM 6155 N N . LEU A 1 755 ? -23.525 -4.478 12.759 1.00 96.88 755 LEU A N 1
ATOM 6156 C CA . LEU A 1 755 ? -23.335 -3.376 13.705 1.00 96.88 755 LEU A CA 1
ATOM 6157 C C . LEU A 1 755 ? -22.539 -2.270 13.017 1.00 96.88 755 LEU A C 1
ATOM 6159 O O . LEU A 1 755 ? -21.342 -2.120 13.254 1.00 96.88 755 LEU A O 1
ATOM 6163 N N . THR A 1 756 ? -23.206 -1.566 12.099 1.00 96.56 756 THR A N 1
ATOM 6164 C CA . THR A 1 756 ? -22.546 -0.646 11.164 1.00 96.56 756 THR A CA 1
ATOM 6165 C C . THR A 1 756 ? -22.945 0.823 11.319 1.00 96.56 756 THR A C 1
ATOM 6167 O O . THR A 1 756 ? -22.981 1.576 10.348 1.00 96.56 756 THR A O 1
ATOM 6170 N N . ASP A 1 757 ? -23.302 1.224 12.534 1.00 94.69 757 ASP A N 1
ATOM 6171 C CA . ASP A 1 757 ? -23.813 2.547 12.919 1.00 94.69 757 ASP A CA 1
ATOM 6172 C C . ASP A 1 757 ? -22.768 3.407 13.656 1.00 94.69 757 ASP A C 1
ATOM 6174 O O . ASP A 1 757 ? -23.116 4.382 14.320 1.00 94.69 757 ASP A O 1
ATOM 6178 N N . GLY A 1 758 ? -21.482 3.050 13.566 1.00 94.31 758 GLY A N 1
ATOM 6179 C CA . GLY A 1 758 ? -20.390 3.802 14.197 1.00 94.31 758 GLY A CA 1
ATOM 6180 C C . GLY A 1 758 ? -20.109 3.430 15.661 1.00 94.31 758 GLY A C 1
ATOM 6181 O O . GLY A 1 758 ? -19.269 4.063 16.304 1.00 94.31 758 GLY A O 1
ATOM 6182 N N . LEU A 1 759 ? -20.782 2.405 16.206 1.00 95.00 759 LEU A N 1
ATOM 6183 C CA . LEU A 1 759 ? -20.641 1.972 17.606 1.00 95.00 759 LEU A CA 1
ATOM 6184 C C . LEU A 1 759 ? -19.191 1.707 18.031 1.00 95.00 759 LEU A C 1
ATOM 6186 O O . LEU A 1 759 ? -18.816 2.022 19.160 1.00 95.00 759 LEU A O 1
ATOM 6190 N N . LYS A 1 760 ? -18.363 1.154 17.137 1.00 94.31 760 LYS A N 1
ATOM 6191 C CA . LYS A 1 760 ? -16.958 0.850 17.435 1.00 94.31 760 LYS A CA 1
ATOM 6192 C C . LYS A 1 760 ? -16.176 2.119 17.797 1.00 94.31 760 LYS A C 1
ATOM 6194 O O . LYS A 1 760 ? -15.437 2.115 18.779 1.00 94.31 760 LYS A O 1
ATOM 6199 N N . ALA A 1 761 ? -16.374 3.225 17.074 1.00 92.19 761 ALA A N 1
ATOM 6200 C CA . ALA A 1 761 ? -15.776 4.505 17.461 1.00 92.19 761 ALA A CA 1
ATOM 6201 C C . ALA A 1 761 ? -16.366 5.052 18.764 1.00 92.19 761 ALA A C 1
ATOM 6203 O O . ALA A 1 761 ? -15.605 5.468 19.633 1.00 92.19 761 ALA A O 1
ATOM 6204 N N . GLN A 1 762 ? -17.688 4.976 18.947 1.00 93.50 762 GLN A N 1
ATOM 6205 C CA . GLN A 1 762 ? -18.342 5.451 20.173 1.00 93.50 762 GLN A CA 1
ATOM 6206 C C . GLN A 1 762 ? -17.773 4.765 21.425 1.00 93.50 762 GLN A C 1
ATOM 6208 O O . GLN A 1 762 ? -17.489 5.433 22.418 1.00 93.50 762 GLN A O 1
ATOM 6213 N N . PHE A 1 763 ? -17.539 3.449 21.370 1.00 95.31 763 PHE A N 1
ATOM 6214 C CA . PHE A 1 763 ? -16.884 2.699 22.444 1.00 95.31 763 PHE A CA 1
ATOM 6215 C C . PHE A 1 763 ? -15.477 3.213 22.737 1.00 95.31 763 PHE A C 1
ATOM 6217 O O . PHE A 1 763 ? -15.154 3.484 23.895 1.00 95.31 763 PHE A O 1
ATOM 6224 N N . ARG A 1 764 ? -14.652 3.392 21.700 1.00 91.69 764 ARG A N 1
ATOM 6225 C CA . ARG A 1 764 ? -13.286 3.906 21.864 1.00 91.69 764 ARG A CA 1
ATOM 6226 C C . ARG A 1 764 ? -13.275 5.318 22.434 1.00 91.69 764 ARG A C 1
ATOM 6228 O O . ARG A 1 764 ? -12.542 5.572 23.382 1.00 91.69 764 ARG A O 1
ATOM 6235 N N . HIS A 1 765 ? -14.112 6.216 21.922 1.00 90.31 765 HIS A N 1
ATOM 6236 C CA . HIS A 1 765 ? -14.153 7.602 22.389 1.00 90.31 765 HIS A CA 1
ATOM 6237 C C . HIS A 1 765 ? -14.609 7.698 23.849 1.00 90.31 765 HIS A C 1
ATOM 6239 O O . HIS A 1 765 ? -14.045 8.485 24.606 1.00 90.31 765 HIS A O 1
ATOM 6245 N N . ILE A 1 766 ? -15.547 6.852 24.296 1.00 93.31 766 ILE A N 1
ATOM 6246 C CA . ILE A 1 766 ? -15.904 6.755 25.722 1.00 93.31 766 ILE A CA 1
ATOM 6247 C C . ILE A 1 766 ? -14.704 6.306 26.564 1.00 93.31 766 ILE A C 1
ATOM 6249 O O . ILE A 1 766 ? -14.448 6.900 27.610 1.00 93.31 766 ILE A O 1
ATOM 6253 N N . GLN A 1 767 ? -13.933 5.311 26.114 1.00 91.94 767 GLN A N 1
ATOM 6254 C CA . GLN A 1 767 ? -12.709 4.899 26.814 1.00 91.94 767 GLN A CA 1
ATOM 6255 C C . GLN A 1 767 ? -11.682 6.033 26.891 1.00 91.94 767 GLN A C 1
ATOM 6257 O O . GLN A 1 767 ? -11.068 6.230 27.939 1.00 91.94 767 GLN A O 1
ATOM 6262 N N . THR A 1 768 ? -11.532 6.817 25.821 1.00 89.06 768 THR A N 1
ATOM 6263 C CA . THR A 1 768 ? -10.663 8.000 25.805 1.00 89.06 768 THR A CA 1
ATOM 6264 C C . THR A 1 768 ? -11.111 9.037 26.835 1.00 89.06 768 THR A C 1
ATOM 6266 O O . THR A 1 768 ? -10.283 9.513 27.609 1.00 89.06 768 THR A O 1
ATOM 6269 N N . VAL A 1 769 ? -12.412 9.342 26.909 1.00 90.00 769 VAL A N 1
ATOM 6270 C CA . VAL A 1 769 ? -12.967 10.256 27.925 1.00 90.00 769 VAL A CA 1
ATOM 6271 C C . VAL A 1 769 ? -12.711 9.732 29.336 1.00 90.00 769 VAL A C 1
ATOM 6273 O O . VAL A 1 769 ? -12.284 10.484 30.207 1.00 90.00 769 VAL A O 1
ATOM 6276 N N . VAL A 1 770 ? -12.948 8.442 29.576 1.00 91.00 770 VAL A N 1
ATOM 6277 C CA . VAL A 1 770 ? -12.712 7.812 30.882 1.00 91.00 770 VAL A CA 1
ATOM 6278 C C . VAL A 1 770 ? -11.241 7.899 31.279 1.00 91.00 770 VAL A C 1
ATOM 6280 O O . VAL A 1 770 ? -10.937 8.181 32.439 1.00 91.00 770 VAL A O 1
ATOM 6283 N N . HIS A 1 771 ? -10.332 7.642 30.338 1.00 88.56 771 HIS A N 1
ATOM 6284 C CA . HIS A 1 771 ? -8.900 7.732 30.583 1.00 88.56 771 HIS A CA 1
ATOM 6285 C C . HIS A 1 771 ? -8.487 9.162 30.939 1.00 88.56 771 HIS A C 1
ATOM 6287 O O . HIS A 1 771 ? -7.848 9.346 31.973 1.00 88.56 771 HIS A O 1
ATOM 6293 N N . ASP A 1 772 ? -8.901 10.163 30.150 1.00 86.94 772 ASP A N 1
ATOM 6294 C CA . ASP A 1 772 ? -8.638 11.580 30.447 1.00 86.94 772 ASP A CA 1
ATOM 6295 C C . ASP A 1 772 ? -9.157 11.960 31.836 1.00 86.94 772 ASP A C 1
ATOM 6297 O O . ASP A 1 772 ? -8.438 12.549 32.642 1.00 86.94 772 ASP A O 1
ATOM 6301 N N . PHE A 1 773 ? -10.387 11.560 32.156 1.00 85.44 773 PHE A N 1
ATOM 6302 C CA . PHE A 1 773 ? -11.023 11.931 33.412 1.00 85.44 773 PHE A CA 1
ATOM 6303 C C . PHE A 1 773 ? -10.300 11.332 34.629 1.00 85.44 773 PHE A C 1
ATOM 6305 O O . PHE A 1 773 ? -10.022 12.046 35.592 1.00 85.44 773 PHE A O 1
ATOM 6312 N N . LYS A 1 774 ? -9.879 10.061 34.554 1.00 87.06 774 LYS A N 1
ATOM 6313 C CA . LYS A 1 774 ? -9.087 9.401 35.610 1.00 87.06 774 LYS A CA 1
ATOM 6314 C C . LYS A 1 774 ? -7.718 10.047 35.850 1.00 87.06 774 LYS A C 1
ATOM 6316 O O . LYS A 1 774 ? -7.191 9.919 36.951 1.00 87.06 774 LYS A O 1
ATOM 6321 N N . GLN A 1 775 ? -7.131 10.708 34.850 1.00 85.19 775 GLN A N 1
ATOM 6322 C CA . GLN A 1 775 ? -5.846 11.405 35.005 1.00 85.19 775 GLN A CA 1
ATOM 6323 C C . GLN A 1 775 ? -5.979 12.757 35.717 1.00 85.19 775 GLN A C 1
ATOM 6325 O O . GLN A 1 775 ? -4.998 13.249 36.270 1.00 85.19 775 GLN A O 1
ATOM 6330 N N . HIS A 1 776 ? -7.175 13.351 35.722 1.00 83.88 776 HIS A N 1
ATOM 6331 C CA . HIS A 1 776 ? -7.400 14.695 36.257 1.00 83.88 776 HIS A CA 1
ATOM 6332 C C . HIS A 1 776 ? -8.229 14.713 37.551 1.00 83.88 776 HIS A C 1
ATOM 6334 O O . HIS A 1 776 ? -8.114 15.669 38.311 1.00 83.88 776 HIS A O 1
ATOM 6340 N N . GLU A 1 777 ? -9.016 13.668 37.838 1.00 80.69 777 GLU A N 1
ATOM 6341 C CA . GLU A 1 777 ? -9.920 13.621 38.995 1.00 80.69 777 GLU A CA 1
ATOM 6342 C C . GLU A 1 777 ? -9.682 12.392 39.885 1.00 80.69 777 GLU A C 1
ATOM 6344 O O . GLU A 1 777 ? -10.167 11.289 39.625 1.00 80.69 777 GLU A O 1
ATOM 6349 N N . ALA A 1 778 ? -8.966 12.588 40.996 1.00 76.62 778 ALA A N 1
ATOM 6350 C CA . ALA A 1 778 ? -8.607 11.508 41.922 1.00 76.62 778 ALA A CA 1
ATOM 6351 C C . ALA A 1 778 ? -9.791 10.967 42.755 1.00 76.62 778 ALA A C 1
ATOM 6353 O O . ALA A 1 778 ? -9.723 9.847 43.258 1.00 76.62 778 ALA A O 1
ATOM 6354 N N . GLY A 1 779 ? -10.867 11.747 42.914 1.00 75.69 779 GLY A N 1
ATOM 6355 C CA . GLY A 1 779 ? -12.053 11.397 43.712 1.00 75.69 779 GLY A CA 1
ATOM 6356 C C . GLY A 1 779 ? -13.195 10.761 42.915 1.00 75.69 779 GLY A C 1
ATOM 6357 O O . GLY A 1 779 ? -14.325 10.721 43.397 1.00 75.69 779 GLY A O 1
ATOM 6358 N N . MET A 1 780 ? -12.935 10.323 41.681 1.00 73.81 780 MET A N 1
ATOM 6359 C CA . MET A 1 780 ? -13.979 9.886 40.759 1.00 73.81 780 MET A CA 1
ATOM 6360 C C . MET A 1 780 ? -14.762 8.673 41.285 1.00 73.81 780 MET A C 1
ATOM 6362 O O . MET A 1 780 ? -14.212 7.590 41.490 1.00 73.81 780 MET A O 1
ATOM 6366 N N . VAL A 1 781 ? -16.083 8.835 41.372 1.00 82.75 781 VAL A N 1
ATOM 6367 C CA . VAL A 1 781 ? -17.049 7.743 41.529 1.00 82.75 781 VAL A CA 1
ATOM 6368 C C . VAL A 1 781 ? -17.951 7.733 40.303 1.00 82.75 781 VAL A C 1
ATOM 6370 O O . VAL A 1 781 ? -18.485 8.771 39.907 1.00 82.75 781 VAL A O 1
ATOM 6373 N N . TYR A 1 782 ? -18.101 6.571 39.672 1.00 88.56 782 TYR A N 1
ATOM 6374 C CA . TYR A 1 782 ? -18.964 6.451 38.506 1.00 88.56 782 TYR A CA 1
ATOM 6375 C C . TYR A 1 782 ? -20.436 6.603 38.881 1.00 88.56 782 TYR A C 1
ATOM 6377 O O . TYR A 1 782 ? -20.941 5.916 39.767 1.00 88.56 782 TYR A O 1
ATOM 6385 N N . THR A 1 783 ? -21.133 7.455 38.136 1.00 90.69 783 THR A N 1
ATOM 6386 C CA . THR A 1 783 ? -22.586 7.364 37.997 1.00 90.69 783 THR A CA 1
ATOM 6387 C C . THR A 1 783 ? -22.945 6.056 37.293 1.00 90.69 783 THR A C 1
ATOM 6389 O O . THR A 1 783 ? -22.148 5.514 36.521 1.00 90.69 783 THR A O 1
ATOM 6392 N N . GLU A 1 784 ? -24.151 5.545 37.542 1.00 92.31 784 GLU A N 1
ATOM 6393 C CA . GLU A 1 784 ? -24.614 4.290 36.941 1.00 92.31 784 GLU A CA 1
ATOM 6394 C C . GLU A 1 784 ? -24.543 4.335 35.407 1.00 92.31 784 GLU A C 1
ATOM 6396 O O . GLU A 1 784 ? -24.015 3.415 34.782 1.00 92.31 784 GLU A O 1
ATOM 6401 N N . ASP A 1 785 ? -24.989 5.439 34.802 1.00 94.69 785 ASP A N 1
ATOM 6402 C CA . ASP A 1 785 ? -25.021 5.589 33.348 1.00 94.69 785 ASP A CA 1
ATOM 6403 C C . ASP A 1 785 ? -23.623 5.644 32.728 1.00 94.69 785 ASP A C 1
ATOM 6405 O O . ASP A 1 785 ? -23.349 4.938 31.756 1.00 94.69 785 ASP A O 1
ATOM 6409 N N . PHE A 1 786 ? -22.718 6.446 33.294 1.00 94.19 786 PHE A N 1
ATOM 6410 C CA . PHE A 1 786 ? -21.364 6.583 32.759 1.00 94.19 786 PHE A CA 1
ATOM 6411 C C . PHE A 1 786 ? -20.546 5.302 32.959 1.00 94.19 786 PHE A C 1
ATOM 6413 O O . PHE A 1 786 ? -19.881 4.841 32.030 1.00 94.19 786 PHE A O 1
ATOM 6420 N N . GLY A 1 787 ? -20.669 4.666 34.130 1.00 95.56 787 GLY A N 1
ATOM 6421 C CA . GLY A 1 787 ? -20.089 3.347 34.378 1.00 95.56 787 GLY A CA 1
ATOM 6422 C C . GLY A 1 787 ? -20.689 2.267 33.473 1.00 95.56 787 GLY A C 1
ATOM 6423 O O . GLY A 1 787 ? -20.004 1.317 33.090 1.00 95.56 787 GLY A O 1
ATOM 6424 N N . PHE A 1 788 ? -21.959 2.399 33.068 1.00 97.56 788 PHE A N 1
ATOM 6425 C CA . PHE A 1 788 ? -22.531 1.500 32.074 1.00 97.56 788 PHE A CA 1
ATOM 6426 C C . PHE A 1 788 ? -21.868 1.678 30.706 1.00 97.56 788 PHE A C 1
ATOM 6428 O O . PHE A 1 788 ? -21.443 0.680 30.125 1.00 97.56 788 PHE A O 1
ATOM 6435 N N . LEU A 1 789 ? -21.761 2.916 30.211 1.00 97.06 789 LEU A N 1
ATOM 6436 C CA . LEU A 1 789 ? -21.141 3.219 28.917 1.00 97.06 789 LEU A CA 1
ATOM 6437 C C . LEU A 1 789 ? -19.693 2.718 28.840 1.00 97.06 789 LEU A C 1
ATOM 6439 O O . LEU A 1 789 ? -19.320 2.092 27.850 1.00 97.06 789 LEU A O 1
ATOM 6443 N N . GLU A 1 790 ? -18.904 2.946 29.892 1.00 95.38 790 GLU A N 1
ATOM 6444 C CA . GLU A 1 790 ? -17.513 2.487 29.992 1.00 95.38 790 GLU A CA 1
ATOM 6445 C C . GLU A 1 790 ? -17.408 0.960 29.916 1.00 95.38 790 GLU A C 1
ATOM 6447 O O . GLU A 1 790 ? -16.647 0.426 29.110 1.00 95.38 790 GLU A O 1
ATOM 6452 N N . ALA A 1 791 ? -18.225 0.243 30.686 1.00 97.00 791 ALA A N 1
ATOM 6453 C CA . ALA A 1 791 ? -18.129 -1.209 30.758 1.00 97.00 791 ALA A CA 1
ATOM 6454 C C . ALA A 1 791 ? -18.876 -1.940 29.627 1.00 97.00 791 ALA A C 1
ATOM 6456 O O . ALA A 1 791 ? -18.760 -3.160 29.523 1.00 97.00 791 ALA A O 1
ATOM 6457 N N . ALA A 1 792 ? -19.645 -1.253 28.773 1.00 98.06 792 ALA A N 1
ATOM 6458 C CA . ALA A 1 792 ? -20.459 -1.892 27.733 1.00 98.06 792 ALA A CA 1
ATOM 6459 C C . ALA A 1 792 ? -19.660 -2.799 26.770 1.00 98.06 792 ALA A C 1
ATOM 6461 O O . ALA A 1 792 ? -20.082 -3.944 26.586 1.00 98.06 792 ALA A O 1
ATOM 6462 N N . PRO A 1 793 ? -18.494 -2.395 26.224 1.00 97.81 793 PRO A N 1
ATOM 6463 C CA . PRO A 1 793 ? -17.693 -3.275 25.370 1.00 97.81 793 PRO A CA 1
ATOM 6464 C C . PRO A 1 793 ? -17.235 -4.534 26.111 1.00 97.81 793 PRO A C 1
ATOM 6466 O O . PRO A 1 793 ? -17.277 -5.635 25.571 1.00 97.81 793 PRO A O 1
ATOM 6469 N N . LEU A 1 794 ? -16.854 -4.396 27.383 1.00 97.75 794 LEU A N 1
ATOM 6470 C CA . LEU A 1 794 ? -16.420 -5.526 28.200 1.00 97.75 794 LEU A CA 1
ATOM 6471 C C . LEU A 1 794 ? -17.587 -6.457 28.556 1.00 97.75 794 LEU A C 1
ATOM 6473 O O . LEU A 1 794 ? -17.431 -7.676 28.521 1.00 97.75 794 LEU A O 1
ATOM 6477 N N . ARG A 1 795 ? -18.774 -5.899 28.832 1.00 98.00 795 ARG A N 1
ATOM 6478 C CA . ARG A 1 795 ? -20.009 -6.676 29.019 1.00 98.00 795 ARG A CA 1
ATOM 6479 C C . ARG A 1 795 ? -20.329 -7.502 27.782 1.00 98.00 795 ARG A C 1
ATOM 6481 O O . ARG A 1 795 ? -20.688 -8.660 27.938 1.00 98.00 795 ARG A O 1
ATOM 6488 N N . LEU A 1 796 ? -20.153 -6.950 26.582 1.00 98.00 796 LEU A N 1
ATOM 6489 C CA . LEU A 1 796 ? -20.334 -7.701 25.338 1.00 98.00 796 LEU A CA 1
ATOM 6490 C C . LEU A 1 796 ? -19.324 -8.845 25.196 1.00 98.00 796 LEU A C 1
ATOM 6492 O O . LEU A 1 796 ? -19.702 -9.930 24.764 1.00 98.00 796 LEU A O 1
ATOM 6496 N N . SER A 1 797 ? -18.064 -8.631 25.581 1.00 98.06 797 SER A N 1
ATOM 6497 C CA . SER A 1 797 ? -17.048 -9.692 25.560 1.00 98.06 797 SER A CA 1
ATOM 6498 C C . SER A 1 797 ? -17.342 -10.816 26.561 1.00 98.06 797 SER A C 1
ATOM 6500 O O . SER A 1 797 ? -17.080 -11.980 26.272 1.00 98.06 797 SER A O 1
ATOM 6502 N N . TYR A 1 798 ? -17.870 -10.484 27.745 1.00 97.69 798 TYR A N 1
ATOM 6503 C CA . TYR A 1 798 ? -18.173 -11.459 28.803 1.00 97.69 798 TYR A CA 1
ATOM 6504 C C . TYR A 1 798 ? -19.522 -12.155 28.625 1.00 97.69 798 TYR A C 1
ATOM 6506 O O . TYR A 1 798 ? -19.651 -13.328 28.972 1.00 97.69 798 TYR A O 1
ATOM 6514 N N . HIS A 1 799 ? -20.510 -11.428 28.107 1.00 97.12 799 HIS A N 1
ATOM 6515 C CA . HIS A 1 799 ? -21.903 -11.848 27.997 1.00 97.12 799 HIS A CA 1
ATOM 6516 C C . HIS A 1 799 ? -22.469 -11.562 26.596 1.00 97.12 799 HIS A C 1
ATOM 6518 O O . HIS A 1 799 ? -23.417 -10.776 26.460 1.00 97.12 799 HIS A O 1
ATOM 6524 N N . PRO A 1 800 ? -21.915 -12.171 25.529 1.00 96.44 800 PRO A N 1
ATOM 6525 C CA . PRO A 1 800 ? -22.427 -11.993 24.170 1.00 96.44 800 PRO A CA 1
ATOM 6526 C C . PRO A 1 800 ? -23.894 -12.432 24.023 1.00 96.44 800 PRO A C 1
ATOM 6528 O O . PRO A 1 800 ? -24.612 -11.919 23.167 1.00 96.44 800 PRO A O 1
ATOM 6531 N N . GLU A 1 801 ? -24.392 -13.319 24.886 1.00 95.38 801 GLU A N 1
ATOM 6532 C CA . GLU A 1 801 ? -25.805 -13.704 24.951 1.00 95.38 801 GLU A CA 1
ATOM 6533 C C . GLU A 1 801 ? -26.736 -12.556 25.377 1.00 95.38 801 GLU A C 1
ATOM 6535 O O . GLU A 1 801 ? -27.926 -12.589 25.072 1.00 95.38 801 GLU A O 1
ATOM 6540 N N . LYS A 1 802 ? -26.203 -11.521 26.045 1.00 96.62 802 LYS A N 1
ATOM 6541 C CA . LYS A 1 802 ? -26.927 -10.303 26.459 1.00 96.62 802 LYS A CA 1
ATOM 6542 C C . LYS A 1 802 ? -26.665 -9.112 25.536 1.00 96.62 802 LYS A C 1
ATOM 6544 O O . LYS A 1 802 ? -26.863 -7.956 25.925 1.00 96.62 802 LYS A O 1
ATOM 6549 N N . GLN A 1 803 ? -26.183 -9.367 24.321 1.00 97.00 803 GLN A N 1
ATOM 6550 C CA . GLN A 1 803 ? -25.772 -8.306 23.405 1.00 97.00 803 GLN A CA 1
ATOM 6551 C C . GLN A 1 803 ? -26.897 -7.331 23.051 1.00 97.00 803 GLN A C 1
ATOM 6553 O O . GLN A 1 803 ? -26.654 -6.131 23.058 1.00 97.00 803 GLN A O 1
ATOM 6558 N N . ASP A 1 804 ? -28.123 -7.797 22.800 1.00 96.62 804 ASP A N 1
ATOM 6559 C CA . ASP A 1 804 ? -29.221 -6.904 22.406 1.00 96.62 804 ASP A CA 1
ATOM 6560 C C . ASP A 1 804 ? -29.603 -5.943 23.544 1.00 96.62 804 ASP A C 1
ATOM 6562 O O . ASP A 1 804 ? -29.749 -4.743 23.314 1.00 96.62 804 ASP A O 1
ATOM 6566 N N . GLU A 1 805 ? -29.668 -6.441 24.784 1.00 97.44 805 GLU A N 1
ATOM 6567 C CA . GLU A 1 805 ? -29.887 -5.624 25.986 1.00 97.44 805 GLU A CA 1
ATOM 6568 C C . GLU A 1 805 ? -28.753 -4.608 26.176 1.00 97.44 805 GLU A C 1
ATOM 6570 O O . GLU A 1 805 ? -29.001 -3.416 26.371 1.00 97.44 805 GLU A O 1
ATOM 6575 N N . THR A 1 806 ? -27.501 -5.064 26.068 1.00 98.06 806 THR A N 1
ATOM 6576 C CA . THR A 1 806 ? -26.315 -4.221 26.269 1.00 98.06 806 THR A CA 1
ATOM 6577 C C . THR A 1 806 ? -26.223 -3.124 25.212 1.00 98.06 806 THR A C 1
ATOM 6579 O O . THR A 1 806 ? -26.025 -1.960 25.554 1.00 98.06 806 THR A O 1
ATOM 6582 N N . LEU A 1 807 ? -26.413 -3.469 23.935 1.00 97.69 807 LEU A N 1
ATOM 6583 C CA . LEU A 1 807 ? -26.376 -2.530 22.815 1.00 97.69 807 LEU A CA 1
ATOM 6584 C C . LEU A 1 807 ? -27.544 -1.543 22.870 1.00 97.69 807 LEU A C 1
ATOM 6586 O O . LEU A 1 807 ? -27.337 -0.351 22.655 1.00 97.69 807 LEU A O 1
ATOM 6590 N N . SER A 1 808 ? -28.760 -2.007 23.177 1.00 97.31 808 SER A N 1
ATOM 6591 C CA . SER A 1 808 ? -29.925 -1.127 23.324 1.00 97.31 808 SER A CA 1
ATOM 6592 C C . SER A 1 808 ? -29.728 -0.132 24.468 1.00 97.31 808 SER A C 1
ATOM 6594 O O . SER A 1 808 ? -29.975 1.061 24.298 1.00 97.31 808 SER A O 1
ATOM 6596 N N . THR A 1 809 ? -29.237 -0.607 25.615 1.00 97.94 809 THR A N 1
ATOM 6597 C CA . THR A 1 809 ? -28.977 0.234 26.791 1.00 97.94 809 THR A CA 1
ATOM 6598 C C . THR A 1 809 ? -27.845 1.222 26.526 1.00 97.94 809 THR A C 1
ATOM 6600 O O . THR A 1 809 ? -27.961 2.397 26.859 1.00 97.94 809 THR A O 1
ATOM 6603 N N . PHE A 1 810 ? -26.763 0.783 25.873 1.00 97.88 810 PHE A N 1
ATOM 6604 C CA . PHE A 1 810 ? -25.681 1.679 25.475 1.00 97.88 810 PHE A CA 1
ATOM 6605 C C . PHE A 1 810 ? -26.192 2.786 24.550 1.00 97.88 810 PHE A C 1
ATOM 6607 O O . PHE A 1 810 ? -25.928 3.956 24.808 1.00 97.88 810 PHE A O 1
ATOM 6614 N N . ARG A 1 811 ? -26.958 2.438 23.505 1.00 96.56 811 ARG A N 1
ATOM 6615 C CA . ARG A 1 811 ? -27.507 3.417 22.555 1.00 96.56 811 ARG A CA 1
ATOM 6616 C C . ARG A 1 811 ? -28.434 4.424 23.237 1.00 96.56 811 ARG A C 1
ATOM 6618 O O . ARG A 1 811 ? -28.312 5.611 22.957 1.00 96.56 811 ARG A O 1
ATOM 6625 N N . GLU A 1 812 ? -29.311 3.983 24.142 1.00 95.62 812 GLU A N 1
ATOM 6626 C CA . GLU A 1 812 ? -30.179 4.882 24.923 1.00 95.62 812 GLU A CA 1
ATOM 6627 C C . GLU A 1 812 ? -29.359 5.902 25.720 1.00 95.62 812 GLU A C 1
ATOM 6629 O O . GLU A 1 812 ? -29.583 7.108 25.605 1.00 95.62 812 GLU A O 1
ATOM 6634 N N . LYS A 1 813 ? -28.353 5.433 26.463 1.00 94.88 813 LYS A N 1
ATOM 6635 C CA . LYS A 1 813 ? -27.496 6.299 27.281 1.00 94.88 813 LYS A CA 1
ATOM 6636 C C . LYS A 1 813 ? -26.622 7.219 26.431 1.00 94.88 813 LYS A C 1
ATOM 6638 O O . LYS A 1 813 ? -26.482 8.400 26.743 1.00 94.88 813 LYS A O 1
ATOM 6643 N N . TYR A 1 814 ? -26.068 6.711 25.332 1.00 92.69 814 TYR A N 1
ATOM 6644 C CA . TYR A 1 814 ? -25.208 7.481 24.434 1.00 92.69 814 TYR A CA 1
ATOM 6645 C C . TYR A 1 814 ? -25.988 8.561 23.668 1.00 92.69 814 TYR A C 1
ATOM 6647 O O . TYR A 1 814 ? -25.490 9.669 23.488 1.00 92.69 814 TYR A O 1
ATOM 6655 N N . GLN A 1 815 ? -27.252 8.317 23.301 1.00 89.06 815 GLN A N 1
ATOM 6656 C CA . GLN A 1 815 ? -28.128 9.364 22.746 1.00 89.06 815 GLN A CA 1
ATOM 6657 C C . GLN A 1 815 ? -28.302 10.558 23.698 1.00 89.06 815 GLN A C 1
ATOM 6659 O O . GLN A 1 815 ? -28.566 11.673 23.255 1.00 89.06 815 GLN A O 1
ATOM 6664 N N . ARG A 1 816 ? -28.116 10.339 25.003 1.00 87.56 816 ARG A N 1
ATOM 6665 C CA . ARG A 1 816 ? -28.221 11.344 26.067 1.00 87.56 816 ARG A CA 1
ATOM 6666 C C . ARG A 1 816 ? -26.858 11.716 26.647 1.00 87.56 816 ARG A C 1
ATOM 6668 O O . ARG A 1 816 ? -26.797 12.221 27.768 1.00 87.56 816 ARG A O 1
ATOM 6675 N N . ILE A 1 817 ? -25.767 11.479 25.911 1.00 88.50 817 ILE A N 1
ATOM 6676 C CA . ILE A 1 817 ? -24.398 11.550 26.438 1.00 88.50 817 ILE A CA 1
ATOM 6677 C C . ILE A 1 817 ? -24.092 12.864 27.158 1.00 88.50 817 ILE A C 1
ATOM 6679 O O . ILE A 1 817 ? -23.447 12.845 28.197 1.00 88.50 817 ILE A O 1
ATOM 6683 N N . SER A 1 818 ? -24.617 13.998 26.687 1.00 83.94 818 SER A N 1
ATOM 6684 C CA . SER A 1 818 ? -24.443 15.281 27.373 1.00 83.94 818 SER A CA 1
ATOM 6685 C C . SER A 1 818 ? -24.982 15.253 28.803 1.00 83.94 818 SER A C 1
ATOM 6687 O O . SER A 1 818 ? -24.294 15.697 29.710 1.00 83.94 818 SER A O 1
ATOM 6689 N N . GLN A 1 819 ? -26.162 14.677 29.040 1.00 82.69 819 GLN A N 1
ATOM 6690 C CA . GLN A 1 819 ? -26.728 14.553 30.387 1.00 82.69 819 GLN A CA 1
ATOM 6691 C C . GLN A 1 819 ? -25.892 13.613 31.258 1.00 82.69 819 GLN A C 1
ATOM 6693 O O . GLN A 1 819 ? -25.628 13.929 32.416 1.00 82.69 819 GLN A O 1
ATOM 6698 N N . VAL A 1 820 ? -25.446 12.489 30.687 1.00 88.88 820 VAL A N 1
ATOM 6699 C CA . VAL A 1 820 ? -24.602 11.509 31.384 1.00 88.88 820 VAL A CA 1
ATOM 6700 C C . VAL A 1 820 ? -23.278 12.145 31.809 1.00 88.88 820 VAL A C 1
ATOM 6702 O O . VAL A 1 820 ? -22.874 12.016 32.962 1.00 88.88 820 VAL A O 1
ATOM 6705 N N . LEU A 1 821 ? -22.629 12.892 30.909 1.00 88.00 821 LEU A N 1
ATOM 6706 C CA . LEU A 1 821 ? -21.399 13.614 31.217 1.00 88.00 821 LEU A CA 1
ATOM 6707 C C . LEU A 1 821 ? -21.643 14.687 32.278 1.00 88.00 821 LEU A C 1
ATOM 6709 O O . LEU A 1 821 ? -20.916 14.714 33.261 1.00 88.00 821 LEU A O 1
ATOM 6713 N N . ILE A 1 822 ? -22.679 15.522 32.148 1.00 83.25 822 ILE A N 1
ATOM 6714 C CA . ILE A 1 822 ? -22.971 16.559 33.151 1.00 83.25 822 ILE A CA 1
ATOM 6715 C C . ILE A 1 822 ? -23.229 15.940 34.528 1.00 83.25 822 ILE A C 1
ATOM 6717 O O . ILE A 1 822 ? -22.712 16.436 35.525 1.00 83.25 822 ILE A O 1
ATOM 6721 N N . GLY A 1 823 ? -23.993 14.848 34.593 1.00 81.56 823 GLY A N 1
ATOM 6722 C CA . GLY A 1 823 ? -24.223 14.126 35.843 1.00 81.56 823 GLY A CA 1
ATOM 6723 C C . GLY A 1 823 ? -22.939 13.543 36.442 1.00 81.56 823 GLY A C 1
ATOM 6724 O O . GLY A 1 823 ? -22.818 13.469 37.660 1.00 81.56 823 GLY A O 1
ATOM 6725 N N . GLN A 1 824 ? -21.971 13.161 35.605 1.00 86.19 824 GLN A N 1
ATOM 6726 C CA . GLN A 1 824 ? -20.700 12.579 36.037 1.00 86.19 824 GLN A CA 1
ATOM 6727 C C . GLN A 1 824 ? -19.643 13.613 36.452 1.00 86.19 824 GLN A C 1
ATOM 6729 O O . GLN A 1 824 ? -18.870 13.350 37.374 1.00 86.19 824 GLN A O 1
ATOM 6734 N N . MET A 1 825 ? -19.536 14.732 35.732 1.00 82.62 825 MET A N 1
ATOM 6735 C CA . MET A 1 825 ? -18.404 15.666 35.846 1.00 82.62 825 MET A CA 1
ATOM 6736 C C . MET A 1 825 ? -18.808 17.144 35.928 1.00 82.62 825 MET A C 1
ATOM 6738 O O . MET A 1 825 ? -17.947 18.023 35.858 1.00 82.62 825 MET A O 1
ATOM 6742 N N . GLY A 1 826 ? -20.104 17.435 36.066 1.00 77.81 826 GLY A N 1
ATOM 6743 C CA . GLY A 1 826 ? -20.640 18.793 36.066 1.00 77.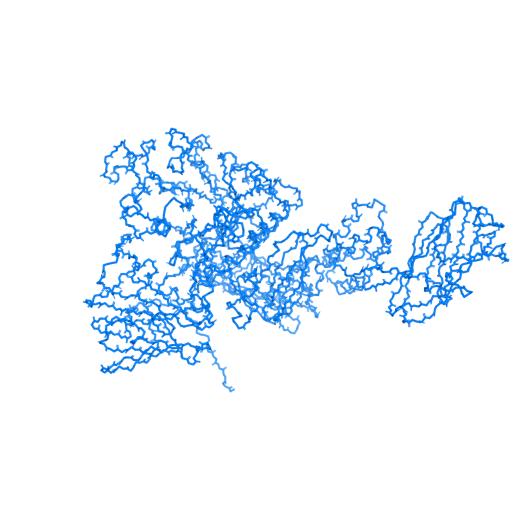81 826 GLY A CA 1
ATOM 6744 C C . GLY A 1 826 ? -20.524 19.473 34.700 1.00 77.81 826 GLY A C 1
ATOM 6745 O O . GLY A 1 826 ? -20.368 18.826 33.671 1.00 77.81 826 GLY A O 1
ATOM 6746 N N . ILE A 1 827 ? -20.604 20.804 34.684 1.00 72.94 827 ILE A N 1
ATOM 6747 C CA . ILE A 1 827 ? -20.567 21.644 33.464 1.00 72.94 827 ILE A CA 1
ATOM 6748 C C . ILE A 1 827 ? -19.266 22.446 33.306 1.00 72.94 827 ILE A C 1
ATOM 6750 O O . ILE A 1 827 ? -19.190 23.388 32.514 1.00 72.94 827 ILE A O 1
ATOM 6754 N N . ALA A 1 828 ? -18.257 22.107 34.105 1.00 73.69 828 ALA A N 1
ATOM 6755 C CA . ALA A 1 828 ? -16.965 22.779 34.132 1.00 73.69 828 ALA A CA 1
ATOM 6756 C C . ALA A 1 828 ? -16.044 22.283 32.997 1.00 73.69 828 ALA A C 1
ATOM 6758 O O . ALA A 1 828 ? -16.485 21.659 32.029 1.00 73.69 828 ALA A O 1
ATOM 6759 N N . ASP A 1 829 ? -14.746 22.564 33.099 1.00 78.94 829 ASP A N 1
ATOM 6760 C CA . ASP A 1 829 ? -13.774 22.258 32.044 1.00 78.94 829 ASP A CA 1
ATOM 6761 C C . ASP A 1 829 ? -13.696 20.764 31.701 1.00 78.94 829 ASP A C 1
ATOM 6763 O O . ASP A 1 829 ? -13.465 20.421 30.543 1.00 78.94 829 ASP A O 1
ATOM 6767 N N . ASN A 1 830 ? -13.989 19.877 32.657 1.00 82.38 830 ASN A N 1
ATOM 6768 C CA . ASN A 1 830 ? -14.067 18.431 32.429 1.00 82.38 830 ASN A CA 1
ATOM 6769 C C . ASN A 1 830 ? -15.116 18.074 31.362 1.00 82.38 830 ASN A C 1
ATOM 6771 O O . ASN A 1 830 ? -14.810 17.333 30.430 1.00 82.38 830 ASN A O 1
ATOM 6775 N N . TYR A 1 831 ? -16.314 18.670 31.425 1.00 83.50 831 TYR A N 1
ATOM 6776 C CA . TYR A 1 831 ? -17.364 18.455 30.421 1.00 83.50 831 TYR A CA 1
ATOM 6777 C C . TYR A 1 831 ? -16.931 18.931 29.039 1.00 83.50 831 TYR A C 1
ATOM 6779 O O . TYR A 1 831 ? -17.102 18.222 28.048 1.00 83.50 831 TYR A O 1
ATOM 6787 N N . LYS A 1 832 ? -16.331 20.124 28.968 1.00 81.50 832 LYS A N 1
ATOM 6788 C CA . LYS A 1 832 ? -15.853 20.686 27.699 1.00 81.50 832 LYS A CA 1
ATOM 6789 C C . LYS A 1 832 ? -14.784 19.794 27.065 1.00 81.50 832 LYS A C 1
ATOM 6791 O O . LYS A 1 832 ? -14.838 19.556 25.860 1.00 81.50 832 LYS A O 1
ATOM 6796 N N . ARG A 1 833 ? -13.850 19.261 27.866 1.00 84.25 833 ARG A N 1
ATOM 6797 C CA . ARG A 1 833 ? -12.856 18.283 27.395 1.00 84.25 833 ARG A CA 1
ATOM 6798 C C . ARG A 1 833 ? -13.515 16.986 26.931 1.00 84.25 833 ARG A C 1
ATOM 6800 O O . ARG A 1 833 ? -13.188 16.510 25.851 1.00 84.25 833 ARG A O 1
ATOM 6807 N N . ALA A 1 834 ? -14.481 16.451 27.676 1.00 87.75 834 ALA A N 1
ATOM 6808 C CA . ALA A 1 834 ? -15.175 15.224 27.295 1.00 87.75 834 ALA A CA 1
ATOM 6809 C C . ALA A 1 834 ? -15.953 15.363 25.973 1.00 87.75 834 ALA A C 1
ATOM 6811 O O . ALA A 1 834 ? -15.809 14.521 25.092 1.00 87.75 834 ALA A O 1
ATOM 6812 N N . VAL A 1 835 ? -16.726 16.442 25.792 1.00 85.00 835 VAL A N 1
ATOM 6813 C CA . VAL A 1 835 ? -17.457 16.723 24.537 1.00 85.00 835 VAL A CA 1
ATOM 6814 C C . VAL A 1 835 ? -16.513 16.776 23.342 1.00 85.00 835 VAL A C 1
ATOM 6816 O O . VAL A 1 835 ? -16.794 16.194 22.295 1.00 85.00 835 VAL A O 1
ATOM 6819 N N . LYS A 1 836 ? -15.372 17.441 23.522 1.00 81.75 836 LYS A N 1
ATOM 6820 C CA . LYS A 1 836 ? -14.324 17.534 22.515 1.00 81.75 836 LYS A CA 1
ATOM 6821 C C . LYS A 1 836 ? -13.758 16.155 22.158 1.00 81.75 836 LYS A C 1
ATOM 6823 O O . LYS A 1 836 ? -13.713 15.808 20.983 1.00 81.75 836 LYS A O 1
ATOM 6828 N N . LEU A 1 837 ? -13.378 15.354 23.155 1.00 85.56 837 LEU A N 1
ATOM 6829 C CA . LEU A 1 837 ? -12.829 14.009 22.946 1.00 85.56 837 LEU A CA 1
ATOM 6830 C C . LEU A 1 837 ? -13.826 13.061 22.265 1.00 85.56 837 LEU A C 1
ATOM 6832 O O . LEU A 1 837 ? -13.404 12.189 21.513 1.00 85.56 837 LEU A O 1
ATOM 6836 N N . LEU A 1 838 ? -15.132 13.248 22.473 1.00 85.81 838 LEU A N 1
ATOM 6837 C CA . LEU A 1 838 ? -16.188 12.492 21.787 1.00 85.81 838 LEU A CA 1
ATOM 6838 C C . LEU A 1 838 ? -16.451 12.941 20.345 1.00 85.81 838 LEU A C 1
ATOM 6840 O O . LEU A 1 838 ? -17.267 12.316 19.671 1.00 85.81 838 LEU A O 1
ATOM 6844 N N . ASN A 1 839 ? -15.840 14.043 19.896 1.00 78.31 839 ASN A N 1
ATOM 6845 C CA . ASN A 1 839 ? -16.121 14.674 18.605 1.00 78.31 839 ASN A CA 1
ATOM 6846 C C . ASN A 1 839 ? -17.627 14.862 18.335 1.00 78.31 839 ASN A C 1
ATOM 6848 O O . ASN A 1 839 ? -18.120 14.668 17.222 1.00 7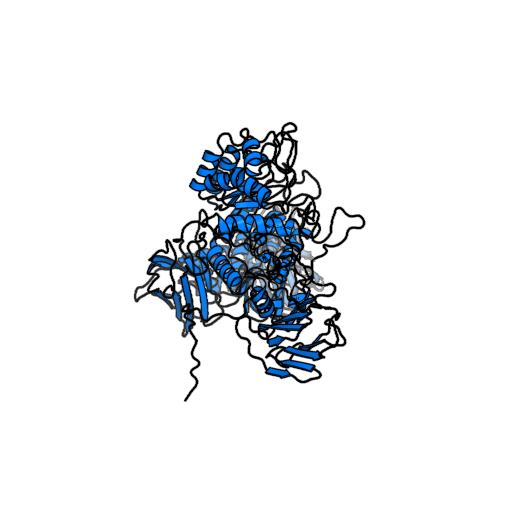8.31 839 ASN A O 1
ATOM 6852 N N . THR A 1 840 ? -18.385 15.196 19.380 1.00 72.12 840 THR A N 1
ATOM 6853 C CA . THR A 1 840 ? -19.833 15.393 19.282 1.00 72.12 840 THR A CA 1
ATOM 6854 C C . THR A 1 840 ? -20.166 16.877 19.199 1.00 72.12 840 THR A C 1
ATOM 6856 O O . THR A 1 840 ? -19.526 17.713 19.837 1.00 72.12 840 THR A O 1
ATOM 6859 N N . LYS A 1 841 ? -21.197 17.224 18.420 1.00 62.81 841 LYS A N 1
ATOM 6860 C CA . LYS A 1 841 ? -21.617 18.618 18.183 1.00 62.81 841 LYS A CA 1
ATOM 6861 C C . LYS A 1 841 ? -22.376 19.255 19.356 1.00 62.81 841 LYS A C 1
ATOM 6863 O O . LYS A 1 841 ? -22.835 20.386 19.237 1.00 62.81 841 LYS A O 1
ATOM 6868 N N . ASN A 1 842 ? -22.469 18.578 20.496 1.00 63.22 842 ASN A N 1
ATOM 6869 C CA . ASN A 1 842 ? -23.287 19.024 21.618 1.00 63.22 842 ASN A CA 1
ATOM 6870 C C . ASN A 1 842 ? -22.590 20.100 22.458 1.00 63.22 842 ASN A C 1
ATOM 6872 O O . ASN A 1 842 ? -21.987 19.821 23.499 1.00 63.22 842 ASN A O 1
ATOM 6876 N N . VAL A 1 843 ? -22.737 21.355 22.044 1.00 65.00 843 VAL A N 1
ATOM 6877 C CA . VAL A 1 843 ? -22.358 22.504 22.868 1.00 65.00 843 VAL A CA 1
ATOM 6878 C C . VAL A 1 843 ? -23.571 22.929 23.690 1.00 65.00 843 VAL A C 1
ATOM 6880 O O . VAL A 1 843 ? -24.605 23.313 23.145 1.00 65.00 843 VAL A O 1
ATOM 6883 N N . LEU A 1 844 ? -23.443 22.866 25.017 1.00 77.00 844 LEU A N 1
ATOM 6884 C CA . LEU A 1 844 ? -24.427 23.462 25.918 1.00 77.00 844 LEU A CA 1
ATOM 6885 C C . LEU A 1 844 ? -24.422 24.974 25.704 1.00 77.00 844 LEU A C 1
ATOM 6887 O O . LEU A 1 844 ? -23.372 25.611 25.796 1.00 77.00 844 LEU A O 1
ATOM 6891 N N . ALA A 1 845 ? -25.588 25.544 25.429 1.00 79.19 845 ALA A N 1
ATOM 6892 C CA . ALA A 1 845 ? -25.764 26.985 25.391 1.00 79.19 845 ALA A CA 1
ATOM 6893 C C . ALA A 1 845 ? -26.517 27.444 26.635 1.00 79.19 845 ALA A C 1
ATOM 6895 O O . ALA A 1 845 ? -27.585 26.916 26.947 1.00 79.19 845 ALA A O 1
ATOM 6896 N N . ASP A 1 846 ? -25.968 28.442 27.320 1.00 85.06 846 ASP A N 1
ATOM 6897 C CA . ASP A 1 846 ? -26.619 29.064 28.467 1.00 85.06 846 ASP A CA 1
ATOM 6898 C C . ASP A 1 846 ? -27.924 29.726 28.022 1.00 85.06 846 ASP A C 1
ATOM 6900 O O . ASP A 1 846 ? -27.972 30.436 27.012 1.00 85.06 846 ASP A O 1
ATOM 6904 N N . VAL A 1 847 ? -28.989 29.491 28.783 1.00 88.88 847 VAL A N 1
ATOM 6905 C CA . VAL A 1 847 ? -30.240 30.221 28.616 1.00 88.88 847 VAL A CA 1
ATOM 6906 C C . VAL A 1 847 ? -30.098 31.584 29.277 1.00 88.88 847 VAL A C 1
ATOM 6908 O O . VAL A 1 847 ? -29.685 31.691 30.432 1.00 88.88 847 VAL A O 1
ATOM 6911 N N . ASP A 1 848 ? -30.434 32.633 28.529 1.00 88.50 848 ASP A N 1
ATOM 6912 C CA . ASP A 1 848 ? -30.353 34.005 29.013 1.00 88.50 848 ASP A CA 1
ATOM 6913 C C . ASP A 1 848 ? -31.289 34.234 30.212 1.00 88.50 848 ASP A C 1
ATOM 6915 O O . ASP A 1 848 ? -32.404 33.710 30.263 1.00 88.50 848 ASP A O 1
ATOM 6919 N N . ALA A 1 849 ? -30.849 35.051 31.174 1.00 87.69 849 ALA A N 1
ATOM 6920 C CA . ALA A 1 849 ? -31.624 35.358 32.375 1.00 87.69 849 ALA A CA 1
ATOM 6921 C C . ALA A 1 849 ? -32.994 35.970 32.054 1.00 87.69 849 ALA A C 1
ATOM 6923 O O . ALA A 1 849 ? -33.934 35.769 32.814 1.00 87.69 849 ALA A O 1
ATOM 6924 N N . THR A 1 850 ? -33.137 36.654 30.912 1.00 91.62 850 THR A N 1
ATOM 6925 C CA . THR A 1 850 ? -34.412 37.208 30.426 1.00 91.62 850 THR A CA 1
ATOM 6926 C C . THR A 1 850 ? -35.510 36.162 30.241 1.00 91.62 850 THR A C 1
ATOM 6928 O O . THR A 1 850 ? -36.687 36.525 30.287 1.00 91.62 850 THR A O 1
ATOM 6931 N N . ALA A 1 851 ? -35.155 34.877 30.111 1.00 94.44 851 ALA A N 1
ATOM 6932 C CA . ALA A 1 851 ? -36.109 33.772 30.100 1.00 94.44 851 ALA A CA 1
ATOM 6933 C C . ALA A 1 851 ? -36.833 33.589 31.445 1.00 94.44 851 ALA A C 1
ATOM 6935 O O . ALA A 1 851 ? -37.890 32.969 31.470 1.00 94.44 851 ALA A O 1
ATOM 6936 N N . PHE A 1 852 ? -36.298 34.124 32.544 1.00 96.31 852 PHE A N 1
ATOM 6937 C CA . PHE A 1 852 ? -36.871 34.054 33.888 1.00 96.31 852 PHE A CA 1
ATOM 6938 C C . PHE A 1 852 ? -37.510 35.392 34.248 1.00 96.31 852 PHE A C 1
ATOM 6940 O O . PHE A 1 852 ? -36.855 36.431 34.185 1.00 96.31 852 PHE A O 1
ATOM 6947 N N . GLN A 1 853 ? -38.785 35.385 34.632 1.00 95.81 853 GLN A N 1
ATOM 6948 C CA . GLN A 1 853 ? -39.529 36.587 35.004 1.00 95.81 853 GLN A CA 1
ATOM 6949 C C . GLN A 1 853 ? -40.230 36.408 36.350 1.00 95.81 853 GLN A C 1
ATOM 6951 O O . GLN A 1 853 ? -41.004 35.476 36.544 1.00 95.81 853 GLN A O 1
ATOM 6956 N N . ALA A 1 854 ? -40.029 37.349 37.268 1.00 94.44 854 ALA A N 1
ATOM 6957 C CA . ALA A 1 854 ? -40.722 37.401 38.548 1.00 94.44 854 ALA A CA 1
ATOM 6958 C C . ALA A 1 854 ? -41.246 38.820 38.797 1.00 94.44 854 ALA A C 1
ATOM 6960 O O . ALA A 1 854 ? -40.503 39.796 38.707 1.00 94.44 854 ALA A O 1
ATOM 6961 N N . ASN A 1 855 ? -42.545 38.954 39.093 1.00 89.94 855 ASN A N 1
ATOM 6962 C CA . ASN A 1 855 ? -43.202 40.241 39.376 1.00 89.94 855 ASN A CA 1
ATOM 6963 C C . ASN A 1 855 ? -42.947 41.338 38.312 1.00 89.94 855 ASN A C 1
ATOM 6965 O O . ASN A 1 855 ? -42.797 42.514 38.642 1.00 89.94 855 ASN A O 1
ATOM 6969 N N . GLY A 1 856 ? -42.884 40.955 37.030 1.00 86.81 856 GLY A N 1
ATOM 6970 C CA . GLY A 1 856 ? -42.654 41.874 35.906 1.00 86.81 856 GLY A CA 1
ATOM 6971 C C . GLY A 1 856 ? -41.201 42.329 35.720 1.00 86.81 856 GLY A C 1
ATOM 6972 O O . GLY A 1 856 ? -40.962 43.285 34.984 1.00 86.81 856 GLY A O 1
ATOM 6973 N N . LYS A 1 857 ? -40.241 41.677 36.388 1.00 92.38 857 LYS A N 1
ATOM 6974 C CA . LYS A 1 857 ? -38.799 41.914 36.247 1.00 92.38 857 LYS A CA 1
ATOM 6975 C C . LYS A 1 857 ? -38.069 40.613 35.921 1.00 92.38 857 LYS A C 1
ATOM 6977 O O . LYS A 1 857 ? -38.449 39.550 36.406 1.00 92.38 857 LYS A O 1
ATOM 6982 N N . THR A 1 858 ? -36.970 40.721 35.181 1.00 95.94 858 THR A N 1
ATOM 6983 C CA . THR A 1 858 ? -36.068 39.597 34.904 1.00 95.94 858 THR A CA 1
ATOM 6984 C C . THR A 1 858 ? -35.491 39.016 36.197 1.00 95.94 858 THR A C 1
ATOM 6986 O O . THR A 1 858 ? -34.962 39.771 37.014 1.00 95.94 858 THR A O 1
ATOM 6989 N N . GLY A 1 859 ? -35.571 37.695 36.372 1.00 94.81 859 GLY A N 1
ATOM 6990 C CA . GLY A 1 859 ? -34.972 36.959 37.486 1.00 94.81 859 GLY A CA 1
ATOM 6991 C C . GLY A 1 859 ? -35.968 36.272 38.427 1.00 94.81 859 GLY A C 1
ATOM 6992 O O . GLY A 1 859 ? -37.007 35.768 37.997 1.00 94.81 859 GLY A O 1
ATOM 6993 N N . PHE A 1 860 ? -35.625 36.223 39.715 1.00 97.12 860 PHE A N 1
ATOM 6994 C CA . PHE A 1 860 ? -36.297 35.466 40.772 1.00 97.12 860 PHE A CA 1
ATOM 6995 C C . PHE A 1 860 ? -36.733 36.378 41.922 1.00 97.12 860 PHE A C 1
ATOM 6997 O O . PHE A 1 860 ? -35.951 37.199 42.408 1.00 97.12 860 PHE A O 1
ATOM 7004 N N . SER A 1 861 ? -37.958 36.178 42.409 1.00 96.81 861 SER A N 1
ATOM 7005 C CA . SER A 1 861 ? -38.434 36.776 43.659 1.00 96.81 861 SER A CA 1
ATOM 7006 C C . SER A 1 861 ? -38.080 35.856 44.823 1.00 96.81 861 SER A C 1
ATOM 7008 O O . SER A 1 861 ? -38.426 34.677 44.798 1.00 96.81 861 SER A O 1
ATOM 7010 N N . ILE A 1 862 ? -37.421 36.395 45.849 1.00 96.94 862 ILE A N 1
ATOM 7011 C CA . ILE A 1 862 ? -36.875 35.629 46.975 1.00 96.94 862 ILE A CA 1
ATOM 7012 C C . ILE A 1 862 ? -37.618 35.965 48.265 1.00 96.94 862 ILE A C 1
ATOM 7014 O O . ILE A 1 862 ? -37.883 37.136 48.549 1.00 96.94 862 ILE A O 1
ATOM 7018 N N . ARG A 1 863 ? -37.905 34.946 49.074 1.00 97.06 863 ARG A N 1
ATOM 7019 C CA . ARG A 1 863 ? -38.420 35.061 50.445 1.00 97.06 863 ARG A CA 1
ATOM 7020 C C . ARG A 1 863 ? -37.482 34.331 51.397 1.00 97.06 863 ARG A C 1
ATOM 7022 O O . ARG A 1 863 ? -37.230 33.156 51.164 1.00 97.06 863 ARG A O 1
ATOM 7029 N N . PHE A 1 864 ? -37.011 35.001 52.447 1.00 96.94 864 PHE A N 1
ATOM 7030 C CA . PHE A 1 864 ? -36.091 34.440 53.446 1.00 96.94 864 PHE A CA 1
ATOM 7031 C C . PHE A 1 864 ? -36.791 34.105 54.764 1.00 96.94 864 PHE A C 1
ATOM 7033 O O . PHE A 1 864 ? -37.755 34.771 55.147 1.00 96.94 864 PHE A O 1
ATOM 7040 N N . PHE A 1 865 ? -36.264 33.122 55.492 1.00 97.50 865 PHE A N 1
ATOM 7041 C CA . PHE A 1 865 ? -36.779 32.634 56.772 1.00 97.50 865 PHE A CA 1
ATOM 7042 C C . PHE A 1 865 ? -35.618 32.372 57.742 1.00 97.50 865 PHE A C 1
ATOM 7044 O O . PHE A 1 865 ? -34.630 31.761 57.353 1.00 97.50 865 PHE A O 1
ATOM 7051 N N . ASN A 1 866 ? -35.754 32.745 59.020 1.00 95.44 866 ASN A N 1
ATOM 7052 C CA . ASN A 1 866 ? -34.760 32.441 60.073 1.00 95.44 866 ASN A CA 1
ATOM 7053 C C . ASN A 1 866 ? -34.970 31.039 60.669 1.00 95.44 866 ASN A C 1
ATOM 7055 O O . ASN A 1 866 ? -35.150 30.876 61.876 1.00 95.44 866 ASN A O 1
ATOM 7059 N N . ASN A 1 867 ? -35.094 30.041 59.798 1.00 93.75 867 ASN A N 1
ATOM 7060 C CA . ASN A 1 867 ? -35.111 28.620 60.131 1.00 93.75 867 ASN A CA 1
ATOM 7061 C C . ASN A 1 867 ? -34.818 27.800 58.870 1.00 93.75 867 ASN A C 1
ATOM 7063 O O . ASN A 1 867 ? -35.062 28.280 57.768 1.00 93.75 867 ASN A O 1
ATOM 7067 N N . LYS A 1 868 ? -34.420 26.535 59.022 1.00 93.75 868 LYS A N 1
ATOM 7068 C CA . LYS A 1 868 ? -34.143 25.614 57.899 1.00 93.75 868 LYS A CA 1
ATOM 7069 C C . LYS A 1 868 ? -35.386 24.997 57.241 1.00 93.75 868 LYS A C 1
ATOM 7071 O O . LYS A 1 868 ? -35.303 24.338 56.213 1.00 93.75 868 LYS A O 1
ATOM 7076 N N . THR A 1 869 ? -36.551 25.134 57.872 1.00 91.88 869 THR A N 1
ATOM 7077 C CA . THR A 1 869 ? -37.771 24.386 57.516 1.00 91.88 869 THR A CA 1
ATOM 7078 C C . THR A 1 869 ? -38.735 25.156 56.618 1.00 91.88 869 THR A C 1
ATOM 7080 O O . THR A 1 869 ? -39.792 24.625 56.285 1.00 91.88 869 THR A O 1
ATOM 7083 N N . LEU A 1 870 ? -38.402 26.401 56.252 1.00 93.56 870 LEU A N 1
ATOM 7084 C CA . LEU A 1 870 ? -39.270 27.321 55.501 1.00 93.56 870 LEU A CA 1
ATOM 7085 C C . LEU A 1 870 ? -40.604 27.608 56.223 1.00 93.56 870 LEU A C 1
ATOM 7087 O O . LEU A 1 870 ? -41.612 27.940 55.598 1.00 93.56 870 LEU A O 1
ATOM 7091 N N . ALA A 1 871 ? -40.633 27.438 57.548 1.00 90.88 871 ALA A N 1
ATOM 7092 C CA . ALA A 1 871 ? -41.844 27.558 58.349 1.00 90.88 871 ALA A CA 1
ATOM 7093 C C . ALA A 1 871 ? -42.110 29.014 58.755 1.00 90.88 871 ALA A C 1
ATOM 7095 O O . ALA A 1 871 ? -41.186 29.769 59.069 1.00 90.88 871 ALA A O 1
ATOM 7096 N N . GLY A 1 872 ? -43.392 29.380 58.828 1.00 91.25 872 GLY A N 1
ATOM 7097 C CA . GLY A 1 872 ? -43.840 30.704 59.260 1.00 91.25 872 GLY A CA 1
ATOM 7098 C C . GLY A 1 872 ? -43.844 31.753 58.144 1.00 91.25 872 GLY A C 1
ATOM 7099 O O . GLY A 1 872 ? -43.911 31.431 56.960 1.00 91.25 872 GLY A O 1
ATOM 7100 N N . ASN A 1 873 ? -43.829 33.028 58.538 1.00 92.31 873 ASN A N 1
ATOM 7101 C CA . ASN A 1 873 ? -43.788 34.153 57.604 1.00 92.31 873 ASN A CA 1
ATOM 7102 C C . ASN A 1 873 ? -42.342 34.471 57.211 1.00 92.31 873 ASN A C 1
ATOM 7104 O O . ASN A 1 873 ? -41.435 34.347 58.034 1.00 92.31 873 ASN A O 1
ATOM 7108 N N . ALA A 1 874 ? -42.147 34.934 55.975 1.00 93.31 874 ALA A N 1
ATOM 7109 C CA . ALA A 1 874 ? -40.845 35.404 55.522 1.00 93.31 874 ALA A CA 1
ATOM 7110 C C . ALA A 1 874 ? -40.391 36.615 56.356 1.00 93.31 874 ALA A C 1
ATOM 7112 O O . ALA A 1 874 ? -41.178 37.531 56.602 1.00 93.31 874 ALA A O 1
ATOM 7113 N N . VAL A 1 875 ? -39.128 36.613 56.779 1.00 95.50 875 VAL A N 1
ATOM 7114 C CA . VAL A 1 875 ? -38.519 37.695 57.572 1.00 95.50 875 VAL A CA 1
ATOM 7115 C C . VAL A 1 875 ? -37.940 38.801 56.690 1.00 95.50 875 VAL A C 1
ATOM 7117 O O . VAL A 1 875 ? -37.821 39.938 57.136 1.00 95.50 875 VAL A O 1
ATOM 7120 N N . ALA A 1 876 ? -37.626 38.478 55.432 1.00 95.12 876 ALA A N 1
ATOM 7121 C CA . ALA A 1 876 ? -37.139 39.412 54.426 1.00 95.12 876 ALA A CA 1
ATOM 7122 C C . ALA A 1 876 ? -37.500 38.936 53.008 1.00 95.12 876 ALA A C 1
ATOM 7124 O O . ALA A 1 876 ? -37.803 37.759 52.782 1.00 95.12 876 ALA A O 1
ATOM 7125 N N . THR A 1 877 ? -37.450 39.852 52.041 1.00 94.06 877 THR A N 1
ATOM 7126 C CA . THR A 1 877 ? -37.657 39.562 50.614 1.00 94.06 877 THR A CA 1
ATOM 7127 C C . THR A 1 877 ? -36.587 40.233 49.768 1.00 94.06 877 THR A C 1
ATOM 7129 O O . THR A 1 877 ? -36.207 41.364 50.063 1.00 94.06 877 THR A O 1
ATOM 7132 N N . ALA A 1 878 ? -36.169 39.588 48.682 1.00 94.06 878 ALA A N 1
ATOM 7133 C CA . ALA A 1 878 ? -35.219 40.151 47.724 1.00 94.06 878 ALA A CA 1
ATOM 7134 C C . ALA A 1 878 ? -35.611 39.824 46.276 1.00 94.06 878 ALA A C 1
ATOM 7136 O O . ALA A 1 878 ? -36.559 39.081 46.021 1.00 94.06 878 ALA A O 1
ATOM 7137 N N . HIS A 1 879 ? -34.871 40.392 45.326 1.00 94.31 879 HIS A N 1
ATOM 7138 C CA . HIS A 1 879 ? -34.986 40.097 43.900 1.00 94.31 879 HIS A CA 1
ATOM 7139 C C . HIS A 1 879 ? -33.594 39.863 43.330 1.00 94.31 879 HIS A C 1
ATOM 7141 O O . HIS A 1 879 ? -32.742 40.741 43.465 1.00 94.31 879 HIS A O 1
ATOM 7147 N N . PHE A 1 880 ? -33.376 38.726 42.673 1.00 93.81 880 PHE A N 1
ATOM 7148 C CA . PHE A 1 880 ? -32.107 38.414 42.013 1.00 93.81 880 PHE A CA 1
ATOM 7149 C C . PHE A 1 880 ? -32.315 38.233 40.517 1.00 93.81 880 PHE A C 1
ATOM 7151 O O . PHE A 1 880 ? -33.196 37.486 40.111 1.00 93.81 880 PHE A O 1
ATOM 7158 N N . GLU A 1 881 ? -31.483 38.860 39.686 1.00 92.38 881 GLU A N 1
ATOM 7159 C CA . GLU A 1 881 ? -31.547 38.671 38.227 1.00 92.38 881 GLU A CA 1
ATOM 7160 C C . GLU A 1 881 ? -31.184 37.240 37.805 1.00 92.38 881 GLU A C 1
ATOM 7162 O O . GLU A 1 881 ? -31.712 36.726 36.822 1.00 92.38 881 GLU A O 1
ATOM 7167 N N . LYS A 1 882 ? -30.300 36.587 38.566 1.00 92.31 882 LYS A N 1
ATOM 7168 C CA . LYS A 1 882 ? -29.874 35.197 38.387 1.00 92.31 882 LYS A CA 1
ATOM 7169 C C . LYS A 1 882 ? -29.762 34.532 39.748 1.00 92.31 882 LYS A C 1
ATOM 7171 O O . LYS A 1 882 ? -29.430 35.194 40.728 1.00 92.31 882 LYS A O 1
ATOM 7176 N N . MET A 1 883 ? -29.989 33.226 39.798 1.00 92.94 883 MET A N 1
ATOM 7177 C CA . MET A 1 883 ? -29.653 32.448 40.982 1.00 92.94 883 MET A CA 1
ATOM 7178 C C . MET A 1 883 ? -28.193 32.007 40.875 1.00 92.94 883 MET A C 1
ATOM 7180 O O . MET A 1 883 ? -27.905 30.949 40.330 1.00 92.94 883 MET A O 1
ATOM 7184 N N . ASP A 1 884 ? -27.281 32.868 41.305 1.00 91.81 884 ASP A N 1
ATOM 7185 C CA . ASP A 1 884 ? -25.842 32.601 41.356 1.00 91.81 884 ASP A CA 1
ATOM 7186 C C . ASP A 1 884 ? -25.268 33.354 42.556 1.00 91.81 884 ASP A C 1
ATOM 7188 O O . ASP A 1 884 ? -24.817 34.495 42.433 1.00 91.81 884 ASP A O 1
ATOM 7192 N N . ALA A 1 885 ? -25.446 32.782 43.746 1.00 91.44 885 ALA A N 1
ATOM 7193 C CA . ALA A 1 885 ? -25.218 33.481 44.998 1.00 91.44 885 ALA A CA 1
ATOM 7194 C C . ALA A 1 885 ? -24.291 32.697 45.929 1.00 91.44 885 ALA A C 1
ATOM 7196 O O . ALA A 1 885 ? -24.448 31.494 46.128 1.00 91.44 885 ALA A O 1
ATOM 7197 N N . PHE A 1 886 ? -23.346 33.431 46.513 1.00 92.75 886 PHE A N 1
ATOM 7198 C CA . PHE A 1 886 ? -22.456 32.980 47.571 1.00 92.75 886 PHE A CA 1
ATOM 7199 C C . PHE A 1 886 ? -22.548 33.974 48.727 1.00 92.75 886 PHE A C 1
ATOM 7201 O O . PHE A 1 886 ? -22.335 35.177 48.541 1.00 92.75 886 PHE A O 1
ATOM 7208 N N . TRP A 1 887 ? -22.864 33.474 49.912 1.00 93.06 887 TRP A N 1
ATOM 7209 C CA . TRP A 1 887 ? -23.087 34.254 51.117 1.00 93.06 887 TRP A CA 1
ATOM 7210 C C . TRP A 1 887 ? -22.035 33.894 52.156 1.00 93.06 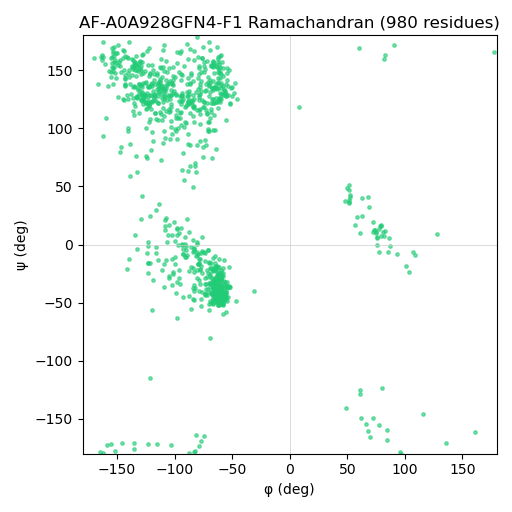887 TRP A C 1
ATOM 7212 O O . TRP A 1 887 ? -22.075 32.821 52.736 1.00 93.06 887 TRP A O 1
ATOM 7222 N N . SER A 1 888 ? -21.096 34.807 52.409 1.00 89.50 888 SER A N 1
ATOM 7223 C CA . SER A 1 888 ? -20.114 34.672 53.498 1.00 89.50 888 SER A CA 1
ATOM 7224 C C . SER A 1 888 ? -20.568 35.291 54.825 1.00 89.50 888 SER A C 1
ATOM 7226 O O . SER A 1 888 ? -19.807 35.331 55.793 1.00 89.50 888 SER A O 1
ATOM 7228 N N . GLN A 1 889 ? -21.776 35.860 54.834 1.00 87.56 889 GLN A N 1
ATOM 7229 C CA . GLN A 1 889 ? -22.460 36.517 55.950 1.00 87.56 889 GLN A CA 1
ATOM 7230 C C . GLN A 1 889 ? -23.976 36.382 55.735 1.00 87.56 889 GLN A C 1
ATOM 7232 O O . GLN A 1 889 ? -24.410 35.819 54.729 1.00 87.56 889 GLN A O 1
ATOM 7237 N N . ASN A 1 890 ? -24.788 36.958 56.630 1.00 89.06 890 ASN A N 1
ATOM 7238 C CA . ASN A 1 890 ? -26.241 36.960 56.478 1.00 89.06 890 ASN A CA 1
ATOM 7239 C C . ASN A 1 890 ? -26.672 37.517 55.099 1.00 89.06 890 ASN A C 1
ATOM 7241 O O . ASN A 1 890 ? -26.157 38.551 54.662 1.00 89.06 890 ASN A O 1
ATOM 7245 N N . PRO A 1 891 ? -27.640 36.883 54.411 1.00 90.56 891 PRO A N 1
ATOM 7246 C CA . PRO A 1 891 ? -27.943 37.187 53.011 1.00 90.56 891 PRO A CA 1
ATOM 7247 C C . PRO A 1 891 ? -28.582 38.565 52.793 1.00 90.56 891 PRO A C 1
ATOM 7249 O O . PRO A 1 891 ? -28.452 39.143 51.713 1.00 90.56 891 PRO A O 1
ATOM 7252 N N . CYS A 1 892 ? -29.282 39.095 53.799 1.00 89.75 892 CYS A N 1
ATOM 7253 C CA . CYS A 1 892 ? -29.760 40.476 53.849 1.00 89.75 892 CYS A CA 1
ATOM 7254 C C . CYS A 1 892 ? -30.137 40.880 55.285 1.00 89.75 892 CYS A C 1
ATOM 7256 O O . CYS A 1 892 ? -30.128 40.054 56.205 1.00 89.75 892 CYS A O 1
ATOM 7258 N N . ASP A 1 893 ? -30.470 42.157 55.481 1.00 90.06 893 ASP A N 1
ATOM 7259 C CA . ASP A 1 893 ? -30.917 42.688 56.769 1.00 90.06 893 ASP A CA 1
ATOM 7260 C C . ASP A 1 893 ? -32.166 41.947 57.276 1.00 90.06 893 ASP A C 1
ATOM 7262 O O . ASP A 1 893 ? -33.165 41.810 56.570 1.00 90.06 893 ASP A O 1
ATOM 7266 N N . GLY A 1 894 ? -32.117 41.484 58.528 1.00 89.38 894 GLY A N 1
ATOM 7267 C CA . GLY A 1 894 ? -33.212 40.747 59.173 1.00 89.38 894 GLY A CA 1
ATOM 7268 C C . GLY A 1 894 ? -33.126 39.221 59.051 1.00 89.38 894 GLY A C 1
ATOM 7269 O O . GLY A 1 894 ? -33.878 38.525 59.741 1.00 89.38 894 GLY A O 1
ATOM 7270 N N . VAL A 1 895 ? -32.191 38.699 58.250 1.00 93.94 895 VAL A N 1
ATOM 7271 C CA . VAL A 1 895 ? -31.879 37.264 58.180 1.00 93.94 895 VAL A CA 1
ATOM 7272 C C . VAL A 1 895 ? -30.707 36.936 59.110 1.00 93.94 895 VAL A C 1
ATOM 7274 O O . VAL A 1 895 ? -29.791 37.747 59.254 1.00 93.94 895 VAL A O 1
ATOM 7277 N N . THR A 1 896 ? -30.740 35.786 59.785 1.00 92.00 896 THR A N 1
ATOM 7278 C CA . THR A 1 896 ? -29.610 35.307 60.596 1.00 92.00 896 THR A CA 1
ATOM 7279 C C . THR A 1 896 ? -28.400 34.968 59.721 1.00 92.00 896 THR A C 1
ATOM 7281 O O . THR A 1 896 ? -28.540 34.759 58.520 1.00 92.00 896 THR A O 1
ATOM 7284 N N . ALA A 1 897 ? -27.201 34.964 60.314 1.00 87.81 897 ALA A N 1
ATOM 7285 C CA . ALA A 1 897 ? -25.974 34.595 59.599 1.00 87.81 897 ALA A CA 1
ATOM 7286 C C . ALA A 1 897 ? -25.985 33.123 59.168 1.00 87.81 897 ALA A C 1
ATOM 7288 O O . ALA A 1 897 ? -25.635 32.830 58.038 1.00 87.81 897 ALA A O 1
ATOM 7289 N N . ASP A 1 898 ? -26.483 32.263 60.055 1.00 91.56 898 ASP A N 1
ATOM 7290 C CA . ASP A 1 898 ? -26.567 30.813 59.908 1.00 91.56 898 ASP A CA 1
ATOM 7291 C C . ASP A 1 898 ? -28.016 30.350 60.166 1.00 91.56 898 ASP A C 1
ATOM 7293 O O . ASP A 1 898 ? -28.827 31.083 60.761 1.00 91.56 898 ASP A O 1
ATOM 7297 N N . GLY A 1 899 ? -28.356 29.126 59.760 1.00 94.06 899 GLY A N 1
ATOM 7298 C CA . GLY A 1 899 ? -29.632 28.479 60.086 1.00 94.06 899 GLY A CA 1
ATOM 7299 C C . GLY A 1 899 ? -30.861 29.111 59.423 1.00 94.06 899 GLY A C 1
ATOM 7300 O O . GLY A 1 899 ? -31.951 29.115 60.010 1.00 94.06 899 GLY A O 1
ATOM 7301 N N . TRP A 1 900 ? -30.701 29.658 58.221 1.00 95.75 900 TRP A N 1
ATOM 7302 C CA . TRP A 1 900 ? -31.749 30.339 57.464 1.00 95.75 900 TRP A CA 1
ATOM 7303 C C . TRP A 1 900 ? -32.170 29.531 56.227 1.00 95.75 900 TRP A C 1
ATOM 7305 O O . TRP A 1 900 ? -31.548 28.545 55.849 1.00 95.75 900 TRP A O 1
ATOM 7315 N N . SER A 1 901 ? -33.280 29.912 55.598 1.00 97.12 901 SER A N 1
ATOM 7316 C CA . SER A 1 901 ? -33.731 29.306 54.341 1.00 97.12 901 SER A CA 1
ATOM 7317 C C . SER A 1 901 ? -34.366 30.321 53.403 1.00 97.12 901 SER A C 1
ATOM 7319 O O . SER A 1 901 ? -34.744 31.418 53.825 1.00 97.12 901 SER A O 1
ATOM 7321 N N . LEU A 1 902 ? -34.475 29.970 52.122 1.00 97.19 902 LEU A N 1
ATOM 7322 C CA . LEU A 1 902 ? -35.141 30.778 51.110 1.00 97.19 902 LEU A CA 1
ATOM 7323 C C . LEU A 1 902 ? -36.100 29.975 50.228 1.00 97.19 902 LEU A C 1
ATOM 7325 O O . LEU A 1 902 ? -35.940 28.775 50.003 1.00 97.19 902 LEU A O 1
ATOM 7329 N N . ILE A 1 903 ? -37.088 30.690 49.690 1.00 97.69 903 ILE A N 1
ATOM 7330 C CA . ILE A 1 903 ? -37.876 30.279 48.527 1.00 97.69 903 ILE A CA 1
ATOM 7331 C C . ILE A 1 903 ? -37.605 31.287 47.414 1.00 97.69 903 ILE A C 1
ATOM 7333 O O . ILE A 1 903 ? -37.846 32.481 47.604 1.00 97.69 903 ILE A O 1
ATOM 7337 N N . ALA A 1 904 ? -37.143 30.810 46.262 1.00 97.06 904 ALA A N 1
ATOM 7338 C CA . ALA A 1 904 ? -36.996 31.595 45.045 1.00 97.06 904 ALA A CA 1
ATOM 7339 C C . ALA A 1 904 ? -38.049 31.182 44.016 1.00 97.06 904 ALA A C 1
ATOM 7341 O O . ALA A 1 904 ? -38.150 30.004 43.688 1.00 97.06 904 ALA A O 1
ATOM 7342 N N . GLU A 1 905 ? -38.810 32.132 43.479 1.00 97.88 905 GLU A N 1
ATOM 7343 C CA . GLU A 1 905 ? -39.877 31.873 42.504 1.00 97.88 905 GLU A CA 1
ATOM 7344 C C . GLU A 1 905 ? -39.669 32.696 41.226 1.00 97.88 905 GLU A C 1
ATOM 7346 O O . GLU A 1 905 ? -39.270 33.862 41.282 1.00 97.88 905 GLU A O 1
ATOM 7351 N N . SER A 1 906 ? -39.934 32.087 40.070 1.00 97.50 906 SER A N 1
ATOM 7352 C CA . SER A 1 906 ? -39.865 32.730 38.752 1.00 97.50 906 SER A CA 1
ATOM 7353 C C . SER A 1 906 ? -40.785 32.033 37.742 1.00 97.50 906 SER A C 1
ATOM 7355 O O . SER A 1 906 ? -41.191 30.894 37.945 1.00 97.50 906 SER A O 1
ATOM 7357 N N . GLU A 1 907 ? -41.120 32.698 36.643 1.00 97.25 907 GLU A N 1
ATOM 7358 C CA . GLU A 1 907 ? -41.746 32.114 35.457 1.00 97.25 907 GLU A CA 1
ATOM 7359 C C . GLU A 1 907 ? -40.685 31.972 34.361 1.00 97.25 907 GLU A C 1
ATOM 7361 O O . GLU A 1 907 ? -40.152 32.963 33.863 1.00 97.25 907 GLU A O 1
ATOM 7366 N N . PHE A 1 908 ? -40.376 30.735 33.983 1.00 96.56 908 PHE A N 1
ATOM 7367 C CA . PHE A 1 908 ? -39.475 30.416 32.885 1.00 96.56 908 PHE A CA 1
ATOM 7368 C C . PHE A 1 908 ? -40.237 30.370 31.559 1.00 96.56 908 PHE A C 1
ATOM 7370 O O . PHE A 1 908 ? -41.148 29.563 31.399 1.00 96.56 908 PHE A O 1
ATOM 7377 N N . THR A 1 909 ? -39.849 31.195 30.589 1.00 96.25 909 THR A N 1
ATOM 7378 C CA . THR A 1 909 ? -40.349 31.147 29.210 1.00 96.25 909 THR A CA 1
ATOM 7379 C C . THR A 1 909 ? -39.305 30.497 28.312 1.00 96.25 909 THR A C 1
ATOM 7381 O O . THR A 1 909 ? -38.210 31.032 28.148 1.00 96.25 909 THR A O 1
ATOM 7384 N N . ALA A 1 910 ? -39.646 29.368 27.694 1.00 93.81 910 ALA A N 1
ATOM 7385 C CA . ALA A 1 910 ? -38.728 28.622 26.845 1.00 93.81 910 ALA A CA 1
ATOM 7386 C C . ALA A 1 910 ? -38.284 29.457 25.623 1.00 93.81 910 ALA A C 1
ATOM 7388 O O . ALA A 1 910 ? -39.125 29.803 24.786 1.00 93.81 910 ALA A O 1
ATOM 7389 N N . PRO A 1 911 ? -36.987 29.781 25.465 1.00 92.06 911 PRO A N 1
ATOM 7390 C CA . PRO A 1 911 ? -36.520 30.610 24.351 1.00 92.06 911 PRO A CA 1
ATOM 7391 C C . PRO A 1 911 ? -36.578 29.894 22.995 1.00 92.06 911 PRO A C 1
ATOM 7393 O O . PRO A 1 911 ? -36.705 30.557 21.965 1.00 92.06 911 PRO A O 1
ATOM 7396 N N . ASP A 1 912 ? -36.528 28.560 22.995 1.00 90.44 912 ASP A N 1
ATOM 7397 C CA . ASP A 1 912 ? -36.545 27.690 21.818 1.00 90.44 912 ASP A CA 1
ATOM 7398 C C . ASP A 1 912 ? -37.303 26.385 22.106 1.00 90.44 912 ASP A C 1
ATOM 7400 O O . ASP A 1 912 ? -37.634 26.079 23.251 1.00 90.44 912 ASP A O 1
ATOM 7404 N N . THR A 1 913 ? -37.609 25.624 21.053 1.00 90.00 913 THR A N 1
ATOM 7405 C CA . THR A 1 913 ? -38.200 24.286 21.178 1.00 90.00 913 THR A CA 1
ATOM 7406 C C . THR A 1 913 ? -37.087 23.274 21.378 1.00 90.00 913 THR A C 1
ATOM 7408 O O . THR A 1 913 ? -36.192 23.183 20.540 1.00 90.00 913 THR A O 1
ATOM 7411 N N . GLY A 1 914 ? -37.156 22.493 22.450 1.00 86.88 914 GLY A N 1
ATOM 7412 C CA . GLY A 1 914 ? -36.124 21.514 22.750 1.00 86.88 914 GLY A CA 1
ATOM 7413 C C . GLY A 1 914 ? -36.131 21.072 24.203 1.00 86.88 914 GLY A C 1
ATOM 7414 O O . GLY A 1 914 ? -37.120 21.218 24.923 1.00 86.88 914 GLY A O 1
ATOM 7415 N N . GLU A 1 915 ? -35.009 20.496 24.612 1.00 87.50 915 GLU A N 1
ATOM 7416 C CA . GLU A 1 915 ? -34.772 20.048 25.975 1.00 87.50 915 GLU A CA 1
ATOM 7417 C C . GLU A 1 915 ? -33.862 21.034 26.711 1.00 87.50 915 GLU A C 1
ATOM 7419 O O . GLU A 1 915 ? -32.784 21.385 26.231 1.00 87.50 915 GLU A O 1
ATOM 7424 N N . PHE A 1 916 ? -34.300 21.456 27.893 1.00 89.19 916 PHE A N 1
ATOM 7425 C CA . PHE A 1 916 ? -33.571 22.355 28.775 1.00 89.19 916 PHE A CA 1
ATOM 7426 C C . PHE A 1 916 ? -33.052 21.593 29.987 1.00 89.19 916 PHE A C 1
ATOM 7428 O O . PHE A 1 916 ? -33.796 20.839 30.612 1.00 89.19 916 PHE A O 1
ATOM 7435 N N . ILE A 1 917 ? -31.786 21.810 30.327 1.00 88.94 917 ILE A N 1
ATOM 7436 C CA . ILE A 1 917 ? -31.094 21.192 31.455 1.00 88.94 917 ILE A CA 1
ATOM 7437 C C . ILE A 1 917 ? -30.969 22.233 32.564 1.00 88.94 917 ILE A C 1
ATOM 7439 O O . ILE A 1 917 ? -30.258 23.225 32.414 1.00 88.94 917 ILE A O 1
ATOM 7443 N N . PHE A 1 918 ? -31.648 21.993 33.679 1.00 91.19 918 PHE A N 1
ATOM 7444 C CA . PHE A 1 918 ? -31.554 22.764 34.911 1.00 91.19 918 PHE A CA 1
ATOM 7445 C C . PHE A 1 918 ? -30.470 22.141 35.788 1.00 91.19 918 PHE A C 1
ATOM 7447 O O . PHE A 1 918 ? -30.682 21.079 36.363 1.00 91.19 918 PHE A O 1
ATOM 7454 N N . HIS A 1 919 ? -29.312 22.784 35.876 1.00 89.94 919 HIS A N 1
ATOM 7455 C CA . HIS A 1 919 ? -28.214 22.406 36.759 1.00 89.94 919 HIS A CA 1
ATOM 7456 C C . HIS A 1 919 ? -28.260 23.272 38.018 1.00 89.94 919 HIS A C 1
ATOM 7458 O O . HIS A 1 919 ? -27.966 24.468 37.958 1.00 89.94 919 HIS A O 1
ATOM 7464 N N . ILE A 1 920 ? -28.638 22.673 39.144 1.00 91.38 920 ILE A N 1
ATOM 7465 C CA . ILE A 1 920 ? -28.645 23.318 40.457 1.00 91.38 920 ILE A CA 1
ATOM 7466 C C . ILE A 1 920 ? -27.441 22.826 41.261 1.00 91.38 920 ILE A C 1
ATOM 7468 O O . ILE A 1 920 ? -27.162 21.629 41.278 1.00 91.38 920 ILE A O 1
ATOM 7472 N N . ALA A 1 921 ? -26.711 23.743 41.882 1.00 90.19 921 ALA A N 1
ATOM 7473 C CA . ALA A 1 921 ? -25.607 23.449 42.782 1.00 90.19 921 ALA A CA 1
ATOM 7474 C C . ALA A 1 921 ? -25.780 24.253 44.067 1.00 90.19 921 ALA A C 1
ATOM 7476 O O . ALA A 1 921 ? -26.146 25.427 44.005 1.00 90.19 921 ALA A O 1
ATOM 7477 N N . GLY A 1 922 ? -25.522 23.625 45.204 1.00 91.12 922 GLY A N 1
ATOM 7478 C CA . GLY A 1 922 ? -25.529 24.296 46.492 1.00 91.12 922 GLY A CA 1
ATOM 7479 C C . GLY A 1 922 ? -24.966 23.423 47.600 1.00 91.12 922 GLY A C 1
ATOM 7480 O O . GLY A 1 922 ? -24.840 22.206 47.438 1.00 91.12 922 GLY A O 1
ATOM 7481 N N . ASP A 1 923 ? -24.568 24.055 48.694 1.00 90.62 923 ASP A N 1
ATOM 7482 C CA . ASP A 1 923 ? -24.322 23.391 49.974 1.00 90.62 923 ASP A CA 1
ATOM 7483 C C . ASP A 1 923 ? -25.633 23.207 50.743 1.00 90.62 923 ASP A C 1
ATOM 7485 O O . ASP A 1 923 ? -26.671 23.745 50.363 1.00 90.62 923 ASP A O 1
ATOM 7489 N N . ASP A 1 924 ? -25.598 22.376 51.781 1.00 93.94 924 ASP A N 1
ATOM 7490 C CA . ASP A 1 924 ? -26.765 22.057 52.598 1.00 93.94 924 ASP A CA 1
ATOM 7491 C C . ASP A 1 924 ? -27.999 21.665 51.754 1.00 93.94 924 ASP A C 1
ATOM 7493 O O . ASP A 1 924 ? -27.892 20.927 50.776 1.00 93.94 924 ASP A O 1
ATOM 7497 N N . GLY A 1 925 ? -29.211 22.089 52.119 1.00 94.25 925 GLY A N 1
ATOM 7498 C CA . GLY A 1 925 ? -30.410 21.589 51.453 1.00 94.25 925 GLY A CA 1
ATOM 7499 C C . GLY A 1 925 ? -30.886 22.454 50.299 1.00 94.25 925 GLY A C 1
ATOM 7500 O O . GLY A 1 925 ? -31.217 23.610 50.515 1.00 94.25 925 GLY A O 1
ATOM 7501 N N . TYR A 1 926 ? -31.108 21.872 49.116 1.00 96.25 926 TYR A N 1
ATOM 7502 C CA . TYR A 1 926 ? -31.811 22.504 47.995 1.00 96.25 926 TYR A CA 1
ATOM 7503 C C . TYR A 1 926 ? -32.820 21.589 47.280 1.00 96.25 926 TYR A C 1
ATOM 7505 O O . TYR A 1 926 ? -32.684 20.365 47.216 1.00 96.25 926 TYR A O 1
ATOM 7513 N N . ARG A 1 927 ? -33.867 22.191 46.700 1.00 96.44 927 ARG A N 1
ATOM 7514 C CA . ARG A 1 927 ? -34.910 21.524 45.896 1.00 96.44 927 ARG A CA 1
ATOM 7515 C C . ARG A 1 927 ? -35.353 22.406 44.736 1.00 96.44 927 ARG A C 1
ATOM 7517 O O . ARG A 1 927 ? -35.592 23.593 44.931 1.00 96.44 927 ARG A O 1
ATOM 7524 N N . LEU A 1 928 ? -35.531 21.819 43.555 1.00 96.62 928 LEU A N 1
ATOM 7525 C CA . LEU A 1 928 ? -36.056 22.495 42.366 1.00 96.62 928 LEU A CA 1
ATOM 7526 C C . LEU A 1 928 ? -37.420 21.919 41.980 1.00 96.62 928 LEU A C 1
ATOM 7528 O O . LEU A 1 928 ? -37.577 20.707 41.818 1.00 96.62 928 LEU A O 1
ATOM 7532 N N . PHE A 1 929 ? -38.378 22.810 41.752 1.00 96.94 929 PHE A N 1
ATOM 7533 C CA . PHE A 1 929 ? -39.719 22.507 41.281 1.00 96.94 929 PHE A CA 1
ATOM 7534 C C . PHE A 1 929 ? -39.994 23.226 39.963 1.00 96.94 929 PHE A C 1
ATOM 7536 O O . PHE A 1 929 ? -39.692 24.413 39.820 1.00 96.94 929 PHE A O 1
ATOM 7543 N N . VAL A 1 930 ? -40.627 22.515 39.033 1.00 95.56 930 VAL A N 1
ATOM 7544 C CA . VAL A 1 930 ? -41.151 23.060 37.778 1.00 95.56 930 VAL A CA 1
ATOM 7545 C C . VAL A 1 930 ? -42.616 22.658 37.671 1.00 95.56 930 VAL A C 1
ATOM 7547 O O . VAL A 1 930 ? -42.948 21.494 37.866 1.00 95.56 930 VAL A O 1
ATOM 7550 N N . ASP A 1 931 ? -43.501 23.623 37.431 1.00 95.25 931 ASP A N 1
ATOM 7551 C CA . ASP A 1 931 ? -44.961 23.424 37.375 1.00 95.25 931 ASP A CA 1
ATOM 7552 C C . ASP A 1 931 ? -45.530 22.690 38.605 1.00 95.25 931 ASP A C 1
ATOM 7554 O O . ASP A 1 931 ? -46.447 21.876 38.523 1.00 95.25 931 ASP A O 1
ATOM 7558 N N . GLY A 1 932 ? -44.948 22.970 39.776 1.00 92.88 932 GLY A N 1
ATOM 7559 C CA . GLY A 1 932 ? -45.310 22.344 41.051 1.00 92.88 932 GLY A CA 1
ATOM 7560 C C . GLY A 1 932 ? -44.758 20.928 41.259 1.00 92.88 932 GLY A C 1
ATOM 7561 O O . GLY A 1 932 ? -44.873 20.398 42.363 1.00 92.88 932 GLY A O 1
ATOM 7562 N N . GLN A 1 933 ? -44.117 20.325 40.256 1.00 94.75 933 GLN A N 1
ATOM 7563 C CA . GLN A 1 933 ? -43.461 19.026 40.373 1.00 94.75 933 GLN A CA 1
ATOM 7564 C C . GLN A 1 933 ? -42.005 19.195 40.819 1.00 94.75 933 GLN A C 1
ATOM 7566 O O . GLN A 1 933 ? -41.240 19.917 40.185 1.00 94.75 933 GLN A O 1
ATOM 7571 N N . GLN A 1 934 ? -41.598 18.493 41.881 1.00 95.25 934 GLN A N 1
ATOM 7572 C CA . GLN A 1 934 ? -40.191 18.433 42.289 1.00 95.25 934 GLN A CA 1
ATOM 7573 C C . GLN A 1 934 ? -39.393 17.645 41.245 1.00 95.25 934 GLN A C 1
ATOM 7575 O O . GLN A 1 934 ? -39.647 16.455 41.055 1.00 95.25 934 GLN A O 1
ATOM 7580 N N . LEU A 1 935 ? -38.441 18.295 40.573 1.00 90.19 935 LEU A N 1
ATOM 7581 C CA . LEU A 1 935 ? -37.619 17.651 39.546 1.00 90.19 935 LEU A CA 1
ATOM 7582 C C . LEU A 1 935 ? -36.285 17.130 40.089 1.00 90.19 935 LEU A C 1
ATOM 7584 O O . LEU A 1 935 ? -35.812 16.092 39.634 1.00 90.19 935 LEU A O 1
ATOM 7588 N N . CYS A 1 936 ? -35.679 17.814 41.062 1.00 88.50 936 CYS A N 1
ATOM 7589 C CA . CYS A 1 936 ? -34.487 17.330 41.760 1.00 88.50 936 CYS A CA 1
ATOM 7590 C C . CYS A 1 936 ? -34.390 17.904 43.183 1.00 88.50 936 CYS A C 1
ATOM 7592 O O . CYS A 1 936 ? -35.008 18.924 43.502 1.00 88.50 936 CYS A O 1
ATOM 7594 N N . ALA A 1 937 ? -33.651 17.207 44.046 1.00 92.19 937 ALA A N 1
ATOM 7595 C CA . ALA A 1 937 ? -33.470 17.547 45.453 1.00 92.19 937 ALA A CA 1
ATOM 7596 C C . ALA A 1 937 ? -32.157 16.971 45.996 1.00 92.19 937 ALA A C 1
ATOM 7598 O O . ALA A 1 937 ? -31.794 15.846 45.647 1.00 92.19 937 ALA A O 1
ATOM 7599 N N . ASP A 1 938 ? -31.516 17.713 46.890 1.00 91.56 938 ASP A N 1
ATOM 7600 C CA . ASP A 1 938 ? -30.509 17.227 47.832 1.00 91.56 938 ASP A CA 1
ATOM 7601 C C . ASP A 1 938 ? -30.777 17.969 49.142 1.00 91.56 938 ASP A C 1
ATOM 7603 O O . ASP A 1 938 ? -30.553 19.165 49.218 1.00 91.56 938 ASP A O 1
ATOM 7607 N N . TRP A 1 939 ? -31.451 17.334 50.105 1.00 93.75 939 TRP A N 1
ATOM 7608 C CA . TRP A 1 939 ? -31.964 18.025 51.297 1.00 93.75 939 TRP A CA 1
ATOM 7609 C C . TRP A 1 939 ? -31.321 17.449 52.556 1.00 93.75 939 TRP A C 1
ATOM 7611 O O . TRP A 1 939 ? -31.838 16.493 53.138 1.00 93.75 939 TRP A O 1
ATOM 7621 N N . GLY A 1 940 ? -30.185 18.017 52.955 1.00 92.44 940 GLY A N 1
ATOM 7622 C CA . GLY A 1 940 ? -29.427 17.617 54.138 1.00 92.44 940 GLY A CA 1
ATOM 7623 C C . GLY A 1 940 ? -28.140 18.430 54.272 1.00 92.44 940 GLY A C 1
ATOM 7624 O O . GLY A 1 940 ? -27.735 19.078 53.322 1.00 92.44 940 GLY A O 1
ATOM 7625 N N . ASP A 1 941 ? -27.502 18.393 55.442 1.00 92.00 941 ASP A N 1
ATOM 7626 C CA . ASP A 1 941 ? -26.281 19.170 55.693 1.00 92.00 941 ASP A CA 1
ATOM 7627 C C . ASP A 1 941 ? -25.085 18.519 54.971 1.00 92.00 941 ASP A C 1
ATOM 7629 O O . ASP A 1 941 ? -24.743 17.361 55.244 1.00 92.00 941 ASP A O 1
ATOM 7633 N N . HIS A 1 942 ? -24.460 19.242 54.040 1.00 90.19 942 HIS A N 1
ATOM 7634 C CA . HIS A 1 942 ? -23.320 18.758 53.259 1.00 90.19 942 HIS A CA 1
ATOM 7635 C C . HIS A 1 942 ? -22.556 19.902 52.576 1.00 90.19 942 HIS A C 1
ATOM 7637 O O . HIS A 1 942 ? -23.098 20.968 52.303 1.00 90.19 942 HIS A O 1
ATOM 7643 N N . SER A 1 943 ? -21.291 19.656 52.221 1.00 87.06 943 SER A N 1
ATOM 7644 C CA . SER A 1 943 ? -20.548 20.534 51.303 1.00 87.06 943 SER A CA 1
ATOM 7645 C C . SER A 1 943 ? -21.241 20.624 49.942 1.00 87.06 943 SER A C 1
ATOM 7647 O O . SER A 1 943 ? -22.012 19.730 49.610 1.00 87.06 943 SER A O 1
ATOM 7649 N N . GLU A 1 944 ? -20.913 21.626 49.124 1.00 86.88 944 GLU A N 1
ATOM 7650 C CA . GLU A 1 944 ? -21.543 21.807 47.809 1.00 86.88 944 GLU A CA 1
ATOM 7651 C C . GLU A 1 944 ? -21.653 20.505 46.995 1.00 86.88 944 GLU A C 1
ATOM 7653 O O . GLU A 1 944 ? -20.660 19.830 46.710 1.00 86.88 944 GLU A O 1
ATOM 7658 N N . THR A 1 945 ? -22.877 20.193 46.580 1.00 85.12 945 THR A N 1
ATOM 7659 C CA . THR A 1 945 ? -23.189 19.161 45.591 1.00 85.12 945 THR A CA 1
ATOM 7660 C C . THR A 1 945 ? -23.953 19.792 44.429 1.00 85.12 945 THR A C 1
ATOM 7662 O O . THR A 1 945 ? -24.409 20.935 44.504 1.00 85.12 945 THR A O 1
ATOM 7665 N N . SER A 1 946 ? -24.124 19.053 43.332 1.00 85.56 946 SER A N 1
ATOM 7666 C CA . SER A 1 946 ? -25.010 19.470 42.246 1.00 85.56 946 SER A CA 1
ATOM 7667 C C . SER A 1 946 ? -25.974 18.372 41.814 1.00 85.56 946 SER A C 1
ATOM 7669 O O . SER A 1 946 ? -25.749 17.173 42.021 1.00 85.56 946 SER A O 1
ATOM 7671 N N . ARG A 1 947 ? -27.090 18.790 41.215 1.00 85.69 947 ARG A N 1
ATOM 7672 C CA . ARG A 1 947 ? -28.096 17.932 40.582 1.00 85.69 947 ARG A CA 1
ATOM 7673 C C . ARG A 1 947 ? -28.531 18.537 39.255 1.00 85.69 947 ARG A C 1
ATOM 7675 O O . ARG A 1 947 ? -28.531 19.755 39.076 1.00 85.69 947 ARG A O 1
ATOM 7682 N N . ILE A 1 948 ? -28.970 17.676 38.340 1.00 86.62 948 ILE A N 1
ATOM 7683 C CA . ILE A 1 948 ? -29.607 18.097 37.092 1.00 86.62 948 ILE A CA 1
ATOM 7684 C C . ILE A 1 948 ? -31.066 17.660 37.028 1.00 86.62 948 ILE A C 1
ATOM 7686 O O . ILE A 1 948 ? -31.433 16.595 37.516 1.00 86.62 948 ILE A O 1
ATOM 7690 N N . ALA A 1 949 ? -31.880 18.479 36.377 1.00 87.94 949 ALA A N 1
ATOM 7691 C CA . ALA A 1 949 ? -33.231 18.162 35.945 1.00 87.94 949 ALA A CA 1
ATOM 7692 C C . ALA A 1 949 ? -33.391 18.547 34.471 1.00 87.94 949 ALA A C 1
ATOM 7694 O O . ALA A 1 949 ? -32.703 19.444 33.985 1.00 87.94 949 ALA A O 1
ATOM 7695 N N . THR A 1 950 ? -34.291 17.882 33.748 1.00 87.62 950 THR A N 1
ATOM 7696 C CA . THR A 1 950 ? -34.555 18.193 32.336 1.00 87.62 950 THR A CA 1
ATOM 7697 C C . THR A 1 950 ? -36.012 18.563 32.111 1.00 87.62 950 THR A C 1
ATOM 7699 O O . THR A 1 950 ? -36.906 18.055 32.786 1.00 87.62 950 THR A O 1
ATOM 7702 N N . LEU A 1 951 ? -36.247 19.456 31.153 1.00 89.75 951 LEU A N 1
ATOM 7703 C CA . LEU A 1 951 ? -37.571 19.897 30.734 1.00 89.75 951 LEU A CA 1
ATOM 7704 C C . LEU A 1 951 ? -37.628 19.938 29.207 1.00 89.75 951 LEU A C 1
ATOM 7706 O O . LEU A 1 951 ? -36.953 20.754 28.583 1.00 89.75 951 LEU A O 1
ATOM 7710 N N . LYS A 1 952 ? -38.457 19.087 28.600 1.00 90.31 952 LYS A N 1
ATOM 7711 C CA . LYS A 1 952 ? -38.790 19.189 27.173 1.00 90.31 952 LYS A CA 1
ATOM 7712 C C . LYS A 1 952 ? -39.969 20.128 27.001 1.00 90.31 952 LYS A C 1
ATOM 7714 O O . LYS A 1 952 ? -41.021 19.906 27.595 1.00 90.31 952 LYS A O 1
ATOM 7719 N N . THR A 1 953 ? -39.798 21.162 26.190 1.00 91.94 953 THR A N 1
ATOM 7720 C CA . THR A 1 953 ? -40.826 22.186 26.000 1.00 91.94 953 THR A CA 1
ATOM 7721 C C . THR A 1 953 ? -40.721 22.845 24.623 1.00 91.94 953 THR A C 1
ATOM 7723 O O . THR A 1 953 ? -39.789 22.595 23.854 1.00 91.94 953 THR A O 1
ATOM 7726 N N . THR A 1 954 ? -41.728 23.639 24.273 1.00 93.81 954 THR A N 1
ATOM 7727 C CA . THR A 1 954 ? -41.824 24.342 22.990 1.00 93.81 954 THR A CA 1
ATOM 7728 C C . THR A 1 954 ? -41.553 25.830 23.161 1.00 93.81 954 THR A C 1
ATOM 7730 O O . THR A 1 954 ? -41.863 26.414 24.198 1.00 93.81 954 THR A O 1
ATOM 7733 N N . LYS A 1 955 ? -40.977 26.462 22.135 1.00 94.38 955 LYS A N 1
ATOM 7734 C CA . LYS A 1 955 ? -40.653 27.891 22.151 1.00 94.38 955 LYS A CA 1
ATOM 7735 C C . LYS A 1 955 ? -41.851 28.743 22.588 1.00 94.38 955 LYS A C 1
ATOM 7737 O O . LYS A 1 955 ? -42.923 28.667 21.993 1.00 94.38 955 LYS A O 1
ATOM 7742 N N . GLY A 1 956 ? -41.638 29.598 23.584 1.00 93.88 956 GLY A N 1
ATOM 7743 C CA . GLY A 1 956 ? -42.632 30.516 24.140 1.00 93.88 956 GLY A CA 1
ATOM 7744 C C . GLY A 1 956 ? -43.533 29.915 25.222 1.00 93.88 956 GLY A C 1
ATOM 7745 O O . GLY A 1 956 ? -44.299 30.658 25.836 1.00 93.88 956 GLY A O 1
ATOM 7746 N N . GLN A 1 957 ? -43.450 28.609 25.485 1.00 96.62 957 GLN A N 1
ATOM 7747 C CA . GLN A 1 957 ? -44.184 27.982 26.579 1.00 96.62 957 GLN A CA 1
ATOM 7748 C C . GLN A 1 957 ? -43.615 28.426 27.933 1.00 96.62 957 GLN A C 1
ATOM 7750 O O . GLN A 1 957 ? -42.401 28.559 28.105 1.00 96.62 957 GLN A O 1
ATOM 7755 N N . LYS A 1 958 ? -44.519 28.681 28.881 1.00 96.25 958 LYS A N 1
ATOM 7756 C CA . LYS A 1 958 ? -44.213 29.196 30.217 1.00 96.25 958 LYS A CA 1
ATOM 7757 C C . LYS A 1 958 ? -44.313 28.094 31.259 1.00 96.25 958 LYS A C 1
ATOM 7759 O O . LYS A 1 958 ? -45.239 27.289 31.197 1.00 96.25 958 LYS A O 1
ATOM 7764 N N . HIS A 1 959 ? -43.397 28.115 32.217 1.00 96.88 959 HIS A N 1
ATOM 7765 C CA . HIS A 1 959 ? -43.306 27.156 33.308 1.00 96.88 959 HIS A CA 1
ATOM 7766 C C . HIS A 1 959 ? -43.046 27.878 34.628 1.00 96.88 959 HIS A C 1
ATOM 7768 O O . HIS A 1 959 ? -42.192 28.763 34.693 1.00 96.88 959 HIS A O 1
ATOM 7774 N N . SER A 1 960 ? -43.748 27.507 35.696 1.00 96.81 960 SER A N 1
ATOM 7775 C CA . SER A 1 960 ? -43.464 28.067 37.022 1.00 96.81 960 SER A CA 1
ATOM 7776 C C . SER A 1 960 ? -42.243 27.376 37.623 1.00 96.81 960 SER A C 1
ATOM 7778 O O . SER A 1 960 ? -42.234 26.151 37.715 1.00 96.81 960 SER A O 1
ATOM 7780 N N . ILE A 1 961 ? -41.248 28.142 38.060 1.00 97.25 961 ILE A N 1
ATOM 7781 C CA . ILE A 1 961 ? -40.027 27.665 38.711 1.00 97.25 961 ILE A CA 1
ATOM 7782 C C . ILE A 1 961 ? -40.069 28.047 40.184 1.00 97.25 961 ILE A C 1
ATOM 7784 O O . ILE A 1 961 ? -40.279 29.214 40.519 1.00 97.25 961 ILE A O 1
ATOM 7788 N N . ARG A 1 962 ? -39.809 27.078 41.061 1.00 97.25 962 ARG A N 1
ATOM 7789 C CA . ARG A 1 962 ? -39.585 27.318 42.489 1.00 97.25 962 ARG A CA 1
ATOM 7790 C C . ARG A 1 962 ? -38.329 26.592 42.944 1.00 97.25 962 ARG A C 1
ATOM 7792 O O . ARG A 1 962 ? -38.189 25.399 42.700 1.00 97.25 962 ARG A O 1
ATOM 7799 N N . ILE A 1 963 ? -37.442 27.303 43.622 1.00 97.50 963 ILE A N 1
ATOM 7800 C CA . ILE A 1 963 ? -36.273 26.741 44.294 1.00 97.50 963 ILE A CA 1
ATOM 7801 C C . ILE A 1 963 ? -36.469 26.930 45.787 1.00 97.50 963 ILE A C 1
ATOM 7803 O O . ILE A 1 963 ? -36.865 28.003 46.239 1.00 97.50 963 ILE A O 1
ATOM 7807 N N . GLU A 1 964 ? -36.192 25.890 46.547 1.00 97.50 964 GLU A N 1
ATOM 7808 C CA . GLU A 1 964 ? -36.103 25.961 47.997 1.00 97.50 964 GLU A CA 1
ATOM 7809 C C . GLU A 1 964 ? -34.674 25.666 48.399 1.00 97.50 964 GLU A C 1
ATOM 7811 O O . GLU A 1 964 ? -34.071 24.761 47.828 1.00 97.50 964 GLU A O 1
ATOM 7816 N N . TYR A 1 965 ? -34.150 26.410 49.365 1.00 97.62 965 TYR A N 1
ATOM 7817 C CA . TYR A 1 965 ? -32.790 26.232 49.857 1.00 97.62 965 TYR A CA 1
ATOM 7818 C C . TYR A 1 965 ? -32.709 26.535 51.351 1.00 97.62 965 TYR A C 1
ATOM 7820 O O . TYR A 1 965 ? -33.457 27.393 51.822 1.00 97.62 965 TYR A O 1
ATOM 7828 N N . TYR A 1 966 ? -31.826 25.869 52.086 1.00 96.56 966 TYR A N 1
ATOM 7829 C CA . TYR A 1 966 ? -31.435 26.281 53.427 1.00 96.56 966 TYR A CA 1
ATOM 7830 C C . TYR A 1 966 ? -29.926 26.212 53.606 1.00 96.56 966 TYR A C 1
ATOM 7832 O O . TYR A 1 966 ? -29.285 25.341 53.035 1.00 96.56 966 TYR A O 1
ATOM 7840 N N . ASP A 1 967 ? -29.433 27.094 54.464 1.00 95.06 967 ASP A N 1
ATOM 7841 C CA . ASP A 1 967 ? -28.058 27.156 54.945 1.00 95.06 967 ASP A CA 1
ATOM 7842 C C . ASP A 1 967 ? -28.063 26.874 56.453 1.00 95.06 967 ASP A C 1
ATOM 7844 O O . ASP A 1 967 ? -28.927 27.362 57.199 1.00 95.06 967 ASP A O 1
ATOM 7848 N N . ASN A 1 968 ? -27.163 26.010 56.905 1.00 92.81 968 ASN A N 1
ATOM 7849 C CA . ASN A 1 968 ? -27.050 25.610 58.296 1.00 92.81 968 ASN A CA 1
ATOM 7850 C C . ASN A 1 968 ? -25.962 26.379 59.032 1.00 92.81 968 ASN A C 1
ATOM 7852 O O . ASN A 1 968 ? -26.281 27.033 60.020 1.00 92.81 968 ASN A O 1
ATOM 7856 N N . GLU A 1 969 ? -24.713 26.216 58.606 1.00 86.88 969 GLU A N 1
ATOM 7857 C CA . GLU A 1 969 ? -23.522 26.740 59.270 1.00 86.88 969 GLU A CA 1
ATOM 7858 C C . GLU A 1 969 ? -22.504 27.188 58.214 1.00 86.88 969 GLU A C 1
ATOM 7860 O O . GLU A 1 969 ? -22.260 26.475 57.243 1.00 86.88 969 GLU A O 1
ATOM 7865 N N . TYR A 1 970 ? -21.812 28.292 58.494 1.00 88.25 970 TYR A N 1
ATOM 7866 C CA . TYR A 1 970 ? -20.742 28.884 57.689 1.00 88.25 970 TYR A CA 1
ATOM 7867 C C . TYR A 1 970 ? -21.230 29.723 56.502 1.00 88.25 970 TYR A C 1
ATOM 7869 O O . TYR A 1 970 ? -21.841 30.768 56.698 1.00 88.25 970 TYR A O 1
ATOM 7877 N N . ASN A 1 971 ? -20.799 29.380 55.289 1.00 91.06 971 ASN A N 1
ATOM 7878 C CA . ASN A 1 971 ? -21.132 30.141 54.095 1.00 91.06 971 ASN A CA 1
ATOM 7879 C C . ASN A 1 971 ? -22.237 29.388 53.370 1.00 91.06 971 ASN A C 1
ATOM 7881 O O . ASN A 1 971 ? -22.087 28.184 53.201 1.00 91.06 971 ASN A O 1
ATOM 7885 N N . GLY A 1 972 ? -23.224 30.112 52.853 1.00 90.81 972 GLY A N 1
ATOM 7886 C CA . GLY A 1 972 ? -24.237 29.539 51.977 1.00 90.81 972 GLY A CA 1
ATOM 7887 C C . GLY A 1 972 ? -23.883 29.715 50.504 1.00 90.81 972 GLY A C 1
ATOM 7888 O O . GLY A 1 972 ? -23.325 30.739 50.091 1.00 90.81 972 GLY A O 1
ATOM 7889 N N . ASN A 1 973 ? -24.260 28.757 49.672 1.00 93.44 973 ASN A N 1
ATOM 7890 C CA . ASN A 1 973 ? -24.013 28.755 48.241 1.00 93.44 973 ASN A CA 1
ATOM 7891 C C . ASN A 1 973 ? -25.194 28.132 47.495 1.00 93.44 973 ASN A C 1
ATOM 7893 O O . ASN A 1 973 ? -25.582 26.994 47.742 1.00 93.44 973 ASN A O 1
ATOM 7897 N N . LEU A 1 974 ? -25.761 28.875 46.543 1.00 94.44 974 LEU A N 1
ATOM 7898 C CA . LEU A 1 974 ? -26.838 28.383 45.691 1.00 94.44 974 LEU A CA 1
ATOM 7899 C C . LEU A 1 974 ? -26.730 28.957 44.283 1.00 94.44 974 LEU A C 1
ATOM 7901 O O . LEU A 1 974 ? -26.754 30.171 44.064 1.00 94.44 974 LEU A O 1
ATOM 7905 N N . ARG A 1 975 ? -26.696 28.059 43.302 1.00 93.81 975 ARG A N 1
ATOM 7906 C CA . ARG A 1 975 ? -26.550 28.387 41.888 1.00 93.81 975 ARG A CA 1
ATOM 7907 C C . ARG A 1 975 ? -27.518 27.558 41.056 1.00 93.81 975 ARG A C 1
ATOM 7909 O O . ARG A 1 975 ? -27.508 26.335 41.130 1.00 93.81 975 ARG A O 1
ATOM 7916 N N . LEU A 1 976 ? -28.336 28.205 40.230 1.00 92.38 976 LEU A N 1
ATOM 7917 C CA . LEU A 1 976 ? -29.111 27.562 39.171 1.00 92.38 976 LEU A CA 1
ATOM 7918 C C . LEU A 1 976 ? -28.613 28.066 37.824 1.00 92.38 976 LEU A C 1
ATOM 7920 O O . LEU A 1 976 ? -28.704 29.251 37.502 1.00 92.38 976 LEU A O 1
ATOM 7924 N N . LYS A 1 977 ? -28.179 27.126 36.995 1.00 90.38 977 LYS A N 1
ATOM 7925 C CA . LYS A 1 977 ? -27.826 27.370 35.608 1.00 90.38 977 LYS A CA 1
ATOM 7926 C C . LYS A 1 977 ? -28.733 26.552 34.702 1.00 90.38 977 LYS A C 1
ATOM 7928 O O . LYS A 1 977 ? -28.861 25.345 34.879 1.00 90.38 977 LYS A O 1
ATOM 7933 N N . VAL A 1 978 ? -29.360 27.206 33.729 1.00 90.25 978 VAL A N 1
ATOM 7934 C CA . VAL A 1 978 ? -30.222 26.538 32.749 1.00 90.25 978 VAL A CA 1
ATOM 7935 C C . VAL A 1 978 ? -29.565 26.604 31.386 1.00 90.25 978 VAL A C 1
ATOM 7937 O O . VAL A 1 978 ? -29.110 27.662 30.959 1.00 90.25 978 VAL A O 1
ATOM 7940 N N . MET A 1 979 ? -29.467 25.455 30.732 1.00 88.62 979 MET A N 1
ATOM 7941 C CA . MET A 1 979 ? -28.796 25.296 29.447 1.00 88.62 979 MET A CA 1
ATOM 7942 C C . MET A 1 979 ? -29.726 24.601 28.462 1.00 88.62 979 MET A C 1
ATOM 7944 O O . MET A 1 979 ? -30.633 23.877 28.862 1.00 88.62 979 MET A O 1
ATOM 7948 N N . THR A 1 980 ? -29.484 24.793 27.175 1.00 85.44 980 THR A N 1
ATOM 7949 C CA . THR A 1 980 ? -30.106 24.016 26.101 1.00 85.44 980 THR A CA 1
ATOM 7950 C C . THR A 1 980 ? -29.034 23.260 25.32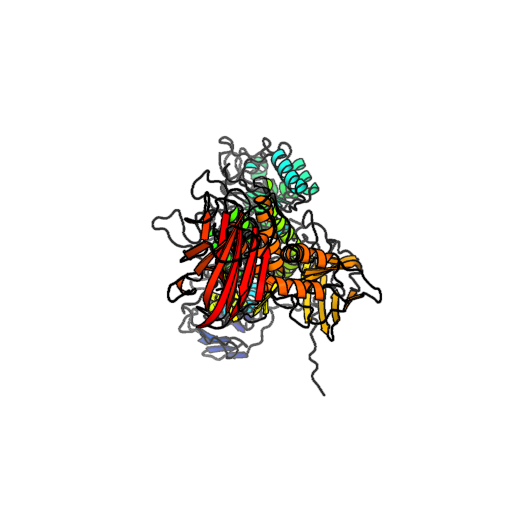6 1.00 85.44 980 THR A C 1
ATOM 7952 O O . THR A 1 980 ? -27.899 23.735 25.200 1.00 85.44 980 THR A O 1
ATOM 7955 N N . VAL A 1 981 ? -29.382 22.075 24.831 1.00 70.62 981 VAL A N 1
ATOM 7956 C CA . VAL A 1 981 ? -28.535 21.312 23.907 1.00 70.62 981 VAL A CA 1
ATOM 7957 C C . VAL A 1 981 ? -28.807 21.844 22.500 1.00 70.62 981 VAL A C 1
ATOM 7959 O O . VAL A 1 981 ? -29.954 21.814 22.055 1.00 70.62 981 VAL A O 1
ATOM 7962 N N . LYS A 1 982 ? -27.778 22.383 21.837 1.00 62.53 982 LYS A N 1
ATOM 7963 C CA . LYS A 1 982 ? -27.880 22.916 20.470 1.00 62.53 982 LYS A CA 1
ATOM 7964 C C . LYS A 1 982 ? -27.605 21.877 19.399 1.00 62.53 982 LYS A C 1
ATOM 7966 O O . LYS A 1 982 ? -26.700 21.044 19.621 1.00 62.53 982 LYS A O 1
#

Radius of gyration: 36.02 Å; Cα contacts (8 Å, |Δi|>4): 2232; chains: 1; bounding box: 93×74×116 Å